Protein AF-A0A1F3QUJ4-F1 (afdb_monomer)

Sequence (1019 aa):
MKSKILISIIAIIISGNFLFATPVISNVNTNSNNIPLFDKFEITYNMNSYANPYDPTIIQSYCEFWSPSGQYFKVFGFYFSDYVKSIVTCTTSASPEYPCEVLTPNGTNNWKIRFTPNEVGTWSYKLTSIDNLGSTVFPLSGTSSFDCIQSTNKGFIVKANNKFLKRTSGEFYFPVGENVSWYGSPAFWGTETYGTNEYQYYIDNLSDNGSNFMRVFLDMYEGIALIGLDYTSQQTYFNLYNQKDAWQLDWILNYAKVKNINIMLCLFSHQNWGNDGYCLNAWDNKNPFNSNKGGPITTPYQFFSNTTAIKKTKNLIKYIVSRWGFATNLHAWELWNEVNQIRTFNSSLLPPKSYDFYIINWHQDMYNYINQIDPFKHLITTSYAGGIDNTNIPVFNIVDFSQTHDYKDPITNTNDDFQNHFYAVAEAASQLNKPYMNGEWGVIDTVNPYLWKDNDPNGFELHNSLWSSSFSTSMGAVSNWFWNNDYIKGLNLFHMYGSMASFMNNLPIPSSSFSPQKITNINGIRSYYMANTNTDTIYGWLQDINFHFQNLRLTPDGTTYLMTLNPIYKPTPNTSNNEITLPVSINQNNKSFIVEWYSAETGLIYQTASVISANNTIILNMPISLRTSAFGDAVFKVYLDCNQFIWREGILSNTYQNVASDLASAPNDGSVFYRTADNKLNSIWWNPTIENWERSELNNAANNVAGDIAPAPNGSVFYRTIDNKINSIWWNPVINNWERSELNNSANNVAGDIISAPYNGCAFYRTTDNKLNSIWWNPTINNWQWSGLNNAANNVSGDVVSAPYDGCAFYRTTDNKLNSIWWNPAINNWQWSGLNNAANNVAGGVVSASYGNVFYRTTDNKINSIWWNPAINNWEWSELNNAANNVPSGNLTPDNLGNVFFRGSDNIIHRIFYKSQCYYIPSEEFHKYGLFSNSEEQLLPNEFNIYPNPTNGAFNVELEYIDGLTTIEVFNAMGSIVLEKNITSRNLVRLDIQNQPNGIYFVKIISSNNINVKKIIKN

Structure (mmCIF, N/CA/C/O backbone):
data_AF-A0A1F3QUJ4-F1
#
_entry.id   AF-A0A1F3QUJ4-F1
#
loop_
_atom_site.group_PDB
_atom_site.id
_atom_site.type_symbol
_atom_site.label_atom_id
_atom_site.label_alt_id
_atom_site.label_comp_id
_atom_site.label_asym_id
_atom_site.label_entity_id
_atom_site.label_seq_id
_atom_site.pdbx_PDB_ins_code
_atom_site.Cartn_x
_atom_site.Cartn_y
_atom_site.Cartn_z
_atom_site.occupancy
_atom_site.B_iso_or_equiv
_atom_site.auth_seq_id
_atom_site.auth_comp_id
_atom_site.auth_asym_id
_atom_site.auth_atom_id
_atom_site.pdbx_PDB_model_num
ATOM 1 N N . MET A 1 1 ? -58.432 46.691 64.364 1.00 33.91 1 MET A N 1
ATOM 2 C CA . MET A 1 1 ? -59.356 45.572 64.682 1.00 33.91 1 MET A CA 1
ATOM 3 C C . MET A 1 1 ? -59.057 44.454 63.688 1.00 33.91 1 MET A C 1
ATOM 5 O O . MET A 1 1 ? -59.001 44.766 62.513 1.00 33.91 1 MET A O 1
ATOM 9 N N . LYS A 1 2 ? -58.479 43.322 64.133 1.00 33.44 2 LYS A N 1
ATOM 10 C CA . LYS A 1 2 ? -59.133 41.991 64.308 1.00 33.44 2 LYS A CA 1
ATOM 11 C C . LYS A 1 2 ? -59.712 41.442 62.978 1.00 33.44 2 LYS A C 1
ATOM 13 O O . LYS A 1 2 ? -60.468 42.163 62.358 1.00 33.44 2 LYS A O 1
ATOM 18 N N . SER A 1 3 ? -59.455 40.216 62.502 1.00 35.94 3 SER A N 1
ATOM 19 C CA . SER A 1 3 ? -59.032 38.968 63.165 1.00 35.94 3 SER A CA 1
ATOM 20 C C . SER A 1 3 ? -58.562 37.872 62.177 1.00 35.94 3 SER A C 1
ATOM 22 O O . SER A 1 3 ? -59.154 37.730 61.118 1.00 35.94 3 SER A O 1
ATOM 24 N N . LYS A 1 4 ? -57.563 37.082 62.618 1.00 42.62 4 LYS A N 1
ATOM 25 C CA . LYS A 1 4 ? -57.346 35.605 62.551 1.00 42.62 4 LYS A CA 1
ATOM 26 C C . LYS A 1 4 ? -57.980 34.744 61.431 1.00 42.62 4 LYS A C 1
ATOM 28 O O . LYS A 1 4 ? -59.192 34.767 61.280 1.00 42.62 4 LYS A O 1
ATOM 33 N N . ILE A 1 5 ? -57.168 33.826 60.872 1.00 35.03 5 ILE A N 1
ATOM 34 C CA . ILE A 1 5 ? -57.219 32.328 60.928 1.00 35.03 5 ILE A CA 1
ATOM 35 C C . ILE A 1 5 ? -56.066 31.816 60.017 1.00 35.03 5 ILE A C 1
ATOM 37 O O . ILE A 1 5 ? -56.022 32.179 58.851 1.00 35.03 5 ILE A O 1
ATOM 41 N N . LEU A 1 6 ? -54.932 31.322 60.538 1.00 34.25 6 LEU A N 1
ATOM 42 C CA . LEU A 1 6 ? -54.567 29.931 60.893 1.00 34.25 6 LEU A CA 1
ATOM 43 C C . LEU A 1 6 ? -54.791 28.886 59.777 1.00 34.25 6 LEU A C 1
ATOM 45 O O . LEU A 1 6 ? -55.937 28.567 59.508 1.00 34.25 6 LEU A O 1
ATOM 49 N N . ILE A 1 7 ? -53.718 28.289 59.236 1.00 32.59 7 ILE A N 1
ATOM 50 C CA . ILE A 1 7 ? -53.629 26.859 58.864 1.00 32.59 7 ILE A CA 1
ATOM 51 C C . ILE A 1 7 ? -52.154 26.432 58.920 1.00 32.59 7 ILE A C 1
ATOM 53 O O . ILE A 1 7 ? -51.256 27.141 58.468 1.00 32.59 7 ILE A O 1
ATOM 57 N N . SER A 1 8 ? -51.956 25.280 59.554 1.00 32.19 8 SER A N 1
ATOM 58 C CA . SER A 1 8 ? -50.698 24.680 59.978 1.00 32.19 8 SER A CA 1
ATOM 59 C C . SER A 1 8 ? -50.101 23.721 58.944 1.00 32.19 8 SER A C 1
ATOM 61 O O . SER A 1 8 ? -50.793 23.142 58.113 1.00 32.19 8 SER A O 1
ATOM 63 N N . ILE A 1 9 ? -48.794 23.534 59.099 1.00 38.47 9 ILE A N 1
ATOM 64 C CA . ILE A 1 9 ? -47.889 22.578 58.455 1.00 38.47 9 ILE A CA 1
ATOM 65 C C . ILE A 1 9 ? -48.308 21.122 58.722 1.00 38.47 9 ILE A C 1
ATOM 67 O O . ILE A 1 9 ? -48.488 20.749 59.880 1.00 38.47 9 ILE A O 1
ATOM 71 N N . ILE A 1 10 ? -48.327 20.285 57.677 1.00 33.53 10 ILE A N 1
ATOM 72 C CA . ILE A 1 10 ? -48.030 18.846 57.769 1.00 33.53 10 ILE A CA 1
ATOM 73 C C . ILE A 1 10 ? -47.054 18.496 56.644 1.00 33.53 10 ILE A C 1
ATOM 75 O O . ILE A 1 10 ? -47.379 18.576 55.462 1.00 33.53 10 ILE A O 1
ATOM 79 N N . ALA A 1 11 ? -45.843 18.118 57.046 1.00 35.38 11 ALA A N 1
ATOM 80 C CA . ALA A 1 11 ? -44.868 17.443 56.212 1.00 35.38 11 ALA A CA 1
ATOM 81 C C . ALA A 1 11 ? -45.305 15.985 56.009 1.00 35.38 11 ALA A C 1
ATOM 83 O O . ALA A 1 11 ? -45.507 15.261 56.981 1.00 35.38 11 ALA A O 1
ATOM 84 N N . ILE A 1 12 ? -45.401 15.548 54.754 1.00 34.38 12 ILE A N 1
ATOM 85 C CA . ILE A 1 12 ? -45.316 14.132 54.400 1.00 34.38 12 ILE A CA 1
ATOM 86 C C . ILE A 1 12 ? -44.000 13.959 53.652 1.00 34.38 12 ILE A C 1
ATOM 88 O O . ILE A 1 12 ? -43.851 14.320 52.487 1.00 34.38 12 ILE A O 1
ATOM 92 N N . ILE A 1 13 ? -43.027 13.434 54.390 1.00 38.28 13 ILE A N 1
ATOM 93 C CA . ILE A 1 13 ? -41.829 12.800 53.861 1.00 38.28 13 ILE A CA 1
ATOM 94 C C . ILE A 1 13 ? -42.311 11.517 53.178 1.00 38.28 13 ILE A C 1
ATOM 96 O O . ILE A 1 13 ? -42.590 10.524 53.842 1.00 38.28 13 ILE A O 1
ATOM 100 N N . ILE A 1 14 ? -42.423 11.537 51.852 1.00 37.84 14 ILE A N 1
ATOM 101 C CA . ILE A 1 14 ? -42.195 10.330 51.058 1.00 37.84 14 ILE A CA 1
ATOM 102 C C . ILE A 1 14 ? -40.796 10.507 50.491 1.00 37.84 14 ILE A C 1
ATOM 104 O O . ILE A 1 14 ? -40.588 11.041 49.404 1.00 37.84 14 ILE A O 1
ATOM 108 N N . SER A 1 15 ? -39.818 10.079 51.286 1.00 36.47 15 SER A N 1
ATOM 109 C CA . SER A 1 15 ? -38.532 9.621 50.788 1.00 36.47 15 SER A CA 1
ATOM 110 C C . SER A 1 15 ? -38.800 8.395 49.916 1.00 36.47 15 SER A C 1
ATOM 112 O O . SER A 1 15 ? -38.670 7.251 50.351 1.00 36.47 15 SER A O 1
ATOM 114 N N . GLY A 1 16 ? -39.243 8.636 48.684 1.00 35.91 16 GLY A N 1
ATOM 115 C CA . GLY A 1 16 ? -39.027 7.685 47.616 1.00 35.91 16 GLY A CA 1
ATOM 116 C C . GLY A 1 16 ? -37.522 7.602 47.455 1.00 35.91 16 GLY A C 1
ATOM 117 O O . GLY A 1 16 ? -36.908 8.527 46.929 1.00 35.91 16 GLY A O 1
ATOM 118 N N . ASN A 1 17 ? -36.925 6.531 47.973 1.00 32.97 17 ASN A N 1
ATOM 119 C CA . ASN A 1 17 ? -35.614 6.095 47.530 1.00 32.97 17 ASN A CA 1
ATOM 120 C C . ASN A 1 17 ? -35.721 5.906 46.013 1.00 32.97 17 ASN A C 1
ATOM 122 O O . ASN A 1 17 ? -36.092 4.831 45.545 1.00 32.97 17 ASN A O 1
ATOM 126 N N . PHE A 1 18 ? -35.414 6.945 45.235 1.00 36.94 18 PHE A N 1
ATOM 127 C CA . PHE A 1 18 ? -34.841 6.732 43.922 1.00 36.94 18 PHE A CA 1
ATOM 128 C C . PHE A 1 18 ? -33.513 6.037 44.208 1.00 36.94 18 PHE A C 1
ATOM 130 O O . PHE A 1 18 ? -32.490 6.671 44.451 1.00 36.94 18 PHE A O 1
ATOM 137 N N . LEU A 1 19 ? -33.568 4.707 44.292 1.00 39.00 19 LEU A N 1
ATOM 138 C CA . LEU A 1 19 ? -32.423 3.863 44.021 1.00 39.00 19 LEU A CA 1
ATOM 139 C C . LEU A 1 19 ? -31.990 4.262 42.616 1.00 39.00 19 LEU A C 1
ATOM 141 O O . LEU A 1 19 ? -32.580 3.834 41.627 1.00 39.00 19 LEU A O 1
ATOM 145 N N . PHE A 1 20 ? -31.042 5.188 42.543 1.00 42.25 20 PHE A N 1
ATOM 146 C CA . PHE A 1 20 ? -30.348 5.500 41.315 1.00 42.25 20 PHE A CA 1
ATOM 147 C C . PHE A 1 20 ? -29.682 4.196 40.872 1.00 42.25 20 PHE A C 1
ATOM 149 O O . PHE A 1 20 ? -28.718 3.744 41.486 1.00 42.25 20 PHE A O 1
ATOM 156 N N . ALA A 1 21 ? -30.291 3.521 39.900 1.00 57.16 21 ALA A N 1
ATOM 157 C CA . ALA A 1 21 ? -29.799 2.244 39.420 1.00 57.16 21 ALA A CA 1
ATOM 158 C C . ALA A 1 21 ? -28.515 2.484 38.619 1.00 57.16 21 ALA A C 1
ATOM 160 O O . ALA A 1 21 ? -28.467 3.392 37.788 1.00 57.16 21 ALA A O 1
ATOM 161 N N . THR A 1 22 ? -27.497 1.661 38.870 1.00 79.62 22 THR A N 1
ATOM 162 C CA . THR A 1 22 ? -26.287 1.555 38.041 1.00 79.62 22 THR A CA 1
ATOM 163 C C . THR A 1 22 ? -26.657 1.323 36.562 1.00 79.62 22 THR A C 1
ATOM 165 O O . THR A 1 22 ? -27.813 0.985 36.269 1.00 79.62 22 THR A O 1
ATOM 168 N N . PRO A 1 23 ? -25.721 1.467 35.598 1.00 86.12 23 PRO A N 1
ATOM 169 C CA . PRO A 1 23 ? -26.022 1.225 34.186 1.00 86.12 23 PRO A CA 1
ATOM 170 C C . PRO A 1 23 ? -26.719 -0.127 33.993 1.00 86.12 23 PRO A C 1
ATOM 172 O O . PRO A 1 23 ? -26.202 -1.149 34.432 1.00 86.12 23 PRO A O 1
ATOM 175 N N . VAL A 1 24 ? -27.882 -0.186 33.346 1.00 89.81 24 VAL A N 1
ATOM 176 C CA . VAL A 1 24 ? -28.552 -1.473 33.087 1.00 89.81 24 VAL A CA 1
ATOM 177 C C . VAL A 1 24 ? -28.158 -1.960 31.702 1.00 89.81 24 VAL A C 1
ATOM 179 O O . VAL A 1 24 ? -28.518 -1.331 30.716 1.00 89.81 24 VAL A O 1
ATOM 182 N N . ILE A 1 25 ? -27.442 -3.084 31.618 1.00 93.12 25 ILE A N 1
ATOM 183 C CA . ILE A 1 25 ? -27.151 -3.759 30.347 1.00 93.12 25 ILE A CA 1
ATOM 184 C C . ILE A 1 25 ? -28.269 -4.770 30.078 1.00 93.12 25 ILE A C 1
ATOM 186 O O . ILE A 1 25 ? -28.539 -5.635 30.908 1.00 93.12 25 ILE A O 1
ATOM 190 N N . SER A 1 26 ? -28.916 -4.677 28.918 1.00 93.62 26 SER A N 1
ATOM 191 C CA . SER A 1 26 ? -29.976 -5.608 28.501 1.00 93.62 26 SER A CA 1
ATOM 192 C C . SER A 1 26 ? -29.895 -5.923 27.007 1.00 93.62 26 SER A C 1
ATOM 194 O O . SER A 1 26 ? -29.189 -5.241 26.268 1.00 93.62 26 SER A O 1
ATOM 196 N N . ASN A 1 27 ? -30.607 -6.962 26.556 1.00 94.00 27 ASN A N 1
ATOM 197 C CA . ASN A 1 27 ? -30.693 -7.364 25.143 1.00 94.00 27 ASN A CA 1
ATOM 198 C C . ASN A 1 27 ? -29.327 -7.531 24.452 1.00 94.00 27 ASN A C 1
ATOM 200 O O . ASN A 1 27 ? -29.140 -7.073 23.326 1.00 94.00 27 ASN A O 1
ATOM 204 N N . VAL A 1 28 ? -28.372 -8.165 25.138 1.00 96.62 28 VAL A N 1
ATOM 205 C CA . VAL A 1 28 ? -27.035 -8.418 24.589 1.00 96.62 28 VAL A CA 1
ATOM 206 C C . VAL A 1 28 ? -27.112 -9.512 23.528 1.00 96.62 28 VAL A C 1
ATOM 208 O O . VAL A 1 28 ? -27.459 -10.647 23.839 1.00 96.62 28 VAL A O 1
ATOM 211 N N . ASN A 1 29 ? -26.768 -9.170 22.290 1.00 96.75 29 ASN A N 1
ATOM 212 C CA . ASN A 1 29 ? -26.755 -10.068 21.139 1.00 96.75 29 ASN A CA 1
ATOM 213 C C . ASN A 1 29 ? -25.439 -9.925 20.368 1.00 96.75 29 ASN A C 1
ATOM 215 O O . ASN A 1 29 ? -24.891 -8.826 20.282 1.00 96.75 29 ASN A O 1
ATOM 219 N N . THR A 1 30 ? -24.952 -11.016 19.784 1.00 97.69 30 THR A N 1
ATOM 220 C CA . THR A 1 30 ? -23.778 -11.034 18.899 1.00 97.69 30 THR A CA 1
ATOM 221 C C . THR A 1 30 ? -24.203 -11.274 17.451 1.00 97.69 30 THR A C 1
ATOM 223 O O . THR A 1 30 ? -25.261 -11.850 17.198 1.00 97.69 30 THR A O 1
ATOM 226 N N . ASN A 1 31 ? -23.401 -10.827 16.481 1.00 97.00 31 ASN A N 1
ATOM 227 C CA . ASN A 1 31 ? -23.687 -11.057 15.059 1.00 97.00 31 ASN A CA 1
ATOM 228 C C . ASN A 1 31 ? -23.472 -12.517 14.619 1.00 97.00 31 ASN A C 1
ATOM 230 O O . ASN A 1 31 ? -24.138 -12.978 13.697 1.00 97.00 31 ASN A O 1
ATOM 234 N N . SER A 1 32 ? -22.536 -13.231 15.246 1.00 96.25 32 SER A N 1
ATOM 235 C CA . SER A 1 32 ? -22.272 -14.655 15.018 1.00 96.25 32 SER A CA 1
ATOM 236 C C . SER A 1 32 ? -21.456 -15.230 16.182 1.00 96.25 32 SER A C 1
ATOM 238 O O . SER A 1 32 ? -20.764 -14.491 16.883 1.00 96.25 32 SER A O 1
ATOM 240 N N . ASN A 1 33 ? -21.515 -16.552 16.365 1.00 94.81 33 ASN A N 1
ATOM 241 C CA . ASN A 1 33 ? -20.627 -17.290 17.274 1.00 94.81 33 ASN A CA 1
ATOM 242 C C . ASN A 1 33 ? -19.365 -17.819 16.571 1.00 94.81 33 ASN A C 1
ATOM 244 O O . ASN A 1 33 ? -18.429 -18.217 17.250 1.00 94.81 33 ASN A O 1
ATOM 248 N N . ASN A 1 34 ? -19.341 -17.814 15.234 1.00 97.94 34 ASN A N 1
ATOM 249 C CA . ASN A 1 34 ? -18.184 -18.173 14.414 1.00 97.94 34 ASN A CA 1
ATOM 250 C C . ASN A 1 34 ? -17.790 -16.959 13.571 1.00 97.94 34 ASN A C 1
ATOM 252 O O . ASN A 1 34 ? -18.572 -16.514 12.725 1.00 97.94 34 ASN A O 1
ATOM 256 N N . ILE A 1 35 ? -16.603 -16.419 13.813 1.00 98.50 35 ILE A N 1
ATOM 257 C CA . ILE A 1 35 ? -16.102 -15.196 13.188 1.00 98.50 35 ILE A CA 1
ATOM 258 C C . ILE A 1 35 ? -14.877 -15.553 12.353 1.00 98.50 35 ILE A C 1
ATOM 260 O O . ILE A 1 35 ? -13.902 -16.054 12.905 1.00 98.50 35 ILE A O 1
ATOM 264 N N . PRO A 1 36 ? -14.882 -15.334 11.032 1.00 98.25 36 PRO A N 1
ATOM 265 C CA . PRO A 1 36 ? -13.673 -15.511 10.244 1.00 98.25 36 PRO A CA 1
ATOM 266 C C . PRO A 1 36 ? -12.538 -14.615 10.762 1.00 98.25 36 PRO A C 1
ATOM 268 O O . PRO A 1 36 ? -12.771 -13.486 11.195 1.00 98.25 36 PRO A O 1
ATOM 271 N N . LEU A 1 37 ? -11.302 -15.109 10.705 1.00 97.94 37 LEU A N 1
ATOM 272 C CA . LEU A 1 37 ? -10.092 -14.372 11.049 1.00 97.94 37 LEU A CA 1
ATOM 273 C C . LEU A 1 37 ? -10.105 -13.014 10.344 1.00 97.94 37 LEU A C 1
ATOM 275 O O . LEU A 1 37 ? -10.419 -12.940 9.154 1.00 97.94 37 LEU A O 1
ATOM 279 N N . PHE A 1 38 ? -9.790 -11.947 11.078 1.00 97.19 38 PHE A N 1
ATOM 280 C CA . PHE A 1 38 ? -9.822 -10.567 10.594 1.00 97.19 38 PHE A CA 1
ATOM 281 C C . PHE A 1 38 ? -11.207 -10.032 10.181 1.00 97.19 38 PHE A C 1
ATOM 283 O O . PHE A 1 38 ? -11.303 -8.956 9.583 1.00 97.19 38 PHE A O 1
ATOM 290 N N . ASP A 1 39 ? -12.292 -10.739 10.497 1.00 97.00 39 ASP A N 1
ATOM 291 C CA . ASP A 1 39 ? -13.655 -10.278 10.245 1.00 97.00 39 ASP A CA 1
ATOM 292 C C . ASP A 1 39 ? -14.333 -9.695 11.492 1.00 97.00 39 ASP A C 1
ATOM 294 O O . ASP A 1 39 ? -13.824 -9.769 12.606 1.00 97.00 39 ASP A O 1
ATOM 298 N N . LYS A 1 40 ? -15.484 -9.048 11.311 1.00 97.69 40 LYS A N 1
ATOM 299 C CA . LYS A 1 40 ? -16.137 -8.297 12.388 1.00 97.69 40 LYS A CA 1
ATOM 300 C C . LYS A 1 40 ? -16.870 -9.218 13.372 1.00 97.69 40 LYS A C 1
ATOM 302 O O . LYS A 1 40 ? -17.874 -9.832 13.011 1.00 97.69 40 LYS A O 1
ATOM 307 N N . PHE A 1 41 ? -16.474 -9.181 14.641 1.00 98.62 41 PHE A N 1
ATOM 308 C CA . PHE A 1 41 ? -17.318 -9.534 15.784 1.00 98.62 41 PHE A CA 1
ATOM 309 C C . PHE A 1 41 ? -18.027 -8.278 16.309 1.00 98.62 41 PHE A C 1
ATOM 311 O O . PHE A 1 41 ? -17.390 -7.262 16.592 1.00 98.62 41 PHE A O 1
ATOM 318 N N . GLU A 1 42 ? -19.352 -8.317 16.431 1.00 98.62 42 GLU A N 1
ATOM 319 C CA . GLU A 1 42 ? -20.164 -7.181 16.870 1.00 98.62 42 GLU A CA 1
ATOM 320 C C . GLU A 1 42 ? -21.115 -7.602 17.992 1.00 98.62 42 GLU A C 1
ATOM 322 O O . GLU A 1 42 ? -21.893 -8.542 17.832 1.00 98.62 42 GLU A O 1
ATOM 327 N N . ILE A 1 43 ? -21.078 -6.874 19.111 1.00 98.50 43 ILE A N 1
ATOM 328 C CA . ILE A 1 43 ? -22.040 -6.997 20.210 1.00 98.50 43 ILE A CA 1
ATOM 329 C C . ILE A 1 43 ? -23.006 -5.820 20.115 1.00 98.50 43 ILE A C 1
ATOM 331 O O . ILE A 1 43 ? -22.567 -4.671 20.119 1.00 98.50 43 ILE A O 1
ATOM 335 N N . THR A 1 44 ? -24.306 -6.095 20.086 1.00 97.88 44 THR A N 1
ATOM 336 C CA . THR A 1 44 ? -25.382 -5.102 20.197 1.00 97.88 44 THR A CA 1
ATOM 337 C C . THR A 1 44 ? -26.078 -5.262 21.543 1.00 97.88 44 THR A C 1
ATOM 339 O O . THR A 1 44 ? -26.390 -6.382 21.940 1.00 97.88 44 THR A O 1
ATOM 342 N N . TYR A 1 45 ? -26.306 -4.166 22.264 1.00 97.19 45 TYR A N 1
ATOM 343 C CA . TYR A 1 45 ? -26.946 -4.181 23.580 1.00 97.19 45 TYR A CA 1
ATOM 344 C C . TYR A 1 45 ? -27.655 -2.859 23.874 1.00 97.19 45 TYR A C 1
ATOM 346 O O . TYR A 1 45 ? -27.355 -1.815 23.294 1.00 97.19 45 TYR A O 1
ATOM 354 N N . ASN A 1 46 ? -28.593 -2.901 24.813 1.00 95.19 46 ASN A N 1
ATOM 355 C CA . ASN A 1 46 ? -29.320 -1.735 25.289 1.00 95.19 46 ASN A CA 1
ATOM 356 C C . ASN A 1 46 ? -28.751 -1.256 26.625 1.00 95.19 46 ASN A C 1
ATOM 358 O O . ASN A 1 46 ? -28.324 -2.060 27.459 1.00 95.19 46 ASN A O 1
ATOM 362 N N . MET A 1 47 ? -28.806 0.061 26.827 1.00 91.12 47 MET A N 1
ATOM 363 C CA . MET A 1 47 ? -28.507 0.718 28.097 1.00 91.12 47 MET A CA 1
ATOM 364 C C . MET A 1 47 ? -29.610 1.702 28.484 1.00 91.12 47 MET A C 1
ATOM 366 O O . MET A 1 47 ? -30.474 2.025 27.666 1.00 91.12 47 MET A O 1
ATOM 370 N N . ASN A 1 48 ? -29.556 2.191 29.726 1.00 89.62 48 ASN A N 1
ATOM 371 C CA . ASN A 1 48 ? -30.352 3.334 30.175 1.00 89.62 48 ASN A CA 1
ATOM 372 C C . ASN A 1 48 ? -30.213 4.523 29.202 1.00 89.62 48 ASN A C 1
ATOM 374 O O . ASN A 1 48 ? -29.197 4.680 28.520 1.00 89.62 48 ASN A O 1
ATOM 378 N N . SER A 1 49 ? -31.224 5.391 29.157 1.00 88.94 49 SER A N 1
ATOM 379 C CA . SER A 1 49 ? -31.160 6.627 28.373 1.00 88.94 49 SER A CA 1
ATOM 380 C C . SER A 1 49 ? -30.273 7.665 29.061 1.00 88.94 49 SER A C 1
ATOM 382 O O . SER A 1 49 ? -30.472 7.974 30.234 1.00 88.94 49 SER A O 1
ATOM 384 N N . TYR A 1 50 ? -29.343 8.257 28.310 1.00 89.94 50 TYR A N 1
ATOM 385 C CA . TYR A 1 50 ? -28.450 9.318 28.780 1.00 89.94 50 TYR A CA 1
ATOM 386 C C . TYR A 1 50 ? -28.668 10.594 27.961 1.00 89.94 50 TYR A C 1
ATOM 388 O O . TYR A 1 50 ? -28.823 10.527 26.744 1.00 89.94 50 TYR A O 1
ATOM 396 N N . ALA A 1 51 ? -28.643 11.761 28.617 1.00 87.38 51 ALA A N 1
ATOM 397 C CA . ALA A 1 51 ? -28.822 13.057 27.949 1.00 87.38 51 ALA A CA 1
ATOM 398 C C . ALA A 1 51 ? -27.740 13.330 26.889 1.00 87.38 51 ALA A C 1
ATOM 400 O O . ALA A 1 51 ? -28.009 13.947 25.862 1.00 87.38 51 ALA A O 1
ATOM 401 N N . ASN A 1 52 ? -26.519 12.849 27.135 1.00 91.38 52 ASN A N 1
ATOM 402 C CA . ASN A 1 52 ? -25.449 12.826 26.152 1.00 91.38 52 ASN A CA 1
ATOM 403 C C . ASN A 1 52 ? -24.725 11.469 26.224 1.00 91.38 52 ASN A C 1
ATOM 405 O O . ASN A 1 52 ? -23.902 11.276 27.121 1.00 91.38 52 ASN A O 1
ATOM 409 N N . PRO A 1 53 ? -25.015 10.533 25.302 1.00 93.19 53 PRO A N 1
ATOM 410 C CA . PRO A 1 53 ? -24.389 9.213 25.289 1.00 93.19 53 PRO A CA 1
ATOM 411 C C . PRO A 1 53 ? -22.950 9.228 24.744 1.00 93.19 53 PRO A C 1
ATOM 413 O O . PRO A 1 53 ? -22.309 8.185 24.685 1.00 93.19 53 PRO A O 1
ATOM 416 N N . TYR A 1 54 ? -22.430 10.385 24.329 1.00 93.44 54 TYR A N 1
ATOM 417 C CA . TYR A 1 54 ? -21.106 10.521 23.719 1.00 93.44 54 TYR A CA 1
ATOM 418 C C . TYR A 1 54 ? -20.054 11.097 24.678 1.00 93.44 54 TYR A C 1
ATOM 420 O O . TYR A 1 54 ? -18.864 11.087 24.358 1.00 93.44 54 TYR A O 1
ATOM 428 N N . ASP A 1 55 ? -20.462 11.609 25.846 1.00 92.81 55 ASP A N 1
ATOM 429 C CA . ASP A 1 55 ? -19.527 12.117 26.851 1.00 92.81 55 ASP A CA 1
ATOM 430 C C . ASP A 1 55 ? -19.091 10.990 27.805 1.00 92.81 55 ASP A C 1
ATOM 432 O O . ASP A 1 55 ? -19.907 10.510 28.600 1.00 92.81 55 ASP A O 1
ATOM 436 N N . PRO A 1 56 ? -17.806 10.584 27.793 1.00 91.50 56 PRO A N 1
ATOM 437 C CA . PRO A 1 56 ? -17.321 9.525 28.666 1.00 91.50 56 PRO A CA 1
ATOM 438 C C . PRO A 1 56 ? -17.373 9.875 30.158 1.00 91.50 56 PRO A C 1
ATOM 440 O O . PRO A 1 56 ? -17.232 8.971 30.974 1.00 91.50 56 PRO A O 1
ATOM 443 N N . THR A 1 57 ? -17.569 11.146 30.539 1.00 91.75 57 THR A N 1
ATOM 444 C CA . THR A 1 57 ? -17.803 11.516 31.948 1.00 91.75 57 THR A CA 1
ATOM 445 C C . THR A 1 57 ? -19.260 11.338 32.385 1.00 91.75 57 THR A C 1
ATOM 447 O O . THR A 1 57 ? -19.577 11.576 33.546 1.00 91.75 57 THR A O 1
ATOM 450 N N . ILE A 1 58 ? -20.160 11.001 31.458 1.00 93.94 58 ILE A N 1
ATOM 451 C CA . ILE A 1 58 ? -21.572 10.704 31.733 1.00 93.94 58 ILE A CA 1
ATOM 452 C C . ILE A 1 58 ? -21.800 9.198 31.655 1.00 93.94 58 ILE A C 1
ATOM 454 O O . ILE A 1 58 ? -22.376 8.625 32.574 1.00 93.94 58 ILE A O 1
ATOM 458 N N . ILE A 1 59 ? -21.347 8.570 30.569 1.00 94.38 59 ILE A N 1
ATOM 459 C CA . ILE A 1 59 ? -21.461 7.130 30.350 1.00 94.38 59 ILE A CA 1
ATOM 460 C C . ILE A 1 59 ? -20.276 6.640 29.526 1.00 94.38 59 ILE A C 1
ATOM 462 O O . ILE A 1 59 ? -19.915 7.206 28.495 1.00 94.38 59 ILE A O 1
ATOM 466 N N . GLN A 1 60 ? -19.677 5.543 29.967 1.00 94.81 60 GLN A N 1
ATOM 467 C CA . GLN A 1 60 ? -18.628 4.855 29.242 1.00 94.81 60 GLN A CA 1
ATOM 468 C C . GLN A 1 60 ? -18.912 3.362 29.213 1.00 94.81 60 GLN A C 1
ATOM 470 O O . GLN A 1 60 ? -19.078 2.740 30.255 1.00 94.81 60 GLN A O 1
ATOM 475 N N . SER A 1 61 ? -18.877 2.772 28.022 1.00 96.62 61 SER A N 1
ATOM 476 C CA . SER A 1 61 ? -18.901 1.323 27.855 1.00 96.62 61 SER A CA 1
ATOM 477 C C . SER A 1 61 ? -17.643 0.838 27.144 1.00 96.62 61 SER A C 1
ATOM 479 O O . SER A 1 61 ? -17.079 1.551 26.308 1.00 96.62 61 SER A O 1
ATOM 481 N N . TYR A 1 62 ? -17.157 -0.343 27.506 1.00 98.12 62 TYR A N 1
ATOM 482 C CA . TYR A 1 62 ? -16.039 -1.013 26.849 1.00 98.12 62 TYR A CA 1
ATOM 483 C C . TYR A 1 62 ? -16.137 -2.522 27.016 1.00 98.12 62 TYR A C 1
ATOM 485 O O . TYR A 1 62 ? -16.723 -3.020 27.974 1.00 98.12 62 TYR A O 1
ATOM 493 N N . CYS A 1 63 ? -15.499 -3.252 26.114 1.00 98.56 63 CYS A N 1
ATOM 494 C CA . CYS A 1 63 ? -15.385 -4.692 26.200 1.00 98.56 63 CYS A CA 1
ATOM 495 C C . CYS A 1 63 ? -13.913 -5.098 26.192 1.00 98.56 63 CYS A C 1
ATOM 497 O O . CYS A 1 63 ? -13.100 -4.568 25.431 1.00 98.56 63 CYS A O 1
ATOM 499 N N . GLU A 1 64 ? -13.590 -6.004 27.101 1.00 98.56 64 GLU A N 1
ATOM 500 C CA . GLU A 1 64 ? -12.297 -6.660 27.213 1.00 98.56 64 GLU A CA 1
ATOM 501 C C . GLU A 1 64 ? -12.366 -7.991 26.466 1.00 98.56 64 GLU A C 1
ATOM 503 O O . GLU A 1 64 ? -13.352 -8.714 26.621 1.00 98.56 64 GLU A O 1
ATOM 508 N N . PHE A 1 65 ? -11.338 -8.296 25.679 1.00 98.69 65 PHE A N 1
ATOM 509 C CA . PHE A 1 65 ? -11.207 -9.515 24.888 1.00 98.69 65 PHE A CA 1
ATOM 510 C C . PHE A 1 65 ? -9.889 -10.213 25.215 1.00 98.69 65 PHE A C 1
ATOM 512 O O . PHE A 1 65 ? -8.865 -9.553 25.398 1.00 98.69 65 PHE A O 1
ATOM 519 N N . TRP A 1 66 ? -9.920 -11.543 25.244 1.00 98.56 66 TRP A N 1
ATOM 520 C CA . TRP A 1 66 ? -8.753 -12.400 25.430 1.00 98.56 66 TRP A CA 1
ATOM 521 C C . TRP A 1 66 ? -8.662 -13.396 24.281 1.00 98.56 66 TRP A C 1
ATOM 523 O O . TRP A 1 66 ? -9.627 -14.124 24.024 1.00 98.56 66 TRP A O 1
ATOM 533 N N . SER A 1 67 ? -7.516 -13.407 23.603 1.00 98.06 67 SER A N 1
ATOM 534 C CA . SER A 1 67 ? -7.240 -14.341 22.513 1.00 98.06 67 SER A CA 1
ATOM 535 C C . SER A 1 67 ? -7.007 -15.766 23.031 1.00 98.06 67 SER A C 1
ATOM 537 O O . SER A 1 67 ? -6.756 -15.946 24.228 1.00 98.06 67 SER A O 1
ATOM 539 N N . PRO A 1 68 ? -7.031 -16.785 22.154 1.00 97.81 68 PRO A N 1
ATOM 540 C CA . PRO A 1 68 ? -6.681 -18.158 22.518 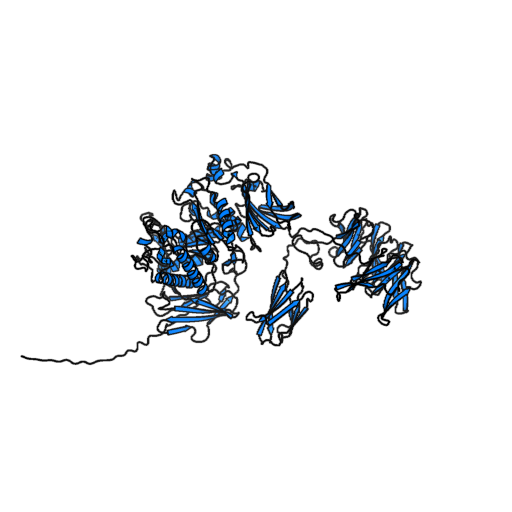1.00 97.81 68 PRO A CA 1
ATOM 541 C C . PRO A 1 68 ? -5.279 -18.287 23.141 1.00 97.81 68 PRO A C 1
ATOM 543 O O . PRO A 1 68 ? -5.088 -19.083 24.061 1.00 97.81 68 PRO A O 1
ATOM 546 N N . SER A 1 69 ? -4.311 -17.475 22.699 1.00 95.50 69 SER A N 1
ATOM 547 C CA . SER A 1 69 ? -2.967 -17.384 23.293 1.00 95.50 69 SER A CA 1
ATOM 548 C C . SER A 1 69 ? -2.876 -16.503 24.548 1.00 95.50 69 SER A C 1
ATOM 550 O O . SER A 1 69 ? -1.822 -16.450 25.184 1.00 95.50 69 SER A O 1
ATOM 552 N N . GLY A 1 70 ? -3.963 -15.833 24.943 1.00 95.44 70 GLY A N 1
ATOM 553 C CA . GLY A 1 70 ? -4.036 -14.990 26.137 1.00 95.44 70 GLY A CA 1
ATOM 554 C C . GLY A 1 70 ? -3.727 -13.506 25.910 1.00 95.44 70 GLY A C 1
ATOM 555 O O . GLY A 1 70 ? -3.587 -12.770 26.889 1.00 95.44 70 GLY A O 1
ATOM 556 N N . GLN A 1 71 ? -3.639 -13.035 24.660 1.00 96.75 71 GLN A N 1
ATOM 557 C CA . GLN A 1 71 ? -3.466 -11.605 24.375 1.00 96.75 71 GLN A CA 1
ATOM 558 C C . GLN A 1 71 ? -4.706 -10.805 24.791 1.00 96.75 71 GLN A C 1
ATOM 560 O O . GLN A 1 71 ? -5.833 -11.204 24.503 1.00 96.75 71 GLN A O 1
ATOM 565 N N . TYR A 1 72 ? -4.494 -9.662 25.447 1.00 97.31 72 TYR A N 1
ATOM 566 C CA . TYR A 1 72 ? -5.556 -8.787 25.947 1.00 97.31 72 TYR A CA 1
ATOM 567 C C . TYR A 1 72 ? -5.828 -7.618 25.000 1.00 97.31 72 TYR A C 1
ATOM 569 O O . TYR A 1 72 ? -4.909 -6.889 24.624 1.00 97.31 72 TYR A O 1
ATOM 577 N N . PHE A 1 73 ? -7.106 -7.376 24.718 1.00 98.25 73 PHE A N 1
ATOM 578 C CA . PHE A 1 73 ? -7.574 -6.221 23.960 1.00 98.25 73 PHE A CA 1
ATOM 579 C C . PHE A 1 73 ? -8.691 -5.514 24.721 1.00 98.25 73 PHE A C 1
ATOM 581 O O . PHE A 1 73 ? -9.527 -6.142 25.371 1.00 98.25 73 PHE A O 1
ATOM 588 N N . LYS A 1 74 ? -8.740 -4.188 24.596 1.00 97.94 74 LYS A N 1
ATOM 589 C CA . LYS A 1 74 ? -9.829 -3.363 25.115 1.00 97.94 74 LYS A CA 1
ATOM 590 C C . LYS A 1 74 ? -10.347 -2.469 24.002 1.00 97.94 74 LYS A C 1
ATOM 592 O O . LYS A 1 74 ? -9.592 -1.667 23.465 1.00 97.94 74 LYS A O 1
ATOM 597 N N . VAL A 1 75 ? -11.637 -2.580 23.702 1.00 98.25 75 VAL A N 1
ATOM 598 C CA . VAL A 1 75 ? -12.335 -1.724 22.731 1.00 98.25 75 VAL A CA 1
ATOM 599 C C . VAL A 1 75 ? -13.486 -0.996 23.410 1.00 98.25 75 VAL A C 1
ATOM 601 O O . VAL A 1 75 ? -14.126 -1.524 24.321 1.00 98.25 75 VAL A O 1
ATOM 604 N N . PHE A 1 76 ? -13.745 0.237 22.991 1.00 98.44 76 PHE A N 1
ATOM 605 C CA . PHE A 1 76 ? -14.811 1.061 23.554 1.00 98.44 76 PHE A CA 1
ATOM 606 C C . PHE A 1 76 ? -16.127 0.868 22.802 1.00 98.44 76 PHE A C 1
ATOM 608 O O . PHE A 1 76 ? -16.149 0.614 21.600 1.00 98.44 76 PHE A O 1
ATOM 615 N N . GLY A 1 77 ? -17.228 0.969 23.542 1.00 97.75 77 GLY A N 1
ATOM 616 C CA . GLY A 1 77 ? -18.574 0.939 22.991 1.00 97.75 77 GLY A CA 1
ATOM 617 C C . GLY A 1 77 ? -19.000 2.309 22.495 1.00 97.75 77 GLY A C 1
ATOM 618 O O . GLY A 1 77 ? -18.537 3.336 22.994 1.00 97.75 77 GLY A O 1
ATOM 619 N N . PHE A 1 78 ? -19.914 2.318 21.534 1.00 97.69 78 PHE A N 1
ATOM 620 C CA . PHE A 1 78 ? -20.445 3.538 20.942 1.00 97.69 78 PHE A CA 1
ATOM 621 C C . PHE A 1 78 ? -21.965 3.478 20.816 1.00 97.69 78 PHE A C 1
ATOM 623 O O . PHE A 1 78 ? -22.556 2.411 20.637 1.00 97.69 78 PHE A O 1
ATOM 630 N N . TYR A 1 79 ? -22.587 4.650 20.905 1.00 96.94 79 TYR A N 1
ATOM 631 C CA . TYR A 1 79 ? -24.007 4.831 20.641 1.00 96.94 79 TYR A CA 1
ATOM 632 C C . TYR A 1 79 ? -24.297 4.720 19.142 1.00 96.94 79 TYR A C 1
ATOM 634 O O . TYR A 1 79 ? -23.555 5.279 18.326 1.00 96.94 79 TYR A O 1
ATOM 642 N N . PHE A 1 80 ? -25.372 4.017 18.797 1.00 96.75 80 PHE A N 1
ATOM 643 C CA . PHE A 1 80 ? -25.731 3.666 17.431 1.00 96.75 80 PHE A CA 1
ATOM 644 C C . PHE A 1 80 ? -27.232 3.847 17.180 1.00 96.75 80 PHE A C 1
ATOM 646 O O . PHE A 1 80 ? -28.076 3.358 17.937 1.00 96.75 80 PHE A O 1
ATOM 653 N N . SER A 1 81 ? -27.548 4.497 16.062 1.00 95.12 81 SER A N 1
ATOM 654 C CA . SER A 1 81 ? -28.876 4.490 15.449 1.00 95.12 81 SER A CA 1
ATOM 655 C C . SER A 1 81 ? -28.800 3.770 14.110 1.00 95.12 81 SER A C 1
ATOM 657 O O . SER A 1 81 ? -27.901 4.048 13.312 1.00 95.12 81 SER A O 1
ATOM 659 N N . ASP A 1 82 ? -29.732 2.850 13.874 1.00 95.44 82 ASP A N 1
ATOM 660 C CA . ASP A 1 82 ? -29.850 2.174 12.587 1.00 95.44 82 ASP A CA 1
ATOM 661 C C . ASP A 1 82 ? -30.748 2.963 11.632 1.00 95.44 82 ASP A C 1
ATOM 663 O O . ASP A 1 82 ? -31.625 3.716 12.066 1.00 95.44 82 ASP A O 1
ATOM 667 N N . TYR A 1 83 ? -30.548 2.761 10.333 1.00 94.75 83 TYR A N 1
ATOM 668 C CA . TYR A 1 83 ? -31.321 3.400 9.277 1.00 94.75 83 TYR A CA 1
ATOM 669 C C . TYR A 1 83 ? -31.633 2.404 8.160 1.00 94.75 83 TYR A C 1
ATOM 671 O O . TYR A 1 83 ? -30.823 1.545 7.820 1.00 94.75 83 TYR A O 1
ATOM 679 N N . VAL A 1 84 ? -32.808 2.557 7.553 1.00 94.25 84 VAL A N 1
ATOM 680 C CA . VAL A 1 84 ? -33.132 1.932 6.269 1.00 94.25 84 VAL A CA 1
ATOM 681 C C . VAL A 1 84 ? -32.812 2.927 5.162 1.00 94.25 84 VAL A C 1
ATOM 683 O O . VAL A 1 84 ? -33.306 4.057 5.178 1.00 94.25 84 VAL A O 1
ATOM 686 N N . LYS A 1 85 ? -32.000 2.493 4.195 1.00 92.50 85 LYS A N 1
ATOM 687 C CA . LYS A 1 85 ? -31.737 3.231 2.958 1.00 92.50 85 LYS A CA 1
ATOM 688 C C . LYS A 1 85 ? -32.845 2.973 1.946 1.00 92.50 85 LYS A C 1
ATOM 690 O O . LYS A 1 85 ? -33.153 1.827 1.631 1.00 92.50 85 LYS A O 1
ATOM 695 N N . SER A 1 86 ? -33.401 4.051 1.411 1.00 90.81 86 SER A N 1
ATOM 696 C CA . SER A 1 86 ? -34.339 4.044 0.291 1.00 90.81 86 SER A CA 1
ATOM 697 C C . SER A 1 86 ? -33.869 5.024 -0.778 1.00 90.81 86 SER A C 1
ATOM 699 O O . SER A 1 86 ? -33.183 6.001 -0.473 1.00 90.81 86 SER A O 1
ATOM 701 N N . ILE A 1 87 ? -34.211 4.741 -2.033 1.00 88.56 87 ILE A N 1
ATOM 702 C CA . ILE A 1 87 ? -33.983 5.655 -3.153 1.00 88.56 87 ILE A CA 1
ATOM 703 C C . ILE A 1 87 ? -35.344 6.207 -3.549 1.00 88.56 87 ILE A C 1
ATOM 705 O O . ILE A 1 87 ? -36.263 5.435 -3.826 1.00 88.56 87 ILE A O 1
ATOM 709 N N . VAL A 1 88 ? -35.472 7.529 -3.551 1.00 86.94 88 VAL A N 1
ATOM 710 C CA . VAL A 1 88 ? -36.688 8.218 -3.998 1.00 86.94 88 VAL A CA 1
ATOM 711 C C . VAL A 1 88 ? -36.344 9.198 -5.114 1.00 86.94 88 VAL A C 1
ATOM 713 O O . VAL A 1 88 ? -35.178 9.530 -5.320 1.00 86.94 88 VAL A O 1
ATOM 716 N N . THR A 1 89 ? -37.351 9.656 -5.850 1.00 86.25 89 THR A N 1
ATOM 717 C CA . THR A 1 89 ? -37.171 10.714 -6.848 1.00 86.25 89 THR A CA 1
ATOM 718 C C . THR A 1 89 ? -37.180 12.067 -6.144 1.00 86.25 89 THR A C 1
ATOM 720 O O . THR A 1 89 ? -38.192 12.457 -5.562 1.00 86.25 89 THR A O 1
ATOM 723 N N . CYS A 1 90 ? -36.054 12.773 -6.188 1.00 78.94 90 CYS A N 1
ATOM 724 C CA . CYS A 1 90 ? -35.934 14.152 -5.731 1.00 78.94 90 CYS A CA 1
ATOM 725 C C . CYS A 1 90 ? -35.922 15.118 -6.913 1.00 78.94 90 CYS A C 1
ATOM 727 O O . CYS A 1 90 ? -35.594 14.752 -8.037 1.00 78.94 90 CYS A O 1
ATOM 729 N N . THR A 1 91 ? -36.231 16.378 -6.628 1.00 74.06 91 THR A N 1
ATOM 730 C CA . THR A 1 91 ? -36.205 17.479 -7.595 1.00 74.06 91 THR A CA 1
ATOM 731 C C . THR A 1 91 ? -35.435 18.643 -6.981 1.00 74.06 91 THR A C 1
ATOM 733 O O . THR A 1 91 ? -35.648 18.957 -5.807 1.00 74.06 91 THR A O 1
ATOM 736 N N . THR A 1 92 ? -34.566 19.309 -7.736 1.00 69.81 92 THR A N 1
ATOM 737 C CA . THR A 1 92 ? -33.919 20.564 -7.309 1.00 69.81 92 THR A CA 1
ATOM 738 C C . THR A 1 92 ? -34.253 21.677 -8.297 1.00 69.81 92 THR A C 1
ATOM 740 O O . THR A 1 92 ? -34.776 21.438 -9.381 1.00 69.81 92 THR A O 1
ATOM 743 N N . SER A 1 93 ? -33.929 22.926 -7.955 1.00 63.94 93 SER A N 1
ATOM 744 C CA . SER A 1 93 ? -34.021 24.039 -8.910 1.00 63.94 93 SER A CA 1
ATOM 745 C C . SER A 1 93 ? -33.100 23.870 -10.128 1.00 63.94 93 SER A C 1
ATOM 747 O O . SER A 1 93 ? -33.319 24.538 -11.134 1.00 63.94 93 SER A O 1
ATOM 749 N N . ALA A 1 94 ? -32.080 23.007 -10.034 1.00 63.00 94 ALA A N 1
ATOM 750 C CA . ALA A 1 94 ? -31.096 22.746 -11.083 1.00 63.00 94 ALA A CA 1
ATOM 751 C C . ALA A 1 94 ? -31.361 21.458 -11.890 1.00 63.00 94 ALA A C 1
ATOM 753 O O . ALA A 1 94 ? -30.801 21.316 -12.973 1.00 63.00 94 ALA A O 1
ATOM 754 N N . SER A 1 95 ? -32.200 20.536 -11.400 1.00 62.69 95 SER A N 1
ATOM 755 C CA . SER A 1 95 ? -32.503 19.267 -12.073 1.00 62.69 95 SER A CA 1
ATOM 756 C C . SER A 1 95 ? -33.954 18.826 -11.839 1.00 62.69 95 SER A C 1
ATOM 758 O O . SER A 1 95 ? -34.396 18.788 -10.682 1.00 62.69 95 SER A O 1
ATOM 760 N N . PRO A 1 96 ? -34.712 18.499 -12.907 1.00 68.94 96 PRO A N 1
ATOM 761 C CA . PRO A 1 96 ? -36.142 18.247 -12.808 1.00 68.94 96 PRO A CA 1
ATOM 762 C C . PRO A 1 96 ? -36.485 16.973 -12.030 1.00 68.94 96 PRO A C 1
ATOM 764 O O . PRO A 1 96 ? -37.462 17.029 -11.297 1.00 68.94 96 PRO A O 1
ATOM 767 N N . GLU A 1 97 ? -35.700 15.888 -12.113 1.00 81.19 97 GLU A N 1
ATOM 768 C CA . GLU A 1 97 ? -35.879 14.644 -11.335 1.00 81.19 97 GLU A CA 1
ATOM 769 C C . GLU A 1 97 ? -34.573 13.822 -11.274 1.00 81.19 97 GLU A C 1
ATOM 771 O O . GLU A 1 97 ? -33.948 13.594 -12.308 1.00 81.19 97 GLU A O 1
ATOM 776 N N . TYR A 1 98 ? -34.182 13.320 -10.095 1.00 76.75 98 TYR A N 1
ATOM 777 C CA . TYR A 1 98 ? -33.012 12.441 -9.915 1.00 76.75 98 TYR A CA 1
ATOM 778 C C . TYR A 1 98 ? -33.177 11.467 -8.733 1.00 76.75 98 TYR A C 1
ATOM 780 O O . TYR A 1 98 ? -33.945 11.749 -7.806 1.00 76.75 98 TYR A O 1
ATOM 788 N N . PRO A 1 99 ? -32.467 10.319 -8.720 1.00 80.94 99 PRO A N 1
ATOM 789 C CA . PRO A 1 99 ? -32.529 9.374 -7.610 1.00 80.94 99 PRO A CA 1
ATOM 790 C C . PRO A 1 99 ? -31.724 9.887 -6.409 1.00 80.94 99 PRO A C 1
ATOM 792 O O . PRO A 1 99 ? -30.495 9.931 -6.442 1.00 80.94 99 PRO A O 1
ATOM 795 N N . CYS A 1 100 ? -32.410 10.231 -5.323 1.00 80.19 100 CYS A N 1
ATOM 796 C CA . CYS A 1 100 ? -31.787 10.669 -4.079 1.00 80.19 100 CYS A CA 1
ATOM 797 C C . CYS A 1 100 ? -31.852 9.596 -2.996 1.00 80.19 100 CYS A C 1
ATOM 799 O O . CYS A 1 100 ? -32.807 8.818 -2.896 1.00 80.19 100 CYS A O 1
ATOM 801 N N . GLU A 1 101 ? -30.823 9.577 -2.154 1.00 87.38 101 GLU A N 1
ATOM 802 C CA . GLU A 1 101 ? -30.798 8.738 -0.964 1.00 87.38 101 GLU A CA 1
ATOM 803 C C . GLU A 1 101 ? -31.637 9.353 0.162 1.00 87.38 101 GLU A C 1
ATOM 805 O O . GLU A 1 101 ? -31.408 10.486 0.587 1.00 87.38 101 GLU A O 1
ATOM 810 N N . VAL A 1 102 ? -32.555 8.557 0.712 1.00 86.50 102 VAL A N 1
ATOM 811 C CA . VAL A 1 102 ? -33.300 8.883 1.929 1.00 86.50 102 VAL A CA 1
ATOM 812 C C . VAL A 1 102 ? -33.062 7.804 2.976 1.00 86.50 102 VAL A C 1
ATOM 814 O O . VAL A 1 102 ? -33.287 6.615 2.734 1.00 86.50 102 VAL A O 1
ATOM 817 N N . LEU A 1 103 ? -32.625 8.243 4.157 1.00 88.94 103 LEU A N 1
ATOM 818 C CA . LEU A 1 103 ? -32.366 7.395 5.315 1.00 88.94 103 LEU A CA 1
ATOM 819 C C . LEU A 1 103 ? -33.460 7.600 6.364 1.00 88.94 103 LEU A C 1
ATOM 821 O O . LEU A 1 103 ? -33.604 8.693 6.912 1.00 88.94 103 LEU A O 1
ATOM 825 N N . THR A 1 104 ? -34.211 6.544 6.670 1.00 91.62 104 THR A N 1
ATOM 826 C CA . THR A 1 104 ? -35.249 6.560 7.712 1.00 91.62 104 THR A CA 1
ATOM 827 C C . THR A 1 104 ? -34.794 5.757 8.930 1.00 91.62 104 THR A C 1
ATOM 829 O O . THR A 1 104 ? -34.345 4.626 8.734 1.00 91.62 104 THR A O 1
ATOM 832 N N . PRO A 1 105 ? -34.913 6.276 10.169 1.00 92.88 105 PRO A N 1
ATOM 833 C CA . PRO A 1 105 ? -34.527 5.536 11.371 1.00 92.88 105 PRO A CA 1
ATOM 834 C C . PRO A 1 105 ? -35.181 4.150 11.450 1.00 92.88 105 PRO A C 1
ATOM 836 O O . PRO A 1 105 ? -36.382 4.015 11.213 1.00 92.88 105 PRO A O 1
ATOM 839 N N . ASN A 1 106 ? -34.395 3.132 11.801 1.00 92.56 106 ASN A N 1
ATOM 840 C CA . ASN A 1 106 ? -34.829 1.740 11.898 1.00 92.56 106 ASN A CA 1
ATOM 841 C C . ASN A 1 106 ? -34.769 1.240 13.350 1.00 92.56 106 ASN A C 1
ATOM 843 O O . ASN A 1 106 ? -33.709 0.901 13.870 1.00 92.56 106 ASN A O 1
ATOM 847 N N . GLY A 1 107 ? -35.920 1.176 14.018 1.00 84.50 107 GLY A N 1
ATOM 848 C CA . GLY A 1 107 ? -35.999 0.718 15.406 1.00 84.50 107 GLY A CA 1
ATOM 849 C C . GLY A 1 107 ? -35.455 1.727 16.425 1.00 84.50 107 GLY A C 1
ATOM 850 O O . GLY A 1 107 ? -35.409 2.932 16.183 1.00 84.50 107 GLY A O 1
ATOM 851 N N . THR A 1 108 ? -35.109 1.235 17.616 1.00 82.75 108 THR A N 1
ATOM 852 C CA . THR A 1 108 ? -34.625 2.066 18.727 1.00 82.75 108 THR A CA 1
ATOM 853 C C . THR A 1 108 ? -33.104 2.113 18.781 1.00 82.75 108 THR A C 1
ATOM 855 O O . THR A 1 108 ? -32.430 1.104 18.559 1.00 82.75 108 THR A O 1
ATOM 858 N N . ASN A 1 109 ? -32.574 3.270 19.176 1.00 90.56 109 ASN A N 1
ATOM 859 C CA . ASN A 1 109 ? -31.143 3.463 19.390 1.00 90.56 109 ASN A CA 1
ATOM 860 C C . ASN A 1 109 ? -30.592 2.462 20.413 1.00 90.56 109 ASN A C 1
ATOM 862 O O . ASN A 1 109 ? -31.234 2.165 21.422 1.00 90.56 109 ASN A O 1
ATOM 866 N N . ASN A 1 110 ? -29.393 1.962 20.148 1.00 94.25 110 ASN A N 1
ATOM 867 C CA . ASN A 1 110 ? -28.717 0.953 20.953 1.00 94.25 110 ASN A CA 1
ATOM 868 C C . ASN A 1 110 ? -27.222 1.272 21.060 1.00 94.25 110 ASN A C 1
ATOM 870 O O . ASN A 1 110 ? -26.744 2.300 20.578 1.00 94.25 110 ASN A O 1
ATOM 874 N N . TRP A 1 111 ? -26.489 0.412 21.753 1.00 97.38 111 TRP A N 1
ATOM 875 C CA . TRP A 1 111 ? -25.045 0.489 21.871 1.00 97.38 111 TRP A CA 1
ATOM 876 C C . TRP A 1 111 ? -24.392 -0.691 21.177 1.00 97.38 111 TRP A C 1
ATOM 878 O O . TRP A 1 111 ? -24.920 -1.807 21.177 1.00 97.38 111 TRP A O 1
ATOM 888 N N . LYS A 1 112 ? -23.213 -0.436 20.612 1.00 98.31 112 LYS A N 1
ATOM 889 C CA . LYS A 1 112 ? -22.429 -1.443 19.911 1.00 98.31 112 LYS A CA 1
ATOM 890 C C . LYS A 1 112 ? -20.990 -1.493 20.396 1.00 98.31 112 LYS A C 1
ATOM 892 O O . LYS A 1 112 ? -20.413 -0.482 20.788 1.00 98.31 112 LYS A O 1
ATOM 897 N N . ILE A 1 113 ? -20.424 -2.693 20.359 1.00 98.56 113 ILE A N 1
ATOM 898 C CA . ILE A 1 113 ? -18.987 -2.969 20.430 1.00 98.56 113 ILE A CA 1
ATOM 899 C C . ILE A 1 113 ? -18.622 -3.662 19.126 1.00 98.56 113 ILE A C 1
ATOM 901 O O . ILE A 1 113 ? -19.303 -4.612 18.742 1.00 98.56 113 ILE A O 1
ATOM 905 N N . ARG A 1 114 ? -17.549 -3.221 18.470 1.00 98.56 114 ARG A N 1
ATOM 906 C CA . ARG A 1 114 ? -16.988 -3.896 17.298 1.00 98.56 114 ARG A CA 1
ATOM 907 C C . ARG A 1 114 ? -15.550 -4.309 17.591 1.00 98.56 114 ARG A C 1
ATOM 909 O O . ARG A 1 114 ? -14.777 -3.527 18.137 1.00 98.56 114 ARG A O 1
ATOM 916 N N . PHE A 1 115 ? -15.221 -5.547 17.255 1.00 98.69 115 PHE A N 1
ATOM 917 C CA . PHE A 1 115 ? -13.923 -6.167 17.483 1.00 98.69 115 PHE A CA 1
ATOM 918 C C . PHE A 1 115 ? -13.550 -7.039 16.282 1.00 98.69 115 PHE A C 1
ATOM 920 O O . PHE A 1 115 ? -14.431 -7.531 15.580 1.00 98.69 115 PHE A O 1
ATOM 927 N N . THR A 1 116 ? -12.254 -7.244 16.066 1.00 98.38 116 THR A N 1
ATOM 928 C CA . THR A 1 116 ? -11.730 -8.037 14.953 1.00 98.38 116 THR A CA 1
ATOM 929 C C . THR A 1 116 ? -10.696 -9.025 15.494 1.00 98.38 116 THR A C 1
ATOM 931 O O . THR A 1 116 ? -9.607 -8.597 15.881 1.00 98.38 116 THR A O 1
ATOM 934 N N . PRO A 1 117 ? -11.007 -10.333 15.569 1.00 98.19 117 PRO A N 1
ATOM 935 C CA . PRO A 1 117 ? -10.072 -11.327 16.068 1.00 98.19 117 PRO A CA 1
ATOM 936 C C . PRO A 1 117 ? -8.920 -11.517 15.074 1.00 98.19 117 PRO A C 1
ATOM 938 O O . PRO A 1 117 ? -9.126 -11.615 13.863 1.00 98.19 117 PRO A O 1
ATOM 941 N N . ASN A 1 118 ? -7.699 -11.594 15.595 1.00 96.31 118 ASN A N 1
ATOM 942 C CA . ASN A 1 118 ? -6.460 -11.754 14.826 1.00 96.31 118 ASN A CA 1
ATOM 943 C C . ASN A 1 118 ? -5.777 -13.115 15.058 1.00 96.31 118 ASN A C 1
ATOM 945 O O . ASN A 1 118 ? -4.639 -13.315 14.643 1.00 96.31 118 ASN A O 1
ATOM 949 N N . GLU A 1 119 ? -6.467 -14.046 15.715 1.00 97.31 119 GLU A N 1
ATOM 950 C CA . GLU A 1 119 ? -5.966 -15.377 16.049 1.00 97.31 119 GLU A CA 1
ATOM 951 C C . GLU A 1 119 ? -7.112 -16.389 15.948 1.00 97.31 119 GLU A C 1
ATOM 953 O O . GLU A 1 119 ? -8.206 -16.120 16.446 1.00 97.31 119 GLU A O 1
ATOM 958 N N . VAL A 1 120 ? -6.882 -17.531 15.297 1.00 98.06 120 VAL A N 1
ATOM 959 C CA . VAL A 1 120 ? -7.859 -18.631 15.192 1.00 98.06 120 VAL A CA 1
ATOM 960 C C . VAL A 1 120 ? -7.980 -19.355 16.535 1.00 98.06 120 VAL A C 1
ATOM 962 O O . VAL A 1 120 ? -6.976 -19.639 17.182 1.00 98.06 120 VAL A O 1
ATOM 965 N N . GLY A 1 121 ? -9.206 -19.691 16.932 1.00 98.31 121 GLY A N 1
ATOM 966 C CA . GLY A 1 121 ? -9.529 -20.377 18.185 1.00 98.31 121 GLY A CA 1
ATOM 967 C C . GLY A 1 121 ? -10.594 -19.648 19.004 1.00 98.31 121 GLY A C 1
ATOM 968 O O . GLY A 1 121 ? -11.171 -18.657 18.558 1.00 98.31 121 GLY A O 1
ATOM 969 N N . THR A 1 122 ? -10.858 -20.137 20.214 1.00 98.56 122 THR A N 1
ATOM 970 C CA . THR A 1 122 ? -11.898 -19.585 21.092 1.00 98.56 122 THR A CA 1
ATOM 971 C C . THR A 1 122 ? -11.430 -18.316 21.798 1.00 98.56 122 THR A C 1
ATOM 973 O O . THR A 1 122 ? -10.505 -18.338 22.610 1.00 98.56 122 THR A O 1
ATOM 976 N N . TRP A 1 123 ? -12.116 -17.211 21.525 1.00 98.62 123 TRP A N 1
ATOM 977 C CA . TRP A 1 123 ? -11.931 -15.930 22.195 1.00 98.62 123 TRP A CA 1
ATOM 978 C C . TRP A 1 123 ? -12.887 -15.802 23.373 1.00 98.62 123 TRP A C 1
ATOM 980 O O . TRP A 1 123 ? -14.037 -16.233 23.306 1.00 98.62 123 TRP A O 1
ATOM 990 N N . SER A 1 124 ? -12.430 -15.161 24.446 1.00 98.44 124 SER A N 1
ATOM 991 C CA . SER A 1 124 ? -13.274 -14.793 25.587 1.00 98.44 124 SER A CA 1
ATOM 992 C C . SER A 1 124 ? -13.485 -13.286 25.642 1.00 98.44 124 SER A C 1
ATOM 994 O O . SER A 1 124 ? -12.585 -12.528 25.290 1.00 98.44 124 SER A O 1
ATOM 996 N N . TYR A 1 125 ? -14.645 -12.835 26.119 1.00 98.50 125 TYR A N 1
ATOM 997 C CA . TYR A 1 125 ? -14.939 -11.413 26.264 1.00 98.50 125 TYR A CA 1
ATOM 998 C C . TYR A 1 125 ? -15.803 -11.077 27.484 1.00 98.50 125 TYR A C 1
ATOM 1000 O O . TYR A 1 125 ? -16.553 -11.909 28.004 1.00 98.50 125 TYR A O 1
ATOM 1008 N N . LYS A 1 126 ? -15.692 -9.824 27.939 1.00 98.38 126 LYS A N 1
ATOM 1009 C CA . LYS A 1 126 ? -16.466 -9.256 29.052 1.00 98.38 126 LYS A CA 1
ATOM 1010 C C . LYS A 1 126 ? -16.760 -7.779 28.800 1.00 98.38 126 LYS A C 1
ATOM 1012 O O . LYS A 1 126 ? -15.846 -6.982 28.589 1.00 98.38 126 LYS A O 1
ATOM 1017 N N . LEU A 1 127 ? -18.034 -7.412 28.834 1.00 98.19 127 LEU A N 1
ATOM 1018 C CA . LEU A 1 127 ? -18.531 -6.049 28.647 1.00 98.19 127 LEU A CA 1
ATOM 1019 C C . LEU A 1 127 ? -18.655 -5.349 30.005 1.00 98.19 127 LEU A C 1
ATOM 1021 O O . LEU A 1 127 ? -19.173 -5.930 30.955 1.00 98.19 127 LEU A O 1
ATOM 1025 N N . THR A 1 128 ? -18.206 -4.099 30.098 1.00 97.44 128 THR A N 1
ATOM 1026 C CA . THR A 1 128 ? -18.332 -3.242 31.285 1.00 97.44 128 THR A CA 1
ATOM 1027 C C . THR A 1 128 ? -18.879 -1.878 30.888 1.00 97.44 128 THR A C 1
ATOM 1029 O O . THR A 1 128 ? -18.357 -1.244 29.973 1.00 97.44 128 THR A O 1
ATOM 1032 N N . SER A 1 129 ? -19.897 -1.406 31.605 1.00 96.50 129 SER A N 1
ATOM 1033 C CA . SER A 1 129 ? -20.448 -0.055 31.453 1.00 96.50 129 SER A CA 1
ATOM 1034 C C . SER A 1 129 ? -20.409 0.689 32.782 1.00 96.50 129 SER A C 1
ATOM 1036 O O . SER A 1 129 ? -20.694 0.095 33.820 1.00 96.50 129 SER A O 1
ATOM 1038 N N . ILE A 1 130 ? -20.031 1.966 32.752 1.00 95.38 130 ILE A N 1
ATOM 1039 C CA . ILE A 1 130 ? -19.764 2.807 33.923 1.00 95.38 130 ILE A CA 1
ATOM 1040 C C . ILE A 1 130 ? -20.427 4.173 33.724 1.00 95.38 130 ILE A C 1
ATOM 1042 O O . ILE A 1 130 ? -20.188 4.827 32.708 1.00 95.38 130 ILE A O 1
ATOM 1046 N N . ASP A 1 131 ? -21.215 4.612 34.702 1.00 93.88 131 ASP A N 1
ATOM 1047 C CA . ASP A 1 131 ? -21.701 5.989 34.832 1.00 93.88 131 ASP A CA 1
ATOM 1048 C C . ASP A 1 131 ? -21.432 6.525 36.251 1.00 93.88 131 ASP A C 1
ATOM 1050 O O . ASP A 1 131 ? -20.766 5.883 37.066 1.00 93.88 131 ASP A O 1
ATOM 1054 N N . ASN A 1 132 ? -21.942 7.718 36.562 1.00 89.12 132 ASN A N 1
ATOM 1055 C CA . ASN A 1 132 ? -21.740 8.360 37.867 1.00 89.12 132 ASN A CA 1
ATOM 1056 C C . ASN A 1 132 ? -22.413 7.630 39.046 1.00 89.12 132 ASN A C 1
ATOM 1058 O O . ASN A 1 132 ? -22.179 8.000 40.195 1.00 89.12 132 ASN A O 1
ATOM 1062 N N . LEU A 1 133 ? -23.258 6.633 38.780 1.00 89.12 133 LEU A N 1
ATOM 1063 C CA . LEU A 1 133 ? -23.973 5.851 39.787 1.00 89.12 133 LEU A CA 1
ATOM 1064 C C . LEU A 1 133 ? -23.278 4.512 40.071 1.00 89.12 133 LEU A C 1
ATOM 1066 O O . LEU A 1 133 ? -23.519 3.915 41.118 1.00 89.12 133 LEU A O 1
ATOM 1070 N N . GLY A 1 134 ? -22.402 4.046 39.174 1.00 91.12 134 GLY A N 1
ATOM 1071 C CA . GLY A 1 134 ? -21.579 2.856 39.376 1.00 91.12 134 GLY A CA 1
ATOM 1072 C C . GLY A 1 134 ? -21.238 2.124 38.080 1.00 91.12 134 GLY A C 1
ATOM 1073 O O . GLY A 1 134 ? -21.222 2.702 36.996 1.00 91.12 134 GLY A O 1
ATOM 1074 N N . SER A 1 135 ? -20.955 0.825 38.194 1.00 93.44 135 SER A N 1
ATOM 1075 C CA . SER A 1 135 ? -20.556 -0.027 37.070 1.00 93.44 135 SER A CA 1
ATOM 1076 C C . SER A 1 135 ? -21.381 -1.305 36.989 1.00 93.44 135 SER A C 1
ATOM 1078 O O . SER A 1 135 ? -21.653 -1.926 38.016 1.00 93.44 135 SER A O 1
ATOM 1080 N N . THR A 1 136 ? -21.663 -1.753 35.771 1.00 95.31 136 THR A N 1
ATOM 1081 C CA . THR A 1 136 ? -22.320 -3.034 35.487 1.00 95.31 136 THR A CA 1
ATOM 1082 C C . THR A 1 136 ? -21.502 -3.833 34.483 1.00 95.31 136 THR A C 1
ATOM 1084 O O . THR A 1 136 ? -20.914 -3.267 33.559 1.00 95.31 136 THR A O 1
ATOM 1087 N N . VAL A 1 137 ? -21.469 -5.154 34.663 1.00 95.62 137 VAL A N 1
ATOM 1088 C CA . VAL A 1 137 ? -20.719 -6.090 33.818 1.00 95.62 137 VAL A CA 1
ATOM 1089 C C . VAL A 1 137 ? -21.638 -7.126 33.176 1.00 95.62 137 VAL A C 1
ATOM 1091 O O . VAL A 1 137 ? -22.646 -7.523 33.762 1.00 95.62 137 VAL A O 1
ATOM 1094 N N . PHE A 1 138 ? -21.275 -7.571 31.975 1.00 95.75 138 PHE A N 1
ATOM 1095 C CA . PHE A 1 138 ? -21.889 -8.705 31.294 1.00 95.75 138 PHE A CA 1
ATOM 1096 C C . PHE A 1 138 ? -20.800 -9.648 30.740 1.00 95.75 138 PHE A C 1
ATOM 1098 O O . PHE A 1 138 ? -19.902 -9.171 30.038 1.00 95.75 138 PHE A O 1
ATOM 1105 N N . PRO A 1 139 ? -20.885 -10.970 30.988 1.00 95.12 139 PRO A N 1
ATOM 1106 C CA . PRO A 1 139 ? -21.829 -11.625 31.903 1.00 95.12 139 PRO A CA 1
ATOM 1107 C C . PRO A 1 139 ? -21.584 -11.224 33.374 1.00 95.12 139 PRO A C 1
ATOM 1109 O O . PRO A 1 139 ? -20.541 -10.665 33.708 1.00 95.12 139 PRO A O 1
ATOM 1112 N N . LEU A 1 140 ? -22.554 -11.485 34.261 1.00 91.31 140 LEU A N 1
ATOM 1113 C CA . LEU A 1 140 ? -22.448 -11.148 35.695 1.00 91.31 140 LEU A CA 1
ATOM 1114 C C . LEU A 1 140 ? -21.301 -11.891 36.404 1.00 91.31 140 LEU A C 1
ATOM 1116 O O . LEU A 1 140 ? -20.777 -11.408 37.407 1.00 91.31 140 LEU A O 1
ATOM 1120 N N . SER A 1 141 ? -20.909 -13.058 35.892 1.00 90.00 141 SER A N 1
ATOM 1121 C CA . SER A 1 141 ? -19.756 -13.833 36.346 1.00 90.00 141 SER A CA 1
ATOM 1122 C C . SER A 1 141 ? -19.037 -14.471 35.152 1.00 90.00 141 SER A C 1
ATOM 1124 O O . SER A 1 141 ? -19.673 -14.868 34.177 1.00 90.00 141 SER A O 1
ATOM 1126 N N . GLY A 1 142 ? -17.706 -14.572 35.229 1.00 94.31 142 GLY A N 1
ATOM 1127 C CA . GLY A 1 142 ? -16.876 -15.179 34.183 1.00 94.31 142 GLY A CA 1
ATOM 1128 C C . GLY A 1 142 ? -16.734 -14.324 32.917 1.00 94.31 142 GLY A C 1
ATOM 1129 O O . GLY A 1 142 ? -16.633 -13.098 32.985 1.00 94.31 142 GLY A O 1
ATOM 1130 N N . THR A 1 143 ? -16.690 -14.996 31.768 1.00 97.19 143 THR A N 1
ATOM 1131 C CA . THR A 1 143 ? -16.600 -14.418 30.421 1.00 97.19 143 THR A CA 1
ATOM 1132 C C . THR A 1 143 ? -17.586 -15.124 29.491 1.00 97.19 143 THR A C 1
ATOM 1134 O O . THR A 1 143 ? -17.959 -16.274 29.725 1.00 97.19 143 THR A O 1
ATOM 1137 N N . SER A 1 144 ? -18.005 -14.435 28.431 1.00 97.81 144 SER A N 1
ATOM 1138 C CA . SER A 1 144 ? -18.649 -15.064 27.270 1.00 97.81 144 SER A CA 1
ATOM 1139 C C . SER A 1 144 ? -17.592 -15.399 26.216 1.00 97.81 144 SER A C 1
ATOM 1141 O O . SER A 1 144 ? -16.446 -14.967 26.346 1.00 97.81 144 SER A O 1
ATOM 1143 N N . SER A 1 145 ? -17.946 -16.155 25.176 1.00 98.00 145 SER A N 1
ATOM 1144 C CA . SER A 1 145 ? -16.993 -16.579 24.144 1.00 98.00 145 SER A CA 1
ATOM 1145 C C . SER A 1 145 ? -17.584 -16.618 22.737 1.00 98.00 145 SER A C 1
ATOM 1147 O O . SER A 1 145 ? -18.803 -16.626 22.559 1.00 98.00 145 SER A O 1
ATOM 1149 N N . PHE A 1 146 ? -16.694 -16.607 21.747 1.00 98.56 146 PHE A N 1
ATOM 1150 C CA . PHE A 1 146 ? -16.968 -16.890 20.338 1.00 98.56 146 PHE A CA 1
ATOM 1151 C C . PHE A 1 146 ? -15.737 -17.566 19.719 1.00 98.56 146 PHE A C 1
ATOM 1153 O O . PHE A 1 146 ? -14.626 -17.422 20.234 1.00 98.56 146 PHE A O 1
ATOM 1160 N N . ASP A 1 147 ? -15.915 -18.270 18.607 1.00 98.69 147 ASP A N 1
ATOM 1161 C CA . ASP A 1 147 ? -14.822 -18.927 17.896 1.00 98.69 147 ASP A CA 1
ATOM 1162 C C . ASP A 1 147 ? -14.366 -18.090 16.701 1.00 98.69 147 ASP A C 1
ATOM 1164 O O . ASP A 1 147 ? -15.169 -17.658 15.872 1.00 98.69 147 ASP A O 1
ATOM 1168 N N . CYS A 1 148 ? -13.057 -17.869 16.604 1.00 98.62 148 CYS A N 1
ATOM 1169 C CA . CYS A 1 148 ? -12.417 -17.332 15.416 1.00 98.62 148 CYS A CA 1
ATOM 1170 C C . CYS A 1 148 ? -11.988 -18.486 14.503 1.00 98.62 148 CYS A C 1
ATOM 1172 O O . CYS A 1 148 ? -11.253 -19.373 14.939 1.00 98.62 148 CYS A O 1
ATOM 1174 N N . ILE A 1 149 ? -12.425 -18.479 13.246 1.00 98.00 149 ILE A N 1
ATOM 1175 C CA . ILE A 1 149 ? -12.146 -19.534 12.260 1.00 98.00 149 ILE A CA 1
ATOM 1176 C C . ILE A 1 149 ? -11.224 -19.025 11.153 1.00 98.00 149 ILE A C 1
ATOM 1178 O O . ILE A 1 149 ? -11.139 -17.826 10.912 1.00 98.00 149 ILE A O 1
ATOM 1182 N N . GLN A 1 150 ? -10.536 -19.922 10.448 1.00 95.94 150 GLN A N 1
ATOM 1183 C CA . GLN A 1 150 ? -9.655 -19.532 9.343 1.00 95.94 150 GLN A CA 1
ATOM 1184 C C . GLN A 1 150 ? -10.411 -18.740 8.258 1.00 95.94 150 GLN A C 1
ATOM 1186 O O . GLN A 1 150 ? -11.564 -19.038 7.949 1.00 95.94 150 GLN A O 1
ATOM 1191 N N . SER A 1 151 ? -9.749 -17.747 7.656 1.00 94.56 151 SER A N 1
ATOM 1192 C CA . SER A 1 151 ? -10.294 -16.948 6.551 1.00 94.56 151 SER A CA 1
ATOM 1193 C C . SER A 1 151 ? -9.221 -16.612 5.505 1.00 94.56 151 SER A C 1
ATOM 1195 O O . SER A 1 151 ? -8.038 -16.893 5.709 1.00 94.56 151 SER A O 1
ATOM 1197 N N . THR A 1 152 ? -9.648 -16.013 4.388 1.00 90.00 152 THR A N 1
ATOM 1198 C CA . THR A 1 152 ? -8.786 -15.445 3.332 1.00 90.00 152 THR A CA 1
ATOM 1199 C C . THR A 1 152 ? -8.555 -13.939 3.489 1.00 90.00 152 THR A C 1
ATOM 1201 O O . THR A 1 152 ? -7.925 -13.312 2.636 1.00 90.00 152 THR A O 1
ATOM 1204 N N . ASN A 1 153 ? -9.098 -13.322 4.541 1.00 93.44 153 ASN A N 1
ATOM 1205 C CA . ASN A 1 153 ? -8.907 -11.900 4.787 1.00 93.44 153 ASN A CA 1
ATOM 1206 C C . ASN A 1 153 ? -7.435 -11.651 5.145 1.00 93.44 153 ASN A C 1
ATOM 1208 O O . ASN A 1 153 ? -6.858 -12.365 5.959 1.00 93.44 153 ASN A O 1
ATOM 1212 N N . LYS A 1 154 ? -6.836 -10.625 4.539 1.00 93.00 154 LYS A N 1
ATOM 1213 C CA . LYS A 1 154 ? -5.415 -10.291 4.706 1.00 93.00 154 LYS A CA 1
ATOM 1214 C C . LYS A 1 154 ? -5.136 -9.508 6.008 1.00 93.00 154 LYS A C 1
ATOM 1216 O O . LYS A 1 154 ? -4.003 -9.240 6.401 1.00 93.00 154 LYS A O 1
ATOM 1221 N N . GLY A 1 155 ? -6.188 -9.100 6.711 1.00 96.38 155 GLY A N 1
ATOM 1222 C CA . GLY A 1 155 ? -6.066 -8.324 7.937 1.00 96.38 155 GLY A CA 1
ATOM 1223 C C . GLY A 1 155 ? -5.614 -6.884 7.701 1.00 96.38 155 GLY A C 1
ATOM 1224 O O . GLY A 1 155 ? -5.861 -6.294 6.642 1.00 96.38 155 GLY A O 1
ATOM 1225 N N . PHE A 1 156 ? -5.021 -6.295 8.735 1.00 98.19 156 PHE A N 1
ATOM 1226 C CA . PHE A 1 156 ? -4.762 -4.859 8.825 1.00 98.19 156 PHE A CA 1
ATOM 1227 C C . PHE A 1 156 ? -3.605 -4.415 7.930 1.00 98.19 156 PHE A C 1
ATOM 1229 O O . PHE A 1 156 ? -2.696 -5.193 7.634 1.00 98.19 156 PHE A O 1
ATOM 1236 N N . ILE A 1 157 ? -3.633 -3.148 7.518 1.00 98.06 157 ILE A N 1
ATOM 1237 C CA . ILE A 1 157 ? -2.542 -2.502 6.784 1.00 98.06 157 ILE A CA 1
ATOM 1238 C C . ILE A 1 157 ? -1.534 -1.964 7.800 1.00 98.06 157 ILE A C 1
ATOM 1240 O O . ILE A 1 157 ? -1.885 -1.198 8.694 1.00 98.06 157 ILE A O 1
ATOM 1244 N N . VAL A 1 158 ? -0.276 -2.375 7.666 1.00 96.19 158 VAL A N 1
ATOM 1245 C CA . VAL A 1 158 ? 0.825 -2.018 8.568 1.00 96.19 158 VAL A CA 1
ATOM 1246 C C . VAL A 1 158 ? 2.085 -1.683 7.772 1.00 96.19 158 VAL A C 1
ATOM 1248 O O . VAL A 1 158 ? 2.218 -2.035 6.601 1.00 96.19 158 VAL A O 1
ATOM 1251 N N . LYS A 1 159 ? 3.058 -1.027 8.407 1.00 93.88 159 LYS A N 1
ATOM 1252 C CA . LYS A 1 159 ? 4.369 -0.762 7.792 1.00 93.88 159 LYS A CA 1
ATOM 1253 C C . LYS A 1 159 ? 5.125 -2.076 7.556 1.00 93.88 159 LYS A C 1
ATOM 1255 O O . LYS A 1 159 ? 5.135 -2.959 8.414 1.00 93.88 159 LYS A O 1
ATOM 1260 N N . ALA A 1 160 ? 5.820 -2.195 6.427 1.00 88.19 160 ALA A N 1
ATOM 1261 C CA . ALA A 1 160 ? 6.596 -3.386 6.070 1.00 88.19 160 ALA A CA 1
ATOM 1262 C C . ALA A 1 160 ? 8.038 -3.387 6.627 1.00 88.19 160 ALA A C 1
ATOM 1264 O O . ALA A 1 160 ? 8.878 -4.139 6.146 1.00 88.19 160 ALA A O 1
ATOM 1265 N N . ASN A 1 161 ? 8.323 -2.577 7.659 1.00 82.12 161 ASN A N 1
ATOM 1266 C CA . ASN A 1 161 ? 9.671 -2.292 8.191 1.00 82.12 161 ASN A CA 1
ATOM 1267 C C . ASN A 1 161 ? 10.634 -1.649 7.172 1.00 82.12 161 ASN A C 1
ATOM 1269 O O . ASN A 1 161 ? 11.848 -1.660 7.354 1.00 82.12 161 ASN A O 1
ATOM 1273 N N . ASN A 1 162 ? 10.082 -1.067 6.112 1.00 85.94 162 ASN A N 1
ATOM 1274 C CA . ASN A 1 162 ? 10.765 -0.289 5.086 1.00 85.94 162 ASN A CA 1
ATOM 1275 C C . ASN A 1 162 ? 9.857 0.908 4.710 1.00 85.94 162 ASN A C 1
ATOM 1277 O O . ASN A 1 162 ? 8.944 1.258 5.464 1.00 85.94 162 ASN A O 1
ATOM 1281 N N . LYS A 1 163 ? 10.081 1.540 3.552 1.00 88.31 163 LYS A N 1
ATOM 1282 C CA . LYS A 1 163 ? 9.268 2.673 3.064 1.00 88.31 163 LYS A CA 1
ATOM 1283 C C . LYS A 1 163 ? 7.889 2.280 2.505 1.00 88.31 163 LYS A C 1
ATOM 1285 O O . LYS A 1 163 ? 7.191 3.140 1.984 1.00 88.31 163 LYS A O 1
ATOM 1290 N N . PHE A 1 164 ? 7.486 1.018 2.611 1.00 92.38 164 PHE A N 1
ATOM 1291 C CA . PHE A 1 164 ? 6.244 0.492 2.053 1.00 92.38 164 PHE A CA 1
ATOM 1292 C C . PHE A 1 164 ? 5.335 -0.133 3.114 1.00 92.38 164 PHE A C 1
ATOM 1294 O O . PHE A 1 164 ? 5.665 -0.223 4.303 1.00 92.38 164 PHE A O 1
ATOM 1301 N N . LEU A 1 165 ? 4.165 -0.572 2.656 1.00 95.00 165 LEU A N 1
ATOM 1302 C CA . LEU A 1 165 ? 3.122 -1.164 3.472 1.00 95.00 165 LEU A CA 1
ATOM 1303 C C . LEU A 1 165 ? 2.946 -2.652 3.155 1.00 95.00 165 LEU A C 1
ATOM 1305 O O . LEU A 1 165 ? 3.322 -3.161 2.097 1.00 95.00 165 LEU A O 1
ATOM 1309 N N . LYS A 1 166 ? 2.368 -3.360 4.118 1.00 94.25 166 LYS A N 1
ATOM 1310 C CA . LYS A 1 166 ? 1.983 -4.760 4.006 1.00 94.25 166 LYS A CA 1
ATOM 1311 C C . LYS A 1 166 ? 0.708 -5.035 4.781 1.00 94.25 166 LYS A C 1
ATOM 1313 O O . LYS A 1 166 ? 0.276 -4.240 5.613 1.00 94.25 166 LYS A O 1
ATOM 1318 N N . ARG A 1 167 ? 0.142 -6.203 4.539 1.00 94.56 167 ARG A N 1
ATOM 1319 C CA . ARG A 1 167 ? -0.930 -6.788 5.333 1.00 94.56 167 ARG A CA 1
ATOM 1320 C C . ARG A 1 167 ? -0.367 -7.523 6.546 1.00 94.56 167 ARG A C 1
ATOM 1322 O O . ARG A 1 167 ? 0.778 -7.978 6.522 1.00 94.56 167 ARG A O 1
ATOM 1329 N N . THR A 1 168 ? -1.151 -7.671 7.612 1.00 94.44 168 THR A N 1
ATOM 1330 C CA . THR A 1 168 ? -0.733 -8.448 8.794 1.00 94.44 168 THR A CA 1
ATOM 1331 C C . THR A 1 168 ? -0.504 -9.929 8.491 1.00 94.44 168 THR A C 1
ATOM 1333 O O . THR A 1 168 ? 0.276 -10.559 9.198 1.00 94.44 168 THR A O 1
ATOM 1336 N N . SER A 1 169 ? -1.112 -10.473 7.433 1.00 86.88 169 SER A N 1
ATOM 1337 C CA . SER A 1 169 ? -0.795 -11.806 6.891 1.00 86.88 169 SER A CA 1
ATOM 1338 C C . SER A 1 169 ? 0.530 -11.875 6.122 1.00 86.88 169 SER A C 1
ATOM 1340 O O . SER A 1 169 ? 1.029 -12.969 5.882 1.00 86.88 169 SER A O 1
ATOM 1342 N N . GLY A 1 170 ? 1.146 -10.734 5.798 1.00 87.00 170 GLY A N 1
ATOM 1343 C CA . GLY A 1 170 ? 2.478 -10.658 5.200 1.00 87.00 170 GLY A CA 1
ATOM 1344 C C . GLY A 1 170 ? 2.515 -10.302 3.715 1.00 87.00 170 GLY A C 1
ATOM 1345 O O . GLY A 1 170 ? 3.612 -10.205 3.179 1.00 87.00 170 GLY A O 1
ATOM 1346 N N . GLU A 1 171 ? 1.384 -10.073 3.043 1.00 87.75 171 GLU A N 1
ATOM 1347 C CA . GLU A 1 171 ? 1.373 -9.668 1.631 1.00 87.75 171 GLU A CA 1
ATOM 1348 C C . GLU A 1 171 ? 1.709 -8.187 1.448 1.00 87.75 171 GLU A C 1
ATOM 1350 O O . GLU A 1 171 ? 1.352 -7.341 2.273 1.00 87.75 171 GLU A O 1
ATOM 1355 N N . PHE A 1 172 ? 2.353 -7.864 0.325 1.00 91.69 172 PHE A N 1
ATOM 1356 C CA . PHE A 1 172 ? 2.603 -6.487 -0.088 1.00 91.69 172 PHE A CA 1
ATOM 1357 C C . PHE A 1 172 ? 1.294 -5.723 -0.270 1.00 91.69 172 PHE A C 1
ATOM 1359 O O . PHE A 1 172 ? 0.290 -6.267 -0.736 1.00 91.69 172 PHE A O 1
ATOM 1366 N N . TYR A 1 173 ? 1.305 -4.452 0.118 1.00 95.00 173 TYR A N 1
ATOM 1367 C CA . TYR A 1 173 ? 0.182 -3.560 -0.098 1.00 95.00 173 TYR A CA 1
ATOM 1368 C C . TYR A 1 173 ? 0.689 -2.227 -0.642 1.00 95.00 173 TYR A C 1
ATOM 1370 O O . TYR A 1 173 ? 1.457 -1.533 0.021 1.00 95.00 173 TYR A O 1
ATOM 1378 N N . PHE A 1 174 ? 0.229 -1.876 -1.840 1.00 96.19 174 PHE A N 1
ATOM 1379 C CA . PHE A 1 174 ? 0.529 -0.615 -2.503 1.00 96.19 174 PHE A CA 1
ATOM 1380 C C . PHE A 1 174 ? -0.797 0.088 -2.839 1.00 96.19 174 PHE A C 1
ATOM 1382 O O . PHE A 1 174 ? -1.557 -0.455 -3.646 1.00 96.19 174 PHE A O 1
ATOM 1389 N N . PRO A 1 175 ? -1.130 1.231 -2.207 1.00 97.00 175 PRO A N 1
ATOM 1390 C CA . PRO A 1 175 ? -2.363 1.947 -2.488 1.00 97.00 175 PRO A CA 1
ATOM 1391 C C . PRO A 1 175 ? -2.341 2.547 -3.899 1.00 97.00 175 PRO A C 1
ATOM 1393 O O . PRO A 1 175 ? -1.432 3.299 -4.250 1.00 97.00 175 PRO A O 1
ATOM 1396 N N . VAL A 1 176 ? -3.363 2.219 -4.688 1.00 97.38 176 VAL A N 1
ATOM 1397 C CA . VAL A 1 176 ? -3.636 2.765 -6.024 1.00 97.38 176 VAL A CA 1
ATOM 1398 C C . VAL A 1 176 ? -5.095 3.207 -6.069 1.00 97.38 176 VAL A C 1
ATOM 1400 O O . VAL A 1 176 ? -5.994 2.394 -5.834 1.00 97.38 176 VAL A O 1
ATOM 1403 N N . GLY A 1 177 ? -5.320 4.492 -6.339 1.00 95.81 177 GLY A N 1
ATOM 1404 C CA . GLY A 1 177 ? -6.647 5.097 -6.410 1.00 95.81 177 GLY A CA 1
ATOM 1405 C C . GLY A 1 177 ? -6.595 6.622 -6.335 1.00 95.81 177 GLY A C 1
ATOM 1406 O O . GLY A 1 177 ? -5.600 7.230 -6.728 1.00 95.81 177 GLY A O 1
ATOM 1407 N N . GLU A 1 178 ? -7.663 7.239 -5.833 1.00 95.12 178 GLU A N 1
ATOM 1408 C CA . GLU A 1 178 ? -7.843 8.697 -5.853 1.00 95.12 178 GLU A CA 1
ATOM 1409 C C . GLU A 1 178 ? -8.507 9.254 -4.585 1.00 95.12 178 GLU A C 1
ATOM 1411 O O . GLU A 1 178 ? -8.944 8.512 -3.696 1.00 95.12 178 GLU A O 1
ATOM 1416 N N . ASN A 1 179 ? -8.581 10.584 -4.489 1.00 94.75 179 ASN A N 1
ATOM 1417 C CA . ASN A 1 179 ? -9.421 11.234 -3.491 1.00 94.75 179 ASN A CA 1
ATOM 1418 C C . ASN A 1 179 ? -10.890 11.070 -3.879 1.00 94.75 179 ASN A C 1
ATOM 1420 O O . ASN A 1 179 ? -11.249 11.295 -5.017 1.00 94.75 179 ASN A O 1
ATOM 1424 N N . VAL A 1 180 ? -11.749 10.711 -2.932 1.00 93.44 180 VAL A N 1
ATOM 1425 C CA . VAL A 1 180 ? -13.212 10.754 -3.060 1.00 93.44 180 VAL A CA 1
ATOM 1426 C C . VAL A 1 180 ? -13.725 11.362 -1.761 1.00 93.44 180 VAL A C 1
ATOM 1428 O O . VAL A 1 180 ? -14.359 10.709 -0.927 1.00 93.44 180 VAL A O 1
ATOM 1431 N N . SER A 1 181 ? -13.324 12.608 -1.518 1.00 90.69 181 SER A N 1
ATOM 1432 C CA . SER A 1 181 ? -13.387 13.200 -0.184 1.00 90.69 181 SER A CA 1
ATOM 1433 C C . SER A 1 181 ? -14.830 13.338 0.306 1.00 90.69 181 SER A C 1
ATOM 1435 O O . SER A 1 181 ? -15.113 13.030 1.461 1.00 90.69 181 SER A O 1
ATOM 1437 N N . TRP A 1 182 ? -15.763 13.693 -0.578 1.00 87.00 182 TRP A N 1
ATOM 1438 C CA . TRP A 1 182 ? -17.192 13.807 -0.279 1.00 87.00 182 TRP A CA 1
ATOM 1439 C C . TRP A 1 182 ? -18.070 13.593 -1.520 1.00 87.00 182 TRP A C 1
ATOM 1441 O O . TRP A 1 182 ? -17.588 13.607 -2.655 1.00 87.00 182 TRP A O 1
ATOM 1451 N N . TYR A 1 183 ? -19.373 13.410 -1.282 1.00 83.19 183 TYR A N 1
ATOM 1452 C CA . TYR A 1 183 ? -20.426 13.413 -2.302 1.00 83.19 183 TYR A CA 1
ATOM 1453 C C . TYR A 1 183 ? -21.046 14.811 -2.465 1.00 83.19 183 TYR A C 1
ATOM 1455 O O . TYR A 1 183 ? -20.971 15.643 -1.554 1.00 83.19 183 TYR A O 1
ATOM 1463 N N . GLY A 1 184 ? -21.701 15.062 -3.601 1.00 71.31 184 GLY A N 1
ATOM 1464 C CA . GLY A 1 184 ? -22.389 16.330 -3.872 1.00 71.31 184 GLY A CA 1
ATOM 1465 C C . GLY A 1 184 ? -23.530 16.626 -2.882 1.00 71.31 184 GLY A C 1
ATOM 1466 O O . GLY A 1 184 ? -24.399 15.787 -2.644 1.00 71.31 184 GLY A O 1
ATOM 1467 N N . SER A 1 185 ? -23.546 17.831 -2.297 1.00 60.38 185 SER A N 1
ATOM 1468 C CA . SER A 1 185 ? -24.547 18.274 -1.308 1.00 60.38 185 SER A CA 1
ATOM 1469 C C . SER A 1 185 ? -25.310 19.522 -1.792 1.00 60.38 185 SER A C 1
ATOM 1471 O O . SER A 1 185 ? -24.698 20.423 -2.379 1.00 60.38 185 SER A O 1
ATOM 1473 N N . PRO A 1 186 ? -26.627 19.658 -1.514 1.00 48.50 186 PRO A N 1
ATOM 1474 C CA . PRO A 1 186 ? -27.452 20.718 -2.087 1.00 48.50 186 PRO A CA 1
ATOM 1475 C C . PRO A 1 186 ? -27.135 22.091 -1.487 1.00 48.50 186 PRO A C 1
ATOM 1477 O O . PRO A 1 186 ? -27.478 23.113 -2.075 1.00 48.50 186 PRO A O 1
ATOM 1480 N N . ALA A 1 187 ? -26.478 22.130 -0.322 1.00 48.81 187 ALA A N 1
ATOM 1481 C CA . ALA A 1 187 ? -26.216 23.352 0.429 1.00 48.81 187 ALA A CA 1
ATOM 1482 C C . ALA A 1 187 ? -25.177 24.280 -0.224 1.00 48.81 187 ALA A C 1
ATOM 1484 O O . ALA A 1 187 ? -25.128 25.454 0.133 1.00 48.81 187 ALA A O 1
ATOM 1485 N N . PHE A 1 188 ? -24.362 23.779 -1.158 1.00 47.44 188 PHE A N 1
ATOM 1486 C CA . PHE A 1 188 ? -23.256 24.549 -1.744 1.00 47.44 188 PHE A CA 1
ATOM 1487 C C . PHE A 1 188 ? -23.241 24.573 -3.264 1.00 47.44 188 PHE A C 1
ATOM 1489 O O . PHE A 1 188 ? -22.789 25.556 -3.845 1.00 47.44 188 PHE A O 1
ATOM 1496 N N . TRP A 1 189 ? -23.833 23.564 -3.901 1.00 42.28 189 TRP A N 1
ATOM 1497 C CA . TRP A 1 189 ? -23.814 23.452 -5.356 1.00 42.28 189 TRP A CA 1
ATOM 1498 C C . TRP A 1 189 ? -25.201 23.502 -5.996 1.00 42.28 189 TRP A C 1
ATOM 1500 O O . TRP A 1 189 ? -25.309 23.453 -7.215 1.00 42.28 189 TRP A O 1
ATOM 1510 N N . GLY A 1 190 ? -26.280 23.636 -5.211 1.00 44.69 190 GLY A N 1
ATOM 1511 C CA . GLY A 1 190 ? -27.647 23.649 -5.751 1.00 44.69 190 GLY A CA 1
ATOM 1512 C C . GLY A 1 190 ? -28.031 22.357 -6.489 1.00 44.69 190 GLY A C 1
ATOM 1513 O O . GLY A 1 190 ? -29.030 22.335 -7.209 1.00 44.69 190 GLY A O 1
ATOM 1514 N N . THR A 1 191 ? -27.249 21.290 -6.316 1.00 52.16 191 THR A N 1
ATOM 1515 C CA . THR A 1 191 ? -27.318 20.039 -7.070 1.00 52.16 191 THR A CA 1
ATOM 1516 C C . THR A 1 191 ? -27.602 18.835 -6.172 1.00 52.16 191 THR A C 1
ATOM 1518 O O . THR A 1 191 ? -27.739 18.914 -4.953 1.00 52.16 191 THR A O 1
ATOM 1521 N N . GLU A 1 192 ? -27.825 17.733 -6.863 1.00 60.34 192 GLU A N 1
ATOM 1522 C CA . GLU A 1 192 ? -28.424 16.471 -6.470 1.00 60.34 192 GLU A CA 1
ATOM 1523 C C . GLU A 1 192 ? -27.660 15.737 -5.353 1.00 60.34 192 GLU A C 1
ATOM 1525 O O . GLU A 1 192 ? -26.438 15.642 -5.409 1.00 60.34 192 GLU A O 1
ATOM 1530 N N . THR A 1 193 ? -28.354 15.175 -4.350 1.00 66.44 193 THR A N 1
ATOM 1531 C CA . THR A 1 193 ? -27.704 14.371 -3.292 1.00 66.44 193 THR A CA 1
ATOM 1532 C C . THR A 1 193 ? -27.832 12.879 -3.541 1.00 66.44 193 THR A C 1
ATOM 1534 O O . THR A 1 193 ? -28.850 12.254 -3.222 1.00 66.44 193 THR A O 1
ATOM 1537 N N . TYR A 1 194 ? -26.761 12.284 -4.044 1.00 74.69 194 TYR A N 1
ATOM 1538 C CA . TYR A 1 194 ? -26.690 10.842 -4.264 1.00 74.69 194 TYR A CA 1
ATOM 1539 C C . TYR A 1 194 ? -26.301 10.060 -2.999 1.00 74.69 194 TYR A C 1
ATOM 1541 O O . TYR A 1 194 ? -26.540 8.852 -2.930 1.00 74.69 194 TYR A O 1
ATOM 1549 N N . GLY A 1 195 ? -25.757 10.735 -1.977 1.00 83.88 195 GLY A N 1
ATOM 1550 C CA . GLY A 1 195 ? -25.377 10.118 -0.705 1.00 83.88 195 GLY A CA 1
ATOM 1551 C C . GLY A 1 195 ? -24.414 8.953 -0.920 1.00 83.88 195 GLY A C 1
ATOM 1552 O O . GLY A 1 195 ? -23.463 9.050 -1.697 1.00 83.88 195 GLY A O 1
ATOM 1553 N N . THR A 1 196 ? -24.683 7.806 -0.294 1.00 91.19 196 THR A N 1
ATOM 1554 C CA . THR A 1 196 ? -23.821 6.627 -0.478 1.00 91.19 196 THR A CA 1
ATOM 1555 C C . THR A 1 196 ? -23.836 6.043 -1.897 1.00 91.19 196 THR A C 1
ATOM 1557 O O . THR A 1 196 ? -22.920 5.301 -2.244 1.00 91.19 196 THR A O 1
ATOM 1560 N N . ASN A 1 197 ? -24.815 6.384 -2.748 1.00 88.88 197 ASN A N 1
ATOM 1561 C CA . ASN A 1 197 ? -24.837 5.915 -4.142 1.00 88.88 197 ASN A CA 1
ATOM 1562 C C . ASN A 1 197 ? -23.691 6.508 -4.972 1.00 88.88 197 ASN A C 1
ATOM 1564 O O . ASN A 1 197 ? -23.194 5.851 -5.881 1.00 88.88 197 ASN A O 1
ATOM 1568 N N . GLU A 1 198 ? -23.244 7.726 -4.661 1.00 89.06 198 GLU A N 1
ATOM 1569 C CA . GLU A 1 198 ? -22.097 8.312 -5.358 1.00 89.06 198 GLU A CA 1
ATOM 1570 C C . GLU A 1 198 ? -20.794 7.611 -4.960 1.00 89.06 198 GLU A C 1
ATOM 1572 O O . GLU A 1 198 ? -19.999 7.251 -5.823 1.00 89.06 198 GLU A O 1
ATOM 1577 N N . TYR A 1 199 ? -20.615 7.287 -3.677 1.00 93.19 199 TYR A N 1
ATOM 1578 C CA . TYR A 1 199 ? -19.503 6.432 -3.254 1.00 93.19 199 TYR A CA 1
ATOM 1579 C C . TYR A 1 199 ? -19.555 5.046 -3.885 1.00 93.19 199 TYR A C 1
ATOM 1581 O O . TYR A 1 199 ? -18.512 4.524 -4.260 1.00 93.19 199 TYR A O 1
ATOM 1589 N N . GLN A 1 200 ? -20.747 4.457 -4.028 1.00 94.94 200 GLN A N 1
ATOM 1590 C CA . GLN A 1 200 ? -20.908 3.186 -4.727 1.00 94.94 200 GLN A CA 1
ATOM 1591 C C . GLN A 1 200 ? -20.350 3.265 -6.150 1.00 94.94 200 GLN A C 1
ATOM 1593 O O . GLN A 1 200 ? -19.572 2.400 -6.535 1.00 94.94 200 GLN A O 1
ATOM 1598 N N . TYR A 1 201 ? -20.691 4.326 -6.888 1.00 93.62 201 TYR A N 1
ATOM 1599 C CA . TYR A 1 201 ? -20.184 4.561 -8.238 1.00 93.62 201 TYR A CA 1
ATOM 1600 C C . TYR A 1 201 ? -18.650 4.604 -8.279 1.00 93.62 201 TYR A C 1
ATOM 1602 O O . TYR A 1 201 ? -18.052 3.894 -9.086 1.00 93.62 201 TYR A O 1
ATOM 1610 N N . TYR A 1 202 ? -18.004 5.391 -7.411 1.00 95.44 202 TYR A N 1
ATOM 1611 C CA . TYR A 1 202 ? -16.537 5.465 -7.395 1.00 95.44 202 TYR A CA 1
ATOM 1612 C C . TYR A 1 202 ? -15.903 4.145 -6.955 1.00 95.44 202 TYR A C 1
ATOM 1614 O O . TYR A 1 202 ? -14.947 3.697 -7.577 1.00 95.44 202 TYR A O 1
ATOM 1622 N N . ILE A 1 203 ? -16.444 3.491 -5.924 1.00 97.94 203 ILE A N 1
ATOM 1623 C CA . ILE A 1 203 ? -15.939 2.200 -5.440 1.00 97.94 203 ILE A CA 1
ATOM 1624 C C . ILE A 1 203 ? -16.032 1.137 -6.536 1.00 97.94 203 ILE A C 1
ATOM 1626 O O . ILE A 1 203 ? -15.074 0.391 -6.721 1.00 97.94 203 ILE A O 1
ATOM 1630 N N . ASP A 1 204 ? -17.151 1.070 -7.260 1.00 97.94 204 ASP A N 1
ATOM 1631 C CA . ASP A 1 204 ? -17.330 0.126 -8.363 1.00 97.94 204 ASP A CA 1
ATOM 1632 C C . ASP A 1 204 ? -16.331 0.409 -9.487 1.00 97.94 204 ASP A C 1
ATOM 1634 O O . ASP A 1 204 ? -15.574 -0.482 -9.851 1.00 97.94 204 ASP A O 1
ATOM 1638 N N . ASN A 1 205 ? -16.230 1.654 -9.962 1.00 96.81 205 ASN A N 1
ATOM 1639 C CA . ASN A 1 205 ? -15.304 1.997 -11.044 1.00 96.81 205 ASN A CA 1
ATOM 1640 C C . ASN A 1 205 ? -13.830 1.803 -10.661 1.00 96.81 205 ASN A C 1
ATOM 1642 O O . ASN A 1 205 ? -13.046 1.323 -11.476 1.00 96.81 205 ASN A O 1
ATOM 1646 N N . LEU A 1 206 ? -13.436 2.144 -9.433 1.00 96.81 206 LEU A N 1
ATOM 1647 C CA . LEU A 1 206 ? -12.080 1.899 -8.943 1.00 96.81 206 LEU A CA 1
ATOM 1648 C C . LEU A 1 206 ? -11.800 0.392 -8.857 1.00 96.81 206 LEU A C 1
ATOM 1650 O O . LEU A 1 206 ? -10.802 -0.080 -9.400 1.00 96.81 206 LEU A O 1
ATOM 1654 N N . SER A 1 207 ? -12.690 -0.366 -8.215 1.00 97.38 207 SER A N 1
ATOM 1655 C CA . SER A 1 207 ? -12.534 -1.810 -8.007 1.00 97.38 207 SER A CA 1
ATOM 1656 C C . SER A 1 207 ? -12.512 -2.589 -9.324 1.00 97.38 207 SER A C 1
ATOM 1658 O O . SER A 1 207 ? -11.634 -3.428 -9.528 1.00 97.38 207 SER A O 1
ATOM 1660 N N . ASP A 1 208 ? -13.420 -2.267 -10.249 1.00 96.56 208 ASP A N 1
ATOM 1661 C CA . ASP A 1 208 ? -13.525 -2.915 -11.559 1.00 96.56 208 ASP A CA 1
ATOM 1662 C C . ASP A 1 208 ? -12.286 -2.639 -12.436 1.00 96.56 208 ASP A C 1
ATOM 1664 O O . ASP A 1 208 ? -11.970 -3.427 -13.327 1.00 96.56 208 ASP A O 1
ATOM 1668 N N . ASN A 1 209 ? -11.538 -1.568 -12.141 1.00 94.62 209 ASN A N 1
ATOM 1669 C CA . ASN A 1 209 ? -10.247 -1.250 -12.754 1.00 94.62 209 ASN A CA 1
ATOM 1670 C C . ASN A 1 209 ? -9.048 -1.643 -11.870 1.00 94.62 209 ASN A C 1
ATOM 1672 O O . ASN A 1 209 ? -7.943 -1.165 -12.088 1.00 94.62 209 ASN A O 1
ATOM 1676 N N . GLY A 1 210 ? -9.223 -2.515 -10.874 1.00 93.38 210 GLY A N 1
ATOM 1677 C CA . GLY A 1 210 ? -8.126 -3.081 -10.079 1.00 93.38 210 GLY A CA 1
ATOM 1678 C C . GLY A 1 210 ? -7.523 -2.157 -9.013 1.00 93.38 210 GLY A C 1
ATOM 1679 O O . GLY A 1 210 ? -6.632 -2.595 -8.278 1.00 93.38 210 GLY A O 1
ATOM 1680 N N . SER A 1 211 ? -8.007 -0.918 -8.882 1.00 96.12 211 SER A N 1
ATOM 1681 C CA . SER A 1 211 ? -7.642 -0.020 -7.782 1.00 96.12 211 SER A CA 1
ATOM 1682 C C . SER A 1 211 ? -8.031 -0.619 -6.434 1.00 96.12 211 SER A C 1
ATOM 1684 O O . SER A 1 211 ? -8.923 -1.459 -6.322 1.00 96.12 211 SER A O 1
ATOM 1686 N N . ASN A 1 212 ? -7.354 -0.175 -5.379 1.00 97.06 212 ASN A N 1
ATOM 1687 C CA . ASN A 1 212 ? -7.512 -0.728 -4.034 1.00 97.06 212 ASN A CA 1
ATOM 1688 C C . ASN A 1 212 ? -7.572 0.351 -2.941 1.00 97.06 212 ASN A C 1
ATOM 1690 O O . ASN A 1 212 ? -7.565 0.017 -1.755 1.00 97.06 212 ASN A O 1
ATOM 1694 N N . PHE A 1 213 ? -7.623 1.630 -3.311 1.00 98.06 213 PHE A N 1
ATOM 1695 C CA . PHE A 1 213 ? -7.506 2.750 -2.388 1.00 98.06 213 PHE A CA 1
ATOM 1696 C C . PHE A 1 213 ? -8.481 3.879 -2.734 1.00 98.06 213 PHE A C 1
ATOM 1698 O O . PHE A 1 213 ? -8.746 4.149 -3.901 1.00 98.06 213 PHE A O 1
ATOM 1705 N N . MET A 1 214 ? -8.986 4.558 -1.707 1.00 97.50 214 MET A N 1
ATOM 1706 C CA . MET A 1 214 ? -9.636 5.859 -1.828 1.00 97.50 214 MET A CA 1
ATOM 1707 C C . MET A 1 214 ? -9.421 6.681 -0.552 1.00 97.50 214 MET A C 1
ATOM 1709 O O . MET A 1 214 ? -9.319 6.126 0.548 1.00 97.50 214 MET A O 1
ATOM 1713 N N . ARG A 1 215 ? -9.401 8.008 -0.673 1.00 97.12 215 ARG A N 1
ATOM 1714 C CA . ARG A 1 215 ? -9.326 8.926 0.475 1.00 97.12 215 ARG A CA 1
ATOM 1715 C C . ARG A 1 215 ? -10.664 9.636 0.694 1.00 97.12 215 ARG A C 1
ATOM 1717 O O . ARG A 1 215 ? -11.206 10.204 -0.242 1.00 97.12 215 ARG A O 1
ATOM 1724 N N . VAL A 1 216 ? -11.207 9.573 1.912 1.00 95.88 216 VAL A N 1
ATOM 1725 C CA . VAL A 1 216 ? -12.561 10.041 2.274 1.00 95.88 216 VAL A CA 1
ATOM 1726 C C . VAL A 1 216 ? -12.485 11.005 3.451 1.00 95.88 216 VAL A C 1
ATOM 1728 O O . VAL A 1 216 ? -11.719 10.774 4.385 1.00 95.88 216 VAL A O 1
ATOM 1731 N N . PHE A 1 217 ? -13.284 12.072 3.437 1.00 93.69 217 PHE A N 1
ATOM 1732 C CA . PHE A 1 217 ? -13.323 13.055 4.517 1.00 93.69 217 PHE A CA 1
ATOM 1733 C C . PHE A 1 217 ? -14.496 12.775 5.454 1.00 93.69 217 PHE A C 1
ATOM 1735 O O . PHE A 1 217 ? -15.612 12.487 5.028 1.00 93.69 217 PHE A O 1
ATOM 1742 N N . LEU A 1 218 ? -14.224 12.886 6.751 1.00 91.19 218 LEU A N 1
ATOM 1743 C CA . LEU A 1 218 ? -15.203 12.910 7.833 1.00 91.19 218 LEU A CA 1
ATOM 1744 C C . LEU A 1 218 ? -15.285 14.328 8.410 1.00 91.19 218 LEU A C 1
ATOM 1746 O O . LEU A 1 218 ? -15.148 14.554 9.613 1.00 91.19 218 LEU A O 1
ATOM 1750 N N . ASP A 1 219 ? -15.427 15.298 7.521 1.00 80.12 219 ASP A N 1
ATOM 1751 C CA . ASP A 1 219 ? -15.143 16.695 7.788 1.00 80.12 219 ASP A CA 1
ATOM 1752 C C . ASP A 1 219 ? -16.357 17.570 7.441 1.00 80.12 219 ASP A C 1
ATOM 1754 O O . ASP A 1 219 ? -17.138 17.274 6.544 1.00 80.12 219 ASP A O 1
ATOM 1758 N N . MET A 1 220 ? -16.550 18.657 8.189 1.00 73.81 220 MET A N 1
ATOM 1759 C CA . MET A 1 220 ? -17.788 19.460 8.188 1.00 73.81 220 MET A CA 1
ATOM 1760 C C . MET A 1 220 ? -17.927 20.427 6.996 1.00 73.81 220 MET A C 1
ATOM 1762 O O . MET A 1 220 ? -18.848 21.251 6.984 1.00 73.81 220 MET A O 1
ATOM 1766 N N . TYR A 1 221 ? -17.020 20.348 6.017 1.00 68.81 221 TYR A N 1
ATOM 1767 C CA . TYR A 1 221 ? -17.004 21.256 4.874 1.00 68.81 221 TYR A CA 1
ATOM 1768 C C . TYR A 1 221 ? -18.106 20.880 3.882 1.00 68.81 221 TYR A C 1
ATOM 1770 O O . TYR A 1 221 ? -18.991 21.706 3.613 1.00 68.81 221 TYR A O 1
ATOM 1778 N N . GLU A 1 222 ? -18.085 19.625 3.416 1.00 72.00 222 GLU A N 1
ATOM 1779 C CA . GLU A 1 222 ? -19.028 19.020 2.470 1.00 72.00 222 GLU A CA 1
ATOM 1780 C C . GLU A 1 222 ? -19.149 17.496 2.712 1.00 72.00 222 GLU A C 1
ATOM 1782 O O . GLU A 1 222 ? -18.185 16.839 3.095 1.00 72.00 222 GLU A O 1
ATOM 1787 N N . GLY A 1 223 ? -20.336 16.918 2.479 1.00 76.31 223 GLY A N 1
ATOM 1788 C CA . GLY A 1 223 ? -20.561 15.465 2.542 1.00 76.31 223 GLY A CA 1
ATOM 1789 C C . GLY A 1 223 ? -20.892 14.902 3.927 1.00 76.31 223 GLY A C 1
ATOM 1790 O O . GLY A 1 223 ? -21.961 15.185 4.462 1.00 76.31 223 GLY A O 1
ATOM 1791 N N . ILE A 1 224 ? -20.022 14.023 4.442 1.00 86.62 224 ILE A N 1
ATOM 1792 C CA . ILE A 1 224 ? -20.232 13.223 5.662 1.00 86.62 224 ILE A CA 1
ATOM 1793 C C . ILE A 1 224 ? -19.555 13.910 6.847 1.00 86.62 224 ILE A C 1
ATOM 1795 O O . ILE A 1 224 ? -18.328 13.962 6.913 1.00 86.62 224 ILE A O 1
ATOM 1799 N N . ALA A 1 225 ? -20.334 14.351 7.837 1.00 88.75 225 ALA A N 1
ATOM 1800 C CA . ALA A 1 225 ? -19.786 15.025 9.008 1.00 88.75 225 ALA A CA 1
ATOM 1801 C C . ALA A 1 225 ? -20.472 14.598 10.310 1.00 88.75 225 ALA A C 1
ATOM 1803 O O . ALA A 1 225 ? -21.690 14.649 10.466 1.00 88.75 225 ALA A O 1
ATOM 1804 N N . LEU A 1 226 ? -19.674 14.226 11.317 1.00 92.00 226 LEU A N 1
ATOM 1805 C CA . LEU A 1 226 ? -20.216 13.889 12.641 1.00 92.00 226 LEU A CA 1
ATOM 1806 C C . LEU A 1 226 ? -20.573 15.116 13.475 1.00 92.00 226 LEU A C 1
ATOM 1808 O O . LEU A 1 226 ? -21.411 15.024 14.374 1.00 92.00 226 LEU A O 1
ATOM 1812 N N . ILE A 1 227 ? -19.911 16.237 13.206 1.00 90.94 227 ILE A N 1
ATOM 1813 C CA . ILE A 1 227 ? -20.093 17.525 13.871 1.00 90.94 227 ILE A CA 1
ATOM 1814 C C . ILE A 1 227 ? -20.267 18.615 12.811 1.00 90.94 227 ILE A C 1
ATOM 1816 O O . ILE A 1 227 ? -19.800 18.460 11.690 1.00 90.94 227 ILE A O 1
ATOM 1820 N N . GLY A 1 228 ? -20.904 19.724 13.172 1.00 85.56 228 GLY A N 1
ATOM 1821 C CA . GLY A 1 228 ? -21.263 20.803 12.252 1.00 85.56 228 GLY A CA 1
ATOM 1822 C C . GLY A 1 228 ? -22.771 20.909 12.043 1.00 85.56 228 GLY A C 1
ATOM 1823 O O . GLY A 1 228 ? -23.558 20.244 12.718 1.00 85.56 228 GLY A O 1
ATOM 1824 N N . LEU A 1 229 ? -23.179 21.806 11.150 1.00 79.19 229 LEU A N 1
ATOM 1825 C CA . LEU A 1 229 ? -24.581 22.009 10.795 1.00 79.19 229 LEU A CA 1
ATOM 1826 C C . LEU A 1 229 ? -25.025 20.952 9.776 1.00 79.19 229 LEU A C 1
ATOM 1828 O O . LEU A 1 229 ? -24.505 20.927 8.664 1.00 79.19 229 LEU A O 1
ATOM 1832 N N . ASP A 1 230 ? -26.025 20.140 10.116 1.00 79.06 230 ASP A N 1
ATOM 1833 C CA . ASP A 1 230 ? -26.751 19.361 9.112 1.00 79.06 230 ASP A CA 1
ATOM 1834 C C . ASP A 1 230 ? -27.799 20.255 8.445 1.00 79.06 230 ASP A C 1
ATOM 1836 O O . ASP A 1 230 ? -28.779 20.676 9.062 1.00 79.06 230 ASP A O 1
ATOM 1840 N N . TYR A 1 231 ? -27.603 20.528 7.159 1.00 72.44 231 TYR A N 1
ATOM 1841 C CA . TYR A 1 231 ? -28.506 21.352 6.360 1.00 72.44 231 TYR A CA 1
ATOM 1842 C C . TYR A 1 231 ? -29.878 20.710 6.135 1.00 72.44 231 TYR A C 1
ATOM 1844 O O . TYR A 1 231 ? -30.847 21.426 5.882 1.00 72.44 231 TYR A O 1
ATOM 1852 N N . THR A 1 232 ? -29.987 19.385 6.254 1.00 71.50 232 THR A N 1
ATOM 1853 C CA . THR A 1 232 ? -31.260 18.676 6.080 1.00 71.50 232 THR A CA 1
ATOM 1854 C C . THR A 1 232 ? -32.163 18.894 7.289 1.00 71.50 232 THR A C 1
ATOM 1856 O O . THR A 1 232 ? -33.317 19.289 7.144 1.00 71.50 232 THR A O 1
ATOM 1859 N N . SER A 1 233 ? -31.639 18.651 8.494 1.00 74.81 233 SER A N 1
ATOM 1860 C CA . SER A 1 233 ? -32.397 18.786 9.745 1.00 74.81 233 SER A CA 1
ATOM 1861 C C . SER A 1 233 ? -32.329 20.179 10.374 1.00 74.81 233 SER A C 1
ATOM 1863 O O . SER A 1 233 ? -33.084 20.456 11.304 1.00 74.81 233 SER A O 1
ATOM 1865 N N . GLN A 1 234 ? -31.433 21.050 9.895 1.00 78.62 234 GLN A N 1
ATOM 1866 C CA . GLN A 1 234 ? -31.078 22.333 10.519 1.00 78.62 234 GLN A CA 1
ATOM 1867 C C . GLN A 1 234 ? -30.552 22.179 11.961 1.00 78.62 234 GLN A C 1
ATOM 1869 O O . GLN A 1 234 ? -30.586 23.122 12.754 1.00 78.62 234 GLN A O 1
ATOM 1874 N N . GLN A 1 235 ? -30.055 20.989 12.315 1.00 82.94 235 GLN A N 1
ATOM 1875 C CA . GLN A 1 235 ? -29.479 20.697 13.622 1.00 82.94 235 GLN A CA 1
ATOM 1876 C C . GLN A 1 235 ? -27.961 20.906 13.610 1.00 82.94 235 GLN A C 1
ATOM 1878 O O . GLN A 1 235 ? -27.253 20.396 12.744 1.00 82.94 235 GLN A O 1
ATOM 1883 N N . THR A 1 236 ? -27.442 21.597 14.627 1.00 84.31 236 THR A N 1
ATOM 1884 C CA . THR A 1 236 ? -25.994 21.712 14.854 1.00 84.31 236 THR A CA 1
ATOM 1885 C C . THR A 1 236 ? -25.499 20.604 15.783 1.00 84.31 236 THR A C 1
ATOM 1887 O O . THR A 1 236 ? -25.937 20.486 16.931 1.00 84.31 236 THR A O 1
ATOM 1890 N N . TYR A 1 237 ? -24.533 19.823 15.309 1.00 89.06 237 TYR A N 1
ATOM 1891 C CA . TYR A 1 237 ? -23.851 18.771 16.052 1.00 89.06 237 TYR A CA 1
ATOM 1892 C C . TYR A 1 237 ? -22.517 19.283 16.612 1.00 89.06 237 TYR A C 1
ATOM 1894 O O . TYR A 1 237 ? -21.644 19.745 15.883 1.00 89.06 237 TYR A O 1
ATOM 1902 N N . PHE A 1 238 ? -22.353 19.214 17.933 1.00 88.75 238 PHE A N 1
ATOM 1903 C CA . PHE A 1 238 ? -21.097 19.564 18.617 1.00 88.75 238 PHE A CA 1
ATOM 1904 C C . PHE A 1 238 ? -20.896 18.734 19.886 1.00 88.75 238 PHE A C 1
ATOM 1906 O O . PHE A 1 238 ? -19.846 18.138 20.111 1.00 88.75 238 PHE A O 1
ATOM 1913 N N . ASN A 1 239 ? -21.944 18.663 20.714 1.00 86.56 239 ASN A N 1
ATOM 1914 C CA . ASN A 1 239 ? -21.995 17.797 21.896 1.00 86.56 239 ASN A CA 1
ATOM 1915 C C . ASN A 1 239 ? -22.622 16.426 21.612 1.00 86.56 239 ASN A C 1
ATOM 1917 O O . ASN A 1 239 ? -22.523 15.536 22.450 1.00 86.56 239 ASN A O 1
ATOM 1921 N N . LEU A 1 240 ? -23.269 16.289 20.457 1.00 90.19 240 LEU A N 1
ATOM 1922 C CA . LEU A 1 240 ? -23.877 15.075 19.925 1.00 90.19 240 LEU A CA 1
ATOM 1923 C C . LEU A 1 240 ? -23.269 14.814 18.546 1.00 90.19 240 LEU A C 1
ATOM 1925 O O . LEU A 1 240 ? -22.774 15.761 17.931 1.00 90.19 240 LEU A O 1
ATOM 1929 N N . TYR A 1 241 ? -23.363 13.578 18.056 1.00 93.06 241 TYR A N 1
ATOM 1930 C CA . TYR A 1 241 ? -22.873 13.207 16.727 1.00 93.06 241 TYR A CA 1
ATOM 1931 C C . TYR A 1 241 ? -24.002 12.827 15.777 1.00 93.06 241 TYR A C 1
ATOM 1933 O O . TYR A 1 241 ? -24.943 12.134 16.178 1.00 93.06 241 TYR A O 1
ATOM 1941 N N . ASN A 1 242 ? -23.877 13.260 14.523 1.00 92.75 242 ASN A N 1
ATOM 1942 C CA . ASN A 1 242 ? -24.825 12.952 13.461 1.00 92.75 242 ASN A CA 1
ATOM 1943 C C . ASN A 1 242 ? -24.827 11.442 13.161 1.00 92.75 242 ASN A C 1
ATOM 1945 O O . ASN A 1 242 ? -23.884 10.898 12.585 1.00 92.75 242 ASN A O 1
ATOM 1949 N N . GLN A 1 243 ? -25.888 10.747 13.581 1.00 93.00 243 GLN A N 1
ATOM 1950 C CA . GLN A 1 243 ? -25.992 9.297 13.405 1.00 93.00 243 GLN A CA 1
ATOM 1951 C C . GLN A 1 243 ? -26.320 8.878 11.971 1.00 93.00 243 GLN A C 1
ATOM 1953 O O . GLN A 1 243 ? -25.973 7.758 11.599 1.00 93.00 243 GLN A O 1
ATOM 1958 N N . LYS A 1 244 ? -26.933 9.760 11.172 1.00 91.06 244 LYS A N 1
ATOM 1959 C CA . LYS A 1 244 ? -27.216 9.512 9.755 1.00 91.06 244 LYS A CA 1
ATOM 1960 C C . LYS A 1 244 ? -25.901 9.379 8.984 1.00 91.06 244 LYS A C 1
ATOM 1962 O O . LYS A 1 244 ? -25.654 8.351 8.363 1.00 91.06 244 LYS A O 1
ATOM 1967 N N . ASP A 1 245 ? -25.027 10.368 9.118 1.00 91.19 245 ASP A N 1
ATOM 1968 C CA . ASP A 1 245 ? -23.725 10.405 8.442 1.00 91.19 245 ASP A CA 1
ATOM 1969 C C . ASP A 1 245 ? -22.798 9.297 8.960 1.00 91.19 245 ASP A C 1
ATOM 1971 O O . ASP A 1 245 ? -22.107 8.625 8.194 1.00 91.19 245 ASP A O 1
ATOM 1975 N N . ALA A 1 246 ? -22.850 9.008 10.264 1.00 95.12 246 ALA A N 1
ATOM 1976 C CA . ALA A 1 246 ? -22.123 7.877 10.828 1.00 95.12 246 ALA A CA 1
ATOM 1977 C C . ALA A 1 246 ? -22.617 6.518 10.279 1.00 95.12 246 ALA A C 1
ATOM 1979 O O . ALA A 1 246 ? -21.828 5.589 10.107 1.00 95.12 246 ALA A O 1
ATOM 1980 N N . TRP A 1 247 ? -23.915 6.377 9.993 1.00 95.81 247 TRP A N 1
ATOM 1981 C CA . TRP A 1 247 ? -24.457 5.187 9.332 1.00 95.81 247 TRP A CA 1
ATOM 1982 C C . TRP A 1 247 ? -24.038 5.115 7.856 1.00 95.81 247 TRP A C 1
ATOM 1984 O O . TRP A 1 247 ? -23.676 4.039 7.385 1.00 95.81 247 TRP A O 1
ATOM 1994 N N . GLN A 1 248 ? -23.996 6.245 7.140 1.00 94.56 248 GLN A N 1
ATOM 1995 C CA . GLN A 1 248 ? -23.479 6.288 5.766 1.00 94.56 248 GLN A CA 1
ATOM 1996 C C . GLN A 1 248 ? -22.020 5.824 5.707 1.00 94.56 248 GLN A C 1
ATOM 1998 O O . GLN A 1 248 ? -21.682 5.003 4.857 1.00 94.56 248 GLN A O 1
ATOM 2003 N N . LEU A 1 249 ? -21.168 6.269 6.640 1.00 96.62 249 LEU A N 1
ATOM 2004 C CA . LEU A 1 249 ? -19.785 5.794 6.705 1.00 96.62 249 LEU A CA 1
ATOM 2005 C C . LEU A 1 249 ? -19.705 4.298 7.043 1.00 96.62 249 LEU A C 1
ATOM 2007 O O . LEU A 1 249 ? -18.910 3.596 6.429 1.00 96.62 249 LEU A O 1
ATOM 2011 N N . ASP A 1 250 ? -20.555 3.769 7.937 1.00 97.69 250 ASP A N 1
ATOM 2012 C CA . ASP A 1 250 ? -20.656 2.311 8.129 1.00 97.69 250 ASP A CA 1
ATOM 2013 C C . ASP A 1 250 ? -20.958 1.593 6.803 1.00 97.69 250 ASP A C 1
ATOM 2015 O O . ASP A 1 250 ? -20.339 0.572 6.498 1.00 97.69 250 ASP A O 1
ATOM 2019 N N . TRP A 1 251 ? -21.901 2.109 6.011 1.00 97.25 251 TRP A N 1
ATOM 2020 C CA . TRP A 1 251 ? -22.271 1.526 4.723 1.00 97.25 251 TRP A CA 1
ATOM 2021 C C . TRP A 1 251 ? -21.104 1.558 3.728 1.00 97.25 251 TRP A C 1
ATOM 2023 O O . TRP A 1 251 ? -20.751 0.517 3.176 1.00 97.25 251 TRP A O 1
ATOM 2033 N N . ILE A 1 252 ? -20.461 2.717 3.559 1.00 97.50 252 ILE A N 1
ATOM 2034 C CA . ILE A 1 252 ? -19.344 2.923 2.623 1.00 97.50 252 ILE A CA 1
ATOM 2035 C C . ILE A 1 252 ? -18.172 2.011 2.976 1.00 97.50 252 ILE A C 1
ATOM 2037 O O . ILE A 1 252 ? -17.639 1.326 2.109 1.00 97.50 252 ILE A O 1
ATOM 2041 N N . LEU A 1 253 ? -17.804 1.948 4.256 1.00 98.00 253 LEU A N 1
ATOM 2042 C CA . LEU A 1 253 ? -16.662 1.169 4.727 1.00 98.00 253 LEU A CA 1
ATOM 2043 C C . LEU A 1 253 ? -16.898 -0.340 4.530 1.00 98.00 253 LEU A C 1
ATOM 2045 O O . LEU A 1 253 ? -15.989 -1.058 4.109 1.00 98.00 253 LEU A O 1
ATOM 2049 N N . ASN A 1 254 ? -18.134 -0.815 4.741 1.00 97.44 254 ASN A N 1
ATOM 2050 C CA . ASN A 1 254 ? -18.513 -2.202 4.454 1.00 97.44 254 ASN A CA 1
ATOM 2051 C C . ASN A 1 254 ? -18.558 -2.501 2.945 1.00 97.44 254 ASN A C 1
ATOM 2053 O O . ASN A 1 254 ? -18.079 -3.555 2.529 1.00 97.44 254 ASN A O 1
ATOM 2057 N N . TYR A 1 255 ? -19.101 -1.596 2.124 1.00 98.31 255 TYR A N 1
ATOM 2058 C CA . TYR A 1 255 ? -19.163 -1.787 0.671 1.00 98.31 255 TYR A CA 1
ATOM 2059 C C . TYR A 1 255 ? -17.761 -1.796 0.046 1.00 98.31 255 TYR A C 1
ATOM 2061 O O . TYR A 1 255 ? -17.417 -2.710 -0.703 1.00 98.31 255 TYR A O 1
ATOM 2069 N N . ALA A 1 256 ? -16.908 -0.851 0.451 1.00 98.44 256 ALA A N 1
ATOM 2070 C CA . ALA A 1 256 ? -15.504 -0.790 0.059 1.00 98.44 256 ALA A CA 1
ATOM 2071 C C . ALA A 1 256 ? -14.757 -2.084 0.418 1.00 98.44 256 ALA A C 1
ATOM 2073 O O . ALA A 1 256 ? -14.028 -2.614 -0.415 1.00 98.44 256 ALA A O 1
ATOM 2074 N N . LYS A 1 257 ? -15.001 -2.662 1.606 1.00 96.88 257 LYS A N 1
ATOM 2075 C CA . LYS A 1 257 ? -14.401 -3.947 2.010 1.00 96.88 257 LYS A CA 1
ATOM 2076 C C . LYS A 1 257 ? -14.754 -5.076 1.041 1.00 96.88 257 LYS A C 1
ATOM 2078 O O . LYS A 1 257 ? -13.866 -5.824 0.641 1.00 96.88 257 LYS A O 1
ATOM 2083 N N . VAL A 1 258 ? -16.029 -5.194 0.656 1.00 96.50 258 VAL A N 1
ATOM 2084 C CA . VAL A 1 258 ? -16.497 -6.211 -0.309 1.00 96.50 258 VAL A CA 1
ATOM 2085 C C . VAL A 1 258 ? -15.827 -6.028 -1.673 1.00 96.50 258 VAL A C 1
ATOM 2087 O O . VAL A 1 258 ? -15.518 -7.008 -2.344 1.00 96.50 258 VAL A O 1
ATOM 2090 N N . LYS A 1 259 ? -15.557 -4.778 -2.052 1.00 97.81 259 LYS A N 1
ATOM 2091 C CA . LYS A 1 259 ? -14.920 -4.387 -3.314 1.00 97.81 259 LYS A CA 1
ATOM 2092 C C . LYS A 1 259 ? -13.392 -4.261 -3.231 1.00 97.81 259 LYS A C 1
ATOM 2094 O O . LYS A 1 259 ? -12.767 -3.773 -4.167 1.00 97.81 259 LYS A O 1
ATOM 2099 N N . ASN A 1 260 ? -12.775 -4.718 -2.135 1.00 95.50 260 ASN A N 1
ATOM 2100 C CA . ASN A 1 260 ? -11.328 -4.642 -1.895 1.00 95.50 260 ASN A CA 1
ATOM 2101 C C . ASN A 1 260 ? -10.740 -3.211 -1.997 1.00 95.50 260 ASN A C 1
ATOM 2103 O O . ASN A 1 260 ? -9.559 -3.028 -2.290 1.00 95.50 260 ASN A O 1
ATOM 2107 N N . ILE A 1 261 ? -11.553 -2.196 -1.701 1.00 98.31 261 ILE A N 1
ATOM 2108 C CA . ILE A 1 261 ? -11.135 -0.801 -1.581 1.00 98.31 261 ILE A CA 1
ATOM 2109 C C . ILE A 1 261 ? -10.840 -0.478 -0.113 1.00 98.31 261 ILE A C 1
ATOM 2111 O O . ILE A 1 261 ? -11.623 -0.776 0.797 1.00 98.31 261 ILE A O 1
ATOM 2115 N N . ASN A 1 262 ? -9.687 0.146 0.113 1.00 98.50 262 ASN A N 1
ATOM 2116 C CA . ASN A 1 262 ? -9.218 0.575 1.422 1.00 98.50 262 ASN A CA 1
ATOM 2117 C C . ASN A 1 262 ? -9.350 2.088 1.557 1.00 98.50 262 ASN A C 1
ATOM 2119 O O . ASN A 1 262 ? -9.048 2.824 0.621 1.00 98.50 262 ASN A O 1
ATOM 2123 N N . ILE A 1 263 ? -9.787 2.545 2.726 1.00 98.62 263 ILE A N 1
ATOM 2124 C CA . ILE A 1 263 ? -10.158 3.943 2.947 1.00 98.62 263 ILE A CA 1
ATOM 2125 C C . ILE A 1 263 ? -9.132 4.618 3.847 1.00 98.62 263 ILE A C 1
ATOM 2127 O O . ILE A 1 263 ? -8.941 4.197 4.987 1.00 98.62 263 ILE A O 1
ATOM 2131 N N . MET A 1 264 ? -8.493 5.686 3.372 1.00 98.69 264 MET A N 1
ATOM 2132 C CA . MET A 1 264 ? -7.869 6.666 4.265 1.00 98.69 264 MET A CA 1
ATOM 2133 C C . MET A 1 264 ? -8.946 7.643 4.728 1.00 98.69 264 MET A C 1
ATOM 2135 O O . MET A 1 264 ? -9.618 8.240 3.889 1.00 98.69 264 MET A O 1
ATOM 2139 N N . LEU A 1 265 ? -9.129 7.785 6.042 1.00 98.06 265 LEU A N 1
ATOM 2140 C CA . LEU A 1 265 ? -10.181 8.629 6.604 1.00 98.06 265 LEU A CA 1
ATOM 2141 C C . LEU A 1 265 ? -9.592 9.914 7.189 1.00 98.06 265 LEU A C 1
ATOM 2143 O O . LEU A 1 265 ? -8.936 9.876 8.233 1.00 98.06 265 LEU A O 1
ATOM 2147 N N . CYS A 1 266 ? -9.857 11.036 6.524 1.00 97.56 266 CYS A N 1
ATOM 2148 C CA . CYS A 1 266 ? -9.455 12.370 6.950 1.00 97.56 266 CYS A CA 1
ATOM 2149 C C . CYS A 1 266 ? -10.427 12.929 7.990 1.00 97.56 266 CYS A C 1
ATOM 2151 O O . CYS A 1 266 ? -11.624 13.024 7.731 1.00 97.56 266 CYS A O 1
ATOM 2153 N N . LEU A 1 267 ? -9.930 13.286 9.174 1.00 95.94 267 LEU A N 1
ATOM 2154 C CA . LEU A 1 267 ? -10.775 13.690 10.302 1.00 95.94 267 LEU A CA 1
ATOM 2155 C C . LEU A 1 267 ? -11.077 15.191 10.336 1.00 95.94 267 LEU A C 1
ATOM 2157 O O . LEU A 1 267 ? -12.117 15.590 10.856 1.00 95.94 267 LEU A O 1
ATOM 2161 N N . PHE A 1 268 ? -10.160 16.017 9.832 1.00 94.12 268 PHE A N 1
ATOM 2162 C CA . PHE A 1 268 ? -10.276 17.473 9.827 1.00 94.12 268 PHE A CA 1
ATOM 2163 C C . PHE A 1 268 ? -9.663 18.038 8.547 1.00 94.12 268 PHE A C 1
ATOM 2165 O O . PHE A 1 268 ? -8.615 17.573 8.120 1.00 94.12 268 PHE A O 1
ATOM 2172 N N . SER A 1 269 ? -10.250 19.084 7.970 1.00 92.12 269 SER A N 1
ATOM 2173 C CA . SER A 1 269 ? -9.673 19.802 6.826 1.00 92.12 269 SER A CA 1
ATOM 2174 C C . SER A 1 269 ? -9.527 21.285 7.093 1.00 92.12 269 SER A C 1
ATOM 2176 O O . SER A 1 269 ? -10.395 21.881 7.734 1.00 92.12 269 SER A O 1
ATOM 2178 N N . HIS A 1 270 ? -8.464 21.901 6.557 1.00 90.44 270 HIS A N 1
ATOM 2179 C CA . HIS A 1 270 ? -8.269 23.356 6.576 1.00 90.44 270 HIS A CA 1
ATOM 2180 C C . HIS A 1 270 ? -9.488 24.120 6.034 1.00 90.44 270 HIS A C 1
ATOM 2182 O O . HIS A 1 270 ? -9.770 25.229 6.491 1.00 90.44 270 HIS A O 1
ATOM 2188 N N . GLN A 1 271 ? -10.253 23.504 5.125 1.00 86.69 271 GLN A N 1
ATOM 2189 C CA . GLN A 1 271 ? -11.413 24.114 4.482 1.00 86.69 271 GLN A CA 1
ATOM 2190 C C . GLN A 1 271 ? -12.485 24.569 5.486 1.00 86.69 271 GLN A C 1
ATOM 2192 O O . GLN A 1 271 ? -13.172 25.556 5.244 1.00 86.69 271 GLN A O 1
ATOM 2197 N N . ASN A 1 272 ? -12.579 23.954 6.670 1.00 86.50 272 ASN A N 1
ATOM 2198 C CA . ASN A 1 272 ? -13.521 24.395 7.714 1.00 86.50 272 ASN A CA 1
ATOM 2199 C C . ASN A 1 272 ? -13.094 25.589 8.541 1.00 86.50 272 ASN A C 1
ATOM 2201 O O . ASN A 1 272 ? -13.822 26.025 9.440 1.00 86.50 272 ASN A O 1
ATOM 2205 N N . TRP A 1 273 ? -11.907 26.100 8.273 1.00 88.88 273 TRP A N 1
ATOM 2206 C CA . TRP A 1 273 ? -11.272 27.111 9.094 1.00 88.88 273 TRP A CA 1
ATOM 2207 C C . TRP A 1 273 ? -11.040 28.401 8.315 1.00 88.88 273 TRP A C 1
ATOM 2209 O O . TRP A 1 273 ? -10.443 29.313 8.868 1.00 88.88 273 TRP A O 1
ATOM 2219 N N . GLY A 1 274 ? -11.538 28.500 7.075 1.00 85.00 274 GLY A N 1
ATOM 2220 C CA . GLY A 1 274 ? -11.475 29.709 6.253 1.00 85.00 274 GLY A CA 1
ATOM 2221 C C . GLY A 1 274 ? -12.595 30.722 6.525 1.00 85.00 274 GLY A C 1
ATOM 2222 O O . GLY A 1 274 ? -13.712 30.355 6.905 1.00 85.00 274 GLY A O 1
ATOM 2223 N N . ASN A 1 275 ? -12.284 32.006 6.319 1.00 84.81 275 ASN A N 1
ATOM 2224 C CA . ASN A 1 275 ? -13.186 33.159 6.412 1.00 84.81 275 ASN A CA 1
ATOM 2225 C C . ASN A 1 275 ? -12.902 34.191 5.292 1.00 84.81 275 ASN A C 1
ATOM 2227 O O . ASN A 1 275 ? -12.022 33.982 4.464 1.00 84.81 275 ASN A O 1
ATOM 2231 N N . ASP A 1 276 ? -13.644 35.302 5.260 1.00 79.25 276 ASP A N 1
ATOM 2232 C CA . ASP A 1 276 ? -13.475 36.429 4.324 1.00 79.25 276 ASP A CA 1
ATOM 2233 C C . ASP A 1 276 ? -13.348 36.047 2.828 1.00 79.25 276 ASP A C 1
ATOM 2235 O O . ASP A 1 276 ? -12.526 36.579 2.086 1.00 79.25 276 ASP A O 1
ATOM 2239 N N . GLY A 1 277 ? -14.188 35.118 2.368 1.00 74.12 277 GLY A N 1
ATOM 2240 C CA . GLY A 1 277 ? -14.230 34.609 0.993 1.00 74.12 277 GLY A CA 1
ATOM 2241 C C . GLY A 1 277 ? -13.358 33.374 0.760 1.00 74.12 277 GLY A C 1
ATOM 2242 O O . GLY A 1 277 ? -13.593 32.646 -0.203 1.00 74.12 277 GLY A O 1
ATOM 2243 N N . TYR A 1 278 ? -12.420 33.077 1.661 1.00 76.94 278 TYR A N 1
ATOM 2244 C CA . TYR A 1 278 ? -11.650 31.837 1.639 1.00 76.94 278 TYR A CA 1
ATOM 2245 C C . TYR A 1 278 ? -12.476 30.670 2.200 1.00 76.94 278 TYR A C 1
ATOM 2247 O O . TYR A 1 278 ? -13.195 30.825 3.194 1.00 76.94 278 TYR A O 1
ATOM 2255 N N . CYS A 1 279 ? -12.411 29.513 1.528 1.00 77.81 279 CYS A N 1
ATOM 2256 C CA . CYS A 1 279 ? -13.183 28.297 1.834 1.00 77.81 279 CYS A CA 1
ATOM 2257 C C . CYS A 1 279 ? -14.644 28.587 2.226 1.00 77.81 279 CYS A C 1
ATOM 2259 O O . CYS A 1 279 ? -15.162 28.093 3.229 1.00 77.81 279 CYS A O 1
ATOM 2261 N N . LEU A 1 280 ? -15.300 29.459 1.451 1.00 78.31 280 LEU A N 1
ATOM 2262 C CA . LEU A 1 280 ? -16.728 29.775 1.563 1.00 78.31 280 LEU A CA 1
ATOM 2263 C C . LEU A 1 280 ? -17.178 30.221 2.966 1.00 78.31 280 LEU A C 1
ATOM 2265 O O . LEU A 1 280 ? -18.322 29.992 3.371 1.00 78.31 280 LEU A O 1
ATOM 2269 N N . ASN A 1 281 ? -16.290 30.880 3.716 1.00 83.75 281 ASN A N 1
ATOM 2270 C CA . ASN A 1 281 ? -16.562 31.355 5.073 1.00 83.75 281 ASN A CA 1
ATOM 2271 C C . ASN A 1 281 ? -16.989 30.242 6.044 1.00 83.75 281 ASN A C 1
ATOM 2273 O O . ASN A 1 281 ? -17.821 30.468 6.930 1.00 83.75 281 ASN A O 1
ATOM 2277 N N . ALA A 1 282 ? -16.464 29.025 5.876 1.00 85.00 282 ALA A N 1
ATOM 2278 C CA . ALA A 1 282 ? -16.848 27.879 6.695 1.00 85.00 282 ALA A CA 1
ATOM 2279 C C . ALA A 1 282 ? -16.624 28.110 8.200 1.00 85.00 282 ALA A C 1
ATOM 2281 O O . ALA A 1 282 ? -17.449 27.670 9.006 1.00 85.00 282 ALA A O 1
ATOM 2282 N N . TRP A 1 283 ? -15.591 28.866 8.589 1.00 88.94 283 TRP A N 1
ATOM 2283 C CA . TRP A 1 283 ? -15.346 29.233 9.986 1.00 88.94 283 TRP A CA 1
ATOM 2284 C C . TRP A 1 283 ? -16.533 29.971 10.615 1.00 88.94 283 TRP A C 1
ATOM 2286 O O . TRP A 1 283 ? -17.008 29.601 11.691 1.00 88.94 283 TRP A O 1
ATOM 2296 N N . ASP A 1 284 ? -17.032 31.007 9.941 1.00 86.31 284 ASP A N 1
ATOM 2297 C CA . ASP A 1 284 ? -18.103 31.859 10.461 1.00 86.31 284 ASP A CA 1
ATOM 2298 C C . ASP A 1 284 ? -19.483 31.234 10.283 1.00 86.31 284 ASP A C 1
ATOM 2300 O O . ASP A 1 284 ? -20.393 31.501 11.069 1.00 86.31 284 ASP A O 1
ATOM 2304 N N . ASN A 1 285 ? -19.654 30.380 9.274 1.00 81.19 285 ASN A N 1
ATOM 2305 C CA . ASN A 1 285 ? -20.960 29.842 8.914 1.00 81.19 285 ASN A CA 1
ATOM 2306 C C . ASN A 1 285 ? -21.242 28.465 9.520 1.00 81.19 285 ASN A C 1
ATOM 2308 O O . ASN A 1 285 ? -22.368 28.239 9.974 1.00 81.19 285 ASN A O 1
ATOM 2312 N N . LYS A 1 286 ? -20.241 27.576 9.554 1.00 79.94 286 LYS A N 1
ATOM 2313 C CA . LYS A 1 286 ? -20.420 26.127 9.755 1.00 79.94 286 LYS A CA 1
ATOM 2314 C C . LYS A 1 286 ? -19.687 25.561 10.966 1.00 79.94 286 LYS A C 1
ATOM 2316 O O . LYS A 1 286 ? -20.154 24.585 11.550 1.00 79.94 286 LYS A O 1
ATOM 2321 N N . ASN A 1 287 ? -18.543 26.137 11.328 1.00 89.19 287 ASN A N 1
ATOM 2322 C CA . ASN A 1 287 ? -17.630 25.497 12.266 1.00 89.19 287 ASN A CA 1
ATOM 2323 C C . ASN A 1 287 ? -18.179 25.535 13.711 1.00 89.19 287 ASN A C 1
ATOM 2325 O O . ASN A 1 287 ? -18.307 26.614 14.295 1.00 89.19 287 ASN A O 1
ATOM 2329 N N . PRO A 1 288 ? -18.480 24.381 14.338 1.00 91.00 288 PRO A N 1
ATOM 2330 C CA . PRO A 1 288 ? -19.085 24.321 15.661 1.00 91.00 288 PRO A CA 1
ATOM 2331 C C . PRO A 1 288 ? -18.082 24.623 16.783 1.00 91.00 288 PRO A C 1
ATOM 2333 O O . PRO A 1 288 ? -18.488 24.783 17.932 1.00 91.00 288 PRO A O 1
ATOM 2336 N N . PHE A 1 289 ? -16.780 24.715 16.484 1.00 93.81 289 PHE A N 1
ATOM 2337 C CA . PHE A 1 289 ? -15.789 25.178 17.452 1.00 93.81 289 PHE A CA 1
ATOM 2338 C C . PHE A 1 289 ? -15.785 26.704 17.609 1.00 93.81 289 PHE A C 1
ATOM 2340 O O . PHE A 1 289 ? -15.344 27.194 18.650 1.00 93.81 289 PHE A O 1
ATOM 2347 N N . ASN A 1 290 ? -16.311 27.447 16.632 1.00 93.19 290 ASN A N 1
ATOM 2348 C CA . ASN A 1 290 ? -16.411 28.901 16.692 1.00 93.19 290 ASN A CA 1
ATOM 2349 C C . ASN A 1 290 ? -17.330 29.335 17.848 1.00 93.19 290 ASN A C 1
ATOM 2351 O O . ASN A 1 290 ? -18.475 28.891 17.961 1.00 93.19 290 ASN A O 1
ATOM 2355 N N . SER A 1 291 ? -16.857 30.243 18.701 1.00 94.94 291 SER A N 1
ATOM 2356 C CA . SER A 1 291 ? -17.613 30.775 19.837 1.00 94.94 291 SER A CA 1
ATOM 2357 C C . SER A 1 291 ? -18.902 31.480 19.436 1.00 94.94 291 SER A C 1
ATOM 2359 O O . SER A 1 291 ? -19.888 31.409 20.167 1.00 94.94 291 SER A O 1
ATOM 2361 N N . ASN A 1 292 ? -18.946 32.077 18.243 1.00 91.50 292 ASN A N 1
ATOM 2362 C CA . ASN A 1 292 ? -20.167 32.676 17.698 1.00 91.50 292 ASN A CA 1
ATOM 2363 C C . ASN A 1 292 ? -21.227 31.619 17.326 1.00 91.50 292 ASN A C 1
ATOM 2365 O O . ASN A 1 292 ? -22.393 31.955 17.133 1.00 91.50 292 ASN A O 1
ATOM 2369 N N . LYS A 1 293 ? -20.839 30.338 17.262 1.00 87.25 293 LYS A N 1
ATOM 2370 C CA . LYS A 1 293 ? -21.710 29.168 17.064 1.00 87.25 293 LYS A CA 1
ATOM 2371 C C . LYS A 1 293 ? -21.880 28.329 18.338 1.00 87.25 293 LYS A C 1
ATOM 2373 O O . LYS A 1 293 ? -22.424 27.231 18.281 1.00 87.25 293 LYS A O 1
ATOM 2378 N N . GLY A 1 294 ? -21.442 28.845 19.491 1.00 88.69 294 GLY A N 1
ATOM 2379 C CA . GLY A 1 294 ? -21.515 28.157 20.785 1.00 88.69 294 GLY A CA 1
ATOM 2380 C C . GLY A 1 294 ? -20.317 27.255 21.104 1.00 88.69 294 GLY A C 1
ATOM 2381 O O . GLY A 1 294 ? -20.352 26.532 22.101 1.00 88.69 294 GLY A O 1
ATOM 2382 N N . GLY A 1 295 ? -19.265 27.292 20.281 1.00 94.19 295 GLY A N 1
ATOM 2383 C CA . GLY A 1 295 ? -18.010 26.582 20.515 1.00 94.19 295 GLY A CA 1
ATOM 2384 C C . GLY A 1 295 ? -17.049 27.293 21.486 1.00 94.19 295 GLY A C 1
ATOM 2385 O O . GLY A 1 295 ? -17.345 28.372 21.999 1.00 94.19 295 GLY A O 1
ATOM 2386 N N . PRO A 1 296 ? -15.890 26.689 21.804 1.00 96.50 296 PRO A N 1
ATOM 2387 C CA . PRO A 1 296 ? -15.001 27.180 22.857 1.00 96.50 296 PRO A CA 1
ATOM 2388 C C . PRO A 1 296 ? -13.925 28.176 22.398 1.00 96.50 296 PRO A C 1
ATOM 2390 O O . PRO A 1 296 ? -13.166 28.644 23.250 1.00 96.50 296 PRO A O 1
ATOM 2393 N N . ILE A 1 297 ? -13.789 28.450 21.096 1.00 95.81 297 ILE A N 1
ATOM 2394 C CA . ILE A 1 297 ? -12.654 29.210 20.549 1.00 95.81 297 ILE A CA 1
ATOM 2395 C C . ILE A 1 297 ? -13.092 30.366 19.650 1.00 95.81 297 ILE A C 1
ATOM 2397 O O . ILE A 1 297 ? -14.070 30.269 18.918 1.00 95.81 297 ILE A O 1
ATOM 2401 N N . THR A 1 298 ? -12.340 31.464 19.699 1.00 93.12 298 THR A N 1
ATOM 2402 C CA . THR A 1 298 ? -12.613 32.694 18.938 1.00 93.12 298 THR A CA 1
ATOM 2403 C C . THR A 1 298 ? -11.802 32.790 17.647 1.00 93.12 298 THR A C 1
ATOM 2405 O O . THR A 1 298 ? -12.156 33.570 16.769 1.00 93.12 298 THR A O 1
ATOM 2408 N N . THR A 1 299 ? -10.729 32.002 17.509 1.00 91.88 299 THR A N 1
ATOM 2409 C CA . THR A 1 299 ? -9.934 31.894 16.275 1.00 91.88 299 THR A CA 1
ATOM 2410 C C . THR A 1 299 ? -9.524 30.439 16.008 1.00 91.88 299 THR A C 1
ATOM 2412 O O . THR A 1 299 ? -9.286 29.697 16.969 1.00 91.88 299 THR A O 1
ATOM 2415 N N . PRO A 1 300 ? -9.353 30.020 14.738 1.00 91.75 300 PRO A N 1
ATOM 2416 C CA . PRO A 1 300 ? -8.827 28.702 14.371 1.00 91.75 300 PRO A CA 1
ATOM 2417 C C . PRO A 1 300 ? -7.504 28.339 15.041 1.00 91.75 300 PRO A C 1
ATOM 2419 O O . PRO A 1 300 ? -7.287 27.190 15.421 1.00 91.75 300 PRO A O 1
ATOM 2422 N N . TYR A 1 301 ? -6.630 29.326 15.264 1.00 91.81 301 TYR A N 1
ATOM 2423 C CA . TYR A 1 301 ? -5.324 29.111 15.890 1.00 91.81 301 TYR A CA 1
ATOM 2424 C C . TYR A 1 301 ? -5.418 28.494 17.294 1.00 91.81 301 TYR A C 1
ATOM 2426 O O . TYR A 1 301 ? -4.502 27.798 17.731 1.00 91.81 301 TYR A O 1
ATOM 2434 N N . GLN A 1 302 ? -6.528 28.729 18.001 1.00 94.75 302 GLN A N 1
ATOM 2435 C CA . GLN A 1 302 ? -6.762 28.199 19.343 1.00 94.75 302 GLN A CA 1
ATOM 2436 C C . GLN A 1 302 ? -7.169 26.721 19.349 1.00 94.75 302 GLN A C 1
ATOM 2438 O O . GLN A 1 302 ? -7.120 26.106 20.412 1.00 94.75 302 GLN A O 1
ATOM 2443 N N . PHE A 1 303 ? -7.542 26.121 18.213 1.00 95.25 303 PHE A N 1
ATOM 2444 C CA . PHE A 1 303 ? -7.934 24.707 18.160 1.00 95.25 303 PHE A CA 1
ATOM 2445 C C . PHE A 1 303 ? -6.852 23.774 18.720 1.00 95.25 303 PHE A C 1
ATOM 2447 O O . PHE A 1 303 ? -7.148 22.823 19.444 1.00 95.25 303 PHE A O 1
ATOM 2454 N N . PHE A 1 304 ? -5.589 24.100 18.444 1.00 96.31 304 PHE A N 1
ATOM 2455 C CA . PHE A 1 304 ? -4.433 23.286 18.810 1.00 96.31 304 PHE A CA 1
ATOM 2456 C C . PHE A 1 304 ? -3.974 23.463 20.266 1.00 96.31 304 PHE A C 1
ATOM 2458 O O . PHE A 1 304 ? -3.122 22.713 20.729 1.00 96.31 304 PHE A O 1
ATOM 2465 N N . SER A 1 305 ? -4.507 24.445 21.001 1.00 96.12 305 SER A N 1
ATOM 2466 C CA . SER A 1 305 ? -4.036 24.787 22.356 1.00 96.12 305 SER A CA 1
ATOM 2467 C C . SER A 1 305 ? -5.144 24.965 23.396 1.00 96.12 305 SER A C 1
ATOM 2469 O O . SER A 1 305 ? -4.886 24.853 24.595 1.00 96.12 305 SER A O 1
ATOM 2471 N N . ASN A 1 306 ? -6.388 25.213 22.981 1.00 97.88 306 ASN A N 1
ATOM 2472 C CA . ASN A 1 306 ? -7.519 25.355 23.889 1.00 97.88 306 ASN A CA 1
ATOM 2473 C C . ASN A 1 306 ? -7.897 23.995 24.497 1.00 97.88 306 ASN A C 1
ATOM 2475 O O . ASN A 1 306 ? -8.239 23.045 23.792 1.00 97.88 306 ASN A O 1
ATOM 2479 N N . THR A 1 307 ? -7.890 23.910 25.826 1.00 97.62 307 THR A N 1
ATOM 2480 C CA . THR A 1 307 ? -8.123 22.659 26.567 1.00 97.62 307 THR A CA 1
ATOM 2481 C C . THR A 1 307 ? -9.510 22.062 26.324 1.00 97.62 307 THR A C 1
ATOM 2483 O O . THR A 1 307 ? -9.649 20.839 26.247 1.00 97.62 307 THR A O 1
ATOM 2486 N N . THR A 1 308 ? -10.537 22.899 26.155 1.00 97.06 308 THR A N 1
ATOM 2487 C CA . THR A 1 308 ? -11.897 22.446 25.839 1.00 97.06 308 THR A CA 1
ATOM 2488 C C . THR A 1 308 ? -11.981 21.917 24.411 1.00 97.06 308 THR A C 1
ATOM 2490 O O . THR A 1 308 ? -12.569 20.855 24.209 1.00 97.06 308 THR A O 1
ATOM 2493 N N . ALA A 1 309 ? -11.366 22.600 23.437 1.00 97.06 309 ALA A N 1
ATOM 2494 C CA . ALA A 1 309 ? -11.299 22.121 22.055 1.00 97.06 309 ALA A CA 1
ATOM 2495 C C . ALA A 1 309 ? -10.592 20.757 21.980 1.00 97.06 309 ALA A C 1
ATOM 2497 O O . ALA A 1 309 ? -11.174 19.800 21.479 1.00 97.06 309 ALA A O 1
ATOM 2498 N N . ILE A 1 310 ? -9.416 20.624 22.606 1.00 98.00 310 ILE A N 1
ATOM 2499 C CA . ILE A 1 310 ? -8.665 19.360 22.691 1.00 98.00 310 ILE A CA 1
ATOM 2500 C C . ILE A 1 310 ? -9.507 18.248 23.331 1.00 98.00 310 ILE A C 1
ATOM 2502 O O . ILE A 1 310 ? -9.552 17.130 22.815 1.00 98.00 310 ILE A O 1
ATOM 2506 N N . LYS A 1 311 ? -10.212 18.531 24.438 1.00 96.44 311 LYS A N 1
ATOM 2507 C CA . LYS A 1 311 ? -11.095 17.550 25.090 1.00 96.44 311 LYS A CA 1
ATOM 2508 C C . LYS A 1 311 ? -12.220 17.093 24.154 1.00 96.44 311 LYS A C 1
ATOM 2510 O O . LYS A 1 311 ? -12.498 15.898 24.078 1.00 96.44 311 LYS A O 1
ATOM 2515 N N . LYS A 1 312 ? -12.866 18.022 23.442 1.00 95.12 312 LYS A N 1
ATOM 2516 C CA . LYS A 1 312 ? -13.939 17.702 22.486 1.00 95.12 312 LYS A CA 1
ATOM 2517 C C . LYS A 1 312 ? -13.423 16.878 21.313 1.00 95.12 312 LYS A C 1
ATOM 2519 O O . LYS A 1 312 ? -14.066 15.897 20.949 1.00 95.12 312 LYS A O 1
ATOM 2524 N N . THR A 1 313 ? -12.238 17.200 20.807 1.00 96.25 313 THR A N 1
ATOM 2525 C CA . THR A 1 313 ? -11.576 16.422 19.761 1.00 96.25 313 THR A CA 1
ATOM 2526 C C . THR A 1 313 ? -11.241 15.004 20.222 1.00 96.25 313 THR A C 1
ATOM 2528 O O . THR A 1 313 ? -11.547 14.055 19.507 1.00 96.25 313 THR A O 1
ATOM 2531 N N . LYS A 1 314 ? -10.721 14.816 21.444 1.00 97.50 314 LYS A N 1
ATOM 2532 C CA . LYS A 1 314 ? -10.498 13.471 22.009 1.00 97.50 314 LYS A CA 1
ATOM 2533 C C . LYS A 1 314 ? -11.802 12.676 22.134 1.00 97.50 314 LYS A C 1
ATOM 2535 O O . LYS A 1 314 ? -11.826 11.501 21.785 1.00 97.50 314 LYS A O 1
ATOM 2540 N N . ASN A 1 315 ? -12.904 13.297 22.560 1.00 96.44 315 ASN A N 1
ATOM 2541 C CA . ASN A 1 315 ? -14.205 12.617 22.604 1.00 96.44 315 ASN A CA 1
ATOM 2542 C C . ASN A 1 315 ? -14.681 12.184 21.203 1.00 96.44 315 ASN A C 1
ATOM 2544 O O . ASN A 1 315 ? -15.147 11.055 21.046 1.00 96.44 315 ASN A O 1
ATOM 2548 N N . LEU A 1 316 ? -14.507 13.043 20.192 1.00 96.56 316 LEU A N 1
ATOM 2549 C CA . LEU A 1 316 ? -14.851 12.733 18.802 1.00 96.56 316 LEU A CA 1
ATOM 2550 C C . LEU A 1 316 ? -13.998 11.580 18.259 1.00 96.56 316 LEU A C 1
ATOM 2552 O O . LEU A 1 316 ? -14.543 10.589 17.783 1.00 96.56 316 LEU A O 1
ATOM 2556 N N . ILE A 1 317 ? -12.674 11.659 18.413 1.00 97.94 317 ILE A N 1
ATOM 2557 C CA . ILE A 1 317 ? -11.739 10.597 18.016 1.00 97.94 317 ILE A CA 1
ATOM 2558 C C . ILE A 1 317 ? -12.075 9.283 18.723 1.00 97.94 317 ILE A C 1
ATOM 2560 O O . ILE A 1 317 ? -12.080 8.231 18.090 1.00 97.94 317 ILE A O 1
ATOM 2564 N N . LYS A 1 318 ? -12.427 9.320 20.015 1.00 98.06 318 LYS A N 1
ATOM 2565 C CA . LYS A 1 318 ? -12.858 8.119 20.734 1.00 98.06 318 LYS A CA 1
ATOM 2566 C C . LYS A 1 318 ? -14.071 7.480 20.083 1.00 98.06 318 LYS A C 1
ATOM 2568 O O . LYS A 1 318 ? -14.077 6.266 19.910 1.00 98.06 318 LYS A O 1
ATOM 2573 N N . TYR A 1 319 ? -15.078 8.268 19.719 1.00 98.06 319 TYR A N 1
ATOM 2574 C CA . TYR A 1 319 ? -16.259 7.756 19.030 1.00 98.06 319 TYR A CA 1
ATOM 2575 C C . TYR A 1 319 ? -15.908 7.152 17.662 1.00 98.06 319 TYR A C 1
ATOM 2577 O O . TYR A 1 319 ? -16.321 6.030 17.372 1.00 98.06 319 TYR A O 1
ATOM 2585 N N . ILE A 1 320 ? -15.083 7.852 16.876 1.00 98.25 320 ILE A N 1
ATOM 2586 C CA . ILE A 1 320 ? -14.595 7.412 15.561 1.00 98.25 320 ILE A CA 1
ATOM 2587 C C . ILE A 1 320 ? -13.872 6.061 15.670 1.00 98.25 320 ILE A C 1
ATOM 2589 O O . ILE A 1 320 ? -14.262 5.093 15.016 1.00 98.25 320 ILE A O 1
ATOM 2593 N N . VAL A 1 321 ? -12.875 5.957 16.554 1.00 98.69 321 VAL A N 1
ATOM 2594 C CA . VAL A 1 321 ? -12.107 4.719 16.759 1.00 98.69 321 VAL A CA 1
ATOM 2595 C C . VAL A 1 321 ? -13.000 3.595 17.288 1.00 98.69 321 VAL A C 1
ATOM 2597 O O . VAL A 1 321 ? -12.900 2.466 16.820 1.00 98.69 321 VAL A O 1
ATOM 2600 N N . SER A 1 322 ? -13.924 3.890 18.209 1.00 98.50 322 SER A N 1
ATOM 2601 C CA . SER A 1 322 ? -14.863 2.886 18.742 1.00 98.50 322 SER A CA 1
ATOM 2602 C C . SER A 1 322 ? -15.760 2.291 17.652 1.00 98.50 322 SER A C 1
ATOM 2604 O O . SER A 1 322 ? -16.086 1.105 17.699 1.00 98.50 322 SER A O 1
ATOM 2606 N N . ARG A 1 323 ? -16.178 3.111 16.677 1.00 98.12 323 ARG A N 1
ATOM 2607 C CA . ARG A 1 323 ? -17.120 2.709 15.626 1.00 98.12 323 ARG A CA 1
ATOM 2608 C C . ARG A 1 323 ? -16.440 2.056 14.424 1.00 98.12 323 ARG A C 1
ATOM 2610 O O . ARG A 1 323 ? -16.980 1.074 13.914 1.00 98.12 323 ARG A O 1
ATOM 2617 N N . TRP A 1 324 ? -15.279 2.549 13.991 1.00 98.62 324 TRP A N 1
ATOM 2618 C CA . TRP A 1 324 ? -14.627 2.105 12.745 1.00 98.62 324 TRP A CA 1
ATOM 2619 C C . TRP A 1 324 ? -13.240 1.494 12.919 1.00 98.62 324 TRP A C 1
ATOM 2621 O O . TRP A 1 324 ? -12.753 0.859 11.991 1.00 98.62 324 TRP A O 1
ATOM 2631 N N . GLY A 1 325 ? -12.634 1.579 14.105 1.00 98.19 325 GLY A N 1
ATOM 2632 C CA . GLY A 1 325 ? -11.308 1.014 14.359 1.00 98.19 325 GLY A CA 1
ATOM 2633 C C . GLY A 1 325 ? -11.236 -0.509 14.272 1.00 98.19 325 GLY A C 1
ATOM 2634 O O . GLY A 1 325 ? -10.153 -1.050 14.297 1.00 98.19 325 GLY A O 1
ATOM 2635 N N . PHE A 1 326 ? -12.343 -1.239 14.145 1.00 98.12 326 PHE A N 1
ATOM 2636 C CA . PHE A 1 326 ? -12.292 -2.684 13.884 1.00 98.12 326 PHE A CA 1
ATOM 2637 C C . PHE A 1 326 ? -11.903 -3.010 12.423 1.00 98.12 326 PHE A C 1
ATOM 2639 O O . PHE A 1 326 ? -11.566 -4.152 12.110 1.00 98.12 326 PHE A O 1
ATOM 2646 N N . ALA A 1 327 ? -12.027 -2.057 11.497 1.00 98.38 327 ALA A N 1
ATOM 2647 C CA . ALA A 1 327 ? -12.079 -2.362 10.076 1.00 98.38 327 ALA A CA 1
ATOM 2648 C C . ALA A 1 327 ? -10.700 -2.579 9.443 1.00 98.38 327 ALA A C 1
ATOM 2650 O O . ALA A 1 327 ? -9.878 -1.677 9.369 1.00 98.38 327 ALA A O 1
ATOM 2651 N N . THR A 1 328 ? -10.480 -3.759 8.866 1.00 98.06 328 THR A N 1
ATOM 2652 C CA . THR A 1 328 ? -9.197 -4.127 8.241 1.00 98.06 328 THR A CA 1
ATOM 2653 C C . THR A 1 328 ? -8.937 -3.462 6.890 1.00 98.06 328 THR A C 1
ATOM 2655 O O . THR A 1 328 ? -7.809 -3.487 6.398 1.00 98.06 328 THR A O 1
ATOM 2658 N N . ASN A 1 329 ? -9.968 -2.870 6.282 1.00 98.19 329 ASN A N 1
ATOM 2659 C CA . ASN A 1 329 ? -9.860 -2.036 5.087 1.00 98.19 329 ASN A CA 1
ATOM 2660 C C . ASN A 1 329 ? -9.782 -0.534 5.411 1.00 98.19 329 ASN A C 1
ATOM 2662 O O . ASN A 1 329 ? -9.880 0.292 4.507 1.00 98.19 329 ASN A O 1
ATOM 2666 N N . LEU A 1 330 ? -9.590 -0.158 6.678 1.00 98.62 330 LEU A N 1
ATOM 2667 C CA . LEU A 1 330 ? -9.164 1.191 7.021 1.00 98.62 330 LEU A CA 1
ATOM 2668 C C . LEU A 1 330 ? -7.653 1.302 6.776 1.00 98.62 330 LEU A C 1
ATOM 2670 O O . LEU A 1 330 ? -6.852 0.612 7.402 1.00 98.62 330 LEU A O 1
ATOM 2674 N N . HIS A 1 331 ? -7.269 2.164 5.839 1.00 98.56 331 HIS A N 1
ATOM 2675 C CA . HIS A 1 331 ? -5.878 2.419 5.485 1.00 98.56 331 HIS A CA 1
ATOM 2676 C C . HIS A 1 331 ? -5.151 3.186 6.588 1.00 98.56 331 HIS A C 1
ATOM 2678 O O . HIS A 1 331 ? -4.099 2.760 7.058 1.00 98.56 331 HIS A O 1
ATOM 2684 N N . ALA A 1 332 ? -5.702 4.339 6.972 1.00 98.69 332 ALA A N 1
ATOM 2685 C CA . ALA A 1 332 ? -5.120 5.209 7.980 1.00 98.69 332 ALA A CA 1
ATOM 2686 C C . ALA A 1 332 ? -6.156 6.179 8.556 1.00 98.69 332 ALA A C 1
ATOM 2688 O O . ALA A 1 332 ? -7.101 6.572 7.866 1.00 98.69 332 ALA A O 1
ATOM 2689 N N . TRP A 1 333 ? -5.907 6.615 9.788 1.00 98.75 333 TRP A N 1
ATOM 2690 C CA . TRP A 1 333 ? -6.460 7.846 10.337 1.00 98.75 333 TRP A CA 1
ATOM 2691 C C . TRP A 1 333 ? -5.603 9.016 9.858 1.00 98.75 333 TRP A C 1
ATOM 2693 O O . TRP A 1 333 ? -4.459 9.167 10.289 1.00 98.75 333 TRP A O 1
ATOM 2703 N N . GLU A 1 334 ? -6.134 9.861 8.986 1.00 98.56 334 GLU A N 1
ATOM 2704 C CA . GLU A 1 334 ? -5.489 11.128 8.669 1.00 98.56 334 GLU A CA 1
ATOM 2705 C C . GLU A 1 334 ? -6.046 12.214 9.587 1.00 98.56 334 GLU A C 1
ATOM 2707 O O . GLU A 1 334 ? -7.226 12.553 9.544 1.00 98.56 334 GLU A O 1
ATOM 2712 N N . LEU A 1 335 ? -5.187 12.765 10.441 1.00 98.31 335 LEU A N 1
ATOM 2713 C CA . LEU A 1 335 ? -5.583 13.775 11.412 1.00 98.31 335 LEU A CA 1
ATOM 2714 C C . LEU A 1 335 ? -6.011 15.073 10.734 1.00 98.31 335 LEU A C 1
ATOM 2716 O O . LEU A 1 335 ? -7.015 15.639 11.145 1.00 98.31 335 LEU A O 1
ATOM 2720 N N . TRP A 1 336 ? -5.274 15.536 9.727 1.00 96.88 336 TRP A N 1
ATOM 2721 C CA . TRP A 1 336 ? -5.596 16.762 9.008 1.00 96.88 336 TRP A CA 1
ATOM 2722 C C . TRP A 1 336 ? -5.330 16.660 7.519 1.00 96.88 336 TRP A C 1
ATOM 2724 O O . TRP A 1 336 ? -4.294 16.131 7.127 1.00 96.88 336 TRP A O 1
ATOM 2734 N N . ASN A 1 337 ? -6.220 17.283 6.748 1.00 96.06 337 ASN A N 1
ATOM 2735 C CA . ASN A 1 337 ? -5.975 17.780 5.409 1.00 96.06 337 ASN A CA 1
ATOM 2736 C C . ASN A 1 337 ? -5.290 19.159 5.459 1.00 96.06 337 ASN A C 1
ATOM 2738 O O . ASN A 1 337 ? -5.900 20.125 5.929 1.00 96.06 337 ASN A O 1
ATOM 2742 N N . GLU A 1 338 ? -4.053 19.242 4.964 1.00 94.19 338 GLU A N 1
ATOM 2743 C CA . GLU A 1 338 ? -3.245 20.466 4.816 1.00 94.19 338 GLU A CA 1
ATOM 2744 C C . GLU A 1 338 ? -3.226 21.375 6.059 1.00 94.19 338 GLU A C 1
ATOM 2746 O O . GLU A 1 338 ? -3.632 22.540 6.030 1.00 94.19 338 GLU A O 1
ATOM 2751 N N . VAL A 1 339 ? -2.740 20.865 7.192 1.00 94.50 339 VAL A N 1
ATOM 2752 C CA . VAL A 1 339 ? -2.836 21.586 8.478 1.00 94.50 339 VAL A CA 1
ATOM 2753 C C . VAL A 1 339 ? -2.165 22.969 8.477 1.00 94.50 339 VAL A C 1
ATOM 2755 O O . VAL A 1 339 ? -2.575 23.874 9.208 1.00 94.50 339 VAL A O 1
ATOM 2758 N N . ASN A 1 340 ? -1.152 23.174 7.633 1.00 91.56 340 ASN A N 1
ATOM 2759 C CA . ASN A 1 340 ? -0.482 24.461 7.465 1.00 91.56 340 ASN A CA 1
ATOM 2760 C C . ASN A 1 340 ? -1.359 25.533 6.805 1.00 91.56 340 ASN A C 1
ATOM 2762 O O . ASN A 1 340 ? -1.112 26.718 7.041 1.00 91.56 340 ASN A O 1
ATOM 2766 N N . GLN A 1 341 ? -2.389 25.158 6.040 1.00 89.50 341 GLN A N 1
ATOM 2767 C CA . GLN A 1 341 ? -3.247 26.119 5.342 1.00 89.50 341 GLN A CA 1
ATOM 2768 C C . GLN A 1 341 ? -4.157 26.910 6.281 1.00 89.50 341 GLN A C 1
ATOM 2770 O O . GLN A 1 341 ? -4.583 28.007 5.935 1.00 89.50 341 GLN A O 1
ATOM 2775 N N . ILE A 1 342 ? -4.356 26.465 7.526 1.00 87.69 342 ILE A N 1
ATOM 2776 C CA . ILE A 1 342 ? -5.090 27.236 8.547 1.00 87.69 342 ILE A CA 1
ATOM 2777 C C . ILE A 1 342 ? -4.410 28.589 8.835 1.00 87.69 342 ILE A C 1
ATOM 2779 O O . ILE A 1 342 ? -5.059 29.532 9.283 1.00 87.69 342 ILE A O 1
ATOM 2783 N N . ARG A 1 343 ? -3.109 28.732 8.538 1.00 84.00 343 ARG A N 1
ATOM 2784 C CA . ARG A 1 343 ? -2.367 30.006 8.638 1.00 84.00 343 ARG A CA 1
ATOM 2785 C C . ARG A 1 343 ? -2.918 31.115 7.750 1.00 84.00 343 ARG A C 1
ATOM 2787 O O . ARG A 1 343 ? -2.602 32.275 7.993 1.00 84.00 343 ARG A O 1
ATOM 2794 N N . THR A 1 344 ? -3.684 30.766 6.721 1.00 76.94 344 THR A N 1
ATOM 2795 C CA . THR A 1 344 ? -4.304 31.729 5.805 1.00 76.94 344 THR A CA 1
ATOM 2796 C C . THR A 1 344 ? -5.607 32.314 6.363 1.00 76.94 344 THR A C 1
ATOM 2798 O O . THR A 1 344 ? -6.206 33.181 5.729 1.00 76.94 344 THR A O 1
ATOM 2801 N N . PHE A 1 345 ? -6.025 31.903 7.570 1.00 80.06 345 PHE A N 1
ATOM 2802 C CA . PHE A 1 345 ? -7.179 32.467 8.265 1.00 80.06 345 PHE A CA 1
ATOM 2803 C C . PHE A 1 345 ? -6.998 33.958 8.559 1.00 80.06 345 PHE A C 1
ATOM 2805 O O . PHE A 1 345 ? -6.114 34.322 9.332 1.00 80.06 345 PHE A O 1
ATOM 2812 N N . ASN A 1 346 ? -7.897 34.781 8.006 1.00 76.19 346 ASN A N 1
ATOM 2813 C CA . ASN A 1 346 ? -7.929 36.240 8.092 1.00 76.19 346 ASN A CA 1
ATOM 2814 C C . ASN A 1 346 ? -6.545 36.893 7.922 1.00 76.19 346 ASN A C 1
ATOM 2816 O O . ASN A 1 346 ? -5.753 36.974 8.858 1.00 76.19 346 ASN A O 1
ATOM 2820 N N . SER A 1 347 ? -6.285 37.496 6.763 1.00 66.38 347 SER A N 1
ATOM 2821 C CA . SER A 1 347 ? -4.999 38.153 6.473 1.00 66.38 347 SER A CA 1
ATOM 2822 C C . SER A 1 347 ? -4.607 39.277 7.453 1.00 66.38 347 SER A C 1
ATOM 2824 O O . SER A 1 347 ? -3.433 39.640 7.524 1.00 66.38 347 SER A O 1
ATOM 2826 N N . SER A 1 348 ? -5.554 39.808 8.238 1.00 74.81 348 SER A N 1
ATOM 2827 C CA . SER A 1 348 ? -5.308 40.808 9.289 1.00 74.81 348 SER A CA 1
ATOM 2828 C C . SER A 1 348 ? -4.958 40.201 10.658 1.00 74.81 348 SER A C 1
ATOM 2830 O O . SER A 1 348 ? -4.440 40.910 11.523 1.00 74.81 348 SER A O 1
ATOM 2832 N N . LEU A 1 349 ? -5.223 38.908 10.884 1.00 79.12 349 LEU A N 1
ATOM 2833 C CA . LEU A 1 349 ? -4.897 38.188 12.117 1.00 79.12 349 LEU A CA 1
ATOM 2834 C C . LEU A 1 349 ? -3.706 37.257 11.896 1.00 79.12 349 LEU A C 1
ATOM 2836 O O . LEU A 1 349 ? -3.814 36.195 11.291 1.00 79.12 349 LEU A O 1
ATOM 2840 N N . LEU A 1 350 ? -2.562 37.615 12.474 1.00 81.44 350 LEU A N 1
ATOM 2841 C CA . LEU A 1 350 ? -1.379 36.764 12.402 1.00 81.44 350 LEU A CA 1
ATOM 2842 C C . LEU A 1 350 ? -1.470 35.592 13.393 1.00 81.44 350 LEU A C 1
ATOM 2844 O O . LEU A 1 350 ? -1.893 35.793 14.541 1.00 81.44 350 LEU A O 1
ATOM 2848 N N . PRO A 1 351 ? -1.021 34.384 13.002 1.00 85.56 351 PRO A N 1
ATOM 2849 C CA . PRO A 1 351 ? -0.899 33.275 13.935 1.00 85.56 351 PRO A CA 1
ATOM 2850 C C . PRO A 1 351 ? 0.067 33.644 15.076 1.00 85.56 351 PRO A C 1
ATOM 2852 O O . PRO A 1 351 ? 1.070 34.331 14.847 1.00 85.56 351 PRO A O 1
ATOM 2855 N N . PRO A 1 352 ? -0.185 33.185 16.317 1.00 87.12 352 PRO A N 1
ATOM 2856 C CA . PRO A 1 352 ? 0.754 33.368 17.418 1.00 87.12 352 PRO A CA 1
ATOM 2857 C C . PRO A 1 352 ? 2.148 32.835 17.063 1.00 87.12 352 PRO A C 1
ATOM 2859 O O . PRO A 1 352 ? 2.270 31.816 16.389 1.00 87.12 352 PRO A O 1
ATOM 2862 N N . LYS A 1 353 ? 3.219 33.442 17.596 1.00 87.38 353 LYS A N 1
ATOM 2863 C CA . LYS A 1 353 ? 4.600 32.942 17.388 1.00 87.38 353 LYS A CA 1
ATOM 2864 C C . LYS A 1 353 ? 4.773 31.467 17.781 1.00 87.38 353 LYS A C 1
ATOM 2866 O O . LYS A 1 353 ? 5.624 30.779 17.238 1.00 87.38 353 LYS A O 1
ATOM 2871 N N . SER A 1 354 ? 3.964 30.996 18.726 1.00 89.00 354 SER A N 1
ATOM 2872 C CA . SER A 1 354 ? 3.953 29.626 19.246 1.00 89.00 354 SER A CA 1
ATOM 2873 C C . SER A 1 354 ? 3.101 28.652 18.422 1.00 89.00 354 SER A C 1
ATOM 2875 O O . SER A 1 354 ? 2.938 27.509 18.833 1.00 89.00 354 SER A O 1
ATOM 2877 N N . TYR A 1 355 ? 2.511 29.088 17.306 1.00 89.81 355 TYR A N 1
ATOM 2878 C CA . TYR A 1 355 ? 1.495 28.317 16.592 1.00 89.81 355 TYR A CA 1
ATOM 2879 C C . TYR A 1 355 ? 2.009 26.969 16.067 1.00 89.81 355 TYR A C 1
ATOM 2881 O O . TYR A 1 355 ? 1.355 25.956 16.298 1.00 89.81 355 TYR A O 1
ATOM 2889 N N . ASP A 1 356 ? 3.216 26.918 15.490 1.00 90.38 356 ASP A N 1
ATOM 2890 C CA . ASP A 1 356 ? 3.836 25.647 15.076 1.00 90.38 356 ASP A CA 1
ATOM 2891 C C . ASP A 1 356 ? 4.021 24.683 16.249 1.00 90.38 356 ASP A C 1
ATOM 2893 O O . ASP A 1 356 ? 3.738 23.494 16.139 1.00 90.38 356 ASP A O 1
ATOM 2897 N N . PHE A 1 357 ? 4.430 25.198 17.411 1.00 94.00 357 PHE A N 1
ATOM 2898 C CA . PHE A 1 357 ? 4.582 24.385 18.617 1.00 94.00 357 PHE A CA 1
ATOM 2899 C C . PHE A 1 357 ? 3.239 23.818 19.098 1.00 94.00 357 PHE A C 1
ATOM 2901 O O . PHE A 1 357 ? 3.183 22.685 19.574 1.00 94.00 357 PHE A O 1
ATOM 2908 N N . TYR A 1 358 ? 2.145 24.570 18.946 1.00 95.62 358 TYR A N 1
ATOM 2909 C CA . TYR A 1 358 ? 0.806 24.064 19.250 1.00 95.62 358 TYR A CA 1
ATOM 2910 C C . TYR A 1 358 ? 0.389 22.953 18.289 1.00 95.62 358 TYR A C 1
ATOM 2912 O O . TYR A 1 358 ? -0.127 21.939 18.751 1.00 95.62 358 TYR A O 1
ATOM 2920 N N . ILE A 1 359 ? 0.666 23.092 16.988 1.00 96.12 359 ILE A N 1
ATOM 2921 C CA . ILE A 1 359 ? 0.414 22.032 16.002 1.00 96.12 359 ILE A CA 1
ATOM 2922 C C . ILE A 1 359 ? 1.194 20.766 16.382 1.00 96.12 359 ILE A C 1
ATOM 2924 O O . ILE A 1 359 ? 0.594 19.695 16.463 1.00 96.12 359 ILE A O 1
ATOM 2928 N N . ILE A 1 360 ? 2.493 20.878 16.676 1.00 97.62 360 ILE A N 1
ATOM 2929 C CA . ILE A 1 360 ? 3.348 19.738 17.048 1.00 97.62 360 ILE A CA 1
ATOM 2930 C C . ILE A 1 360 ? 2.807 19.019 18.290 1.00 97.62 360 ILE A C 1
ATOM 2932 O O . ILE A 1 360 ? 2.586 17.807 18.254 1.00 97.62 360 ILE A O 1
ATOM 2936 N N . ASN A 1 361 ? 2.534 19.752 19.373 1.00 97.75 361 ASN A N 1
ATOM 2937 C CA . ASN A 1 361 ? 2.036 19.150 20.613 1.00 97.75 361 ASN A CA 1
ATOM 2938 C C . ASN A 1 361 ? 0.658 18.520 20.442 1.00 97.75 361 ASN A C 1
ATOM 2940 O O . ASN A 1 361 ? 0.403 17.445 20.975 1.00 97.75 361 ASN A O 1
ATOM 2944 N N . TRP A 1 362 ? -0.229 19.166 19.686 1.00 98.38 362 TRP A N 1
ATOM 2945 C CA . TRP A 1 362 ? -1.546 18.614 19.409 1.00 98.38 362 TRP A CA 1
ATOM 2946 C C . TRP A 1 362 ? -1.441 17.292 18.641 1.00 98.38 362 TRP A C 1
ATOM 2948 O O . TRP A 1 362 ? -2.116 16.329 19.001 1.00 98.38 362 TRP A O 1
ATOM 2958 N N . HIS A 1 363 ? -0.558 17.203 17.638 1.00 98.69 363 HIS A N 1
ATOM 2959 C CA . HIS A 1 363 ? -0.339 15.957 16.897 1.00 98.69 363 HIS A CA 1
ATOM 2960 C C . HIS A 1 363 ? 0.242 14.870 17.799 1.00 98.69 363 HIS A C 1
ATOM 2962 O O . HIS A 1 363 ? -0.233 13.738 17.752 1.00 98.69 363 HIS A O 1
ATOM 2968 N N . GLN A 1 364 ? 1.200 15.206 18.668 1.00 98.75 364 GLN A N 1
ATOM 2969 C CA . GLN A 1 364 ? 1.742 14.268 19.654 1.00 98.75 364 GLN A CA 1
ATOM 2970 C C . GLN A 1 364 ? 0.648 13.745 20.595 1.00 98.75 364 GLN A C 1
ATOM 2972 O O . GLN A 1 364 ? 0.564 12.541 20.848 1.00 98.75 364 GLN A O 1
ATOM 2977 N N . ASP A 1 365 ? -0.215 14.636 21.083 1.00 98.62 365 ASP A N 1
ATOM 2978 C CA . ASP A 1 365 ? -1.322 14.304 21.975 1.00 98.62 365 ASP A CA 1
ATOM 2979 C C . ASP A 1 365 ? -2.370 13.416 21.299 1.00 98.62 365 ASP A C 1
ATOM 2981 O O . ASP A 1 365 ? -2.851 12.466 21.922 1.00 98.62 365 ASP A O 1
ATOM 2985 N N . MET A 1 366 ? -2.743 13.711 20.049 1.00 98.81 366 MET A N 1
ATOM 2986 C CA . MET A 1 366 ? -3.716 12.907 19.302 1.00 98.81 366 MET A CA 1
ATOM 2987 C C . MET A 1 366 ? -3.130 11.558 18.894 1.00 98.81 366 MET A C 1
ATOM 2989 O O . MET A 1 366 ? -3.797 10.542 19.066 1.00 98.81 366 MET A O 1
ATOM 2993 N N . TYR A 1 367 ? -1.875 11.523 18.438 1.00 98.81 367 TYR A N 1
ATOM 2994 C CA . TYR A 1 367 ? -1.167 10.288 18.102 1.00 98.81 367 TYR A CA 1
ATOM 2995 C C . TYR A 1 367 ? -1.079 9.348 19.311 1.00 98.81 367 TYR A C 1
ATOM 2997 O O . TYR A 1 367 ? -1.426 8.170 19.215 1.00 98.81 367 TYR A O 1
ATOM 3005 N N . ASN A 1 368 ? -0.684 9.872 20.477 1.00 98.75 368 ASN A N 1
ATOM 3006 C CA . ASN A 1 368 ? -0.627 9.097 21.718 1.00 98.75 368 ASN A CA 1
ATOM 3007 C C . ASN A 1 368 ? -2.015 8.620 22.153 1.00 98.75 368 ASN A C 1
ATOM 3009 O O . ASN A 1 368 ? -2.170 7.482 22.595 1.00 98.75 368 ASN A O 1
ATOM 3013 N N . TYR A 1 369 ? -3.028 9.477 22.021 1.00 98.75 369 TYR A N 1
ATOM 3014 C CA . TYR A 1 369 ? -4.391 9.140 22.409 1.00 98.75 369 TYR A CA 1
ATOM 3015 C C . TYR A 1 369 ? -5.002 8.058 21.514 1.00 98.75 369 TYR A C 1
ATOM 3017 O O . TYR A 1 369 ? -5.547 7.095 22.044 1.00 98.75 369 TYR A O 1
ATOM 3025 N N . ILE A 1 370 ? -4.866 8.161 20.186 1.00 98.81 370 ILE A N 1
ATOM 3026 C CA . ILE A 1 370 ? -5.324 7.125 19.247 1.00 98.81 370 ILE A CA 1
ATOM 3027 C C . ILE A 1 370 ? -4.597 5.817 19.537 1.00 98.81 370 ILE A C 1
ATOM 3029 O O . ILE A 1 370 ? -5.255 4.806 19.750 1.00 98.81 370 ILE A O 1
ATOM 3033 N N . ASN A 1 371 ? -3.267 5.837 19.671 1.00 98.12 371 ASN A N 1
ATOM 3034 C CA . ASN A 1 371 ? -2.508 4.642 20.035 1.00 98.12 371 ASN A CA 1
ATOM 3035 C C . ASN A 1 371 ? -2.958 4.027 21.366 1.00 98.12 371 ASN A C 1
ATOM 3037 O O . ASN A 1 371 ? -2.856 2.817 21.545 1.00 98.12 371 ASN A O 1
ATOM 3041 N N . GLN A 1 372 ? -3.456 4.818 22.313 1.00 97.75 372 GLN A N 1
ATOM 3042 C CA . GLN A 1 372 ? -3.985 4.294 23.568 1.00 97.75 372 GLN A CA 1
ATOM 3043 C C . GLN A 1 372 ? -5.330 3.568 23.390 1.00 97.75 372 GLN A C 1
ATOM 3045 O O . GLN A 1 372 ? -5.589 2.604 24.112 1.00 97.75 372 GLN A O 1
ATOM 3050 N N . ILE A 1 373 ? -6.197 4.039 22.490 1.00 97.88 373 ILE A N 1
ATOM 3051 C CA . ILE A 1 373 ? -7.593 3.578 22.390 1.00 97.88 373 ILE A CA 1
ATOM 3052 C C . ILE A 1 373 ? -7.886 2.685 21.180 1.00 97.88 373 ILE A C 1
ATOM 3054 O O . ILE A 1 373 ? -8.908 2.004 21.192 1.00 97.88 373 ILE A O 1
ATOM 3058 N N . ASP A 1 374 ? -7.030 2.698 20.159 1.00 98.38 374 ASP A N 1
ATOM 3059 C CA . ASP A 1 374 ? -7.063 1.796 19.010 1.00 98.38 374 ASP A CA 1
ATOM 3060 C C . ASP A 1 374 ? -6.145 0.599 19.303 1.00 98.38 374 ASP A C 1
ATOM 3062 O O . ASP A 1 374 ? -4.914 0.718 19.223 1.00 98.38 374 ASP A O 1
ATOM 3066 N N . PRO A 1 375 ? -6.699 -0.565 19.683 1.00 95.62 375 PRO A N 1
ATOM 3067 C CA . PRO A 1 375 ? -5.876 -1.715 20.013 1.00 95.62 375 PRO A CA 1
ATOM 3068 C C . PRO A 1 375 ? -5.290 -2.398 18.766 1.00 95.62 375 PRO A C 1
ATOM 3070 O O . PRO A 1 375 ? -4.371 -3.199 18.911 1.00 95.62 375 PRO A O 1
ATOM 3073 N N . PHE A 1 376 ? -5.778 -2.071 17.565 1.00 96.38 376 PHE A N 1
ATOM 3074 C CA . PHE A 1 376 ? -5.326 -2.653 16.298 1.00 96.38 376 PHE A CA 1
ATOM 3075 C C . PHE A 1 376 ? -4.183 -1.865 15.653 1.00 96.38 376 PHE A C 1
ATOM 3077 O O . PHE A 1 376 ? -3.519 -2.389 14.763 1.00 96.38 376 PHE A O 1
ATOM 3084 N N . LYS A 1 377 ? -3.914 -0.646 16.145 1.00 96.56 377 LYS A N 1
ATOM 3085 C CA . LYS A 1 377 ? -2.788 0.203 15.721 1.00 96.56 377 LYS A CA 1
ATOM 3086 C C . LYS A 1 377 ? -2.839 0.548 14.229 1.00 96.56 377 LYS A C 1
ATOM 3088 O O . LYS A 1 377 ? -1.845 0.373 13.523 1.00 96.56 377 LYS A O 1
ATOM 3093 N N . HIS A 1 378 ? -3.989 1.037 13.755 1.00 98.69 378 HIS A N 1
ATOM 3094 C CA . HIS A 1 378 ? -4.082 1.580 12.398 1.00 98.69 378 HIS A CA 1
ATOM 3095 C C . HIS A 1 378 ? -3.050 2.686 12.195 1.00 98.69 378 HIS A C 1
ATOM 3097 O O . HIS A 1 378 ? -2.724 3.419 13.131 1.00 98.69 378 HIS A O 1
ATOM 3103 N N . LEU A 1 379 ? -2.574 2.823 10.957 1.00 98.75 379 LEU A N 1
ATOM 3104 C CA . LEU A 1 379 ? -1.641 3.882 10.593 1.00 98.75 379 LEU A CA 1
ATOM 3105 C C . LEU A 1 379 ? -2.255 5.255 10.888 1.00 98.75 379 LEU A C 1
ATOM 3107 O O . LEU A 1 379 ? -3.434 5.490 10.618 1.00 98.75 379 LEU A O 1
ATOM 3111 N N . ILE A 1 380 ? -1.445 6.173 11.402 1.00 98.88 380 ILE A N 1
ATOM 3112 C CA . ILE A 1 380 ? -1.834 7.564 11.640 1.00 98.88 380 ILE A CA 1
ATOM 3113 C C . ILE A 1 380 ? -0.982 8.466 10.751 1.00 98.88 380 ILE A C 1
ATOM 3115 O O . ILE A 1 380 ? 0.241 8.341 10.733 1.00 98.88 380 ILE A O 1
ATOM 3119 N N . THR A 1 381 ? -1.610 9.403 10.045 1.00 98.62 381 THR A N 1
ATOM 3120 C CA . THR A 1 381 ? -0.927 10.420 9.234 1.00 98.62 381 THR A CA 1
ATOM 3121 C C . THR A 1 381 ? -1.551 11.802 9.405 1.00 98.62 381 THR A C 1
ATOM 3123 O O . THR A 1 381 ? -2.503 11.991 10.160 1.00 98.62 381 THR A O 1
ATOM 3126 N N . THR A 1 382 ? -0.979 12.784 8.725 1.00 98.25 382 THR A N 1
ATOM 3127 C CA . THR A 1 382 ? -1.479 14.146 8.562 1.00 98.25 382 THR A CA 1
ATOM 3128 C C . THR A 1 382 ? -0.838 14.713 7.297 1.00 98.25 382 THR A C 1
ATOM 3130 O O . THR A 1 382 ? 0.303 14.354 6.997 1.00 98.25 382 THR A O 1
ATOM 3133 N N . SER A 1 383 ? -1.533 15.559 6.544 1.00 97.38 383 SER A N 1
ATOM 3134 C CA . SER A 1 383 ? -0.980 16.187 5.340 1.00 97.38 383 SER A CA 1
ATOM 3135 C C . SER A 1 383 ? -0.595 17.647 5.540 1.00 97.38 383 SER A C 1
ATOM 3137 O O . SER A 1 383 ? -1.133 18.371 6.385 1.00 97.38 383 SER A O 1
ATOM 3139 N N . TYR A 1 384 ? 0.360 18.073 4.717 1.00 95.69 384 TYR A N 1
ATOM 3140 C CA . TYR A 1 384 ? 0.748 19.464 4.526 1.00 95.69 384 TYR A CA 1
ATOM 3141 C C . TYR A 1 384 ? 0.630 19.829 3.046 1.00 95.69 384 TYR A C 1
ATOM 3143 O O . TYR A 1 384 ? 0.983 19.029 2.181 1.00 95.69 384 TYR A O 1
ATOM 3151 N N . ALA A 1 385 ? 0.197 21.057 2.774 1.00 92.69 385 ALA A N 1
ATOM 3152 C CA . ALA A 1 385 ? 0.321 21.652 1.452 1.00 92.69 385 ALA A CA 1
ATOM 3153 C C . ALA A 1 385 ? 1.794 21.968 1.157 1.00 92.69 385 ALA A C 1
ATOM 3155 O O . ALA A 1 385 ? 2.454 22.626 1.972 1.00 92.69 385 ALA A O 1
ATOM 3156 N N . GLY A 1 386 ? 2.276 21.554 -0.012 1.00 88.50 386 GLY A N 1
ATOM 3157 C CA . GLY A 1 386 ? 3.667 21.661 -0.447 1.00 88.50 386 GLY A CA 1
ATOM 3158 C C . GLY A 1 386 ? 4.557 20.501 0.018 1.00 88.50 386 GLY A C 1
ATOM 3159 O O . GLY A 1 386 ? 4.112 19.579 0.695 1.00 88.50 386 GLY A O 1
ATOM 3160 N N . GLY A 1 387 ? 5.841 20.565 -0.351 1.00 88.94 387 GLY A N 1
ATOM 3161 C CA . GLY A 1 387 ? 6.824 19.502 -0.109 1.00 88.94 387 GLY A CA 1
ATOM 3162 C C . GLY A 1 387 ? 7.326 19.375 1.339 1.00 88.94 387 GLY A C 1
ATOM 3163 O O . GLY A 1 387 ? 6.784 19.947 2.280 1.00 88.94 387 GLY A O 1
ATOM 3164 N N . ILE A 1 388 ? 8.407 18.613 1.530 1.00 92.00 388 ILE A N 1
ATOM 3165 C CA . ILE A 1 388 ? 9.035 18.382 2.844 1.00 92.00 388 ILE A CA 1
ATOM 3166 C C . ILE A 1 388 ? 9.978 19.537 3.213 1.00 92.00 388 ILE A C 1
ATOM 3168 O O . ILE A 1 388 ? 10.888 19.858 2.448 1.00 92.00 388 ILE A O 1
ATOM 3172 N N . ASP A 1 389 ? 9.809 20.121 4.403 1.00 91.81 389 ASP A N 1
ATOM 3173 C CA . ASP A 1 389 ? 10.665 21.195 4.917 1.00 91.81 389 ASP A CA 1
ATOM 3174 C C . ASP A 1 389 ? 10.756 21.226 6.461 1.00 91.81 389 ASP A C 1
ATOM 3176 O O . ASP A 1 389 ? 10.149 20.436 7.185 1.00 91.81 389 ASP A O 1
ATOM 3180 N N . ASN A 1 390 ? 11.525 22.174 7.003 1.00 90.00 390 ASN A N 1
ATOM 3181 C CA . ASN A 1 390 ? 11.753 22.293 8.449 1.00 90.00 390 ASN A CA 1
ATOM 3182 C C . ASN A 1 390 ? 10.487 22.605 9.272 1.00 90.00 390 ASN A C 1
ATOM 3184 O O . ASN A 1 390 ? 10.509 22.442 10.492 1.00 90.00 390 ASN A O 1
ATOM 3188 N N . THR A 1 391 ? 9.407 23.071 8.642 1.00 87.38 391 THR A N 1
ATOM 3189 C CA . THR A 1 391 ? 8.144 23.399 9.317 1.00 87.38 391 THR A CA 1
ATOM 3190 C C . THR A 1 391 ? 7.269 22.166 9.531 1.00 87.38 391 THR A C 1
ATOM 3192 O O . THR A 1 391 ? 6.537 22.107 10.519 1.00 87.38 391 THR A O 1
ATOM 3195 N N . ASN A 1 392 ? 7.381 21.157 8.659 1.00 93.38 392 ASN A N 1
ATOM 3196 C CA . ASN A 1 392 ? 6.562 19.946 8.716 1.00 93.38 392 ASN A CA 1
ATOM 3197 C C . ASN A 1 392 ? 7.312 18.696 9.206 1.00 93.38 392 ASN A C 1
ATOM 3199 O O . ASN A 1 392 ? 6.685 17.830 9.819 1.00 93.38 392 ASN A O 1
ATOM 3203 N N . ILE A 1 393 ? 8.646 18.636 9.077 1.00 95.69 393 ILE A N 1
ATOM 3204 C CA . ILE A 1 393 ? 9.482 17.535 9.601 1.00 95.69 393 ILE A CA 1
ATOM 3205 C C . ILE A 1 393 ? 9.163 17.175 11.070 1.00 95.69 393 ILE A C 1
ATOM 3207 O O . ILE A 1 393 ? 9.023 15.983 11.360 1.00 95.69 393 ILE A O 1
ATOM 3211 N N . PRO A 1 394 ? 9.000 18.126 12.018 1.00 96.81 394 PRO A N 1
ATOM 3212 C CA . PRO A 1 394 ? 8.687 17.782 13.406 1.00 96.81 394 PRO A CA 1
ATOM 3213 C C . PRO A 1 394 ? 7.369 17.015 13.570 1.00 96.81 394 PRO A C 1
ATOM 3215 O O . PRO A 1 394 ? 7.304 16.080 14.363 1.00 96.81 394 PRO A O 1
ATOM 3218 N N . VAL A 1 395 ? 6.336 17.373 12.802 1.00 97.50 395 VAL A N 1
ATOM 3219 C CA . VAL A 1 395 ? 5.043 16.676 12.819 1.00 97.50 395 VAL A CA 1
ATOM 3220 C C . VAL A 1 395 ? 5.146 15.339 12.097 1.00 97.50 395 VAL A C 1
ATOM 3222 O O . VAL A 1 395 ? 4.685 14.322 12.616 1.00 97.50 395 VAL A O 1
ATOM 3225 N N . PHE A 1 396 ? 5.823 15.300 10.949 1.00 97.25 396 PHE A N 1
ATOM 3226 C CA . PHE A 1 396 ? 6.058 14.057 10.224 1.00 97.25 396 PHE A CA 1
ATOM 3227 C C . PHE A 1 396 ? 6.873 13.043 11.016 1.00 97.25 396 PHE A C 1
ATOM 3229 O O . PHE A 1 396 ? 6.673 11.852 10.817 1.00 97.25 396 PHE A O 1
ATOM 3236 N N . ASN A 1 397 ? 7.721 13.460 11.959 1.00 96.81 397 ASN A N 1
ATOM 3237 C CA . ASN A 1 397 ? 8.412 12.551 12.874 1.00 96.81 397 ASN A CA 1
ATOM 3238 C C . ASN A 1 397 ? 7.477 11.855 13.878 1.00 96.81 397 ASN A C 1
ATOM 3240 O O . ASN A 1 397 ? 7.796 10.742 14.292 1.00 96.81 397 ASN A O 1
ATOM 3244 N N . ILE A 1 398 ? 6.329 12.454 14.210 1.00 98.00 398 ILE A N 1
ATOM 3245 C CA . ILE A 1 398 ? 5.334 11.897 15.142 1.00 98.00 398 ILE A CA 1
ATOM 3246 C C . ILE A 1 398 ? 4.486 10.814 14.463 1.00 98.00 398 ILE A C 1
ATOM 3248 O O . ILE A 1 398 ? 4.252 9.764 15.054 1.00 98.00 398 ILE A O 1
ATOM 3252 N N . VAL A 1 399 ? 4.024 11.068 13.237 1.00 98.06 399 VAL A N 1
ATOM 3253 C CA . VAL A 1 399 ? 3.090 10.189 12.511 1.00 98.06 399 VAL A CA 1
ATOM 3254 C C . VAL A 1 399 ? 3.779 8.991 11.832 1.00 98.06 399 VAL A C 1
ATOM 3256 O O . VAL A 1 399 ? 5.004 8.960 11.657 1.00 98.06 399 VAL A O 1
ATOM 3259 N N . ASP A 1 400 ? 2.990 7.985 11.438 1.00 98.12 400 ASP A N 1
ATOM 3260 C CA . ASP A 1 400 ? 3.490 6.724 10.875 1.00 98.12 400 ASP A CA 1
ATOM 3261 C C . ASP A 1 400 ? 4.078 6.866 9.472 1.00 98.12 400 ASP A C 1
ATOM 3263 O O . ASP A 1 400 ? 5.039 6.165 9.144 1.00 98.12 400 ASP A O 1
ATOM 3267 N N . PHE A 1 401 ? 3.521 7.772 8.671 1.00 97.62 401 PHE A N 1
ATOM 3268 C CA . PHE A 1 401 ? 3.995 8.113 7.332 1.00 97.62 401 PHE A CA 1
ATOM 3269 C C . PHE A 1 401 ? 3.739 9.592 7.034 1.00 97.62 401 PHE A C 1
ATOM 3271 O O . PHE A 1 401 ? 2.792 10.178 7.567 1.00 97.62 401 PHE A O 1
ATOM 3278 N N . SER A 1 402 ? 4.586 10.194 6.198 1.00 96.88 402 SER A N 1
ATOM 3279 C CA . SER A 1 402 ? 4.428 11.582 5.755 1.00 96.88 402 SER A CA 1
ATOM 3280 C C . SER A 1 402 ? 3.543 11.675 4.516 1.00 96.88 402 SER A C 1
ATOM 3282 O O . SER A 1 402 ? 3.531 10.774 3.673 1.00 96.88 402 SER A O 1
ATOM 3284 N N . GLN A 1 403 ? 2.814 12.782 4.403 1.00 96.38 403 GLN A N 1
ATOM 3285 C CA . GLN A 1 403 ? 1.909 13.031 3.291 1.00 96.38 403 GLN A CA 1
ATOM 3286 C C . GLN A 1 403 ? 1.992 14.495 2.849 1.00 96.38 403 GLN A C 1
ATOM 3288 O O . GLN A 1 403 ? 1.845 15.394 3.679 1.00 96.38 403 GLN A O 1
ATOM 3293 N N . THR A 1 404 ? 2.231 14.734 1.559 1.00 95.94 404 THR A N 1
ATOM 3294 C CA . THR A 1 404 ? 2.285 16.083 0.965 1.00 95.94 404 THR A CA 1
ATOM 3295 C C . THR A 1 404 ? 1.246 16.241 -0.127 1.00 95.94 404 THR A C 1
ATOM 3297 O O . THR A 1 404 ? 0.922 15.263 -0.806 1.00 95.94 404 THR A O 1
ATOM 3300 N N . HIS A 1 405 ? 0.736 17.462 -0.277 1.00 94.81 405 HIS A N 1
ATOM 3301 C CA . HIS A 1 405 ? -0.245 17.848 -1.289 1.00 94.81 405 HIS A CA 1
ATOM 3302 C C . HIS A 1 405 ? 0.377 18.873 -2.229 1.00 94.81 405 HIS A C 1
ATOM 3304 O O . HIS A 1 405 ? 0.853 19.922 -1.794 1.00 94.81 405 HIS A O 1
ATOM 3310 N N . ASP A 1 406 ? 0.424 18.553 -3.517 1.00 89.94 406 ASP A N 1
ATOM 3311 C CA . ASP A 1 406 ? 1.243 19.272 -4.482 1.00 89.94 406 ASP A CA 1
ATOM 3312 C C . ASP A 1 406 ? 0.431 19.644 -5.725 1.00 89.94 406 ASP A C 1
ATOM 3314 O O . ASP A 1 406 ? 0.104 18.805 -6.565 1.00 89.94 406 ASP A O 1
ATOM 3318 N N . TYR A 1 407 ? 0.153 20.941 -5.860 1.00 89.00 407 TYR A N 1
ATOM 3319 C CA . TYR A 1 407 ? -0.580 21.506 -6.988 1.00 89.00 407 TYR A CA 1
ATOM 3320 C C . TYR A 1 407 ? 0.341 22.353 -7.864 1.00 89.00 407 TYR A C 1
ATOM 3322 O O . TYR A 1 407 ? 1.087 23.199 -7.364 1.00 89.00 407 TYR A O 1
ATOM 3330 N N . LYS A 1 408 ? 0.288 22.139 -9.179 1.00 86.94 408 LYS A N 1
ATOM 3331 C CA . LYS A 1 408 ? 1.115 22.835 -10.179 1.00 86.94 408 LYS A CA 1
ATOM 3332 C C . LYS A 1 408 ? 0.269 23.281 -11.362 1.00 86.94 408 LYS A C 1
ATOM 3334 O O . LYS A 1 408 ? -0.791 22.722 -11.575 1.00 86.94 408 LYS A O 1
ATOM 3339 N N . ASP A 1 409 ? 0.718 24.246 -12.157 1.00 85.31 409 ASP A N 1
ATOM 3340 C CA . ASP A 1 409 ? 0.023 24.606 -13.402 1.00 85.31 409 ASP A CA 1
ATOM 3341 C C . ASP A 1 409 ? 0.920 24.335 -14.616 1.00 85.31 409 ASP A C 1
ATOM 3343 O O . ASP A 1 409 ? 1.488 25.263 -15.200 1.00 85.31 409 ASP A O 1
ATOM 3347 N N . PRO A 1 410 ? 1.055 23.060 -15.027 1.00 82.25 410 PRO A N 1
ATOM 3348 C CA . PRO A 1 410 ? 1.858 22.702 -16.187 1.00 82.25 410 PRO A CA 1
ATOM 3349 C C . PRO A 1 410 ? 1.288 23.245 -17.503 1.00 82.25 410 PRO A C 1
ATOM 3351 O O . PRO A 1 410 ? 1.957 23.119 -18.525 1.00 82.25 410 PRO A O 1
ATOM 3354 N N . ILE A 1 411 ? 0.077 23.816 -17.527 1.00 82.44 411 ILE A N 1
ATOM 3355 C CA . ILE A 1 411 ? -0.568 24.333 -18.740 1.00 82.44 411 ILE A CA 1
ATOM 3356 C C . ILE A 1 411 ? -0.147 25.783 -18.970 1.00 82.44 411 ILE A C 1
ATOM 3358 O O . ILE A 1 411 ? 0.278 26.137 -20.072 1.00 82.44 411 ILE A O 1
ATOM 3362 N N . THR A 1 412 ? -0.191 26.636 -17.951 1.00 82.12 412 THR A N 1
ATOM 3363 C CA . THR A 1 412 ? 0.246 28.031 -18.113 1.00 82.12 412 THR A CA 1
ATOM 3364 C C . THR A 1 412 ? 1.741 28.218 -17.844 1.00 82.12 412 THR A C 1
ATOM 3366 O O . THR A 1 412 ? 2.347 29.134 -18.402 1.00 82.12 412 THR A O 1
ATOM 3369 N N . ASN A 1 413 ? 2.376 27.316 -17.086 1.00 84.50 413 ASN A N 1
ATOM 3370 C CA . ASN A 1 413 ? 3.788 27.386 -16.718 1.00 84.50 413 ASN A CA 1
ATOM 3371 C C . ASN A 1 413 ? 4.564 26.142 -17.181 1.00 84.50 413 ASN A C 1
ATOM 3373 O O . ASN A 1 413 ? 4.477 25.069 -16.594 1.00 84.50 413 ASN A O 1
ATOM 3377 N N . THR A 1 414 ? 5.402 26.293 -18.210 1.00 82.69 414 THR A N 1
ATOM 3378 C CA . THR A 1 414 ? 6.223 25.190 -18.749 1.00 82.69 414 THR A CA 1
ATOM 3379 C C . THR A 1 414 ? 7.322 24.700 -17.807 1.00 82.69 414 THR A C 1
ATOM 3381 O O . THR A 1 414 ? 7.925 23.665 -18.073 1.00 82.69 414 THR A O 1
ATOM 3384 N N . ASN A 1 415 ? 7.631 25.447 -16.743 1.00 84.56 415 ASN A N 1
ATOM 3385 C CA . ASN A 1 415 ? 8.648 25.051 -15.766 1.00 84.56 415 ASN A CA 1
ATOM 3386 C C . ASN A 1 415 ? 8.099 24.104 -14.692 1.00 84.56 415 ASN A C 1
ATOM 3388 O O . ASN A 1 415 ? 8.881 23.549 -13.920 1.00 84.56 415 ASN A O 1
ATOM 3392 N N . ASP A 1 416 ? 6.778 23.942 -14.618 1.00 83.06 416 ASP A N 1
ATOM 3393 C CA . ASP A 1 416 ? 6.148 23.011 -13.696 1.00 83.06 416 ASP A CA 1
ATOM 3394 C C . ASP A 1 416 ? 6.054 21.615 -14.329 1.00 83.06 416 ASP A C 1
ATOM 3396 O O . ASP A 1 416 ? 5.315 21.382 -15.284 1.00 83.06 416 ASP A O 1
ATOM 3400 N N . ASP A 1 417 ? 6.826 20.685 -13.768 1.00 88.19 417 ASP A N 1
ATOM 3401 C CA . ASP A 1 417 ? 6.879 19.272 -14.148 1.00 88.19 417 ASP A CA 1
ATOM 3402 C C . ASP A 1 417 ? 6.575 18.416 -12.913 1.00 88.19 417 ASP A C 1
ATOM 3404 O O . ASP A 1 417 ? 7.372 18.355 -11.967 1.00 88.19 417 ASP A O 1
ATOM 3408 N N . PHE A 1 418 ? 5.412 17.761 -12.921 1.00 91.06 418 PHE A N 1
ATOM 3409 C CA . PHE A 1 418 ? 4.971 16.904 -11.826 1.00 91.06 418 PHE A CA 1
ATOM 3410 C C . PHE A 1 418 ? 5.917 15.731 -11.589 1.00 91.06 418 PHE A C 1
ATOM 3412 O O . PHE A 1 418 ? 6.237 15.434 -10.440 1.00 91.06 418 PHE A O 1
ATOM 3419 N N . GLN A 1 419 ? 6.420 15.088 -12.644 1.00 93.44 419 GLN A N 1
ATOM 3420 C CA . GLN A 1 419 ? 7.253 13.895 -12.503 1.00 93.44 419 GLN A CA 1
ATOM 3421 C C . GLN A 1 419 ? 8.579 14.226 -11.804 1.00 93.44 419 GLN A C 1
ATOM 3423 O O . GLN A 1 419 ? 9.002 13.530 -10.877 1.00 93.44 419 GLN A O 1
ATOM 3428 N N . ASN A 1 420 ? 9.221 15.336 -12.184 1.00 93.38 420 ASN A N 1
ATOM 3429 C CA . ASN A 1 420 ? 10.417 15.820 -11.488 1.00 93.38 420 ASN A CA 1
ATOM 3430 C C . ASN A 1 420 ? 10.123 16.292 -10.059 1.00 93.38 420 ASN A C 1
ATOM 3432 O O . ASN A 1 420 ? 10.976 16.126 -9.181 1.00 93.38 420 ASN A O 1
ATOM 3436 N N . HIS A 1 421 ? 8.939 16.858 -9.823 1.00 92.81 421 HIS A N 1
ATOM 3437 C CA . HIS A 1 421 ? 8.503 17.276 -8.495 1.00 92.81 421 HIS A CA 1
ATOM 3438 C C . HIS A 1 421 ? 8.303 16.082 -7.556 1.00 92.81 421 HIS A C 1
ATOM 3440 O O . HIS A 1 421 ? 8.881 16.071 -6.472 1.00 92.81 421 HIS A O 1
ATOM 3446 N N . PHE A 1 422 ? 7.586 15.035 -7.979 1.00 94.56 422 PHE A N 1
ATOM 3447 C CA . PHE A 1 422 ? 7.385 13.829 -7.167 1.00 94.56 422 PHE A CA 1
ATOM 3448 C C . PHE A 1 422 ? 8.707 13.175 -6.769 1.00 94.56 422 PHE A C 1
ATOM 3450 O O . PHE A 1 422 ? 8.877 12.792 -5.611 1.00 94.56 422 PHE A O 1
ATOM 3457 N N . TYR A 1 423 ? 9.665 13.121 -7.698 1.00 95.12 423 TYR A N 1
ATOM 3458 C CA . TYR A 1 423 ? 11.021 12.664 -7.411 1.00 95.12 423 TYR A CA 1
ATOM 3459 C C . TYR A 1 423 ? 11.696 13.508 -6.320 1.00 95.12 423 TYR A C 1
ATOM 3461 O O . TYR A 1 423 ? 12.187 12.960 -5.335 1.00 95.12 423 TYR A O 1
ATOM 3469 N N . ALA A 1 424 ? 11.678 14.838 -6.459 1.00 94.69 424 ALA A N 1
ATOM 3470 C CA . ALA A 1 424 ? 12.318 15.746 -5.507 1.00 94.69 424 ALA A CA 1
ATOM 3471 C C . ALA A 1 424 ? 11.693 15.665 -4.103 1.00 94.69 424 ALA A C 1
ATOM 3473 O O . ALA A 1 424 ? 12.411 15.652 -3.100 1.00 94.69 424 ALA A O 1
ATOM 3474 N N . VAL A 1 425 ? 10.362 15.572 -4.014 1.00 93.56 425 VAL A N 1
ATOM 3475 C CA . VAL A 1 425 ? 9.675 15.433 -2.724 1.00 93.56 425 VAL A CA 1
ATOM 3476 C C . VAL A 1 425 ? 9.974 14.076 -2.093 1.00 93.56 425 VAL A C 1
ATOM 3478 O O . VAL A 1 425 ? 10.236 14.015 -0.893 1.00 93.56 425 VAL A O 1
ATOM 3481 N N . ALA A 1 426 ? 10.009 12.994 -2.873 1.00 93.00 426 ALA A N 1
ATOM 3482 C CA . ALA A 1 426 ? 10.333 11.677 -2.339 1.00 93.00 426 ALA A CA 1
ATOM 3483 C C . ALA A 1 426 ? 11.804 11.553 -1.896 1.00 93.00 426 ALA A C 1
ATOM 3485 O O . ALA A 1 426 ? 12.092 10.920 -0.875 1.00 93.00 426 ALA A O 1
ATOM 3486 N N . GLU A 1 427 ? 12.738 12.208 -2.594 1.00 92.69 427 GLU A N 1
ATOM 3487 C CA . GLU A 1 427 ? 14.121 12.363 -2.130 1.00 92.69 427 GLU A CA 1
ATOM 3488 C C . GLU A 1 427 ? 14.180 13.093 -0.785 1.00 92.69 427 GLU A C 1
ATOM 3490 O O . GLU A 1 427 ? 14.842 12.619 0.141 1.00 92.69 427 GLU A O 1
ATOM 3495 N N . ALA A 1 428 ? 13.455 14.203 -0.633 1.00 93.31 428 ALA A N 1
ATOM 3496 C CA . ALA A 1 428 ? 13.391 14.929 0.632 1.00 93.31 428 ALA A CA 1
ATOM 3497 C C . ALA A 1 428 ? 12.749 14.078 1.746 1.00 93.31 428 ALA A C 1
ATOM 3499 O O . ALA A 1 428 ? 13.282 13.991 2.853 1.00 93.31 428 ALA A O 1
ATOM 3500 N N . ALA A 1 429 ? 11.662 13.364 1.439 1.00 92.12 429 ALA A N 1
ATOM 3501 C CA . ALA A 1 429 ? 10.979 12.471 2.373 1.00 92.12 429 ALA A CA 1
ATOM 3502 C C . ALA A 1 429 ? 11.849 11.282 2.811 1.00 92.12 429 ALA A C 1
ATOM 3504 O O . ALA A 1 429 ? 11.683 10.774 3.921 1.00 92.12 429 ALA A O 1
ATOM 3505 N N . SER A 1 430 ? 12.819 10.862 1.990 1.00 87.62 430 SER A N 1
ATOM 3506 C CA . SER A 1 430 ? 13.725 9.757 2.322 1.00 87.62 430 SER A CA 1
ATOM 3507 C C . SER A 1 430 ? 14.520 9.982 3.616 1.00 87.62 430 SER A C 1
ATOM 3509 O O . SER A 1 430 ? 14.867 9.012 4.291 1.00 87.62 430 SER A O 1
ATOM 3511 N N . GLN A 1 431 ? 14.729 11.244 4.008 1.00 87.06 431 GLN A N 1
ATOM 3512 C CA . GLN A 1 431 ? 15.413 11.637 5.244 1.00 87.06 431 GLN A CA 1
ATOM 3513 C C . GLN A 1 431 ? 14.632 11.248 6.511 1.00 87.06 431 GLN A C 1
ATOM 3515 O O . GLN A 1 431 ? 15.223 11.114 7.580 1.00 87.06 431 GLN A O 1
ATOM 3520 N N . LEU A 1 432 ? 13.317 11.031 6.399 1.00 90.06 432 LEU A N 1
ATOM 3521 C CA . LEU A 1 432 ? 12.450 10.641 7.515 1.00 90.06 432 LEU A CA 1
ATOM 3522 C C . LEU A 1 432 ? 12.498 9.132 7.815 1.00 90.06 432 LEU A C 1
ATOM 3524 O O . LEU A 1 432 ? 11.949 8.698 8.827 1.00 90.06 432 LEU A O 1
ATOM 3528 N N . ASN A 1 433 ? 13.118 8.334 6.932 1.00 88.00 433 ASN A N 1
ATOM 3529 C CA . ASN A 1 433 ? 13.206 6.870 7.011 1.00 88.00 433 ASN A CA 1
ATOM 3530 C C . ASN A 1 433 ? 11.865 6.181 7.346 1.00 88.00 433 ASN A C 1
ATOM 3532 O O . ASN A 1 433 ? 11.793 5.260 8.161 1.00 88.00 433 ASN A O 1
ATOM 3536 N N . LYS A 1 434 ? 10.784 6.662 6.732 1.00 91.38 434 LYS A N 1
ATOM 3537 C CA . LYS A 1 434 ? 9.426 6.137 6.888 1.00 91.38 434 LYS A CA 1
ATOM 3538 C C . LYS A 1 434 ? 8.690 6.176 5.549 1.00 91.38 434 LYS A C 1
ATOM 3540 O O . LYS A 1 434 ? 9.182 6.821 4.619 1.00 91.38 434 LYS A O 1
ATOM 3545 N N . PRO A 1 435 ? 7.551 5.480 5.429 1.00 95.44 435 PRO A N 1
ATOM 3546 C CA . PRO A 1 435 ? 6.725 5.574 4.237 1.00 95.44 435 PRO A CA 1
ATOM 3547 C C . PRO A 1 435 ? 6.288 7.020 3.953 1.00 95.44 435 PRO A C 1
ATOM 3549 O O . PRO A 1 435 ? 6.136 7.828 4.875 1.00 95.44 435 PRO A O 1
ATOM 3552 N N . TYR A 1 436 ? 6.100 7.334 2.674 1.00 95.69 436 TYR A N 1
ATOM 3553 C CA . TYR A 1 436 ? 5.689 8.650 2.183 1.00 95.69 436 TYR A CA 1
ATOM 3554 C C . TYR A 1 436 ? 4.697 8.494 1.030 1.00 95.69 436 TYR A C 1
ATOM 3556 O O . TYR A 1 436 ? 4.931 7.685 0.131 1.00 95.69 436 TYR A O 1
ATOM 3564 N N . MET A 1 437 ? 3.629 9.287 1.019 1.00 95.19 437 MET A N 1
ATOM 3565 C CA . MET A 1 437 ? 2.664 9.342 -0.081 1.00 95.19 437 MET A CA 1
ATOM 3566 C C . MET A 1 437 ? 2.369 10.782 -0.481 1.00 95.19 437 MET A C 1
ATOM 3568 O O . MET A 1 437 ? 2.241 11.650 0.375 1.00 95.19 437 MET A O 1
ATOM 3572 N N . ASN A 1 438 ? 2.206 11.029 -1.776 1.00 96.06 438 ASN A N 1
ATOM 3573 C CA . ASN A 1 438 ? 1.572 12.259 -2.220 1.00 96.06 438 ASN A CA 1
ATOM 3574 C C . ASN A 1 438 ? 0.044 12.062 -2.201 1.00 96.06 438 ASN A C 1
ATOM 3576 O O . ASN A 1 438 ? -0.503 11.277 -2.980 1.00 96.06 438 ASN A O 1
ATOM 3580 N N . GLY A 1 439 ? -0.607 12.697 -1.225 1.00 95.69 439 GLY A N 1
ATOM 3581 C CA . GLY A 1 439 ? -2.022 12.486 -0.900 1.00 95.69 439 GLY A CA 1
ATOM 3582 C C . GLY A 1 439 ? -2.990 13.275 -1.775 1.00 95.69 439 GLY A C 1
ATOM 3583 O O . GLY A 1 439 ? -4.157 12.904 -1.894 1.00 95.69 439 GLY A O 1
ATOM 3584 N N . GLU A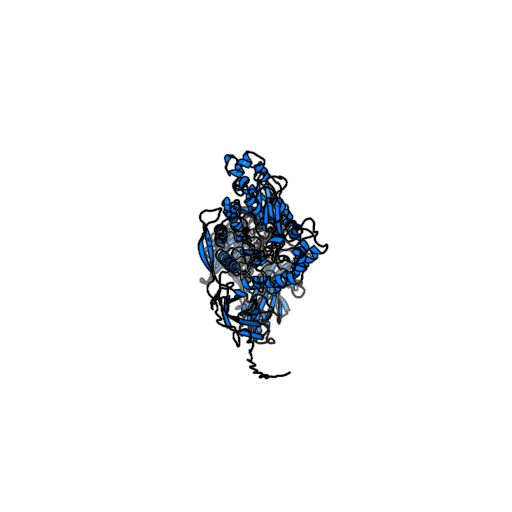 1 440 ? -2.501 14.330 -2.421 1.00 93.75 440 GLU A N 1
ATOM 3585 C CA . GLU A 1 440 ? -3.260 15.156 -3.350 1.00 93.75 440 GLU A CA 1
ATOM 3586 C C . GLU A 1 440 ? -2.331 15.735 -4.405 1.00 93.75 440 GLU A C 1
ATOM 3588 O O . GLU A 1 440 ? -1.319 16.365 -4.087 1.00 93.75 440 GLU A O 1
ATOM 3593 N N . TRP A 1 441 ? -2.729 15.594 -5.663 1.00 91.50 441 TRP A N 1
ATOM 3594 C CA . TRP A 1 441 ? -2.108 16.317 -6.759 1.00 91.50 441 TRP A CA 1
ATOM 3595 C C . TRP A 1 441 ? -3.138 16.790 -7.783 1.00 91.50 441 TRP A C 1
ATOM 3597 O O . TRP A 1 441 ? -4.209 16.195 -7.959 1.00 91.50 441 TRP A O 1
ATOM 3607 N N . GLY A 1 442 ? -2.769 17.847 -8.505 1.00 88.50 442 GLY A N 1
ATOM 3608 C CA . GLY A 1 442 ? -3.493 18.330 -9.675 1.00 88.50 442 GLY A CA 1
ATOM 3609 C C . GLY A 1 442 ? -3.203 19.802 -9.989 1.00 88.50 442 GLY A C 1
ATOM 3610 O O . GLY A 1 442 ? -2.218 20.359 -9.511 1.00 88.50 442 GLY A O 1
ATOM 3611 N N . VAL A 1 443 ? -4.035 20.443 -10.817 1.00 82.94 443 VAL A N 1
ATOM 3612 C CA . VAL A 1 443 ? -3.828 21.843 -11.220 1.00 82.94 443 VAL A CA 1
ATOM 3613 C C . VAL A 1 443 ? -4.038 22.845 -10.087 1.00 82.94 443 VAL A C 1
ATOM 3615 O O . VAL A 1 443 ? -4.878 22.631 -9.218 1.00 82.94 443 VAL A O 1
ATOM 3618 N N . ILE A 1 444 ? -3.315 23.970 -10.122 1.00 74.31 444 ILE A N 1
ATOM 3619 C CA . ILE A 1 444 ? -3.576 25.108 -9.228 1.00 74.31 444 ILE A CA 1
ATOM 3620 C C . ILE A 1 444 ? -5.007 25.627 -9.475 1.00 74.31 444 ILE A C 1
ATOM 3622 O O . ILE A 1 444 ? -5.344 26.078 -10.568 1.00 74.31 444 ILE A O 1
ATOM 3626 N N . ASP A 1 445 ? -5.827 25.585 -8.425 1.00 60.06 445 ASP A N 1
ATOM 3627 C CA . ASP A 1 445 ? -7.270 25.893 -8.401 1.00 60.06 445 ASP A CA 1
ATOM 3628 C C . ASP A 1 445 ? -7.630 27.345 -8.799 1.00 60.06 445 ASP A C 1
ATOM 3630 O O . ASP A 1 445 ? -8.772 27.675 -9.098 1.00 60.06 445 ASP A O 1
ATOM 3634 N N . THR A 1 446 ? -6.663 28.263 -8.866 1.00 52.00 446 THR A N 1
ATOM 3635 C CA . THR A 1 446 ? -6.958 29.702 -8.985 1.00 52.00 446 THR A CA 1
ATOM 3636 C C . THR A 1 446 ? -7.378 30.181 -10.380 1.00 52.00 446 THR A C 1
ATOM 3638 O O . THR A 1 446 ? -7.683 31.368 -10.520 1.00 52.00 446 THR A O 1
ATOM 3641 N N . VAL A 1 447 ? -7.407 29.320 -11.411 1.00 52.00 447 VAL A N 1
ATOM 3642 C CA . VAL A 1 447 ? -7.605 29.768 -12.807 1.00 52.00 447 VAL A CA 1
ATOM 3643 C C . VAL A 1 447 ? -8.760 29.076 -13.544 1.00 52.00 447 VAL A C 1
ATOM 3645 O O . VAL A 1 447 ? -9.579 29.785 -14.127 1.00 52.00 447 VAL A O 1
ATOM 3648 N N . ASN A 1 448 ? -8.864 27.740 -13.550 1.00 64.38 448 ASN A N 1
ATOM 3649 C CA . ASN A 1 448 ? -9.987 27.026 -14.183 1.00 64.38 448 ASN A CA 1
ATOM 3650 C C . ASN A 1 448 ? -10.018 25.527 -13.768 1.00 64.38 448 ASN A C 1
ATOM 3652 O O . ASN A 1 448 ? -9.130 24.770 -14.159 1.00 64.38 448 ASN A O 1
ATOM 3656 N N . PRO A 1 449 ? -11.048 25.046 -13.045 1.00 59.22 449 PRO A N 1
ATOM 3657 C CA . PRO A 1 449 ? -11.136 23.649 -12.593 1.00 59.22 449 PRO A CA 1
ATOM 3658 C C . PRO A 1 449 ? -11.351 22.626 -13.728 1.00 59.22 449 PRO A C 1
ATOM 3660 O O . PRO A 1 449 ? -11.257 21.421 -13.488 1.00 59.22 449 PRO A O 1
ATOM 3663 N N . TYR A 1 450 ? -11.617 23.080 -14.960 1.00 70.75 450 TYR A N 1
ATOM 3664 C CA . TYR A 1 450 ? -11.754 22.252 -16.167 1.00 70.75 450 TYR A CA 1
ATOM 3665 C C . TYR A 1 450 ? -10.461 22.144 -16.986 1.00 70.75 450 TYR A C 1
ATOM 3667 O O . TYR A 1 450 ? -10.451 21.488 -18.024 1.00 70.75 450 TYR A O 1
ATOM 3675 N N . LEU A 1 451 ? -9.357 22.741 -16.523 1.00 77.50 451 LEU A N 1
ATOM 3676 C CA . LEU A 1 451 ? -8.082 22.760 -17.248 1.00 77.50 451 LEU A CA 1
ATOM 3677 C C . LEU A 1 451 ? -7.628 21.376 -17.710 1.00 77.50 451 LEU A C 1
ATOM 3679 O O . LEU A 1 451 ? -7.191 21.229 -18.851 1.00 77.50 451 LEU A O 1
ATOM 3683 N N . TRP A 1 452 ? -7.771 20.364 -16.855 1.00 83.62 452 TRP A N 1
ATOM 3684 C CA . TRP A 1 452 ? -7.436 18.998 -17.231 1.00 83.62 452 TRP A CA 1
ATOM 3685 C C . TRP A 1 452 ? -8.342 18.443 -18.326 1.00 83.62 452 TRP A C 1
ATOM 3687 O O . TRP A 1 452 ? -7.849 17.870 -19.289 1.00 83.62 452 TRP A O 1
ATOM 3697 N N . LYS A 1 453 ? -9.653 18.670 -18.227 1.00 83.00 453 LYS A N 1
ATOM 3698 C CA . LYS A 1 453 ? -10.620 18.230 -19.238 1.00 83.00 453 LYS A CA 1
ATOM 3699 C C . LYS A 1 453 ? -10.311 18.812 -20.618 1.00 83.00 453 LYS A C 1
ATOM 3701 O O . LYS A 1 453 ? -10.412 18.111 -21.620 1.00 83.00 453 LYS A O 1
ATOM 3706 N N . ASP A 1 454 ? -9.921 20.082 -20.650 1.00 85.25 454 ASP A N 1
ATOM 3707 C CA . ASP A 1 454 ? -9.709 20.823 -21.892 1.00 85.25 454 ASP A CA 1
ATOM 3708 C C . ASP A 1 454 ? -8.342 20.548 -22.544 1.00 85.25 454 ASP A C 1
ATOM 3710 O O . ASP A 1 454 ? -8.202 20.742 -23.749 1.00 85.25 454 ASP A O 1
ATOM 3714 N N . ASN A 1 455 ? -7.335 20.122 -21.770 1.00 86.88 455 ASN A N 1
ATOM 3715 C CA . ASN A 1 455 ? -5.947 19.986 -22.245 1.00 86.88 455 ASN A CA 1
ATOM 3716 C C . ASN A 1 455 ? -5.385 18.561 -22.156 1.00 86.88 455 ASN A C 1
ATOM 3718 O O . ASN A 1 455 ? -4.357 18.276 -22.766 1.00 86.88 455 ASN A O 1
ATOM 3722 N N . ASP A 1 456 ? -6.032 17.679 -21.399 1.00 89.38 456 ASP A N 1
ATOM 3723 C CA . ASP A 1 456 ? -5.617 16.294 -21.203 1.00 89.38 456 ASP A CA 1
ATOM 3724 C C . ASP A 1 456 ? -6.812 15.315 -21.248 1.00 89.38 456 ASP A C 1
ATOM 3726 O O . ASP A 1 456 ? -7.006 14.515 -20.331 1.00 89.38 456 ASP A O 1
ATOM 3730 N N . PRO A 1 457 ? -7.651 15.339 -22.304 1.00 91.75 457 PRO A N 1
ATOM 3731 C CA . PRO A 1 457 ? -8.890 14.556 -22.352 1.00 91.75 457 PRO A CA 1
ATOM 3732 C C . PRO A 1 457 ? -8.669 13.035 -22.349 1.00 91.75 457 PRO A C 1
ATOM 3734 O O . PRO A 1 457 ? -9.615 12.277 -22.152 1.00 91.75 457 PRO A O 1
ATOM 3737 N N . ASN A 1 458 ? -7.431 12.588 -22.576 1.00 92.75 458 ASN A N 1
ATOM 3738 C CA . ASN A 1 458 ? -7.040 11.183 -22.586 1.00 92.75 458 ASN A CA 1
ATOM 3739 C C . ASN A 1 458 ? -6.173 10.795 -21.375 1.00 92.75 458 ASN A C 1
ATOM 3741 O O . ASN A 1 458 ? -5.583 9.722 -21.396 1.00 92.75 458 ASN A O 1
ATOM 3745 N N . GLY A 1 459 ? -6.065 11.639 -20.341 1.00 92.00 459 GLY A N 1
ATOM 3746 C CA . GLY A 1 459 ? -5.392 11.294 -19.081 1.00 92.00 459 GLY A CA 1
ATOM 3747 C C . GLY A 1 459 ? -3.883 11.043 -19.191 1.00 92.00 459 GLY A C 1
ATOM 3748 O O . GLY A 1 459 ? -3.342 10.224 -18.449 1.00 92.00 459 GLY A O 1
ATOM 3749 N N . PHE A 1 460 ? -3.194 11.720 -20.107 1.00 92.94 460 PHE A N 1
ATOM 3750 C CA . PHE A 1 460 ? -1.758 11.603 -20.339 1.00 92.94 460 PHE A CA 1
ATOM 3751 C C . PHE A 1 460 ? -0.934 12.014 -19.119 1.00 92.94 460 PHE A C 1
ATOM 3753 O O . PHE A 1 460 ? 0.020 11.327 -18.741 1.00 92.94 460 PHE A O 1
ATOM 3760 N N . GLU A 1 461 ? -1.304 13.115 -18.466 1.00 91.50 461 GLU A N 1
ATOM 3761 C CA . GLU A 1 461 ? -0.580 13.572 -17.284 1.00 91.50 461 GLU A CA 1
ATOM 3762 C C . GLU A 1 461 ? -0.947 12.750 -16.046 1.00 91.50 461 GLU A C 1
ATOM 3764 O O . GLU A 1 461 ? -0.084 12.509 -15.197 1.00 91.50 461 GLU A O 1
ATOM 3769 N N . LEU A 1 462 ? -2.182 12.236 -15.975 1.00 93.38 462 LEU A N 1
ATOM 3770 C CA . LEU A 1 462 ? -2.581 11.235 -14.982 1.00 93.38 462 LEU A CA 1
ATOM 3771 C C . LEU A 1 462 ? -1.711 9.978 -15.099 1.00 93.38 462 LEU A C 1
ATOM 3773 O O . LEU A 1 462 ? -1.092 9.579 -14.113 1.00 93.38 462 LEU A O 1
ATOM 3777 N N . HIS A 1 463 ? -1.585 9.411 -16.300 1.00 95.19 463 HIS A N 1
ATOM 3778 C CA . HIS A 1 463 ? -0.747 8.241 -16.573 1.00 95.19 463 HIS A CA 1
ATOM 3779 C C . HIS A 1 463 ? 0.715 8.462 -16.155 1.00 95.19 463 HIS A C 1
ATOM 3781 O O . HIS A 1 463 ? 1.269 7.684 -15.374 1.00 95.19 463 HIS A O 1
ATOM 3787 N N . ASN A 1 464 ? 1.331 9.564 -16.598 1.00 95.44 464 ASN A N 1
ATOM 3788 C CA . ASN A 1 464 ? 2.717 9.898 -16.248 1.00 95.44 464 ASN A CA 1
ATOM 3789 C C . ASN A 1 464 ? 2.913 10.065 -14.732 1.00 95.44 464 ASN A C 1
ATOM 3791 O O . ASN A 1 464 ? 3.929 9.644 -14.168 1.00 95.44 464 ASN A O 1
ATOM 3795 N N . SER A 1 465 ? 1.955 10.705 -14.061 1.00 95.00 465 SER A N 1
ATOM 3796 C CA . SER A 1 465 ? 2.018 11.000 -12.628 1.00 95.00 465 SER A CA 1
ATOM 3797 C C . SER A 1 465 ? 1.888 9.741 -11.774 1.00 95.00 465 SER A C 1
ATOM 3799 O O . SER A 1 465 ? 2.630 9.590 -10.801 1.00 95.00 465 SER A O 1
ATOM 3801 N N . LEU A 1 466 ? 1.036 8.789 -12.169 1.00 96.12 466 LEU A N 1
ATOM 3802 C CA . LEU A 1 466 ? 0.925 7.489 -11.502 1.00 96.12 466 LEU A CA 1
ATOM 3803 C C . LEU A 1 466 ? 2.268 6.746 -11.512 1.00 96.12 466 LEU A C 1
ATOM 3805 O O . LEU A 1 466 ? 2.772 6.365 -10.451 1.00 96.12 466 LEU A O 1
ATOM 3809 N N . TRP A 1 467 ? 2.886 6.585 -12.685 1.00 97.06 467 TRP A N 1
ATOM 3810 C CA . TRP A 1 467 ? 4.144 5.844 -12.828 1.00 97.06 467 TRP A CA 1
ATOM 3811 C C . TRP A 1 467 ? 5.341 6.531 -12.170 1.00 97.06 467 TRP A C 1
ATOM 3813 O O . TRP A 1 467 ? 6.055 5.913 -11.376 1.00 97.06 467 TRP A O 1
ATOM 3823 N N . SER A 1 468 ? 5.545 7.818 -12.443 1.00 95.50 468 SER A N 1
ATOM 3824 C CA . SER A 1 468 ? 6.683 8.573 -11.900 1.00 95.50 468 SER A CA 1
ATOM 3825 C C . SER A 1 468 ? 6.673 8.681 -10.371 1.00 95.50 468 SER A C 1
ATOM 3827 O O . SER A 1 468 ? 7.726 8.528 -9.747 1.00 95.50 468 SER A O 1
ATOM 3829 N N . SER A 1 469 ? 5.508 8.903 -9.750 1.00 95.06 469 SER A N 1
ATOM 3830 C CA . SER A 1 469 ? 5.383 8.989 -8.288 1.00 95.06 469 SER A CA 1
ATOM 3831 C C . SER A 1 469 ? 5.699 7.653 -7.613 1.00 95.06 469 SER A C 1
ATOM 3833 O O . SER A 1 469 ? 6.461 7.606 -6.643 1.00 95.06 469 SER A O 1
ATOM 3835 N N . SER A 1 470 ? 5.199 6.556 -8.182 1.00 94.56 470 SER A N 1
ATOM 3836 C CA . SER A 1 470 ? 5.366 5.204 -7.644 1.00 94.56 470 SER A CA 1
ATOM 3837 C C . SER A 1 470 ? 6.829 4.754 -7.685 1.00 94.56 470 SER A C 1
ATOM 3839 O O . SER A 1 470 ? 7.374 4.277 -6.689 1.00 94.56 470 SER A O 1
ATOM 3841 N N . PHE A 1 471 ? 7.519 4.992 -8.804 1.00 95.38 471 PHE A N 1
ATOM 3842 C CA . PHE A 1 471 ? 8.943 4.669 -8.941 1.00 95.38 471 PHE A CA 1
ATOM 3843 C C . PHE A 1 471 ? 9.890 5.690 -8.303 1.00 95.38 471 PHE A C 1
ATOM 3845 O O . PHE A 1 471 ? 11.096 5.457 -8.244 1.00 95.38 471 PHE A O 1
ATOM 3852 N N . SER A 1 472 ? 9.352 6.767 -7.730 1.00 93.75 472 SER A N 1
ATOM 3853 C CA . SER A 1 472 ? 10.092 7.683 -6.860 1.00 93.75 472 SER A CA 1
ATOM 3854 C C . SER A 1 472 ? 10.133 7.210 -5.400 1.00 93.75 472 SER A C 1
ATOM 3856 O O . SER A 1 472 ? 10.483 7.983 -4.522 1.00 93.75 472 SER A O 1
ATOM 3858 N N . THR A 1 473 ? 9.839 5.938 -5.100 1.00 91.81 473 THR A N 1
ATOM 3859 C CA . THR A 1 473 ? 9.805 5.353 -3.736 1.00 91.81 473 THR A CA 1
ATOM 3860 C C . THR A 1 473 ? 8.692 5.866 -2.824 1.00 91.81 473 THR A C 1
ATOM 3862 O O . THR A 1 473 ? 8.783 5.735 -1.601 1.00 91.81 473 THR A O 1
ATOM 3865 N N . SER A 1 474 ? 7.624 6.417 -3.402 1.00 93.62 474 SER A N 1
ATOM 3866 C CA . SER A 1 474 ? 6.389 6.612 -2.650 1.00 93.62 474 SER A CA 1
ATOM 3867 C C . SER A 1 474 ? 5.792 5.256 -2.258 1.00 93.62 474 SER A C 1
ATOM 3869 O O . SER A 1 474 ? 5.936 4.270 -2.977 1.00 93.62 474 SER A O 1
ATOM 3871 N N . MET A 1 475 ? 5.132 5.190 -1.102 1.00 94.19 475 MET A N 1
ATOM 3872 C CA . MET A 1 475 ? 4.505 3.967 -0.604 1.00 94.19 475 MET A CA 1
ATOM 3873 C C . MET A 1 475 ? 3.238 3.581 -1.373 1.00 94.19 475 MET A C 1
ATOM 3875 O O . MET A 1 475 ? 2.752 2.476 -1.155 1.00 94.19 475 MET A O 1
ATOM 3879 N N . GLY A 1 476 ? 2.719 4.488 -2.212 1.00 94.62 476 GLY A N 1
ATOM 3880 C CA . GLY A 1 476 ? 1.518 4.362 -3.035 1.00 94.62 476 GLY A CA 1
ATOM 3881 C C . GLY A 1 476 ? 1.563 5.278 -4.254 1.00 94.62 476 GLY A C 1
ATOM 3882 O O . GLY A 1 476 ? 2.433 6.143 -4.350 1.00 94.62 476 GLY A O 1
ATOM 3883 N N . ALA A 1 477 ? 0.622 5.093 -5.176 1.00 94.88 477 ALA A N 1
ATOM 3884 C CA . ALA A 1 477 ? 0.457 5.995 -6.307 1.00 94.88 477 ALA A CA 1
ATOM 3885 C C . ALA A 1 477 ? -0.080 7.352 -5.831 1.00 94.88 477 ALA A C 1
ATOM 3887 O O . ALA A 1 477 ? -0.828 7.432 -4.858 1.00 94.88 477 ALA A O 1
ATOM 3888 N N . VAL A 1 478 ? 0.295 8.422 -6.526 1.00 94.81 478 VAL A N 1
ATOM 3889 C CA . VAL A 1 478 ? -0.205 9.776 -6.259 1.00 94.81 478 VAL A CA 1
ATOM 3890 C C . VAL A 1 478 ? -1.736 9.853 -6.404 1.00 94.81 478 VAL A C 1
ATOM 3892 O O . VAL A 1 478 ? -2.301 9.372 -7.387 1.00 94.81 478 VAL A O 1
ATOM 3895 N N . SER A 1 479 ? -2.421 10.469 -5.437 1.00 94.69 479 SER A N 1
ATOM 3896 C CA . SER A 1 479 ? -3.893 10.535 -5.413 1.00 94.69 479 SER A CA 1
ATOM 3897 C C . SER A 1 479 ? -4.410 11.825 -6.041 1.00 94.69 479 SER A C 1
ATOM 3899 O O . SER A 1 479 ? -4.163 12.916 -5.532 1.00 94.69 479 SER A O 1
ATOM 3901 N N . ASN A 1 480 ? -5.139 11.726 -7.152 1.00 92.06 480 ASN A N 1
ATOM 3902 C CA . ASN A 1 480 ? -5.687 12.905 -7.828 1.00 92.06 480 ASN A CA 1
ATOM 3903 C C . ASN A 1 480 ? -6.754 13.596 -6.959 1.00 92.06 480 ASN A C 1
ATOM 3905 O O . ASN A 1 480 ? -7.512 12.916 -6.266 1.00 92.06 480 ASN A O 1
ATOM 3909 N N . TRP A 1 481 ? -6.790 14.931 -6.964 1.00 90.00 481 TRP A N 1
ATOM 3910 C CA . TRP A 1 481 ? -7.778 15.728 -6.216 1.00 90.00 481 TRP A CA 1
ATOM 3911 C C . TRP A 1 481 ? -9.121 15.906 -6.943 1.00 90.00 481 TRP A C 1
ATOM 3913 O O . TRP A 1 481 ? -10.130 16.237 -6.338 1.00 90.00 481 TRP A O 1
ATOM 3923 N N . PHE A 1 482 ? -9.170 15.706 -8.252 1.00 85.12 482 PHE A N 1
ATOM 3924 C CA . PHE A 1 482 ? -10.275 16.120 -9.107 1.00 85.12 482 PHE A CA 1
ATOM 3925 C C . PHE A 1 482 ? -11.230 14.952 -9.426 1.00 85.12 482 PHE A C 1
ATOM 3927 O O . PHE A 1 482 ? -11.401 14.572 -10.584 1.00 85.12 482 PHE A O 1
ATOM 3934 N N . TRP A 1 483 ? -11.867 14.379 -8.395 1.00 84.81 483 TRP A N 1
ATOM 3935 C CA . TRP A 1 483 ? -12.843 13.280 -8.561 1.00 84.81 483 TRP A CA 1
ATOM 3936 C C . TRP A 1 483 ? -14.247 13.774 -8.907 1.00 84.81 483 TRP A C 1
ATOM 3938 O O . TRP A 1 483 ? -14.954 13.165 -9.707 1.00 84.81 483 TRP A O 1
ATOM 3948 N N . ASN A 1 484 ? -14.653 14.886 -8.284 1.00 74.38 484 ASN A N 1
ATOM 3949 C CA . ASN A 1 484 ? -15.997 15.460 -8.369 1.00 74.38 484 ASN A CA 1
ATOM 3950 C C . ASN A 1 484 ? -16.176 16.428 -9.547 1.00 74.38 484 ASN A C 1
ATOM 3952 O O . ASN A 1 484 ? -17.275 16.950 -9.735 1.00 74.38 484 ASN A O 1
ATOM 3956 N N . ASN A 1 485 ? -15.121 16.676 -10.323 1.00 70.94 485 ASN A N 1
ATOM 3957 C CA . ASN A 1 485 ? -15.195 17.451 -11.551 1.00 70.94 485 ASN A CA 1
ATOM 3958 C C . ASN A 1 485 ? -15.305 16.528 -12.781 1.00 70.94 485 ASN A C 1
ATOM 3960 O O . ASN A 1 485 ? -15.388 15.301 -12.690 1.00 70.94 485 ASN A O 1
ATOM 3964 N N . ASP A 1 486 ? -15.280 17.135 -13.962 1.00 74.06 486 ASP A N 1
ATOM 3965 C CA . ASP A 1 486 ? -15.398 16.425 -15.233 1.00 74.06 486 ASP A CA 1
ATOM 3966 C C . ASP A 1 486 ? -14.096 15.733 -15.703 1.00 74.06 486 ASP A C 1
ATOM 3968 O O . ASP A 1 486 ? -14.042 15.326 -16.860 1.00 74.06 486 ASP A O 1
ATOM 3972 N N . TYR A 1 487 ? -13.043 15.605 -14.881 1.00 86.56 487 TYR A N 1
ATOM 3973 C CA . TYR A 1 487 ? -11.782 14.986 -15.312 1.00 86.56 487 TYR A CA 1
ATOM 3974 C C . TYR A 1 487 ? -11.845 13.455 -15.259 1.00 86.56 487 TYR A C 1
ATOM 3976 O O . TYR A 1 487 ? -12.179 12.841 -16.267 1.00 86.56 487 TYR A O 1
ATOM 3984 N N . ILE A 1 488 ? -11.589 12.808 -14.114 1.00 89.56 488 ILE A N 1
ATOM 3985 C CA . ILE A 1 488 ? -11.537 11.332 -14.060 1.00 89.56 488 ILE A CA 1
ATOM 3986 C C . ILE A 1 488 ? -12.911 10.729 -14.348 1.00 89.56 488 ILE A C 1
ATOM 3988 O O . ILE A 1 488 ? -13.062 9.919 -15.268 1.00 89.56 488 ILE A O 1
ATOM 3992 N N . LYS A 1 489 ? -13.931 11.162 -13.598 1.00 88.31 489 LYS A N 1
ATOM 3993 C CA . LYS A 1 489 ? -15.316 10.721 -13.788 1.00 88.31 489 LYS A CA 1
ATOM 3994 C C . LYS A 1 489 ? -15.875 11.180 -15.132 1.00 88.31 489 LYS A C 1
ATOM 3996 O O . LYS A 1 489 ? -16.460 10.368 -15.844 1.00 88.31 489 LYS A O 1
ATOM 4001 N N . GLY A 1 490 ? -15.707 12.458 -15.479 1.00 86.56 490 GLY A N 1
ATOM 4002 C CA . GLY A 1 490 ? -16.302 13.033 -16.691 1.00 86.56 490 GLY A CA 1
ATOM 4003 C C . GLY A 1 490 ? -15.704 12.513 -18.003 1.00 86.56 490 GLY A C 1
ATOM 4004 O O . GLY A 1 490 ? -16.419 12.462 -19.002 1.00 86.56 490 GLY A O 1
ATOM 4005 N N . LEU A 1 491 ? -14.441 12.073 -18.000 1.00 89.88 491 LEU A N 1
ATOM 4006 C CA . LEU A 1 491 ? -13.763 11.490 -19.166 1.00 89.88 491 LEU A CA 1
ATOM 4007 C C . LEU A 1 491 ? -13.603 9.964 -19.092 1.00 89.88 491 LEU A C 1
ATOM 4009 O O . LEU A 1 491 ? -13.012 9.372 -19.992 1.00 89.88 491 LEU A O 1
ATOM 4013 N N . ASN A 1 492 ? -14.137 9.310 -18.054 1.00 91.94 492 ASN A N 1
ATOM 4014 C CA . ASN A 1 492 ? -14.052 7.858 -17.859 1.00 91.94 492 ASN A CA 1
ATOM 4015 C C . ASN A 1 492 ? -12.600 7.316 -17.813 1.00 91.94 492 ASN A C 1
ATOM 4017 O O . ASN A 1 492 ? -12.253 6.324 -18.461 1.00 91.94 492 ASN A O 1
ATOM 4021 N N . LEU A 1 493 ? -11.734 7.965 -17.027 1.00 93.06 493 LEU A N 1
ATOM 4022 C CA . LEU A 1 493 ? -10.295 7.660 -16.952 1.00 93.06 493 LEU A CA 1
ATOM 4023 C C . LEU A 1 493 ? -9.913 6.629 -15.874 1.00 93.06 493 LEU A C 1
ATOM 4025 O O . LEU A 1 493 ? -8.729 6.392 -15.655 1.00 93.06 493 LEU A O 1
ATOM 4029 N N . PHE A 1 494 ? -10.875 5.969 -15.219 1.00 94.25 494 PHE A N 1
ATOM 4030 C CA . PHE A 1 494 ? -10.594 4.987 -14.155 1.00 94.25 494 PHE A CA 1
ATOM 4031 C C . PHE A 1 494 ? -9.671 3.836 -14.596 1.00 94.25 494 PHE A C 1
ATOM 4033 O O . PHE A 1 494 ? -8.908 3.303 -13.793 1.00 94.25 494 PHE A O 1
ATOM 4040 N N . HIS A 1 495 ? -9.691 3.485 -15.883 1.00 92.94 495 HIS A N 1
ATOM 4041 C CA . HIS A 1 495 ? -8.828 2.455 -16.463 1.00 92.94 495 HIS A CA 1
ATOM 4042 C C . HIS A 1 495 ? -7.326 2.767 -16.353 1.00 92.94 495 HIS A C 1
ATOM 4044 O O . HIS A 1 495 ? -6.520 1.838 -16.336 1.00 92.94 495 HIS A O 1
ATOM 4050 N N . MET A 1 496 ? -6.943 4.041 -16.192 1.00 92.94 496 MET A N 1
ATOM 4051 C CA . MET A 1 496 ? -5.547 4.457 -15.992 1.00 92.94 496 MET A CA 1
ATOM 4052 C C . MET A 1 496 ? -4.934 3.884 -14.712 1.00 92.94 496 MET A C 1
ATOM 4054 O O . MET A 1 496 ? -3.728 3.655 -14.643 1.00 92.94 496 MET A O 1
ATOM 4058 N N . TYR A 1 497 ? -5.752 3.611 -13.694 1.00 95.12 497 TYR A N 1
ATOM 4059 C CA . TYR A 1 497 ? -5.275 2.991 -12.462 1.00 95.12 497 TYR A CA 1
ATOM 4060 C C . TYR A 1 497 ? -4.969 1.496 -12.626 1.00 95.12 497 TYR A C 1
ATOM 4062 O O . TYR A 1 497 ? -4.129 0.958 -11.899 1.00 95.12 497 TYR A O 1
ATOM 4070 N N . GLY A 1 498 ? -5.619 0.821 -13.579 1.00 92.75 498 GLY A N 1
ATOM 4071 C CA . GLY A 1 498 ? -5.561 -0.634 -13.700 1.00 92.75 498 GLY A CA 1
ATOM 4072 C C . GLY A 1 498 ? -4.218 -1.173 -14.157 1.00 92.75 498 GLY A C 1
ATOM 4073 O O . GLY A 1 498 ? -3.775 -2.208 -13.658 1.00 92.75 498 GLY A O 1
ATOM 4074 N N . SER A 1 499 ? -3.518 -0.450 -15.030 1.00 91.56 499 SER A N 1
ATOM 4075 C CA . SER A 1 499 ? -2.171 -0.831 -15.457 1.00 91.56 499 SER A CA 1
ATOM 4076 C C . SER A 1 499 ? -1.177 -0.781 -14.294 1.00 91.56 499 SER A C 1
ATOM 4078 O O . SER A 1 499 ? -0.443 -1.741 -14.046 1.00 91.56 499 SER A O 1
ATOM 4080 N N . MET A 1 500 ? -1.217 0.294 -13.508 1.00 93.00 500 MET A N 1
ATOM 4081 C CA . MET A 1 500 ? -0.415 0.439 -12.297 1.00 93.00 500 MET A CA 1
ATOM 4082 C C . MET A 1 500 ? -0.744 -0.649 -11.273 1.00 93.00 500 MET A C 1
ATOM 4084 O O . MET A 1 500 ? 0.155 -1.315 -10.757 1.00 93.00 500 MET A O 1
ATOM 4088 N N . ALA A 1 501 ? -2.031 -0.852 -10.983 1.00 92.88 501 ALA A N 1
ATOM 4089 C CA . ALA A 1 501 ? -2.473 -1.849 -10.019 1.00 92.88 501 ALA A CA 1
ATOM 4090 C C . ALA A 1 501 ? -2.058 -3.270 -10.431 1.00 92.88 501 ALA A C 1
ATOM 4092 O O . ALA A 1 501 ? -1.596 -4.037 -9.587 1.00 92.88 501 ALA A O 1
ATOM 4093 N N . SER A 1 502 ? -2.165 -3.607 -11.720 1.00 90.50 502 SER A N 1
ATOM 4094 C CA . SER A 1 502 ? -1.725 -4.893 -12.272 1.00 90.50 502 SER A CA 1
ATOM 4095 C C . SER A 1 502 ? -0.234 -5.136 -12.024 1.00 90.50 502 SER A C 1
ATOM 4097 O O . SER A 1 502 ? 0.150 -6.212 -11.570 1.00 90.50 502 SER A O 1
ATOM 4099 N N . PHE A 1 503 ? 0.617 -4.130 -12.231 1.00 93.25 503 PHE A N 1
ATOM 4100 C CA . PHE A 1 503 ? 2.049 -4.268 -11.974 1.00 93.25 503 PHE A CA 1
ATOM 4101 C C . PHE A 1 503 ? 2.368 -4.314 -10.469 1.00 93.25 503 PHE A C 1
ATOM 4103 O O . PHE A 1 503 ? 2.978 -5.271 -9.989 1.00 93.25 503 PHE A O 1
ATOM 4110 N N . MET A 1 504 ? 1.929 -3.307 -9.704 1.00 91.44 504 MET A N 1
ATOM 4111 C CA . MET A 1 504 ? 2.339 -3.129 -8.305 1.00 91.44 504 MET A CA 1
ATOM 4112 C C . MET A 1 504 ? 1.803 -4.219 -7.377 1.00 91.44 504 MET A C 1
ATOM 4114 O O . MET A 1 504 ? 2.517 -4.640 -6.468 1.00 91.44 504 MET A O 1
ATOM 4118 N N . ASN A 1 505 ? 0.588 -4.726 -7.612 1.00 79.94 505 ASN A N 1
ATOM 4119 C CA . ASN A 1 505 ? 0.017 -5.792 -6.782 1.00 79.94 505 ASN A CA 1
ATOM 4120 C C . ASN A 1 505 ? 0.708 -7.155 -6.983 1.00 79.94 505 ASN A C 1
ATOM 4122 O O . ASN A 1 505 ? 0.523 -8.046 -6.157 1.00 79.94 505 ASN A O 1
ATOM 4126 N N . ASN A 1 506 ? 1.501 -7.318 -8.049 1.00 79.38 506 ASN A N 1
ATOM 4127 C CA . ASN A 1 506 ? 2.255 -8.541 -8.339 1.00 79.38 506 ASN A CA 1
ATOM 4128 C C . ASN A 1 506 ? 3.718 -8.481 -7.865 1.00 79.38 506 ASN A C 1
ATOM 4130 O O . ASN A 1 506 ? 4.459 -9.454 -8.026 1.00 79.38 506 ASN A O 1
ATOM 4134 N N . LEU A 1 507 ? 4.155 -7.363 -7.277 1.00 84.44 507 LEU A N 1
ATOM 4135 C CA . LEU A 1 507 ? 5.500 -7.258 -6.721 1.00 84.44 507 LEU A CA 1
ATOM 4136 C C . LEU A 1 507 ? 5.588 -7.916 -5.334 1.00 84.44 507 LEU A C 1
ATOM 4138 O O . LEU A 1 507 ? 4.681 -7.759 -4.511 1.00 84.44 507 LEU A O 1
ATOM 4142 N N . PRO A 1 508 ? 6.695 -8.617 -5.024 1.00 80.62 508 PRO A N 1
ATOM 4143 C CA . PRO A 1 508 ? 6.961 -9.052 -3.660 1.00 80.62 508 PRO A CA 1
ATOM 4144 C C . PRO A 1 508 ? 7.237 -7.838 -2.767 1.00 80.62 508 PRO A C 1
ATOM 4146 O O . PRO A 1 508 ? 7.689 -6.794 -3.244 1.00 80.62 508 PRO A O 1
ATOM 4149 N N . ILE A 1 509 ? 7.046 -7.991 -1.450 1.00 78.50 509 ILE A N 1
ATOM 4150 C CA . ILE A 1 509 ? 7.480 -6.960 -0.500 1.00 78.50 509 ILE A CA 1
ATOM 4151 C C . ILE A 1 509 ? 8.990 -6.748 -0.672 1.00 78.50 509 ILE A C 1
ATOM 4153 O O . ILE A 1 509 ? 9.756 -7.704 -0.529 1.00 78.50 509 ILE A O 1
ATOM 4157 N N . PRO A 1 510 ? 9.441 -5.507 -0.901 1.00 73.81 510 PRO A N 1
ATOM 4158 C CA . PRO A 1 510 ? 10.858 -5.179 -0.925 1.00 73.81 510 PRO A CA 1
ATOM 4159 C C . PRO A 1 510 ? 11.603 -5.630 0.345 1.00 73.81 510 PRO A C 1
ATOM 4161 O O . PRO A 1 510 ? 11.321 -5.148 1.440 1.00 73.81 510 PRO A O 1
ATOM 4164 N N . SER A 1 511 ? 12.596 -6.516 0.215 1.00 61.66 511 SER A N 1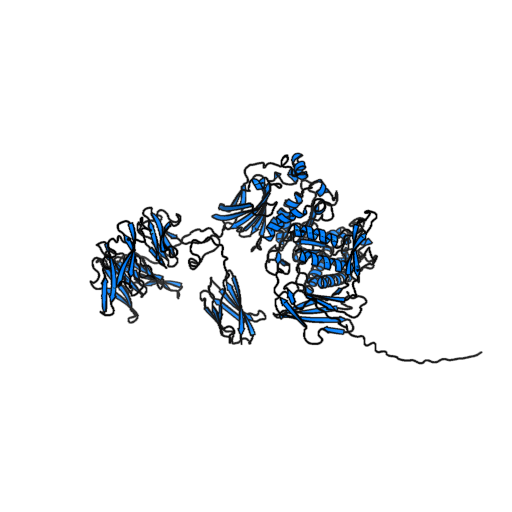
ATOM 4165 C CA . SER A 1 511 ? 13.409 -7.018 1.343 1.00 61.66 511 SER A CA 1
ATOM 4166 C C . SER A 1 511 ? 14.378 -5.977 1.930 1.00 61.66 511 SER A C 1
ATOM 4168 O O . SER A 1 511 ? 14.979 -6.203 2.977 1.00 61.66 511 SER A O 1
ATOM 4170 N N . SER A 1 512 ? 14.555 -4.838 1.252 1.00 65.56 512 SER A N 1
ATOM 4171 C CA . SER A 1 512 ? 15.588 -3.826 1.507 1.00 65.56 512 SER A CA 1
ATOM 4172 C C . SER A 1 512 ? 15.056 -2.404 1.301 1.00 65.56 512 SER A C 1
ATOM 4174 O O . SER A 1 512 ? 13.996 -2.196 0.706 1.00 65.56 512 SER A O 1
ATOM 4176 N N . SER A 1 513 ? 15.789 -1.405 1.800 1.00 76.12 513 SER A N 1
ATOM 4177 C CA . SER A 1 513 ? 15.474 0.008 1.570 1.00 76.12 513 SER A CA 1
ATOM 4178 C C . SER A 1 513 ? 15.734 0.375 0.110 1.00 76.12 513 SER A C 1
ATOM 4180 O O . SER A 1 513 ? 16.877 0.352 -0.350 1.00 76.12 513 SER A O 1
ATOM 4182 N N . PHE A 1 514 ? 14.669 0.726 -0.609 1.00 88.06 514 PHE A N 1
ATOM 4183 C CA . PHE A 1 514 ? 14.755 1.297 -1.948 1.00 88.06 514 PHE A CA 1
ATOM 4184 C C . PHE A 1 514 ? 15.030 2.805 -1.883 1.00 88.06 514 PHE A C 1
ATOM 4186 O O . PHE A 1 514 ? 14.510 3.530 -1.017 1.00 88.06 514 PHE A O 1
ATOM 4193 N N . SER A 1 515 ? 15.835 3.271 -2.832 1.00 89.25 515 SER A N 1
ATOM 4194 C CA . SER A 1 515 ? 16.146 4.684 -3.036 1.00 89.25 515 SER A CA 1
ATOM 4195 C C . SER A 1 515 ? 15.701 5.123 -4.429 1.00 89.25 515 SER A C 1
ATOM 4197 O O . SER A 1 515 ? 15.911 4.368 -5.383 1.00 89.25 515 SER A O 1
ATOM 4199 N N . PRO A 1 516 ? 15.096 6.317 -4.557 1.00 93.19 516 PRO A N 1
ATOM 4200 C CA . PRO A 1 516 ? 14.690 6.840 -5.850 1.00 93.19 516 PRO A CA 1
ATOM 4201 C C . PRO A 1 516 ? 15.920 7.290 -6.630 1.00 93.19 516 PRO A C 1
ATOM 4203 O O . PRO A 1 516 ? 16.890 7.777 -6.052 1.00 93.19 516 PRO A O 1
ATOM 4206 N N . GLN A 1 517 ? 15.876 7.123 -7.943 1.00 94.50 517 GLN A N 1
ATOM 4207 C CA . GLN A 1 517 ? 16.875 7.565 -8.907 1.00 94.50 517 GLN A CA 1
ATOM 4208 C C . GLN A 1 517 ? 16.169 8.060 -10.178 1.00 94.50 517 GLN A C 1
ATOM 4210 O O . GLN A 1 517 ? 15.022 7.692 -10.452 1.00 94.50 517 GLN A O 1
ATOM 4215 N N . LYS A 1 518 ? 16.852 8.883 -10.981 1.00 95.50 518 LYS A N 1
ATOM 4216 C CA . LYS A 1 518 ? 16.310 9.356 -12.260 1.00 95.50 518 LYS A CA 1
ATOM 4217 C C . LYS A 1 518 ? 17.344 9.474 -13.371 1.00 95.50 518 LYS A C 1
ATOM 4219 O O . LYS A 1 518 ? 18.536 9.637 -13.120 1.00 95.50 518 LYS A O 1
ATOM 4224 N N . ILE A 1 519 ? 16.853 9.453 -14.606 1.00 93.31 519 ILE A N 1
ATOM 4225 C CA . ILE A 1 519 ? 17.582 9.787 -15.834 1.00 93.31 519 ILE A CA 1
ATOM 4226 C C . ILE A 1 519 ? 16.793 10.886 -16.539 1.00 93.31 519 ILE A C 1
ATOM 4228 O O . ILE A 1 519 ? 15.617 10.703 -16.834 1.00 93.31 519 ILE A O 1
ATOM 4232 N N . THR A 1 520 ? 17.423 12.026 -16.818 1.00 85.25 520 THR A N 1
ATOM 4233 C CA . THR A 1 520 ? 16.700 13.191 -17.354 1.00 85.25 520 THR A CA 1
ATOM 4234 C C . THR A 1 520 ? 16.572 13.165 -18.878 1.00 85.25 520 THR A C 1
ATOM 4236 O O . THR A 1 520 ? 15.540 13.585 -19.389 1.00 85.25 520 THR A O 1
ATOM 4239 N N . ASN A 1 521 ? 17.591 12.692 -19.610 1.00 86.56 521 ASN A N 1
ATOM 4240 C CA . ASN A 1 521 ? 17.556 12.564 -21.073 1.00 86.56 521 ASN A CA 1
ATOM 4241 C C . ASN A 1 521 ? 18.807 11.829 -21.603 1.00 86.56 521 ASN A C 1
ATOM 4243 O O . ASN A 1 521 ? 19.816 12.466 -21.909 1.00 86.56 521 ASN A O 1
ATOM 4247 N N . ILE A 1 522 ? 18.764 10.500 -21.713 1.00 86.94 522 ILE A N 1
ATOM 4248 C CA . ILE A 1 522 ? 19.803 9.706 -22.393 1.00 86.94 522 ILE A CA 1
ATOM 4249 C C . ILE A 1 522 ? 19.172 9.102 -23.643 1.00 86.94 522 ILE A C 1
ATOM 4251 O O . ILE A 1 522 ? 18.160 8.420 -23.546 1.00 86.94 522 ILE A O 1
ATOM 4255 N N . ASN A 1 523 ? 19.733 9.386 -24.823 1.00 91.12 523 ASN A N 1
ATOM 4256 C CA . ASN A 1 523 ? 19.191 8.933 -26.113 1.00 91.12 523 ASN A CA 1
ATOM 4257 C C . ASN A 1 523 ? 17.706 9.301 -26.345 1.00 91.12 523 ASN A C 1
ATOM 4259 O O . ASN A 1 523 ? 16.967 8.579 -27.019 1.00 91.12 523 ASN A O 1
ATOM 4263 N N . GLY A 1 524 ? 17.253 10.434 -25.797 1.00 92.62 524 GLY A N 1
ATOM 4264 C CA . GLY A 1 524 ? 15.851 10.848 -25.870 1.00 92.62 524 GLY A CA 1
ATOM 4265 C C . GLY A 1 524 ? 14.939 10.140 -24.866 1.00 92.62 524 GLY A C 1
ATOM 4266 O O . GLY A 1 524 ? 13.731 10.221 -25.026 1.00 92.62 524 GLY A O 1
ATOM 4267 N N . ILE A 1 525 ? 15.478 9.441 -23.863 1.00 94.75 525 ILE A N 1
ATOM 4268 C CA . ILE A 1 525 ? 14.708 8.700 -22.854 1.00 94.75 525 ILE A CA 1
ATOM 4269 C C . ILE A 1 525 ? 14.907 9.340 -21.476 1.00 94.75 525 ILE A C 1
ATOM 4271 O O . ILE A 1 525 ? 16.040 9.603 -21.055 1.00 94.75 525 ILE A O 1
ATOM 4275 N N . ARG A 1 526 ? 13.798 9.554 -20.762 1.00 94.69 526 ARG A N 1
ATOM 4276 C CA . ARG A 1 526 ? 13.772 9.858 -19.326 1.00 94.69 526 ARG A CA 1
ATOM 4277 C C . ARG A 1 526 ? 13.355 8.627 -18.528 1.00 94.69 526 ARG A C 1
ATOM 4279 O O . ARG A 1 526 ? 12.656 7.767 -19.052 1.00 94.69 526 ARG A O 1
ATOM 4286 N N . SER A 1 527 ? 13.779 8.541 -17.272 1.00 96.38 527 SER A N 1
ATOM 4287 C CA . SER A 1 527 ? 13.429 7.432 -16.381 1.00 96.38 527 SER A CA 1
ATOM 4288 C C . SER A 1 527 ? 13.302 7.895 -14.938 1.00 96.38 527 SER A C 1
ATOM 4290 O O . SER A 1 527 ? 14.111 8.704 -14.480 1.00 96.38 527 SER A O 1
ATOM 4292 N N . TYR A 1 528 ? 12.331 7.329 -14.228 1.00 97.31 528 TYR A N 1
ATOM 4293 C CA . TYR A 1 528 ? 12.223 7.360 -12.774 1.00 97.31 528 TYR A CA 1
ATOM 4294 C C . TYR A 1 528 ? 12.223 5.917 -12.300 1.00 97.31 528 TYR A C 1
ATOM 4296 O O . TYR A 1 528 ? 11.425 5.101 -12.764 1.00 97.31 528 TYR A O 1
ATOM 4304 N N . TYR A 1 529 ? 13.147 5.582 -11.413 1.00 96.00 529 TYR A N 1
ATOM 4305 C CA . TYR A 1 529 ? 13.321 4.213 -10.966 1.00 96.00 529 TYR A CA 1
ATOM 4306 C C . TYR A 1 529 ? 13.747 4.170 -9.512 1.00 96.00 529 TYR A C 1
ATOM 4308 O O . TYR A 1 529 ? 14.323 5.109 -8.971 1.00 96.00 529 TYR A O 1
ATOM 4316 N N . MET A 1 530 ? 13.487 3.038 -8.886 1.00 93.12 530 MET A N 1
ATOM 4317 C CA . MET A 1 530 ? 13.921 2.742 -7.542 1.00 93.12 530 MET A CA 1
ATOM 4318 C C . MET A 1 530 ? 14.833 1.525 -7.566 1.00 93.12 530 MET A C 1
ATOM 4320 O O . MET A 1 530 ? 14.529 0.512 -8.195 1.00 93.12 530 MET A O 1
ATOM 4324 N N . ALA A 1 531 ? 15.951 1.620 -6.856 1.00 92.50 531 ALA A N 1
ATOM 4325 C CA . ALA A 1 531 ? 16.902 0.529 -6.697 1.00 92.50 531 ALA A CA 1
ATOM 4326 C C . ALA A 1 531 ? 17.086 0.222 -5.216 1.00 92.50 531 ALA A C 1
ATOM 4328 O O . ALA A 1 531 ? 17.101 1.132 -4.379 1.00 92.50 531 ALA A O 1
ATOM 4329 N N . ASN A 1 532 ? 17.238 -1.056 -4.886 1.00 89.25 532 ASN A N 1
ATOM 4330 C CA . ASN A 1 532 ? 17.626 -1.422 -3.538 1.00 89.25 532 ASN A CA 1
ATOM 4331 C C . ASN A 1 532 ? 19.112 -1.144 -3.273 1.00 89.25 532 ASN A C 1
ATOM 4333 O O . ASN A 1 532 ? 19.896 -0.904 -4.188 1.00 89.25 532 ASN A O 1
ATOM 4337 N N . THR A 1 533 ? 19.519 -1.205 -2.004 1.00 86.56 533 THR A N 1
ATOM 4338 C CA . THR A 1 533 ? 20.891 -0.876 -1.577 1.00 86.56 533 THR A CA 1
ATOM 4339 C C . THR A 1 533 ? 21.972 -1.694 -2.294 1.00 86.56 533 THR A C 1
ATOM 4341 O O . THR A 1 533 ? 23.026 -1.160 -2.629 1.00 86.56 533 THR A O 1
ATOM 4344 N N . ASN A 1 534 ? 21.711 -2.976 -2.564 1.00 84.81 534 ASN A N 1
ATOM 4345 C CA . ASN A 1 534 ? 22.648 -3.853 -3.269 1.00 84.81 534 ASN A CA 1
ATOM 4346 C C . ASN A 1 534 ? 22.606 -3.685 -4.788 1.00 84.81 534 ASN A C 1
ATOM 4348 O O . ASN A 1 534 ? 23.475 -4.233 -5.474 1.00 84.81 534 ASN A O 1
ATOM 4352 N N . THR A 1 535 ? 21.610 -2.960 -5.312 1.00 89.56 535 THR A N 1
ATOM 4353 C CA . THR A 1 535 ? 21.246 -2.864 -6.736 1.00 89.56 535 THR A CA 1
ATOM 4354 C C . THR A 1 535 ? 21.097 -4.234 -7.407 1.00 89.56 535 THR A C 1
ATOM 4356 O O . THR A 1 535 ? 21.373 -4.392 -8.591 1.00 89.56 535 THR A O 1
ATOM 4359 N N . ASP A 1 536 ? 20.709 -5.247 -6.631 1.00 87.50 536 ASP A N 1
ATOM 4360 C CA . ASP A 1 536 ? 20.371 -6.577 -7.144 1.00 87.50 536 ASP A CA 1
ATOM 4361 C C . ASP A 1 536 ? 18.906 -6.645 -7.596 1.00 87.50 536 ASP A C 1
ATOM 4363 O O . ASP A 1 536 ? 18.523 -7.605 -8.255 1.00 87.50 536 ASP A O 1
ATOM 4367 N N . THR A 1 537 ? 18.113 -5.616 -7.273 1.00 91.00 537 THR A N 1
ATOM 4368 C CA . THR A 1 537 ? 16.723 -5.441 -7.690 1.00 91.00 537 THR A CA 1
ATOM 4369 C C . THR A 1 537 ? 16.459 -3.967 -8.004 1.00 91.00 537 THR A C 1
ATOM 4371 O O . THR A 1 537 ? 16.715 -3.086 -7.176 1.00 91.00 537 THR A O 1
ATOM 4374 N N . ILE A 1 538 ? 15.934 -3.692 -9.197 1.00 94.31 538 ILE A N 1
ATOM 4375 C CA . ILE A 1 538 ? 15.619 -2.352 -9.697 1.00 94.31 538 ILE A CA 1
ATOM 4376 C C . ILE A 1 538 ? 14.250 -2.389 -10.379 1.00 94.31 538 ILE A C 1
ATOM 4378 O O . ILE A 1 538 ? 13.993 -3.257 -11.209 1.00 94.31 538 ILE A O 1
ATOM 4382 N N . TYR A 1 539 ? 13.388 -1.425 -10.073 1.00 95.12 539 TYR A N 1
ATOM 4383 C CA . TYR A 1 539 ? 12.097 -1.247 -10.737 1.00 95.12 539 TYR A CA 1
ATOM 4384 C C . TYR A 1 539 ? 11.991 0.177 -11.268 1.00 95.12 539 TYR A C 1
ATOM 4386 O O . TYR A 1 539 ? 12.386 1.104 -10.563 1.00 95.12 539 TYR A O 1
ATOM 4394 N N . GLY A 1 540 ? 11.447 0.386 -12.463 1.00 96.12 540 GLY A N 1
ATOM 4395 C CA . GLY A 1 540 ? 11.325 1.741 -12.989 1.00 96.12 540 GLY A CA 1
ATOM 4396 C C . GLY A 1 540 ? 10.376 1.908 -14.157 1.00 96.12 540 GLY A C 1
ATOM 4397 O O . GLY A 1 540 ? 9.971 0.946 -14.804 1.00 96.12 540 GLY A O 1
ATOM 4398 N N . TRP A 1 541 ? 10.071 3.169 -14.436 1.00 97.81 541 TRP A N 1
ATOM 4399 C CA . TRP A 1 541 ? 9.320 3.630 -15.594 1.00 97.81 541 TRP A CA 1
ATOM 4400 C C . TRP A 1 541 ? 10.190 4.552 -16.429 1.00 97.81 541 TRP A C 1
ATOM 4402 O O . TRP A 1 541 ? 10.934 5.379 -15.898 1.00 97.81 541 TRP A O 1
ATOM 4412 N N . LEU A 1 542 ? 10.092 4.410 -17.742 1.00 96.62 542 LEU A N 1
ATOM 4413 C CA . LEU A 1 542 ? 10.859 5.182 -18.703 1.00 96.62 542 LEU A CA 1
ATOM 4414 C C . LEU A 1 542 ? 9.974 5.603 -19.860 1.00 96.62 542 LEU A C 1
ATOM 4416 O O . LEU A 1 542 ? 9.059 4.888 -20.251 1.00 96.62 542 LEU A O 1
ATOM 4420 N N . GLN A 1 543 ? 10.266 6.776 -20.399 1.00 96.88 543 GLN A N 1
ATOM 4421 C CA . GLN A 1 543 ? 9.461 7.405 -21.430 1.00 96.88 543 GLN A CA 1
ATOM 4422 C C . GLN A 1 543 ? 10.364 8.134 -22.416 1.00 96.88 543 GLN A C 1
ATOM 4424 O O . GLN A 1 543 ? 11.337 8.786 -22.023 1.00 96.88 543 GLN A O 1
ATOM 4429 N N . ASP A 1 544 ? 10.033 8.045 -23.700 1.00 96.00 544 ASP A N 1
ATOM 4430 C CA . ASP A 1 544 ? 10.630 8.904 -24.709 1.00 96.00 544 ASP A CA 1
ATOM 4431 C C . ASP A 1 544 ? 10.230 10.359 -24.440 1.00 96.00 544 ASP A C 1
ATOM 4433 O O . ASP A 1 544 ? 9.056 10.700 -24.310 1.00 96.00 544 ASP A O 1
ATOM 4437 N N . ILE A 1 545 ? 11.216 11.242 -24.352 1.00 93.38 545 ILE A N 1
ATOM 4438 C CA . ILE A 1 545 ? 11.019 12.632 -23.962 1.00 93.38 545 ILE A CA 1
ATOM 4439 C C . ILE A 1 545 ? 10.070 13.370 -24.913 1.00 93.38 545 ILE A C 1
ATOM 4441 O O . ILE A 1 545 ? 9.429 14.322 -24.487 1.00 93.38 545 ILE A O 1
ATOM 4445 N N . ASN A 1 546 ? 9.911 12.945 -26.171 1.00 93.69 546 ASN A N 1
ATOM 4446 C CA . ASN A 1 546 ? 8.944 13.552 -27.091 1.00 93.69 546 ASN A CA 1
ATOM 4447 C C . ASN A 1 546 ? 7.485 13.314 -26.670 1.00 93.69 546 ASN A C 1
ATOM 4449 O O . ASN A 1 546 ? 6.608 14.074 -27.071 1.00 93.69 546 ASN A O 1
ATOM 4453 N N . PHE A 1 547 ? 7.239 12.298 -25.842 1.00 94.69 547 PHE A N 1
ATOM 4454 C CA . PHE A 1 547 ? 5.945 12.007 -25.231 1.00 94.69 547 PHE A CA 1
ATOM 4455 C C . PHE A 1 547 ? 5.765 12.699 -23.875 1.00 94.69 547 PHE A C 1
ATOM 4457 O O . PHE A 1 547 ? 4.715 12.584 -23.263 1.00 94.69 547 PHE A O 1
ATOM 4464 N N . HIS A 1 548 ? 6.744 13.466 -23.391 1.00 93.12 548 HIS A N 1
ATOM 4465 C CA . HIS A 1 548 ? 6.534 14.317 -22.223 1.00 93.12 548 HIS A CA 1
ATOM 4466 C C . HIS A 1 548 ? 5.394 15.313 -22.485 1.00 93.12 548 HIS A C 1
ATOM 4468 O O . HIS A 1 548 ? 5.387 15.984 -23.520 1.00 93.12 548 HIS A O 1
ATOM 4474 N N . PHE A 1 549 ? 4.474 15.462 -21.527 1.00 92.69 549 PHE A N 1
ATOM 4475 C CA . PHE A 1 549 ? 3.299 16.331 -21.646 1.00 92.69 549 PHE A CA 1
ATOM 4476 C C . PHE A 1 549 ? 3.647 17.758 -22.107 1.00 92.69 549 PHE A C 1
ATOM 4478 O O . PHE A 1 549 ? 3.022 18.288 -23.028 1.00 92.69 549 PHE A O 1
ATOM 4485 N N . GLN A 1 550 ? 4.707 18.357 -21.545 1.00 90.56 550 GLN A N 1
ATOM 4486 C CA . GLN A 1 550 ? 5.170 19.685 -21.969 1.00 90.56 550 GLN A CA 1
ATOM 4487 C C . GLN A 1 550 ? 5.640 19.710 -23.428 1.00 90.56 550 GLN A C 1
ATOM 4489 O O . GLN A 1 550 ? 5.391 20.676 -24.138 1.00 90.56 550 GLN A O 1
ATOM 4494 N N . ASN A 1 551 ? 6.308 18.660 -23.904 1.00 91.81 551 ASN A N 1
ATOM 4495 C CA . ASN A 1 551 ? 6.817 18.628 -25.275 1.00 91.81 551 ASN A CA 1
ATOM 4496 C C . ASN A 1 551 ? 5.682 18.466 -26.287 1.00 91.81 551 ASN A C 1
ATOM 4498 O O . ASN A 1 551 ? 5.688 19.124 -27.327 1.00 91.81 551 ASN A O 1
ATOM 4502 N N . LEU A 1 552 ? 4.682 17.649 -25.952 1.00 93.19 552 LEU A N 1
ATOM 4503 C CA . LEU A 1 552 ? 3.490 17.469 -26.769 1.00 93.19 552 LEU A CA 1
ATOM 4504 C C . LEU A 1 552 ? 2.706 18.781 -26.914 1.00 93.19 552 LEU A C 1
ATOM 4506 O O . LEU A 1 552 ? 2.492 19.247 -28.033 1.00 93.19 552 LEU A O 1
ATOM 4510 N N . ARG A 1 553 ? 2.349 19.434 -25.802 1.00 90.81 553 ARG A N 1
ATOM 4511 C CA . ARG A 1 553 ? 1.483 20.630 -25.825 1.00 90.81 553 ARG A CA 1
ATOM 4512 C C . ARG A 1 553 ? 2.103 21.863 -26.497 1.00 90.81 553 ARG A C 1
ATOM 4514 O O . ARG A 1 553 ? 1.398 22.819 -26.811 1.00 90.81 553 ARG A O 1
ATOM 4521 N N . LEU A 1 554 ? 3.428 21.890 -26.660 1.00 91.38 554 LEU A N 1
ATOM 4522 C CA . LEU A 1 554 ? 4.153 23.021 -27.251 1.00 91.38 554 LEU A CA 1
ATOM 4523 C C . LEU A 1 554 ? 4.156 23.002 -28.788 1.00 91.38 554 LEU A C 1
ATOM 4525 O O . LEU A 1 554 ? 4.659 23.942 -29.405 1.00 91.38 554 LEU A O 1
ATOM 4529 N N . THR A 1 555 ? 3.593 21.967 -29.420 1.00 93.06 555 THR A N 1
ATOM 4530 C CA . THR A 1 555 ? 3.529 21.841 -30.884 1.00 93.06 555 THR A CA 1
ATOM 4531 C C . THR A 1 555 ? 2.093 21.604 -31.364 1.00 93.06 555 THR A C 1
ATOM 4533 O O . THR A 1 555 ? 1.326 20.951 -30.660 1.00 93.06 555 THR A O 1
ATOM 4536 N N . PRO A 1 556 ? 1.695 22.083 -32.562 1.00 94.38 556 PRO A N 1
ATOM 4537 C CA . PRO A 1 556 ? 0.348 21.834 -33.086 1.00 94.38 556 PRO A CA 1
ATOM 4538 C C . PRO A 1 556 ? 0.007 20.344 -33.223 1.00 94.38 556 PRO A C 1
ATOM 4540 O O . PRO A 1 556 ? -1.081 19.922 -32.828 1.00 94.38 556 PRO A O 1
ATOM 4543 N N . ASP A 1 557 ? 0.946 19.543 -33.736 1.00 95.06 557 ASP A N 1
ATOM 4544 C CA . ASP A 1 557 ? 0.760 18.097 -33.885 1.00 95.06 557 ASP A CA 1
ATOM 4545 C C . ASP A 1 557 ? 0.689 17.412 -32.517 1.00 95.06 557 ASP A C 1
ATOM 4547 O O . ASP A 1 557 ? -0.230 16.637 -32.275 1.00 95.06 557 ASP A O 1
ATOM 4551 N N . GLY A 1 558 ? 1.581 17.752 -31.582 1.00 94.50 558 GLY A N 1
ATOM 4552 C CA . GLY A 1 558 ? 1.568 17.175 -30.238 1.00 94.50 558 GLY A CA 1
ATOM 4553 C C . GLY A 1 558 ? 0.314 17.535 -29.435 1.00 94.50 558 GLY A C 1
ATOM 4554 O O . GLY A 1 558 ? -0.258 16.659 -28.790 1.00 94.50 558 GLY A O 1
ATOM 4555 N N . THR A 1 559 ? -0.193 18.767 -29.536 1.00 93.62 559 THR A N 1
ATOM 4556 C CA . THR A 1 559 ? -1.497 19.145 -28.964 1.00 93.62 559 THR A CA 1
ATOM 4557 C C . THR A 1 559 ? -2.622 18.343 -29.606 1.00 93.62 559 THR A C 1
ATOM 4559 O O . THR A 1 559 ? -3.477 17.808 -28.908 1.00 93.62 559 THR A O 1
ATOM 4562 N N . THR A 1 560 ? -2.610 18.182 -30.932 1.00 95.50 560 THR A N 1
ATOM 4563 C CA . THR A 1 560 ? -3.611 17.352 -31.618 1.00 95.50 560 THR A CA 1
ATOM 4564 C C . THR A 1 560 ? -3.524 15.891 -31.168 1.00 95.50 560 THR A C 1
ATOM 4566 O O . THR A 1 560 ? -4.555 15.240 -30.984 1.00 95.50 560 THR A O 1
ATOM 4569 N N . TYR A 1 561 ? -2.315 15.382 -30.929 1.00 96.25 561 TYR A N 1
ATOM 4570 C CA . TYR A 1 561 ? -2.089 14.046 -30.396 1.00 96.25 561 TYR A CA 1
ATOM 4571 C C . TYR A 1 561 ? -2.618 13.895 -28.965 1.00 96.25 561 TYR A C 1
ATOM 4573 O O . TYR A 1 561 ? -3.382 12.969 -28.725 1.00 96.25 561 TYR A O 1
ATOM 4581 N N . LEU A 1 562 ? -2.324 14.822 -28.045 1.00 93.62 562 LEU A N 1
ATOM 4582 C CA . LEU A 1 562 ? -2.886 14.812 -26.682 1.00 93.62 562 LEU A CA 1
ATOM 4583 C C . LEU A 1 562 ? -4.419 14.773 -26.690 1.00 93.62 562 LEU A C 1
ATOM 4585 O O . LEU A 1 562 ? -5.031 14.037 -25.918 1.00 93.62 562 LEU A O 1
ATOM 4589 N N . MET A 1 563 ? -5.041 15.524 -27.603 1.00 92.12 563 MET A N 1
ATOM 4590 C CA . MET A 1 563 ? -6.498 15.615 -27.694 1.00 92.12 563 MET A CA 1
ATOM 4591 C C . MET A 1 563 ? -7.159 14.383 -28.325 1.00 92.12 563 MET A C 1
ATOM 4593 O O . MET A 1 563 ? -8.329 14.122 -28.055 1.00 92.12 563 MET A O 1
ATOM 4597 N N . THR A 1 564 ? -6.456 13.631 -29.179 1.00 93.62 564 THR A N 1
ATOM 4598 C CA . THR A 1 564 ? -7.086 12.600 -30.034 1.00 93.62 564 THR A CA 1
ATOM 4599 C C . THR A 1 564 ? -6.463 11.209 -29.959 1.00 93.62 564 THR A C 1
ATOM 4601 O O . THR A 1 564 ? -7.068 10.262 -30.455 1.00 93.62 564 THR A O 1
ATOM 4604 N N . LEU A 1 565 ? -5.238 11.091 -29.436 1.00 92.62 565 LEU A N 1
ATOM 4605 C CA . LEU A 1 565 ? -4.351 9.925 -29.548 1.00 92.62 565 LEU A CA 1
ATOM 4606 C C . LEU A 1 565 ? -4.223 9.372 -30.982 1.00 92.62 565 LEU A C 1
ATOM 4608 O O . LEU A 1 565 ? -3.900 8.202 -31.193 1.00 92.62 565 LEU A O 1
ATOM 4612 N N . ASN A 1 566 ? -4.472 10.203 -32.002 1.00 94.75 566 ASN A N 1
ATOM 4613 C CA . ASN A 1 566 ? -4.466 9.763 -33.390 1.00 94.75 566 ASN A CA 1
ATOM 4614 C C . ASN A 1 566 ? -3.024 9.471 -33.858 1.00 94.75 566 ASN A C 1
ATOM 4616 O O . ASN A 1 566 ? -2.196 10.388 -33.863 1.00 94.75 566 ASN A O 1
ATOM 4620 N N . PRO A 1 567 ? -2.723 8.246 -34.337 1.00 93.38 567 PRO A N 1
ATOM 4621 C CA . PRO A 1 567 ? -1.376 7.848 -34.743 1.00 93.38 567 PRO A CA 1
ATOM 4622 C C . PRO A 1 567 ? -0.711 8.732 -35.808 1.00 93.38 567 PRO A C 1
ATOM 4624 O O . PRO A 1 567 ? 0.511 8.709 -35.909 1.00 93.38 567 PRO A O 1
ATOM 4627 N N . ILE A 1 568 ? -1.480 9.498 -36.594 1.00 96.19 568 ILE A N 1
ATOM 4628 C CA . ILE A 1 568 ? -0.950 10.424 -37.613 1.00 96.19 568 ILE A CA 1
ATOM 4629 C C . ILE A 1 568 ? -0.131 11.558 -36.982 1.00 96.19 568 ILE A C 1
ATOM 4631 O O . ILE A 1 568 ? 0.874 11.964 -37.557 1.00 96.19 568 ILE A O 1
ATOM 4635 N N . TYR A 1 569 ? -0.543 12.045 -35.808 1.00 95.62 569 TYR A N 1
ATOM 4636 C CA . TYR A 1 569 ? 0.132 13.135 -35.091 1.00 95.62 569 TYR A CA 1
ATOM 4637 C C . TYR A 1 569 ? 1.102 12.625 -34.018 1.00 95.62 569 TYR A C 1
ATOM 4639 O O . TYR A 1 569 ? 1.674 13.414 -33.266 1.00 95.62 569 TYR A O 1
ATOM 4647 N N . LYS A 1 570 ? 1.272 11.301 -33.913 1.00 94.69 570 LYS A N 1
ATOM 4648 C CA . LYS A 1 570 ? 2.103 10.680 -32.883 1.00 94.69 570 LYS A CA 1
ATOM 4649 C C . LYS A 1 570 ? 3.568 11.099 -33.054 1.00 94.69 570 LYS A C 1
ATOM 4651 O O . LYS A 1 570 ? 4.107 10.936 -34.153 1.00 94.69 570 LYS A O 1
ATOM 4656 N N . PRO A 1 571 ? 4.248 11.561 -31.988 1.00 92.81 571 PRO A N 1
ATOM 4657 C CA . PRO A 1 571 ? 5.662 11.888 -32.073 1.00 92.81 571 PRO A CA 1
ATOM 4658 C C . PRO A 1 571 ? 6.507 10.678 -32.461 1.00 92.81 571 PRO A C 1
ATOM 4660 O O . PRO A 1 571 ? 6.279 9.551 -32.018 1.00 92.81 571 PRO A O 1
ATOM 4663 N N . THR A 1 572 ? 7.543 10.925 -33.255 1.00 89.06 572 THR A N 1
ATOM 4664 C CA . THR A 1 572 ? 8.572 9.928 -33.551 1.00 89.06 572 THR A CA 1
ATOM 4665 C C . THR A 1 572 ? 9.770 10.123 -32.630 1.00 89.06 572 THR A C 1
ATOM 4667 O O . THR A 1 572 ? 10.174 11.269 -32.421 1.00 89.06 572 THR A O 1
ATOM 4670 N N . PRO A 1 573 ? 10.396 9.049 -32.123 1.00 88.69 573 PRO A N 1
ATOM 4671 C CA . PRO A 1 573 ? 11.672 9.148 -31.427 1.00 88.69 573 PRO A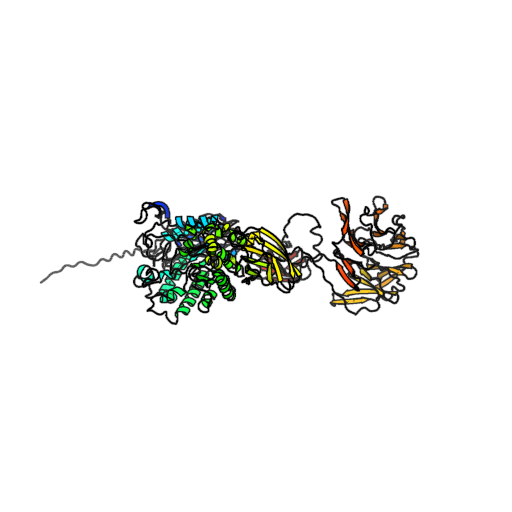 CA 1
ATOM 4672 C C . PRO A 1 573 ? 12.731 9.898 -32.243 1.00 88.69 573 PRO A C 1
ATOM 4674 O O . PRO A 1 573 ? 12.905 9.639 -33.434 1.00 88.69 573 PRO A O 1
ATOM 4677 N N . ASN A 1 574 ? 13.483 10.792 -31.595 1.00 81.69 574 ASN A N 1
ATOM 4678 C CA . ASN A 1 574 ? 14.529 11.591 -32.260 1.00 81.69 574 ASN A CA 1
ATOM 4679 C C . ASN A 1 574 ? 15.753 10.762 -32.690 1.00 81.69 574 ASN A C 1
ATOM 4681 O O . ASN A 1 574 ? 16.605 11.236 -33.438 1.00 81.69 574 ASN A O 1
ATOM 4685 N N . THR A 1 575 ? 15.881 9.540 -32.177 1.00 85.06 575 THR A N 1
ATOM 4686 C CA . THR A 1 575 ? 16.992 8.629 -32.448 1.00 85.06 575 THR A CA 1
ATOM 4687 C C . THR A 1 575 ? 16.498 7.189 -32.414 1.00 85.06 575 THR A C 1
ATOM 4689 O O . THR A 1 575 ? 15.609 6.845 -31.635 1.00 85.06 575 THR A O 1
ATOM 4692 N N . SER A 1 576 ? 17.091 6.330 -33.247 1.00 83.88 576 SER A N 1
ATOM 4693 C CA . SER A 1 576 ? 16.868 4.884 -33.183 1.00 83.88 576 SER A CA 1
ATOM 4694 C C . SER A 1 576 ? 17.574 4.236 -31.990 1.00 83.88 576 SER A C 1
ATOM 4696 O O . SER A 1 576 ? 17.243 3.107 -31.644 1.00 83.88 576 SER A O 1
ATOM 4698 N N . ASN A 1 577 ? 18.537 4.928 -31.367 1.00 90.06 577 ASN A N 1
ATOM 4699 C CA . ASN A 1 577 ? 19.203 4.449 -30.162 1.00 90.06 577 ASN A CA 1
ATOM 4700 C C . ASN A 1 577 ? 18.236 4.535 -28.976 1.00 90.06 577 ASN A C 1
ATOM 4702 O O . ASN A 1 577 ? 17.795 5.621 -28.612 1.00 90.06 577 ASN A O 1
ATOM 4706 N N . ASN A 1 578 ? 17.894 3.388 -28.408 1.00 91.50 578 ASN A N 1
ATOM 4707 C CA . ASN A 1 578 ? 16.951 3.168 -27.312 1.00 91.50 578 ASN A CA 1
ATOM 4708 C C . ASN A 1 578 ? 17.647 2.634 -26.048 1.00 91.50 578 ASN A C 1
ATOM 4710 O O . ASN A 1 578 ? 17.002 2.033 -25.185 1.00 91.50 578 ASN A O 1
ATOM 4714 N N . GLU A 1 579 ? 18.960 2.831 -25.969 1.00 94.00 579 GLU A N 1
ATOM 4715 C CA . GLU A 1 579 ? 19.796 2.378 -24.872 1.00 94.00 579 GLU A CA 1
ATOM 4716 C C . GLU A 1 579 ? 19.720 3.329 -23.670 1.00 94.00 579 GLU A C 1
ATOM 4718 O O . GLU A 1 579 ? 19.822 4.551 -23.819 1.00 94.00 579 GLU A O 1
ATOM 4723 N N . ILE A 1 580 ? 19.613 2.762 -22.469 1.00 94.31 580 ILE A N 1
ATOM 4724 C CA . ILE A 1 580 ? 19.871 3.447 -21.203 1.00 94.31 580 ILE A CA 1
ATOM 4725 C C . ILE A 1 580 ? 20.874 2.650 -20.369 1.00 94.31 580 ILE A C 1
ATOM 4727 O O . ILE A 1 580 ? 20.964 1.426 -20.463 1.00 94.31 580 ILE A O 1
ATOM 4731 N N . THR A 1 581 ? 21.604 3.346 -19.507 1.00 94.50 581 THR A N 1
ATOM 4732 C CA . THR A 1 581 ? 22.580 2.739 -18.600 1.00 94.50 581 THR A CA 1
ATOM 4733 C C . THR A 1 581 ? 22.117 2.929 -17.162 1.00 94.50 581 THR A C 1
ATOM 4735 O O . THR A 1 581 ? 21.882 4.062 -16.740 1.00 94.50 581 THR A O 1
ATOM 4738 N N . LEU A 1 582 ? 21.995 1.837 -16.405 1.00 95.00 582 LEU A N 1
ATOM 4739 C CA . LEU A 1 582 ? 21.677 1.878 -14.977 1.00 95.00 582 LEU A CA 1
ATOM 4740 C C . LEU A 1 582 ? 22.917 1.517 -14.149 1.00 95.00 582 LEU A C 1
ATOM 4742 O O . LEU A 1 582 ? 23.606 0.549 -14.482 1.00 95.00 582 LEU A O 1
ATOM 4746 N N . PRO A 1 583 ? 23.219 2.261 -13.073 1.00 94.00 583 PRO A N 1
ATOM 4747 C CA . PRO A 1 583 ? 24.312 1.923 -12.174 1.00 94.00 583 PRO A CA 1
ATOM 4748 C C . PRO A 1 583 ? 23.975 0.676 -11.345 1.00 94.00 583 PRO A C 1
ATOM 4750 O O . PRO A 1 583 ? 22.851 0.515 -10.873 1.00 94.00 583 PRO A O 1
ATOM 4753 N N . VAL A 1 584 ? 24.977 -0.174 -11.119 1.00 92.38 584 VAL A N 1
ATOM 4754 C CA . VAL A 1 584 ? 24.932 -1.271 -10.145 1.00 92.38 584 VAL A CA 1
ATOM 4755 C C . VAL A 1 584 ? 26.142 -1.196 -9.212 1.00 92.38 584 VAL A C 1
ATOM 4757 O O . VAL A 1 584 ? 27.179 -0.619 -9.535 1.00 92.38 584 VAL A O 1
ATOM 4760 N N . SER A 1 585 ? 26.023 -1.762 -8.020 1.00 87.38 585 SER A N 1
ATOM 4761 C CA . SER A 1 585 ? 27.080 -1.785 -7.020 1.00 87.38 585 SER A CA 1
ATOM 4762 C C . SER A 1 585 ? 28.266 -2.618 -7.509 1.00 87.38 585 SER A C 1
ATOM 4764 O O . SER A 1 585 ? 28.122 -3.549 -8.303 1.00 87.38 585 SER A O 1
ATOM 4766 N N . ILE A 1 586 ? 29.463 -2.304 -7.008 1.00 80.94 586 ILE A N 1
ATOM 4767 C CA . ILE A 1 586 ? 30.710 -2.962 -7.432 1.00 80.94 586 ILE A CA 1
ATOM 4768 C C . ILE A 1 586 ? 30.684 -4.486 -7.238 1.00 80.94 586 ILE A C 1
ATOM 4770 O O . ILE A 1 586 ? 31.263 -5.232 -8.026 1.00 80.94 586 ILE A O 1
ATOM 4774 N N . ASN A 1 587 ? 29.955 -4.955 -6.223 1.00 78.88 587 ASN A N 1
ATOM 4775 C CA . ASN A 1 587 ? 29.786 -6.378 -5.924 1.00 78.88 587 ASN A CA 1
ATOM 4776 C C . ASN A 1 587 ? 28.918 -7.102 -6.959 1.00 78.88 587 ASN A C 1
ATOM 4778 O O . ASN A 1 587 ? 28.981 -8.327 -7.059 1.00 78.88 587 ASN A O 1
ATOM 4782 N N . GLN A 1 588 ? 28.135 -6.347 -7.729 1.00 83.62 588 GLN A N 1
ATOM 4783 C CA . GLN A 1 588 ? 27.289 -6.863 -8.790 1.00 83.62 588 GLN A CA 1
ATOM 4784 C C . GLN A 1 588 ? 27.908 -6.722 -10.177 1.00 83.62 588 GLN A C 1
ATOM 4786 O O . GLN A 1 588 ? 27.223 -6.987 -11.156 1.00 83.62 588 GLN A O 1
ATOM 4791 N N . ASN A 1 589 ? 29.172 -6.313 -10.308 1.00 85.12 589 ASN A N 1
ATOM 4792 C CA . ASN A 1 589 ? 29.840 -6.258 -11.607 1.00 85.12 589 ASN A CA 1
ATOM 4793 C C . ASN A 1 589 ? 30.128 -7.673 -12.150 1.00 85.12 589 ASN A C 1
ATOM 4795 O O . ASN A 1 589 ? 30.486 -8.570 -11.382 1.00 85.12 589 ASN A O 1
ATOM 4799 N N . ASN A 1 590 ? 30.025 -7.867 -13.469 1.00 80.94 590 ASN A N 1
ATOM 4800 C CA . ASN A 1 590 ? 30.134 -9.171 -14.139 1.00 80.94 590 ASN A CA 1
ATOM 4801 C C . ASN A 1 590 ? 29.104 -10.206 -13.643 1.00 80.94 590 ASN A C 1
ATOM 4803 O O . ASN A 1 590 ? 29.407 -11.398 -13.535 1.00 80.94 590 ASN A O 1
ATOM 4807 N N . LYS A 1 591 ? 27.897 -9.748 -13.305 1.00 81.31 591 LYS A N 1
ATOM 4808 C CA . LYS A 1 591 ? 26.760 -10.589 -12.917 1.00 81.31 591 LYS A CA 1
ATOM 4809 C C . LYS A 1 591 ? 25.681 -10.540 -13.984 1.00 81.31 591 LYS A C 1
ATOM 4811 O O . LYS A 1 591 ? 25.534 -9.526 -14.663 1.00 81.31 591 LYS A O 1
ATOM 4816 N N . SER A 1 592 ? 24.935 -11.628 -14.133 1.00 85.75 592 SER A N 1
ATOM 4817 C CA . SER A 1 592 ? 23.780 -11.663 -15.016 1.00 85.75 592 SER A CA 1
ATOM 4818 C C . SER A 1 592 ? 22.534 -11.202 -14.277 1.00 85.75 592 SER A C 1
ATOM 4820 O O . SER A 1 592 ? 22.336 -11.507 -13.106 1.00 85.75 592 SER A O 1
ATOM 4822 N N . PHE A 1 593 ? 21.701 -10.449 -14.974 1.00 91.94 593 PHE A N 1
ATOM 4823 C CA . PHE A 1 593 ? 20.432 -9.937 -14.502 1.00 91.94 593 PHE A CA 1
ATOM 4824 C C . PHE A 1 593 ? 19.340 -10.337 -15.483 1.00 91.94 593 PHE A C 1
ATOM 4826 O O . PHE A 1 593 ? 19.551 -10.282 -16.696 1.00 91.94 593 PHE A O 1
ATOM 4833 N N . ILE A 1 594 ? 18.167 -10.671 -14.960 1.00 90.00 594 ILE A N 1
ATOM 4834 C CA . ILE A 1 594 ? 16.934 -10.738 -15.733 1.00 90.00 594 ILE A CA 1
ATOM 4835 C C . ILE A 1 594 ? 16.346 -9.333 -15.836 1.00 90.00 594 ILE A C 1
ATOM 4837 O O . ILE A 1 594 ? 16.328 -8.583 -14.862 1.00 90.00 594 ILE A O 1
ATOM 4841 N N . VAL A 1 595 ? 15.863 -8.992 -17.025 1.00 95.31 595 VAL A N 1
ATOM 4842 C CA . VAL A 1 595 ? 15.158 -7.755 -17.351 1.00 95.31 595 VAL A CA 1
ATOM 4843 C C . VAL A 1 595 ? 13.782 -8.132 -17.875 1.00 95.31 595 VAL A C 1
ATOM 4845 O O . VAL A 1 595 ? 13.653 -8.659 -18.977 1.00 95.31 595 VAL A O 1
ATOM 4848 N N . GLU A 1 596 ? 12.752 -7.849 -17.097 1.00 95.00 596 GLU A N 1
ATOM 4849 C CA . GLU A 1 596 ? 11.357 -7.967 -17.501 1.00 95.00 596 GLU A CA 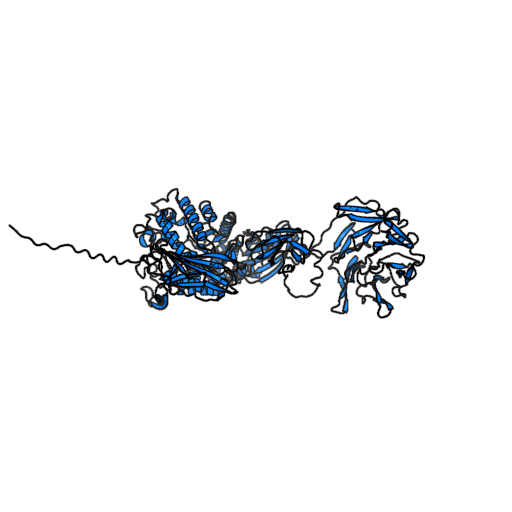1
ATOM 4850 C C . GLU A 1 596 ? 10.848 -6.582 -17.901 1.00 95.00 596 GLU A C 1
ATOM 4852 O O . GLU A 1 596 ? 10.852 -5.645 -17.104 1.00 95.00 596 GLU A O 1
ATOM 4857 N N . TRP A 1 597 ? 10.421 -6.447 -19.150 1.00 96.31 597 TRP A N 1
ATOM 4858 C CA . TRP A 1 597 ? 9.732 -5.283 -19.687 1.00 96.31 597 TRP A CA 1
ATOM 4859 C C . TRP A 1 597 ? 8.232 -5.481 -19.583 1.00 96.31 597 TRP A C 1
ATOM 4861 O O . TRP A 1 597 ? 7.725 -6.560 -19.881 1.00 96.31 597 TRP A O 1
ATOM 4871 N N . TYR A 1 598 ? 7.527 -4.412 -19.246 1.00 97.00 598 TYR A N 1
ATOM 4872 C CA . TYR A 1 598 ? 6.084 -4.361 -19.092 1.00 97.00 598 TYR A CA 1
ATOM 4873 C C . TYR A 1 598 ? 5.524 -3.206 -19.917 1.00 97.00 598 TYR A C 1
ATOM 4875 O O . TYR A 1 598 ? 6.136 -2.139 -20.032 1.00 97.00 598 TYR A O 1
ATOM 4883 N N . SER A 1 599 ? 4.334 -3.412 -20.474 1.00 96.38 599 SER A N 1
ATOM 4884 C CA . SER A 1 599 ? 3.562 -2.330 -21.083 1.00 96.38 599 SER A CA 1
ATOM 4885 C C . SER A 1 599 ? 2.990 -1.445 -19.975 1.00 96.38 599 SER A C 1
ATOM 4887 O O . SER A 1 599 ? 2.242 -1.928 -19.130 1.00 96.38 599 SER A O 1
ATOM 4889 N N . ALA A 1 600 ? 3.306 -0.149 -19.986 1.00 96.31 600 ALA A N 1
ATOM 4890 C CA . ALA A 1 600 ? 2.758 0.804 -19.018 1.00 96.31 600 ALA A CA 1
ATOM 4891 C C . ALA A 1 600 ? 1.241 1.026 -19.194 1.00 96.31 600 ALA A C 1
ATOM 4893 O O . ALA A 1 600 ? 0.563 1.442 -18.260 1.00 96.31 600 ALA A O 1
ATOM 4894 N N . GLU A 1 601 ? 0.693 0.712 -20.373 1.00 93.00 601 GLU A N 1
ATOM 4895 C CA . GLU A 1 601 ? -0.745 0.789 -20.674 1.00 93.00 601 GLU A CA 1
ATOM 4896 C C . GLU A 1 601 ? -1.549 -0.356 -20.046 1.00 93.00 601 GLU A C 1
ATOM 4898 O O . GLU A 1 601 ? -2.734 -0.205 -19.778 1.00 93.00 601 GLU A O 1
ATOM 4903 N N . THR A 1 602 ? -0.922 -1.514 -19.811 1.00 92.06 602 THR A N 1
ATOM 4904 C CA . THR A 1 602 ? -1.621 -2.724 -19.327 1.00 92.06 602 THR A CA 1
ATOM 4905 C C . THR A 1 602 ? -1.090 -3.251 -17.997 1.00 92.06 602 THR A C 1
ATOM 4907 O O . THR A 1 602 ? -1.767 -4.023 -17.323 1.00 92.06 602 THR A O 1
ATOM 4910 N N . GLY A 1 603 ? 0.129 -2.869 -17.609 1.00 92.38 603 GLY A N 1
ATOM 4911 C CA . GLY A 1 603 ? 0.834 -3.425 -16.455 1.00 92.38 603 GLY A CA 1
ATOM 4912 C C . GLY A 1 603 ? 1.286 -4.876 -16.631 1.00 92.38 603 GLY A C 1
ATOM 4913 O O . GLY A 1 603 ? 1.724 -5.494 -15.664 1.00 92.38 603 GLY A O 1
ATOM 4914 N N . LEU A 1 604 ? 1.165 -5.444 -17.836 1.00 90.69 604 LEU A N 1
ATOM 4915 C CA . LEU A 1 604 ? 1.484 -6.843 -18.124 1.00 90.69 604 LEU A CA 1
ATOM 4916 C C . LEU A 1 604 ? 2.880 -6.991 -18.731 1.00 90.69 604 LEU A C 1
ATOM 4918 O O . LEU A 1 604 ? 3.381 -6.080 -19.398 1.00 90.69 604 LEU A O 1
ATOM 4922 N N . ILE A 1 605 ? 3.489 -8.161 -18.512 1.00 89.88 605 ILE A N 1
ATOM 4923 C CA . ILE A 1 605 ? 4.795 -8.512 -19.081 1.00 89.88 605 ILE A CA 1
ATOM 4924 C C . ILE A 1 605 ? 4.703 -8.445 -20.608 1.00 89.88 605 ILE A C 1
ATOM 4926 O O . ILE A 1 605 ? 3.857 -9.084 -21.230 1.00 89.88 605 ILE A O 1
ATOM 4930 N N . TYR A 1 606 ? 5.606 -7.673 -21.200 1.00 89.81 606 TYR A N 1
ATOM 4931 C CA . TYR A 1 606 ? 5.802 -7.540 -22.636 1.00 89.81 606 TYR A CA 1
ATOM 4932 C C . TYR A 1 606 ? 6.922 -8.462 -23.137 1.00 89.81 606 TYR A C 1
ATOM 4934 O O . TYR A 1 606 ? 6.776 -9.131 -24.157 1.00 89.81 606 TYR A O 1
ATOM 4942 N N . GLN A 1 607 ? 8.056 -8.491 -22.431 1.00 88.56 607 GLN A N 1
ATOM 4943 C CA . GLN A 1 607 ? 9.239 -9.257 -22.824 1.00 88.56 607 GLN A CA 1
ATOM 4944 C C . GLN A 1 607 ? 10.124 -9.534 -21.611 1.00 88.56 607 GLN A C 1
ATOM 4946 O O . GLN A 1 607 ? 10.300 -8.657 -20.775 1.00 88.56 607 GLN A O 1
ATOM 4951 N N . THR A 1 608 ? 10.792 -10.684 -21.596 1.00 86.81 608 THR A N 1
ATOM 4952 C CA . THR A 1 608 ? 11.895 -10.966 -20.670 1.00 86.81 608 THR A CA 1
ATOM 4953 C C . THR A 1 608 ? 13.203 -11.116 -21.448 1.00 86.81 608 THR A C 1
ATOM 4955 O O . THR A 1 608 ? 13.227 -11.676 -22.545 1.00 86.81 608 THR A O 1
ATOM 4958 N N . ALA A 1 609 ? 14.292 -10.584 -20.906 1.00 83.81 609 ALA A N 1
ATOM 4959 C CA . ALA A 1 609 ? 15.640 -10.667 -21.456 1.00 83.81 609 ALA A CA 1
ATOM 4960 C C . ALA A 1 609 ? 16.662 -10.872 -20.329 1.00 83.81 609 ALA A C 1
ATOM 4962 O O . ALA A 1 609 ? 16.345 -10.677 -19.160 1.00 83.81 609 ALA A O 1
ATOM 4963 N N . SER A 1 610 ? 17.900 -11.214 -20.683 1.00 84.88 610 SER A N 1
ATOM 4964 C CA . SER A 1 610 ? 19.021 -11.257 -19.741 1.00 84.88 610 SER A CA 1
ATOM 4965 C C . SER A 1 610 ? 20.106 -10.278 -20.176 1.00 84.88 610 SER A C 1
ATOM 4967 O O . SER A 1 610 ? 20.394 -10.150 -21.367 1.00 84.88 610 SER A O 1
ATOM 4969 N N . VAL A 1 611 ? 20.728 -9.603 -19.214 1.00 90.94 611 VAL A N 1
ATOM 4970 C CA . VAL A 1 611 ? 21.866 -8.698 -19.428 1.00 90.94 611 VAL A CA 1
ATOM 4971 C C . VAL A 1 611 ? 22.998 -9.060 -18.477 1.00 90.94 611 VAL A C 1
ATOM 4973 O O . VAL A 1 611 ? 22.767 -9.671 -17.437 1.00 90.94 611 VAL A O 1
ATOM 4976 N N . ILE A 1 612 ? 24.232 -8.709 -18.829 1.00 86.94 612 ILE A N 1
ATOM 4977 C CA . ILE A 1 612 ? 25.395 -8.877 -17.953 1.00 86.94 612 ILE A CA 1
ATOM 4978 C C . ILE A 1 612 ? 25.899 -7.488 -17.588 1.00 86.94 612 ILE A C 1
ATOM 4980 O O . ILE A 1 612 ? 26.074 -6.641 -18.464 1.00 86.94 612 ILE A O 1
ATOM 4984 N N . SER A 1 613 ? 26.118 -7.249 -16.300 1.00 91.94 613 SER A N 1
ATOM 4985 C CA . SER A 1 613 ? 26.699 -5.998 -15.836 1.00 91.94 613 SER A CA 1
ATOM 4986 C C . SER A 1 613 ? 28.179 -5.902 -16.204 1.00 91.94 613 SER A C 1
ATOM 4988 O O . SER A 1 613 ? 28.942 -6.861 -16.074 1.00 91.94 613 SER A O 1
ATOM 4990 N N . ALA A 1 614 ? 28.601 -4.717 -16.624 1.00 88.19 614 ALA A N 1
ATOM 4991 C CA . ALA A 1 614 ? 29.990 -4.391 -16.909 1.00 88.19 614 ALA A CA 1
ATOM 4992 C C . ALA A 1 614 ? 30.277 -2.955 -16.464 1.00 88.19 614 ALA A C 1
ATOM 4994 O O . ALA A 1 614 ? 29.408 -2.085 -16.527 1.00 88.19 614 ALA A O 1
ATOM 4995 N N . ASN A 1 615 ? 31.504 -2.696 -16.008 1.00 91.38 615 ASN A N 1
ATOM 4996 C CA . ASN A 1 615 ? 31.924 -1.390 -15.488 1.00 91.38 615 ASN A CA 1
ATOM 4997 C C . ASN A 1 615 ? 30.973 -0.820 -14.416 1.00 91.38 615 ASN A C 1
ATOM 4999 O O . ASN A 1 615 ? 30.733 0.383 -14.381 1.00 91.38 615 ASN A O 1
ATOM 5003 N N . ASN A 1 616 ? 30.434 -1.685 -13.546 1.00 91.25 616 ASN A N 1
ATOM 5004 C CA . ASN A 1 616 ? 29.450 -1.329 -12.513 1.00 91.25 616 ASN A CA 1
ATOM 5005 C C . ASN A 1 616 ? 28.148 -0.742 -13.087 1.00 91.25 616 ASN A C 1
ATOM 5007 O O . ASN A 1 616 ? 27.493 0.087 -12.459 1.00 91.25 616 ASN A O 1
ATOM 5011 N N . THR A 1 617 ? 27.768 -1.154 -14.294 1.00 94.44 617 THR A N 1
ATOM 5012 C CA . THR A 1 617 ? 26.527 -0.728 -14.943 1.00 94.44 617 THR A CA 1
ATOM 5013 C C . THR A 1 617 ? 25.849 -1.890 -15.649 1.00 94.44 617 THR A C 1
ATOM 5015 O O . THR A 1 617 ? 26.501 -2.868 -16.011 1.00 94.44 617 THR A O 1
ATOM 5018 N N . ILE A 1 618 ? 24.544 -1.776 -15.866 1.00 94.81 618 ILE A N 1
ATOM 5019 C CA . ILE A 1 618 ? 23.788 -2.603 -16.805 1.00 94.81 618 ILE A CA 1
ATOM 5020 C C . ILE A 1 618 ? 23.257 -1.714 -17.925 1.00 94.81 618 ILE A C 1
ATOM 5022 O O . ILE A 1 618 ? 22.855 -0.572 -17.697 1.00 94.81 618 ILE A O 1
ATOM 5026 N N . ILE A 1 619 ? 23.258 -2.252 -19.137 1.00 95.00 619 ILE A N 1
ATOM 5027 C CA . ILE A 1 619 ? 22.761 -1.567 -20.324 1.00 95.00 619 ILE A CA 1
ATOM 5028 C C . ILE A 1 619 ? 21.414 -2.183 -20.694 1.00 95.00 619 ILE A C 1
ATOM 5030 O O . ILE A 1 619 ? 21.330 -3.386 -20.942 1.00 95.00 619 ILE A O 1
ATOM 5034 N N . LEU A 1 620 ? 20.364 -1.366 -20.718 1.00 95.44 620 LEU A N 1
ATOM 5035 C CA . LEU A 1 620 ? 19.018 -1.778 -21.103 1.00 95.44 620 LEU A CA 1
ATOM 5036 C C . LEU A 1 620 ? 18.642 -1.159 -22.446 1.00 95.44 620 LEU A C 1
ATOM 5038 O O . LEU A 1 620 ? 18.902 0.016 -22.683 1.00 95.44 620 LEU A O 1
ATOM 5042 N N . ASN A 1 621 ? 17.966 -1.933 -23.292 1.00 92.69 621 ASN A N 1
ATOM 5043 C CA . ASN A 1 621 ? 17.432 -1.466 -24.569 1.00 92.69 621 ASN A CA 1
ATOM 5044 C C . ASN A 1 621 ? 15.904 -1.479 -24.510 1.00 92.69 621 ASN A C 1
ATOM 5046 O O . ASN A 1 621 ? 15.302 -2.553 -24.492 1.00 92.69 621 ASN A O 1
ATOM 5050 N N . MET A 1 622 ? 15.280 -0.300 -24.464 1.00 94.19 622 MET A N 1
ATOM 5051 C CA . MET A 1 622 ? 13.822 -0.168 -24.376 1.00 94.19 622 MET A CA 1
ATOM 5052 C C . MET A 1 622 ? 13.156 -0.688 -25.660 1.00 94.19 622 MET A C 1
ATOM 5054 O O . MET A 1 622 ? 13.435 -0.138 -26.725 1.00 94.19 622 MET A O 1
ATOM 5058 N N . PRO A 1 623 ? 12.259 -1.691 -25.621 1.00 94.31 623 PRO A N 1
ATOM 5059 C CA . PRO A 1 623 ? 11.629 -2.227 -26.826 1.00 94.31 623 PRO A CA 1
ATOM 5060 C C . PRO A 1 623 ? 10.993 -1.131 -27.690 1.00 94.31 623 PRO A C 1
ATOM 5062 O O . PRO A 1 623 ? 10.232 -0.301 -27.196 1.00 94.31 623 PRO A O 1
ATOM 5065 N N . ILE A 1 624 ? 11.294 -1.121 -28.993 1.00 92.25 624 ILE A N 1
ATOM 5066 C CA . ILE A 1 624 ? 10.874 -0.033 -29.895 1.00 92.25 624 ILE A CA 1
ATOM 5067 C C . ILE A 1 624 ? 9.348 0.097 -30.007 1.00 92.25 624 ILE A C 1
ATOM 5069 O O . ILE A 1 624 ? 8.824 1.196 -30.163 1.00 92.25 624 ILE A O 1
ATOM 5073 N N . SER A 1 625 ? 8.630 -1.019 -29.889 1.00 92.69 625 SER A N 1
ATOM 5074 C CA . SER A 1 625 ? 7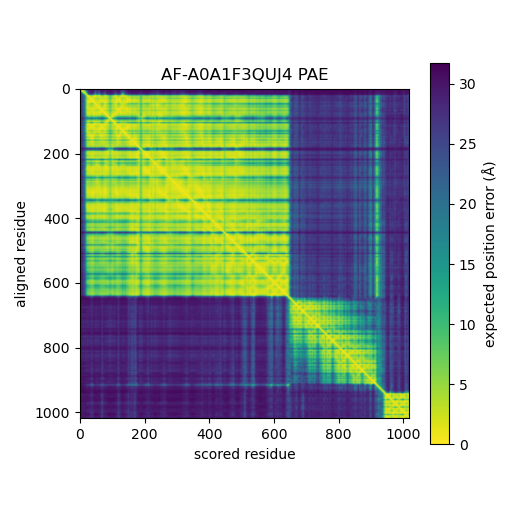.166 -1.071 -29.849 1.00 92.69 625 SER A CA 1
ATOM 5075 C C . SER A 1 625 ? 6.592 -0.375 -28.617 1.00 92.69 625 SER A C 1
ATOM 5077 O O . SER A 1 625 ? 5.585 0.311 -28.738 1.00 92.69 625 SER A O 1
ATOM 5079 N N . LEU A 1 626 ? 7.248 -0.497 -27.459 1.00 95.69 626 LEU A N 1
ATOM 5080 C CA . LEU A 1 626 ? 6.862 0.219 -26.244 1.00 95.69 626 LEU A CA 1
ATOM 5081 C C . LEU A 1 626 ? 7.277 1.692 -26.319 1.00 95.69 626 LEU A C 1
ATOM 5083 O O . LEU A 1 626 ? 6.492 2.576 -26.020 1.00 95.69 626 LEU A O 1
ATOM 5087 N N . ARG A 1 627 ? 8.470 1.991 -26.847 1.00 94.62 627 ARG A N 1
ATOM 5088 C CA . ARG A 1 627 ? 8.914 3.379 -27.081 1.00 94.62 627 ARG A CA 1
ATOM 5089 C C . ARG A 1 627 ? 7.999 4.156 -28.036 1.00 94.62 627 ARG A C 1
ATOM 5091 O O . ARG A 1 627 ? 7.975 5.380 -28.016 1.00 94.62 627 ARG A O 1
ATOM 5098 N N . THR A 1 628 ? 7.268 3.449 -28.893 1.00 92.81 628 THR A N 1
ATOM 5099 C CA . THR A 1 628 ? 6.302 4.021 -29.842 1.00 92.81 628 THR A CA 1
ATOM 5100 C C . THR A 1 628 ? 4.849 3.692 -29.479 1.00 92.81 628 THR A C 1
ATOM 5102 O O . THR A 1 628 ? 3.975 3.803 -30.347 1.00 92.81 628 THR A O 1
ATOM 5105 N N . SER A 1 629 ? 4.591 3.303 -28.222 1.00 94.94 629 SER A N 1
ATOM 5106 C CA . SER A 1 629 ? 3.252 3.095 -27.653 1.00 94.94 629 SER A CA 1
ATOM 5107 C C . SER A 1 629 ? 2.441 4.400 -27.614 1.00 94.94 629 SER A C 1
ATOM 5109 O O . SER A 1 629 ? 2.911 5.442 -28.083 1.00 94.94 629 SER A O 1
ATOM 5111 N N . ALA A 1 630 ? 1.216 4.373 -27.080 1.00 94.44 630 ALA A N 1
ATOM 5112 C CA . ALA A 1 630 ? 0.393 5.578 -26.983 1.00 94.44 630 ALA A CA 1
ATOM 5113 C C . ALA A 1 630 ? 1.053 6.655 -26.100 1.00 94.44 630 ALA A C 1
ATOM 5115 O O . ALA A 1 630 ? 0.995 7.842 -26.434 1.00 94.44 630 ALA A O 1
ATOM 5116 N N . PHE A 1 631 ? 1.747 6.236 -25.038 1.00 95.62 631 PHE A N 1
ATOM 5117 C CA . PHE A 1 631 ? 2.444 7.119 -24.093 1.00 95.62 631 PHE A CA 1
ATOM 5118 C C . PHE A 1 631 ? 3.970 7.127 -24.272 1.00 95.62 631 PHE A C 1
ATOM 5120 O O . PHE A 1 631 ? 4.673 7.827 -23.541 1.00 95.62 631 PHE A O 1
ATOM 5127 N N . GLY A 1 632 ? 4.482 6.385 -25.263 1.00 95.94 632 GLY A N 1
ATOM 5128 C CA . GLY A 1 632 ? 5.900 6.319 -25.615 1.00 95.94 632 GLY A CA 1
ATOM 5129 C C . GLY A 1 632 ? 6.782 5.796 -24.487 1.00 95.94 632 GLY A C 1
ATOM 5130 O O . GLY A 1 632 ? 7.895 6.285 -24.290 1.00 95.94 632 GLY A O 1
ATOM 5131 N N . ASP A 1 633 ? 6.271 4.850 -23.707 1.00 97.50 633 ASP A N 1
ATOM 5132 C CA . ASP A 1 633 ? 6.811 4.481 -22.410 1.00 97.50 633 ASP A CA 1
ATOM 5133 C C . ASP A 1 633 ? 6.801 2.969 -22.142 1.00 97.50 633 ASP A C 1
ATOM 5135 O O . ASP A 1 633 ? 6.209 2.158 -22.857 1.00 97.50 633 ASP A O 1
ATOM 5139 N N . ALA A 1 634 ? 7.542 2.573 -21.112 1.00 97.12 634 ALA A N 1
ATOM 5140 C CA . ALA A 1 634 ? 7.596 1.203 -20.634 1.00 97.12 634 ALA A CA 1
ATOM 5141 C C . ALA A 1 634 ? 7.920 1.170 -19.145 1.00 97.12 634 ALA A C 1
ATOM 5143 O O . ALA A 1 634 ? 8.521 2.088 -18.582 1.00 97.12 634 ALA A O 1
ATOM 5144 N N . VAL A 1 635 ? 7.560 0.055 -18.527 1.00 97.88 635 VAL A N 1
ATOM 5145 C CA . VAL A 1 635 ? 7.966 -0.280 -17.168 1.00 97.88 635 VAL A CA 1
ATOM 5146 C C . VAL A 1 635 ? 8.968 -1.420 -17.238 1.00 97.88 635 VAL A C 1
ATOM 5148 O O . VAL A 1 635 ? 8.885 -2.279 -18.116 1.00 97.88 635 VAL A O 1
ATOM 5151 N N . PHE A 1 636 ? 9.945 -1.425 -16.343 1.00 96.69 636 PHE A N 1
ATOM 5152 C CA . PHE A 1 636 ? 10.924 -2.492 -16.250 1.00 96.69 636 PHE A CA 1
ATOM 5153 C C . PHE A 1 636 ? 11.112 -2.966 -14.817 1.00 96.69 636 PHE A C 1
ATOM 5155 O O . PHE A 1 636 ? 11.032 -2.204 -13.850 1.00 96.69 636 PHE A O 1
ATOM 5162 N N . LYS A 1 637 ? 11.442 -4.246 -14.712 1.00 94.62 637 LYS A N 1
ATOM 5163 C CA . LYS A 1 637 ? 11.913 -4.909 -13.509 1.00 94.62 637 LYS A CA 1
ATOM 5164 C C . LYS A 1 637 ? 13.223 -5.600 -13.848 1.00 94.62 637 LYS A C 1
ATOM 5166 O O . LYS A 1 637 ? 13.281 -6.432 -14.745 1.00 94.62 637 LYS A O 1
ATOM 5171 N N . VAL A 1 638 ? 14.277 -5.237 -13.134 1.00 94.06 638 VAL A N 1
ATOM 5172 C CA . VAL A 1 638 ? 15.589 -5.865 -13.230 1.00 94.06 638 VAL A CA 1
ATOM 5173 C C . VAL A 1 638 ? 15.888 -6.553 -11.916 1.00 94.06 638 VAL A C 1
ATOM 5175 O O . VAL A 1 638 ? 15.758 -5.941 -10.859 1.00 94.06 638 VAL A O 1
ATOM 5178 N N . TYR A 1 639 ? 16.322 -7.802 -11.973 1.00 89.94 639 TYR A N 1
ATOM 5179 C CA . TYR A 1 639 ? 16.781 -8.517 -10.791 1.00 89.94 639 TYR A CA 1
ATOM 5180 C C . TYR A 1 639 ? 17.917 -9.469 -11.135 1.00 89.94 639 TYR A C 1
ATOM 5182 O O . TYR A 1 639 ? 18.030 -9.938 -12.266 1.00 89.94 639 TYR A O 1
ATOM 5190 N N . LEU A 1 640 ? 18.791 -9.712 -10.164 1.00 86.75 640 LEU A N 1
ATOM 5191 C CA . LEU A 1 640 ? 19.925 -10.615 -10.305 1.00 86.75 640 LEU A CA 1
ATOM 5192 C C . LEU A 1 640 ? 19.434 -12.005 -10.744 1.00 86.75 640 LEU A C 1
ATOM 5194 O O . LEU A 1 640 ? 18.525 -12.571 -10.135 1.00 86.75 640 LEU A O 1
ATOM 5198 N N . ASP A 1 641 ? 20.029 -12.550 -11.805 1.00 80.75 641 ASP A N 1
ATOM 5199 C CA . ASP A 1 641 ? 19.688 -13.878 -12.304 1.00 80.75 641 ASP A CA 1
ATOM 5200 C C . ASP A 1 641 ? 20.332 -14.935 -11.407 1.00 80.75 641 ASP A C 1
ATOM 5202 O O . ASP A 1 641 ? 21.474 -15.367 -11.596 1.00 80.75 641 ASP A O 1
ATOM 5206 N N . CYS A 1 642 ? 19.575 -15.363 -10.404 1.00 64.75 642 CYS A N 1
ATOM 5207 C CA . CYS A 1 642 ? 20.014 -16.385 -9.471 1.00 64.75 642 CYS A CA 1
ATOM 5208 C C . CYS A 1 642 ? 20.246 -17.754 -10.107 1.00 64.75 642 CYS A C 1
ATOM 5210 O O . CYS A 1 642 ? 20.831 -18.600 -9.440 1.00 64.75 642 CYS A O 1
ATOM 5212 N N . ASN A 1 643 ? 19.861 -17.967 -11.368 1.00 55.88 643 ASN A N 1
ATOM 5213 C CA . ASN A 1 643 ? 19.951 -19.257 -12.042 1.00 55.88 643 ASN A CA 1
ATOM 5214 C C . ASN A 1 643 ? 21.199 -19.403 -12.934 1.00 55.88 643 ASN A C 1
ATOM 5216 O O . ASN A 1 643 ? 21.404 -20.472 -13.505 1.00 55.88 643 ASN A O 1
ATOM 5220 N N . GLN A 1 644 ? 22.066 -18.386 -13.047 1.00 50.16 644 GLN A N 1
ATOM 5221 C CA . GLN A 1 644 ? 23.346 -18.507 -13.769 1.00 50.16 644 GLN A CA 1
ATOM 5222 C C . GLN A 1 644 ? 24.530 -18.902 -12.861 1.00 50.16 644 GLN A C 1
ATOM 5224 O O . GLN A 1 644 ? 24.539 -18.576 -11.677 1.00 50.16 644 GLN A O 1
ATOM 5229 N N . PHE A 1 645 ? 25.561 -19.574 -13.409 1.00 48.41 645 PHE A N 1
ATOM 5230 C CA . PHE A 1 645 ? 26.662 -20.226 -12.660 1.00 48.41 645 PHE A CA 1
ATOM 5231 C C . PHE A 1 645 ? 28.089 -19.684 -13.005 1.00 48.41 645 PHE A C 1
ATOM 5233 O O . PHE A 1 645 ? 28.329 -19.377 -14.170 1.00 48.41 645 PHE A O 1
ATOM 5240 N N . ILE A 1 646 ? 29.051 -19.550 -12.047 1.00 39.34 646 ILE A N 1
ATOM 5241 C CA . ILE A 1 646 ? 30.461 -19.044 -12.273 1.00 39.34 646 ILE A CA 1
ATOM 5242 C C . ILE A 1 646 ? 31.560 -19.569 -11.263 1.00 39.34 646 ILE A C 1
ATOM 5244 O O . ILE A 1 646 ? 31.236 -19.793 -10.100 1.00 39.34 646 ILE A O 1
ATOM 5248 N N . TRP A 1 647 ? 32.869 -19.678 -11.642 1.00 29.45 647 TRP A N 1
ATOM 5249 C CA . TRP A 1 647 ? 33.997 -20.424 -10.950 1.00 29.45 647 TRP A CA 1
ATOM 5250 C C . TRP A 1 647 ? 35.210 -19.564 -10.406 1.00 29.45 647 TRP A C 1
ATOM 5252 O O . TRP A 1 647 ? 35.446 -18.508 -10.991 1.00 29.45 647 TRP A O 1
ATOM 5262 N N . ARG A 1 648 ? 35.991 -19.973 -9.337 1.00 29.78 648 ARG A N 1
ATOM 5263 C CA . ARG A 1 648 ? 37.226 -19.303 -8.710 1.00 29.78 648 ARG A CA 1
ATOM 5264 C C . ARG A 1 648 ? 38.251 -20.232 -7.907 1.00 29.78 648 ARG A C 1
ATOM 5266 O O . ARG A 1 648 ? 37.862 -21.358 -7.614 1.00 29.78 648 ARG A O 1
ATOM 5273 N N . GLU A 1 649 ? 39.482 -19.768 -7.499 1.00 25.97 649 GLU A N 1
ATOM 5274 C CA . GLU A 1 649 ? 40.755 -20.511 -7.058 1.00 25.97 649 GLU A CA 1
ATOM 5275 C C . GLU A 1 649 ? 41.473 -20.119 -5.677 1.00 25.97 649 GLU A C 1
ATOM 5277 O O . GLU A 1 649 ? 41.224 -19.005 -5.214 1.00 25.97 649 GLU A O 1
ATOM 5282 N N . GLY A 1 650 ? 42.383 -20.948 -5.039 1.00 33.06 650 GLY A N 1
ATOM 5283 C CA . GLY A 1 650 ? 43.248 -20.664 -3.811 1.00 33.06 650 GLY A CA 1
ATOM 5284 C C . GLY A 1 650 ? 44.396 -21.689 -3.381 1.00 33.06 650 GLY A C 1
ATOM 5285 O O . GLY A 1 650 ? 44.375 -22.816 -3.862 1.00 33.06 650 GLY A O 1
ATOM 5286 N N . ILE A 1 651 ? 45.384 -21.348 -2.480 1.00 38.97 651 ILE A N 1
ATOM 5287 C CA . ILE A 1 651 ? 46.705 -22.064 -2.181 1.00 38.97 651 ILE A CA 1
ATOM 5288 C C . ILE A 1 651 ? 47.020 -22.389 -0.663 1.00 38.97 651 ILE A C 1
ATOM 5290 O O . ILE A 1 651 ? 46.707 -21.572 0.201 1.00 38.97 651 ILE A O 1
ATOM 5294 N N . LEU A 1 652 ? 47.727 -23.507 -0.331 1.00 42.38 652 LEU A N 1
ATOM 5295 C CA . LEU A 1 652 ? 48.290 -23.913 1.007 1.00 42.38 652 LEU A CA 1
ATOM 5296 C C . LEU A 1 652 ? 49.797 -23.532 1.204 1.00 42.38 652 LEU A C 1
ATOM 5298 O O . LEU A 1 652 ? 50.568 -23.568 0.251 1.00 42.38 652 LEU A O 1
ATOM 5302 N N . SER A 1 653 ? 50.247 -23.187 2.426 1.00 44.12 653 SER A N 1
ATOM 5303 C CA . SER A 1 653 ? 51.563 -22.552 2.728 1.00 44.12 653 SER A CA 1
ATOM 5304 C C . SER A 1 653 ? 52.841 -23.431 2.645 1.00 44.12 653 SER A C 1
ATOM 5306 O O . SER A 1 653 ? 52.790 -24.653 2.727 1.00 44.12 653 SER A O 1
ATOM 5308 N N . ASN A 1 654 ? 54.019 -22.776 2.610 1.00 48.19 654 ASN A N 1
ATOM 5309 C CA . ASN A 1 654 ? 55.392 -23.289 2.358 1.00 48.19 654 ASN A CA 1
ATOM 5310 C C . ASN A 1 654 ? 56.018 -24.285 3.380 1.00 48.19 654 ASN A C 1
ATOM 5312 O O . ASN A 1 654 ? 57.241 -24.448 3.407 1.00 48.19 654 ASN A O 1
ATOM 5316 N N . THR A 1 655 ? 55.242 -24.926 4.254 1.00 52.00 655 THR A N 1
ATOM 5317 C CA . THR A 1 655 ? 55.755 -25.688 5.414 1.00 52.00 655 THR A CA 1
ATOM 5318 C C . THR A 1 655 ? 56.173 -27.136 5.108 1.00 52.00 655 THR A C 1
ATOM 5320 O O . THR A 1 655 ? 56.816 -27.769 5.944 1.00 52.00 655 THR A O 1
ATOM 5323 N N . TYR A 1 656 ? 55.874 -27.664 3.915 1.00 59.25 656 TYR A N 1
ATOM 5324 C CA . TYR A 1 656 ? 56.155 -29.056 3.524 1.00 59.25 656 TYR A CA 1
ATOM 5325 C C . TYR A 1 656 ? 57.206 -29.114 2.410 1.00 59.25 656 TYR A C 1
ATOM 5327 O O . TYR A 1 656 ? 56.907 -28.862 1.246 1.00 59.25 656 TYR A O 1
ATOM 5335 N N . GLN A 1 657 ? 58.457 -29.421 2.765 1.00 55.31 657 GLN A N 1
ATOM 5336 C CA . GLN A 1 657 ? 59.572 -29.497 1.812 1.00 55.31 657 GLN A CA 1
ATOM 5337 C C . GLN A 1 657 ? 59.861 -30.943 1.365 1.00 55.31 657 GLN A C 1
ATOM 5339 O O . GLN A 1 657 ? 59.549 -31.897 2.077 1.00 55.31 657 GLN A O 1
ATOM 5344 N N . ASN A 1 658 ? 60.491 -31.092 0.191 1.00 60.09 658 ASN A N 1
ATOM 5345 C CA . ASN A 1 658 ? 60.956 -32.356 -0.411 1.00 60.09 658 ASN A CA 1
ATOM 5346 C C . ASN A 1 658 ? 59.877 -33.353 -0.890 1.00 60.09 658 ASN A C 1
ATOM 5348 O O . ASN A 1 658 ? 60.145 -34.553 -0.92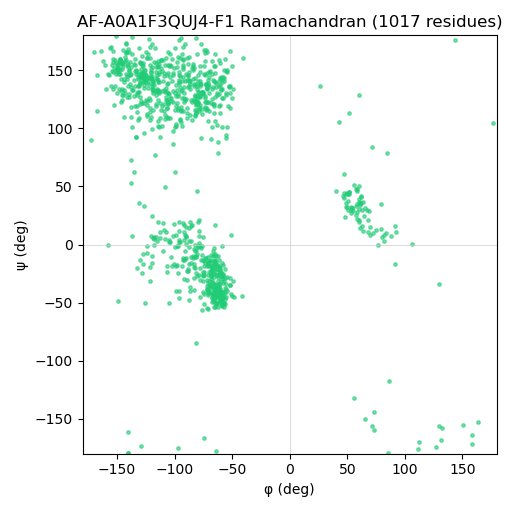9 1.00 60.09 658 ASN A O 1
ATOM 5352 N N . VAL A 1 659 ? 58.687 -32.894 -1.297 1.00 65.44 659 VAL A N 1
ATOM 5353 C CA . VAL A 1 659 ? 57.673 -33.736 -1.972 1.00 65.44 659 VAL A CA 1
ATOM 5354 C C . VAL A 1 659 ? 58.122 -34.037 -3.409 1.00 65.44 659 VAL A C 1
ATOM 5356 O O . VAL A 1 659 ? 58.373 -33.110 -4.175 1.00 65.44 659 VAL A O 1
ATOM 5359 N N . ALA A 1 660 ? 58.248 -35.314 -3.781 1.00 58.34 660 ALA A N 1
ATOM 5360 C CA . ALA A 1 660 ? 58.819 -35.720 -5.073 1.00 58.34 660 ALA A CA 1
ATOM 5361 C C . ALA A 1 660 ? 57.793 -35.897 -6.200 1.00 58.34 660 ALA A C 1
ATOM 5363 O O . ALA A 1 660 ? 58.158 -35.741 -7.364 1.00 58.34 660 ALA A O 1
ATOM 5364 N N . SER A 1 661 ? 56.558 -36.274 -5.842 1.00 62.25 661 SER A N 1
ATOM 5365 C CA . SER A 1 661 ? 55.342 -36.579 -6.638 1.00 62.25 661 SER A CA 1
ATOM 5366 C C . SER A 1 661 ? 54.595 -37.744 -5.950 1.00 62.25 661 SER A C 1
ATOM 5368 O O . SER A 1 661 ? 55.088 -38.243 -4.940 1.00 62.25 661 SER A O 1
ATOM 5370 N N . ASP A 1 662 ? 53.418 -38.150 -6.450 1.00 66.62 662 ASP A N 1
ATOM 5371 C CA . ASP A 1 662 ? 52.562 -39.231 -5.909 1.00 66.62 662 ASP A CA 1
ATOM 5372 C C . ASP A 1 662 ? 51.863 -38.868 -4.584 1.00 66.62 662 ASP A C 1
ATOM 5374 O O . ASP A 1 662 ? 52.340 -39.171 -3.493 1.00 66.62 662 ASP A O 1
ATOM 5378 N N . LEU A 1 663 ? 50.724 -38.178 -4.685 1.00 69.12 663 LEU A N 1
ATOM 5379 C CA . LEU A 1 663 ? 49.872 -37.781 -3.559 1.00 69.12 663 LEU A CA 1
ATOM 5380 C C . LEU A 1 663 ? 48.610 -38.638 -3.546 1.00 69.12 663 LEU A C 1
ATOM 5382 O O . LEU A 1 663 ? 47.995 -38.824 -4.593 1.00 69.12 663 LEU A O 1
ATOM 5386 N N . ALA A 1 664 ? 48.185 -39.089 -2.370 1.00 72.56 664 ALA A N 1
ATOM 5387 C CA . ALA A 1 664 ? 46.912 -39.781 -2.224 1.00 72.56 664 ALA A CA 1
ATOM 5388 C C . ALA A 1 664 ? 46.251 -39.461 -0.882 1.00 72.56 664 ALA A C 1
ATOM 5390 O O . ALA A 1 664 ? 46.903 -39.493 0.163 1.00 72.56 664 ALA A O 1
ATOM 5391 N N . SER A 1 665 ? 44.957 -39.150 -0.903 1.00 69.50 665 SER A N 1
ATOM 5392 C CA . SER A 1 665 ? 44.167 -38.890 0.300 1.00 69.50 665 SER A CA 1
ATOM 5393 C C . SER A 1 665 ? 43.542 -40.173 0.844 1.00 69.50 665 SER A C 1
ATOM 5395 O O . SER A 1 665 ? 43.094 -41.048 0.103 1.00 69.50 665 SER A O 1
ATOM 5397 N N . ALA A 1 666 ? 43.510 -40.288 2.166 1.00 70.44 666 ALA A N 1
ATOM 5398 C CA . ALA A 1 666 ? 42.801 -41.337 2.862 1.00 70.44 666 ALA A CA 1
ATOM 5399 C C . ALA A 1 666 ? 41.293 -41.046 2.842 1.00 70.44 666 ALA A C 1
ATOM 5401 O O . ALA A 1 666 ? 40.874 -39.949 3.220 1.00 70.44 666 ALA A O 1
ATOM 5402 N N . PRO A 1 667 ? 40.463 -42.025 2.447 1.00 60.47 667 PRO A N 1
ATOM 5403 C CA . PRO A 1 667 ? 39.028 -41.816 2.267 1.00 60.47 667 PRO A CA 1
ATOM 5404 C C . PRO A 1 667 ? 38.260 -41.565 3.576 1.00 60.47 667 PRO A C 1
ATOM 5406 O O . PRO A 1 667 ? 37.144 -41.060 3.526 1.00 60.47 667 PRO A O 1
ATOM 5409 N N . ASN A 1 668 ? 38.837 -41.894 4.738 1.00 59.06 668 ASN A N 1
ATOM 5410 C CA . ASN A 1 668 ? 38.120 -41.865 6.017 1.00 59.06 668 ASN A CA 1
ATOM 5411 C C . ASN A 1 668 ? 38.368 -40.612 6.860 1.00 59.06 668 ASN A C 1
ATOM 5413 O O . ASN A 1 668 ? 37.454 -40.140 7.527 1.00 59.06 668 ASN A O 1
ATOM 5417 N N . ASP A 1 669 ? 39.606 -40.124 6.901 1.00 60.47 669 ASP A N 1
ATOM 5418 C CA . ASP A 1 669 ? 40.028 -39.052 7.813 1.00 60.47 669 ASP A CA 1
ATOM 5419 C C . ASP A 1 669 ? 40.646 -37.852 7.081 1.00 60.47 669 ASP A C 1
ATOM 5421 O O . ASP A 1 669 ? 41.011 -36.861 7.711 1.00 60.47 669 ASP A O 1
ATOM 5425 N N . GLY A 1 670 ? 40.745 -37.920 5.749 1.00 63.81 670 GLY A N 1
ATOM 5426 C CA . GLY A 1 670 ? 41.303 -36.851 4.928 1.00 63.81 670 GLY A CA 1
ATOM 5427 C C . GLY A 1 670 ? 42.821 -36.694 5.046 1.00 63.81 670 GLY A C 1
ATOM 5428 O O . GLY A 1 670 ? 43.361 -35.716 4.526 1.00 63.81 670 GLY A O 1
ATOM 5429 N N . SER A 1 671 ? 43.524 -37.632 5.691 1.00 76.25 671 SER A N 1
ATOM 5430 C CA . SER A 1 671 ? 44.990 -37.639 5.740 1.00 76.25 671 SER A CA 1
ATOM 5431 C C . SER A 1 671 ? 45.574 -37.740 4.331 1.00 76.25 671 SER A C 1
ATOM 5433 O O . SER A 1 671 ? 45.112 -38.538 3.522 1.00 76.25 671 SER A O 1
ATOM 5435 N N . VAL A 1 672 ? 46.613 -36.971 4.018 1.00 75.94 672 VAL A N 1
ATOM 5436 C CA . VAL A 1 672 ? 47.282 -37.007 2.711 1.00 75.94 672 VAL A CA 1
ATOM 5437 C C . VAL A 1 672 ? 48.624 -37.709 2.850 1.00 75.94 672 VAL A C 1
ATOM 5439 O O . VAL A 1 672 ? 49.489 -37.264 3.605 1.00 75.94 672 VAL A O 1
ATOM 5442 N N . PHE A 1 673 ? 48.812 -38.789 2.098 1.00 83.75 673 PHE A N 1
ATOM 5443 C CA . PHE A 1 673 ? 50.073 -39.508 1.977 1.00 83.75 673 PHE A CA 1
ATOM 5444 C C . PHE A 1 673 ? 50.833 -39.035 0.746 1.00 83.75 673 PHE A C 1
ATOM 5446 O O . PHE A 1 673 ? 50.239 -38.769 -0.300 1.00 83.75 673 PHE A O 1
ATOM 5453 N N . TYR A 1 674 ? 52.150 -38.925 0.872 1.00 80.75 674 TYR A N 1
ATOM 5454 C CA . TYR A 1 674 ? 53.001 -38.438 -0.203 1.00 80.75 674 TYR A CA 1
ATOM 5455 C C . TYR A 1 674 ? 54.387 -39.064 -0.161 1.00 80.75 674 TYR A C 1
ATOM 5457 O O . TYR A 1 674 ? 54.909 -39.390 0.910 1.00 80.75 674 TYR A O 1
ATOM 5465 N N . ARG A 1 675 ? 55.008 -39.191 -1.336 1.00 84.81 675 ARG A N 1
ATOM 5466 C CA . ARG A 1 675 ? 56.400 -39.625 -1.445 1.00 84.81 675 ARG A CA 1
ATOM 5467 C C . ARG A 1 675 ? 57.368 -38.445 -1.342 1.00 84.81 675 ARG A C 1
ATOM 5469 O O . ARG A 1 675 ? 57.186 -37.395 -1.966 1.00 84.81 675 ARG A O 1
ATOM 5476 N N . THR A 1 676 ? 58.440 -38.636 -0.584 1.00 82.38 676 THR A N 1
ATOM 5477 C CA . THR A 1 676 ? 59.560 -37.693 -0.484 1.00 82.38 676 THR A CA 1
ATOM 5478 C C . THR A 1 676 ? 60.645 -37.964 -1.533 1.00 82.38 676 THR A C 1
ATOM 5480 O O . THR A 1 676 ? 60.754 -39.064 -2.075 1.00 82.38 676 THR A O 1
ATOM 5483 N N . ALA A 1 677 ? 61.492 -36.967 -1.816 1.00 79.62 677 ALA A N 1
ATOM 5484 C CA . ALA A 1 677 ? 62.573 -37.064 -2.813 1.00 79.62 677 ALA A CA 1
ATOM 5485 C C . ALA A 1 677 ? 63.635 -38.136 -2.509 1.00 79.62 677 ALA A C 1
ATOM 5487 O O . ALA A 1 677 ? 64.331 -38.577 -3.419 1.00 79.62 677 ALA A O 1
ATOM 5488 N N . ASP A 1 678 ? 63.733 -38.598 -1.261 1.00 82.12 678 ASP A N 1
ATOM 5489 C CA . ASP A 1 678 ? 64.569 -39.723 -0.829 1.00 82.12 678 ASP A CA 1
ATOM 5490 C C . ASP A 1 678 ? 63.834 -41.083 -0.856 1.00 82.12 678 ASP A C 1
ATOM 5492 O O . ASP A 1 678 ? 64.318 -42.059 -0.282 1.00 82.12 678 ASP A O 1
ATOM 5496 N N . ASN A 1 679 ? 62.698 -41.176 -1.563 1.00 85.94 679 ASN A N 1
ATOM 5497 C CA . ASN A 1 679 ? 61.889 -42.388 -1.755 1.00 85.94 679 ASN A CA 1
ATOM 5498 C C . ASN A 1 679 ? 61.314 -42.981 -0.454 1.00 85.94 679 ASN A C 1
ATOM 5500 O O . ASN A 1 679 ? 61.280 -44.208 -0.283 1.00 85.94 679 ASN A O 1
ATOM 5504 N N . LYS A 1 680 ? 60.841 -42.122 0.455 1.00 84.88 680 LYS A N 1
ATOM 5505 C CA . LYS A 1 680 ? 60.086 -42.517 1.654 1.00 84.88 680 LYS A CA 1
ATOM 5506 C C . LYS A 1 680 ? 58.625 -42.102 1.551 1.00 84.88 680 LYS A C 1
ATOM 5508 O O . LYS A 1 680 ? 58.283 -41.210 0.776 1.00 84.88 680 LYS A O 1
ATOM 5513 N N . LEU A 1 681 ? 57.771 -42.763 2.329 1.00 85.50 681 LEU A N 1
ATOM 5514 C CA . LEU A 1 681 ? 56.361 -42.400 2.455 1.00 85.50 681 LEU A CA 1
ATOM 5515 C C . LEU A 1 681 ? 56.135 -41.576 3.723 1.00 85.50 681 LEU A C 1
ATOM 5517 O O . LEU A 1 681 ? 56.476 -42.019 4.820 1.00 85.50 681 LEU A O 1
ATOM 5521 N N . ASN A 1 682 ? 55.492 -40.424 3.569 1.00 85.06 682 ASN A N 1
ATOM 5522 C CA . ASN A 1 682 ? 55.114 -39.532 4.657 1.00 85.06 682 ASN A CA 1
ATOM 5523 C C . ASN A 1 682 ? 53.609 -39.248 4.627 1.00 85.06 682 ASN A C 1
ATOM 5525 O O . ASN A 1 682 ? 52.945 -39.495 3.621 1.00 85.06 682 ASN A O 1
ATOM 5529 N N . SER A 1 683 ? 53.080 -38.702 5.724 1.00 84.44 683 SER A N 1
ATOM 5530 C CA . SER A 1 683 ? 51.690 -38.239 5.796 1.00 84.44 683 SER A CA 1
ATOM 5531 C C . SER A 1 683 ? 51.558 -36.866 6.445 1.00 84.44 683 SER A C 1
ATOM 5533 O O . SER A 1 683 ? 52.398 -36.469 7.261 1.00 84.44 683 SER A O 1
ATOM 5535 N N . ILE A 1 684 ? 50.488 -36.164 6.081 1.00 77.25 684 ILE A N 1
ATOM 5536 C CA . ILE A 1 684 ? 49.972 -34.987 6.781 1.00 77.25 684 ILE A CA 1
ATOM 5537 C C . ILE A 1 684 ? 48.483 -35.163 7.075 1.00 77.25 684 ILE A C 1
ATOM 5539 O O . ILE A 1 684 ? 47.766 -35.777 6.289 1.00 77.25 684 ILE A O 1
ATOM 5543 N N . TRP A 1 685 ? 48.009 -34.602 8.182 1.00 75.81 685 TRP A N 1
ATOM 5544 C CA . TRP A 1 685 ? 46.586 -34.575 8.532 1.00 75.81 685 TRP A CA 1
ATOM 5545 C C . TRP A 1 685 ? 46.259 -33.295 9.292 1.00 75.81 685 TRP A C 1
ATOM 5547 O O . TRP A 1 685 ? 47.133 -32.666 9.888 1.00 75.81 685 TRP A O 1
ATOM 5557 N N . TRP A 1 686 ? 44.995 -32.892 9.269 1.00 69.12 686 TRP A N 1
ATOM 5558 C CA . TRP A 1 686 ? 44.530 -31.775 10.079 1.00 69.12 686 TRP A CA 1
ATOM 5559 C C . TRP A 1 686 ? 44.304 -32.243 11.516 1.00 69.12 686 TRP A C 1
ATOM 5561 O O . TRP A 1 686 ? 43.504 -33.151 11.746 1.00 69.12 686 TRP A O 1
ATOM 5571 N N . ASN A 1 687 ? 44.979 -31.629 12.489 1.00 66.94 687 ASN A N 1
ATOM 5572 C CA . ASN A 1 687 ? 44.701 -31.868 13.899 1.00 66.94 687 ASN A CA 1
ATOM 5573 C C . ASN A 1 687 ? 43.713 -30.809 14.415 1.00 66.94 687 ASN A C 1
ATOM 5575 O O . ASN A 1 687 ? 44.105 -29.665 14.667 1.00 66.94 687 ASN A O 1
ATOM 5579 N N . PRO A 1 688 ? 42.437 -31.175 14.632 1.00 50.69 688 PRO A N 1
ATOM 5580 C CA . PRO A 1 688 ? 41.410 -30.231 15.061 1.00 50.69 688 PRO A CA 1
ATOM 5581 C C . PRO A 1 688 ? 41.596 -29.760 16.509 1.00 50.69 688 PRO A C 1
ATOM 5583 O O . PRO A 1 688 ? 40.988 -28.776 16.906 1.00 50.69 688 PRO A O 1
ATOM 5586 N N . THR A 1 689 ? 42.430 -30.437 17.305 1.00 61.31 689 THR A N 1
ATOM 5587 C CA . THR A 1 689 ? 42.687 -30.072 18.708 1.00 61.31 689 THR A CA 1
ATOM 5588 C C . THR A 1 689 ? 43.593 -28.848 18.821 1.00 61.31 689 THR A C 1
ATOM 5590 O O . THR A 1 689 ? 43.477 -28.084 19.775 1.00 61.31 689 THR A O 1
ATOM 5593 N N . ILE A 1 690 ? 44.504 -28.670 17.861 1.00 61.69 690 ILE A N 1
ATOM 5594 C CA . ILE A 1 690 ? 45.469 -27.561 17.834 1.00 61.69 690 ILE A CA 1
ATOM 5595 C C . ILE A 1 690 ? 45.261 -26.624 16.637 1.00 61.69 690 ILE A C 1
ATOM 5597 O O . ILE A 1 690 ? 46.085 -25.741 16.417 1.00 61.69 690 ILE A O 1
ATOM 5601 N N . GLU A 1 691 ? 44.189 -26.839 15.865 1.00 58.31 691 GLU A N 1
ATOM 5602 C CA . GLU A 1 691 ? 43.843 -26.095 14.647 1.00 58.31 691 GLU A CA 1
ATOM 5603 C C . GLU A 1 691 ? 45.031 -25.921 13.687 1.00 58.31 691 GLU A C 1
ATOM 5605 O O . GLU A 1 691 ? 45.290 -24.838 13.160 1.00 58.31 691 GLU A O 1
ATOM 5610 N N . ASN A 1 692 ? 45.790 -26.996 13.471 1.00 65.75 692 ASN A N 1
ATOM 5611 C CA . ASN A 1 692 ? 46.936 -26.961 12.575 1.00 65.75 692 ASN A CA 1
ATOM 5612 C C . ASN A 1 692 ? 47.124 -28.293 11.849 1.00 65.75 692 ASN A C 1
ATOM 5614 O O . ASN A 1 692 ? 46.721 -29.353 12.331 1.00 65.75 692 ASN A O 1
ATOM 5618 N N . TRP A 1 693 ? 47.761 -28.235 10.684 1.00 64.50 693 TRP A N 1
ATOM 5619 C CA . TRP A 1 693 ? 48.188 -29.430 9.972 1.00 64.50 693 TRP A CA 1
ATOM 5620 C C . TRP A 1 693 ? 49.428 -30.020 10.644 1.00 64.50 693 TRP A C 1
ATOM 5622 O O . TRP A 1 693 ? 50.408 -29.322 10.912 1.00 64.50 693 TRP A O 1
ATOM 5632 N N . GLU A 1 694 ? 49.392 -31.322 10.884 1.00 74.50 694 GLU A N 1
ATOM 5633 C CA . GLU A 1 694 ? 50.499 -32.094 11.431 1.00 74.50 694 GLU A CA 1
ATOM 5634 C C . GLU A 1 694 ? 51.135 -32.977 10.359 1.00 74.50 694 GLU A C 1
ATOM 5636 O O . GLU A 1 694 ? 50.541 -33.252 9.317 1.00 74.50 694 GLU A O 1
ATOM 5641 N N . ARG A 1 695 ? 52.371 -33.415 10.620 1.00 78.38 695 ARG A N 1
ATOM 5642 C CA . ARG A 1 695 ? 53.171 -34.259 9.725 1.00 78.38 695 ARG A CA 1
ATOM 5643 C C . ARG A 1 695 ? 53.725 -35.458 10.486 1.00 78.38 695 ARG A C 1
ATOM 5645 O O . ARG A 1 695 ? 54.253 -35.300 11.583 1.00 78.38 695 ARG A O 1
ATOM 5652 N N . SER A 1 696 ? 53.718 -36.628 9.849 1.00 80.88 696 SER A N 1
ATOM 5653 C CA . SER A 1 696 ? 54.420 -37.829 10.314 1.00 80.88 696 SER A CA 1
ATOM 5654 C C . SER A 1 696 ? 55.333 -38.390 9.227 1.00 80.88 696 SER A C 1
ATOM 5656 O O . SER A 1 696 ? 54.958 -38.491 8.057 1.00 80.88 696 SER A O 1
ATOM 5658 N N . GLU A 1 697 ? 56.538 -38.797 9.625 1.00 80.00 697 GLU A N 1
ATOM 5659 C CA . GLU A 1 697 ? 57.485 -39.538 8.775 1.00 80.00 697 GLU A CA 1
ATOM 5660 C C . GLU A 1 697 ? 57.256 -41.057 8.839 1.00 80.00 697 GLU A C 1
ATOM 5662 O O . GLU A 1 697 ? 58.132 -41.837 8.467 1.00 80.00 697 GLU A O 1
ATOM 5667 N N . LEU A 1 698 ? 56.102 -41.481 9.380 1.00 83.00 698 LEU A N 1
ATOM 5668 C CA . LEU A 1 698 ? 55.694 -42.884 9.525 1.00 83.00 698 LEU A CA 1
ATOM 5669 C C . LEU A 1 698 ? 56.800 -43.753 10.157 1.00 83.00 698 LEU A C 1
ATOM 5671 O O . LEU A 1 698 ? 56.976 -44.920 9.812 1.00 83.00 698 LEU A O 1
ATOM 5675 N N . ASN A 1 699 ? 57.600 -43.152 11.045 1.00 73.25 699 ASN A N 1
ATOM 5676 C CA . ASN A 1 699 ? 58.764 -43.742 11.711 1.00 73.25 699 ASN A CA 1
ATOM 5677 C C . ASN A 1 699 ? 59.812 -44.374 10.763 1.00 73.25 699 ASN A C 1
ATOM 5679 O O . ASN A 1 699 ? 60.542 -45.275 11.171 1.00 73.25 699 ASN A O 1
ATOM 5683 N N . ASN A 1 700 ? 59.916 -43.908 9.508 1.00 70.88 700 ASN A N 1
ATOM 5684 C CA . ASN A 1 700 ? 60.728 -44.511 8.434 1.00 70.88 700 ASN A CA 1
ATOM 5685 C C . ASN A 1 700 ? 60.370 -45.982 8.122 1.00 70.88 700 ASN A C 1
ATOM 5687 O O . ASN A 1 700 ? 61.217 -46.737 7.639 1.00 70.88 700 ASN A O 1
ATOM 5691 N N . ALA A 1 701 ? 59.136 -46.418 8.394 1.00 71.62 701 ALA A N 1
ATOM 5692 C CA . ALA A 1 701 ? 58.722 -47.807 8.177 1.00 71.62 701 ALA A CA 1
ATOM 5693 C C . ALA A 1 701 ? 58.593 -48.180 6.682 1.00 71.62 701 ALA A C 1
ATOM 5695 O O . ALA A 1 701 ? 58.788 -49.340 6.311 1.00 71.62 701 ALA A O 1
ATOM 5696 N N . ALA A 1 702 ? 58.330 -47.203 5.807 1.00 79.69 702 ALA A N 1
ATOM 5697 C CA . ALA A 1 702 ? 58.256 -47.376 4.356 1.00 79.69 702 ALA A CA 1
ATOM 5698 C C . ALA A 1 702 ? 59.405 -46.639 3.648 1.00 79.69 702 ALA A C 1
ATOM 5700 O O . ALA A 1 702 ? 59.294 -45.466 3.293 1.00 79.69 702 ALA A O 1
ATOM 5701 N N . ASN A 1 703 ? 60.501 -47.365 3.415 1.00 77.44 703 ASN A N 1
ATOM 5702 C CA . ASN A 1 703 ? 61.631 -46.931 2.588 1.00 77.44 703 ASN A CA 1
ATOM 5703 C C . ASN A 1 703 ? 61.584 -47.678 1.240 1.00 77.44 703 ASN A C 1
ATOM 5705 O O . ASN A 1 703 ? 61.079 -48.803 1.200 1.00 77.44 703 ASN A O 1
ATOM 5709 N N . ASN A 1 704 ? 62.135 -47.093 0.167 1.00 81.88 704 ASN A N 1
ATOM 5710 C CA . ASN A 1 704 ? 62.165 -47.652 -1.202 1.00 81.88 704 ASN A CA 1
ATOM 5711 C C . ASN A 1 704 ? 60.853 -47.501 -2.007 1.00 81.88 704 ASN A C 1
ATOM 5713 O O . ASN A 1 704 ? 60.493 -48.384 -2.784 1.00 81.88 704 ASN A O 1
ATOM 5717 N N . VAL A 1 705 ? 60.130 -46.395 -1.815 1.00 84.38 705 VAL A N 1
ATOM 5718 C CA . VAL A 1 705 ? 58.846 -46.093 -2.475 1.00 84.38 705 VAL A CA 1
ATOM 5719 C C . VAL A 1 705 ? 59.082 -45.538 -3.886 1.00 84.38 705 VAL A C 1
ATOM 5721 O O . VAL A 1 705 ? 59.764 -44.530 -4.050 1.00 84.38 705 VAL A O 1
ATOM 5724 N N . ALA A 1 706 ? 58.504 -46.170 -4.908 1.00 80.31 706 ALA A N 1
ATOM 5725 C CA . ALA A 1 706 ? 58.573 -45.731 -6.306 1.00 80.31 706 ALA A CA 1
ATOM 5726 C C . ALA A 1 706 ? 57.397 -44.848 -6.752 1.00 80.31 706 ALA A C 1
ATOM 5728 O O . ALA A 1 706 ? 57.539 -44.164 -7.763 1.00 80.31 706 ALA A O 1
ATOM 5729 N N . GLY A 1 707 ? 56.276 -44.867 -6.021 1.00 78.25 707 GLY A N 1
ATOM 5730 C CA . GLY A 1 707 ? 55.045 -44.136 -6.348 1.00 78.25 707 GLY A CA 1
ATOM 5731 C C . GLY A 1 707 ? 53.801 -45.023 -6.240 1.00 78.25 707 GLY A C 1
ATOM 5732 O O . GLY A 1 707 ? 53.836 -46.044 -5.546 1.00 78.25 707 GLY A O 1
ATOM 5733 N N . ASP A 1 708 ? 52.718 -44.639 -6.926 1.00 80.25 708 ASP A N 1
ATOM 5734 C CA . ASP A 1 708 ? 51.441 -45.379 -6.970 1.00 80.25 708 ASP A CA 1
ATOM 5735 C C . ASP A 1 708 ? 50.855 -45.640 -5.565 1.00 80.25 708 ASP A C 1
ATOM 5737 O O . ASP A 1 708 ? 50.579 -46.777 -5.176 1.00 80.25 708 ASP A O 1
ATOM 5741 N N . ILE A 1 709 ? 50.754 -44.578 -4.759 1.00 84.75 709 ILE A N 1
ATOM 5742 C CA . ILE A 1 709 ? 50.285 -44.646 -3.369 1.00 84.75 709 ILE A CA 1
ATOM 5743 C C . ILE A 1 709 ? 48.759 -44.771 -3.349 1.00 84.75 709 ILE A C 1
ATOM 5745 O O . ILE A 1 709 ? 48.058 -43.938 -3.915 1.00 84.75 709 ILE A O 1
ATOM 5749 N N . ALA A 1 710 ? 48.246 -45.778 -2.646 1.00 83.00 710 ALA A N 1
ATOM 5750 C CA . ALA A 1 710 ? 46.821 -46.068 -2.533 1.00 83.00 710 ALA A CA 1
ATOM 5751 C C . ALA A 1 710 ? 46.418 -46.331 -1.069 1.00 83.00 710 ALA A C 1
ATOM 5753 O O . ALA A 1 710 ? 46.501 -47.469 -0.590 1.00 83.00 710 ALA A O 1
ATOM 5754 N N . PRO A 1 711 ? 45.981 -45.294 -0.332 1.00 79.88 711 PRO A N 1
ATOM 5755 C CA . PRO A 1 711 ? 45.386 -45.433 0.991 1.00 79.88 711 PRO A CA 1
ATOM 5756 C C . PRO A 1 711 ? 44.072 -46.214 0.914 1.00 79.88 711 PRO A C 1
ATOM 5758 O O . PRO A 1 711 ? 43.270 -46.015 0.003 1.00 79.88 711 PRO A O 1
ATOM 5761 N N . ALA A 1 712 ? 43.834 -47.110 1.864 1.00 73.94 712 ALA A N 1
ATOM 5762 C CA . ALA A 1 712 ? 42.648 -47.954 1.935 1.00 73.94 712 ALA A CA 1
ATOM 5763 C C . ALA A 1 712 ? 41.752 -47.567 3.127 1.00 73.94 712 ALA A C 1
ATOM 5765 O O . ALA A 1 712 ? 42.265 -47.133 4.164 1.00 73.94 712 ALA A O 1
ATOM 5766 N N . PRO A 1 713 ? 40.423 -47.792 3.053 1.00 67.50 713 PRO A N 1
ATOM 5767 C CA . PRO A 1 713 ? 39.499 -47.491 4.155 1.00 67.50 713 PRO A CA 1
ATOM 5768 C C . PRO A 1 713 ? 39.749 -48.270 5.455 1.00 67.50 713 PRO A C 1
ATOM 5770 O O . PRO A 1 713 ? 39.146 -47.980 6.478 1.00 67.50 713 PRO A O 1
ATOM 5773 N N . ASN A 1 714 ? 40.614 -49.281 5.461 1.00 68.19 714 ASN A N 1
ATOM 5774 C CA . ASN A 1 714 ? 41.004 -49.981 6.687 1.00 68.19 714 ASN A CA 1
ATOM 5775 C C . ASN A 1 714 ? 42.233 -49.349 7.377 1.00 68.19 714 ASN A C 1
ATOM 5777 O O . ASN A 1 714 ? 42.763 -49.935 8.316 1.00 68.19 714 ASN A O 1
ATOM 5781 N N . GLY A 1 715 ? 42.714 -48.196 6.895 1.00 71.56 715 GLY A N 1
ATOM 5782 C CA . GLY A 1 715 ? 43.891 -47.500 7.425 1.00 71.56 715 GLY A CA 1
ATOM 5783 C C . GLY A 1 715 ? 45.236 -48.041 6.926 1.00 71.56 715 GLY A C 1
ATOM 5784 O O . GLY A 1 715 ? 46.284 -47.562 7.355 1.00 71.56 715 GLY A O 1
ATOM 5785 N N . SER A 1 716 ? 45.233 -49.029 6.023 1.00 81.19 716 SER A N 1
ATOM 5786 C CA . SER A 1 716 ? 46.448 -49.480 5.333 1.00 81.19 716 SER A CA 1
ATOM 5787 C C . SER A 1 716 ? 46.749 -48.591 4.129 1.00 81.19 716 SER A C 1
ATOM 5789 O O . SER A 1 716 ? 45.834 -48.066 3.503 1.00 81.19 716 SER A O 1
ATOM 5791 N N . VAL A 1 717 ? 48.016 -48.461 3.749 1.00 85.00 717 VAL A N 1
ATOM 5792 C CA . VAL A 1 717 ? 48.437 -47.752 2.535 1.00 85.00 717 VAL A CA 1
ATOM 5793 C C . VAL A 1 717 ? 49.268 -48.688 1.674 1.00 85.00 717 VAL A C 1
ATOM 5795 O O . VAL A 1 717 ? 50.303 -49.185 2.120 1.00 85.00 717 VAL A O 1
ATOM 5798 N N . PHE A 1 718 ? 48.811 -48.936 0.448 1.00 86.44 718 PHE A N 1
ATOM 5799 C CA . PHE A 1 718 ? 49.556 -49.691 -0.556 1.00 86.44 718 PHE A CA 1
ATOM 5800 C C . PHE A 1 718 ? 50.447 -48.754 -1.361 1.00 86.44 718 PHE A C 1
ATOM 5802 O O . PHE A 1 718 ? 50.087 -47.604 -1.597 1.00 86.44 718 PHE A O 1
ATOM 5809 N N . TYR A 1 719 ? 51.613 -49.228 -1.778 1.00 86.56 719 TYR A N 1
ATOM 5810 C CA . TYR A 1 719 ? 52.520 -48.453 -2.619 1.00 86.56 719 TYR A CA 1
ATOM 5811 C C . TYR A 1 719 ? 53.425 -49.370 -3.436 1.00 86.56 719 TYR A C 1
ATOM 5813 O O . TYR A 1 719 ? 53.715 -50.505 -3.034 1.00 86.56 719 TYR A O 1
ATOM 5821 N N . ARG A 1 720 ? 53.908 -48.869 -4.578 1.00 86.12 720 ARG A N 1
ATOM 5822 C CA . ARG A 1 720 ? 54.899 -49.575 -5.391 1.00 86.12 720 ARG A CA 1
ATOM 5823 C C . ARG A 1 720 ? 56.305 -49.299 -4.874 1.00 86.12 720 ARG A C 1
ATOM 5825 O O . ARG A 1 720 ? 56.628 -48.176 -4.487 1.00 86.12 720 ARG A O 1
ATOM 5832 N N . THR A 1 721 ? 57.165 -50.306 -4.904 1.00 83.94 721 THR A N 1
ATOM 5833 C CA . THR A 1 721 ? 58.596 -50.167 -4.616 1.00 83.94 721 THR A CA 1
ATOM 5834 C C . THR A 1 721 ? 59.446 -50.024 -5.875 1.00 83.94 721 THR A C 1
ATOM 5836 O O . THR A 1 721 ? 59.020 -50.381 -6.972 1.00 83.94 721 THR A O 1
ATOM 5839 N N . ILE A 1 722 ? 60.680 -49.524 -5.729 1.00 80.50 722 ILE A N 1
ATOM 5840 C CA . ILE A 1 722 ? 61.616 -49.309 -6.858 1.00 80.50 722 ILE A CA 1
ATOM 5841 C C . ILE A 1 722 ? 61.961 -50.619 -7.591 1.00 80.50 722 ILE A C 1
ATOM 5843 O O . ILE A 1 722 ? 62.257 -50.600 -8.782 1.00 80.50 722 ILE A O 1
ATOM 5847 N N . ASP A 1 723 ? 61.857 -51.769 -6.921 1.00 79.50 723 ASP A N 1
ATOM 5848 C CA . ASP A 1 723 ? 62.015 -53.104 -7.511 1.00 79.50 723 ASP A CA 1
ATOM 5849 C C . ASP A 1 723 ? 60.721 -53.673 -8.136 1.00 79.50 723 ASP A C 1
ATOM 5851 O O . ASP A 1 723 ? 60.655 -54.864 -8.434 1.00 79.50 723 ASP A O 1
ATOM 5855 N N . ASN A 1 724 ? 59.708 -52.831 -8.385 1.00 76.06 724 ASN A N 1
ATOM 5856 C CA . ASN A 1 724 ? 58.421 -53.184 -9.003 1.00 76.06 724 ASN A CA 1
ATOM 5857 C C . ASN A 1 724 ? 57.611 -54.241 -8.228 1.00 76.06 724 ASN A C 1
ATOM 5859 O O . ASN A 1 724 ? 56.926 -55.076 -8.826 1.00 76.06 724 ASN A O 1
ATOM 5863 N N . LYS A 1 725 ? 57.660 -54.189 -6.892 1.00 80.31 725 LYS A N 1
ATOM 5864 C CA . LYS A 1 725 ? 56.765 -54.948 -6.005 1.00 80.31 725 LYS A CA 1
ATOM 5865 C C . LYS A 1 725 ? 55.714 -54.029 -5.386 1.00 80.31 725 LYS A C 1
ATOM 5867 O O . LYS A 1 725 ? 55.838 -52.806 -5.434 1.00 80.31 725 LYS A O 1
ATOM 5872 N N . ILE A 1 726 ? 54.674 -54.620 -4.805 1.00 82.75 726 ILE A N 1
ATOM 5873 C CA . ILE A 1 726 ? 53.657 -53.897 -4.032 1.00 82.75 726 ILE A CA 1
ATOM 5874 C C . ILE A 1 726 ? 53.900 -54.187 -2.559 1.00 82.75 726 ILE A C 1
ATOM 5876 O O . ILE A 1 726 ? 54.012 -55.349 -2.176 1.00 82.75 726 ILE A O 1
ATOM 5880 N N . ASN A 1 727 ? 53.942 -53.139 -1.741 1.00 85.50 727 ASN A N 1
ATOM 5881 C CA . ASN A 1 727 ? 54.014 -53.243 -0.288 1.00 85.50 727 ASN A CA 1
ATOM 5882 C C . ASN A 1 727 ? 52.824 -52.542 0.364 1.00 85.50 727 ASN A C 1
ATOM 5884 O O . ASN A 1 727 ? 52.195 -51.680 -0.249 1.00 85.50 727 ASN A O 1
ATOM 5888 N N . SER A 1 728 ? 52.543 -52.898 1.618 1.00 86.38 728 SER A N 1
ATOM 5889 C CA . SER A 1 728 ? 51.550 -52.216 2.444 1.00 86.38 728 SER A CA 1
ATOM 5890 C C . SER A 1 728 ? 52.146 -51.794 3.779 1.00 86.38 728 SER A C 1
ATOM 5892 O O . SER A 1 728 ? 52.943 -52.523 4.374 1.00 86.38 728 SER A O 1
ATOM 5894 N N . ILE A 1 729 ? 51.717 -50.637 4.269 1.00 87.06 729 ILE A N 1
ATOM 5895 C CA . ILE A 1 729 ? 52.030 -50.120 5.603 1.00 87.06 729 ILE A CA 1
ATOM 5896 C C . ILE A 1 729 ? 50.724 -49.816 6.350 1.00 87.06 729 ILE A C 1
ATOM 5898 O O . ILE A 1 729 ? 49.765 -49.358 5.735 1.00 87.06 729 ILE A O 1
ATOM 5902 N N . TRP A 1 730 ? 50.655 -50.088 7.651 1.00 85.19 730 TRP A N 1
ATOM 5903 C CA . TRP A 1 730 ? 49.482 -49.800 8.487 1.00 85.19 730 TRP A CA 1
ATOM 5904 C C . TRP A 1 730 ? 49.901 -49.449 9.916 1.00 85.19 730 TRP A C 1
ATOM 5906 O O . TRP A 1 730 ? 50.996 -49.791 10.364 1.00 85.19 730 TRP A O 1
ATOM 5916 N N . TRP A 1 731 ? 49.030 -48.757 10.645 1.00 82.88 731 TRP A N 1
ATOM 5917 C CA . TRP A 1 731 ? 49.245 -48.482 12.062 1.00 82.88 731 TRP A CA 1
ATOM 5918 C C . TRP A 1 731 ? 48.853 -49.699 12.903 1.00 82.88 731 TRP A C 1
ATOM 5920 O O . TRP A 1 731 ? 47.701 -50.134 12.859 1.00 82.88 731 TRP A O 1
ATOM 5930 N N . ASN A 1 732 ? 49.787 -50.244 13.685 1.00 80.00 732 ASN A N 1
ATOM 5931 C CA . ASN A 1 732 ? 49.498 -51.302 14.645 1.00 80.00 732 ASN A CA 1
ATOM 5932 C C . ASN A 1 732 ? 49.245 -50.691 16.039 1.00 80.00 732 ASN A C 1
ATOM 5934 O O . ASN A 1 732 ? 50.195 -50.276 16.714 1.00 80.00 732 ASN A O 1
ATOM 5938 N N . PRO A 1 733 ? 47.985 -50.668 16.518 1.00 75.38 733 PRO A N 1
ATOM 5939 C CA . PRO A 1 733 ? 47.643 -50.068 17.804 1.00 75.38 733 PRO A CA 1
ATOM 5940 C C . PRO A 1 733 ? 48.160 -50.876 19.005 1.00 75.38 733 PRO A C 1
ATOM 5942 O O . PRO A 1 733 ? 48.258 -50.326 20.096 1.00 75.38 733 PRO A O 1
ATOM 5945 N N . VAL A 1 734 ? 48.517 -52.156 18.828 1.00 80.25 734 VAL A N 1
ATOM 5946 C CA . VAL A 1 734 ? 49.018 -53.024 19.911 1.00 80.25 734 VAL A CA 1
ATOM 5947 C C . VAL A 1 734 ? 50.432 -52.629 20.330 1.00 80.25 734 VAL A C 1
ATOM 5949 O O . VAL A 1 734 ? 50.750 -52.638 21.516 1.00 80.25 734 VAL A O 1
ATOM 5952 N N . ILE A 1 735 ? 51.275 -52.260 19.364 1.00 81.62 735 ILE A N 1
ATOM 5953 C CA . ILE A 1 735 ? 52.653 -51.805 19.611 1.00 81.62 735 ILE A CA 1
ATOM 5954 C C . ILE A 1 735 ? 52.810 -50.285 19.470 1.00 81.62 735 ILE A C 1
ATOM 5956 O O . ILE A 1 735 ? 53.917 -49.771 19.617 1.00 81.62 735 ILE A O 1
ATOM 5960 N N . ASN A 1 736 ? 51.709 -49.578 19.191 1.00 78.94 736 ASN A N 1
ATOM 5961 C CA . ASN A 1 736 ? 51.651 -48.133 18.976 1.00 78.94 736 ASN A CA 1
ATOM 5962 C C . ASN A 1 736 ? 52.682 -47.651 17.937 1.00 78.94 736 ASN A C 1
ATOM 5964 O O . ASN A 1 736 ? 53.425 -46.696 18.177 1.00 78.94 736 ASN A O 1
ATOM 5968 N N . ASN A 1 737 ? 52.780 -48.370 16.814 1.00 80.50 737 ASN A N 1
ATOM 5969 C CA . ASN A 1 737 ? 53.796 -48.127 15.794 1.00 80.50 737 ASN A CA 1
ATOM 5970 C C . ASN A 1 737 ? 53.298 -48.475 14.381 1.00 80.50 737 ASN A C 1
ATOM 5972 O O . ASN A 1 737 ? 52.420 -49.322 14.218 1.00 80.50 737 ASN A O 1
ATOM 5976 N N . TRP A 1 738 ? 53.878 -47.841 13.357 1.00 84.12 738 TRP A N 1
ATOM 5977 C CA . TRP A 1 738 ? 53.637 -48.193 11.957 1.00 84.12 738 TRP A CA 1
ATOM 5978 C C . TRP A 1 738 ? 54.397 -49.471 11.595 1.00 84.12 738 TRP A C 1
ATOM 5980 O O . TRP A 1 738 ? 55.599 -49.578 11.836 1.00 84.12 738 TRP A O 1
ATOM 5990 N N . GLU A 1 739 ? 53.701 -50.421 10.981 1.00 83.62 739 GLU A N 1
ATOM 5991 C CA . GLU A 1 739 ? 54.262 -51.680 10.501 1.00 83.62 739 GLU A CA 1
ATOM 5992 C C . GLU A 1 739 ? 54.155 -51.788 8.987 1.00 83.62 739 GLU A C 1
ATOM 5994 O O . GLU A 1 739 ? 53.216 -51.284 8.373 1.00 83.62 739 GLU A O 1
ATOM 5999 N N . ARG A 1 740 ? 55.124 -52.480 8.388 1.00 83.38 740 ARG A N 1
ATOM 6000 C CA . ARG A 1 740 ? 55.192 -52.754 6.954 1.00 83.38 740 ARG A CA 1
ATOM 6001 C C . ARG A 1 740 ? 55.141 -54.259 6.724 1.00 83.38 740 ARG A C 1
ATOM 6003 O O . ARG A 1 740 ? 55.869 -55.006 7.372 1.00 83.38 740 ARG A O 1
ATOM 6010 N N . SER A 1 741 ? 54.374 -54.675 5.721 1.00 77.12 741 SER A N 1
ATOM 6011 C CA . SER A 1 741 ? 54.472 -56.005 5.122 1.00 77.12 741 SER A CA 1
ATOM 6012 C C . SER A 1 741 ? 54.930 -55.861 3.686 1.00 77.12 741 SER A C 1
ATOM 6014 O O . SER A 1 741 ? 54.379 -55.075 2.911 1.00 77.12 741 SER A O 1
ATOM 6016 N N . GLU A 1 742 ? 55.899 -56.684 3.309 1.00 74.25 742 GLU A N 1
ATOM 6017 C CA . GLU A 1 742 ? 56.024 -57.062 1.910 1.00 74.25 742 GLU A CA 1
ATOM 6018 C C . GLU A 1 742 ? 54.807 -57.929 1.600 1.00 74.25 742 GLU A C 1
ATOM 6020 O O . GLU A 1 742 ? 54.553 -58.912 2.301 1.00 74.25 742 GLU A O 1
ATOM 6025 N N . LEU A 1 743 ? 53.981 -57.539 0.627 1.00 73.00 743 LEU A N 1
ATOM 6026 C CA . LEU A 1 743 ? 53.034 -58.509 0.102 1.00 73.00 743 LEU A CA 1
ATOM 6027 C C . LEU A 1 743 ? 53.930 -59.554 -0.562 1.00 73.00 743 LEU A C 1
ATOM 6029 O O . LEU A 1 743 ? 54.680 -59.210 -1.472 1.00 73.00 743 LEU A O 1
ATOM 6033 N N . ASN A 1 744 ? 53.960 -60.774 -0.015 1.00 63.25 744 ASN A N 1
ATOM 6034 C CA . ASN A 1 744 ? 54.802 -61.897 -0.457 1.00 63.25 744 ASN A CA 1
ATOM 6035 C C . ASN A 1 744 ? 54.870 -61.972 -2.004 1.00 63.25 744 ASN A C 1
ATOM 6037 O O . ASN A 1 744 ? 53.967 -61.453 -2.652 1.00 63.25 744 ASN A O 1
ATOM 6041 N N . ASN A 1 745 ? 55.867 -62.645 -2.619 1.00 61.88 745 ASN A N 1
ATOM 6042 C CA . ASN A 1 745 ? 56.086 -62.748 -4.097 1.00 61.88 745 ASN A CA 1
ATOM 6043 C C . ASN A 1 745 ? 54.861 -63.198 -4.965 1.00 61.88 745 ASN A C 1
ATOM 6045 O O . ASN A 1 745 ? 54.995 -63.488 -6.151 1.00 61.88 745 ASN A O 1
ATOM 6049 N N . SER A 1 746 ? 53.670 -63.294 -4.382 1.00 63.44 746 SER A N 1
ATOM 6050 C CA . SER A 1 746 ? 52.337 -63.305 -4.969 1.00 63.44 746 SER A CA 1
ATOM 6051 C C . SER A 1 746 ? 52.142 -62.297 -6.117 1.00 63.44 746 SER A C 1
ATOM 6053 O O . SER A 1 746 ? 51.600 -62.688 -7.142 1.00 63.44 746 SER A O 1
ATOM 6055 N N . ALA A 1 747 ? 52.588 -61.037 -6.026 1.00 68.31 747 ALA A N 1
ATOM 6056 C CA . ALA A 1 747 ? 52.471 -60.087 -7.146 1.00 68.31 747 ALA A CA 1
ATOM 6057 C C . ALA A 1 747 ? 53.752 -60.058 -8.001 1.00 68.31 747 ALA A C 1
ATOM 6059 O O . ALA A 1 747 ? 54.812 -59.677 -7.512 1.00 68.31 747 ALA A O 1
ATOM 6060 N N . ASN A 1 748 ? 53.652 -60.415 -9.286 1.00 65.25 748 ASN A N 1
ATOM 6061 C CA . ASN A 1 748 ? 54.752 -60.317 -10.256 1.00 65.25 748 ASN A CA 1
ATOM 6062 C C . ASN A 1 748 ? 54.437 -59.291 -11.352 1.00 65.25 748 ASN A C 1
ATOM 6064 O O . ASN A 1 748 ? 53.269 -59.078 -11.683 1.00 65.25 748 ASN A O 1
ATOM 6068 N N . ASN A 1 749 ? 55.488 -58.718 -11.952 1.00 71.81 749 ASN A N 1
ATOM 6069 C CA . ASN A 1 749 ? 55.411 -57.850 -13.133 1.00 71.81 749 ASN A CA 1
ATOM 6070 C C . ASN A 1 749 ? 54.559 -56.581 -12.942 1.00 71.81 749 ASN A C 1
ATOM 6072 O O . ASN A 1 749 ? 53.830 -56.209 -13.853 1.00 71.81 749 ASN A O 1
ATOM 6076 N N . VAL A 1 750 ? 54.614 -55.915 -11.783 1.00 77.44 750 VAL A N 1
ATOM 6077 C CA . VAL A 1 750 ? 53.782 -54.728 -11.500 1.00 77.44 750 VAL A CA 1
ATOM 6078 C C . VAL A 1 750 ? 54.289 -53.511 -12.281 1.00 77.44 750 VAL A C 1
ATOM 6080 O O . VAL A 1 750 ? 55.417 -53.063 -12.087 1.00 77.44 750 VAL A O 1
ATOM 6083 N N . ALA A 1 751 ? 53.449 -52.961 -13.158 1.00 74.69 751 ALA A N 1
ATOM 6084 C CA . ALA A 1 751 ? 53.747 -51.777 -13.964 1.00 74.69 751 ALA A CA 1
ATOM 6085 C C . ALA A 1 751 ? 53.382 -50.448 -13.276 1.00 74.69 751 ALA A C 1
ATOM 6087 O O . ALA A 1 751 ? 53.945 -49.420 -13.656 1.00 74.69 751 ALA A O 1
ATOM 6088 N N . GLY A 1 752 ? 52.487 -50.466 -12.277 1.00 75.69 752 GLY A N 1
ATOM 6089 C CA . GLY A 1 752 ? 51.985 -49.282 -11.558 1.00 75.69 752 GLY A CA 1
ATOM 6090 C C . GLY A 1 752 ? 50.452 -49.252 -11.476 1.00 75.69 752 GLY A C 1
ATOM 6091 O O . GLY A 1 752 ? 49.818 -50.306 -11.580 1.00 75.69 752 GLY A O 1
ATOM 6092 N N . ASP A 1 753 ? 49.876 -48.056 -11.301 1.00 74.25 753 ASP A N 1
ATOM 6093 C CA . ASP A 1 753 ? 48.425 -47.796 -11.248 1.00 74.25 753 ASP A CA 1
ATOM 6094 C C . ASP A 1 753 ? 47.717 -48.588 -10.128 1.00 74.25 753 ASP A C 1
ATOM 6096 O O . ASP A 1 753 ? 46.706 -49.261 -10.348 1.00 74.25 753 ASP A O 1
ATOM 6100 N N . ILE A 1 754 ? 48.306 -48.570 -8.925 1.00 79.75 754 ILE A N 1
ATOM 6101 C CA . ILE A 1 754 ? 47.756 -49.264 -7.755 1.00 79.75 754 ILE A CA 1
ATOM 6102 C C . ILE A 1 754 ? 46.572 -48.465 -7.216 1.00 79.75 754 ILE A C 1
ATOM 6104 O O . ILE A 1 754 ? 46.695 -47.271 -6.957 1.00 79.75 754 ILE A O 1
ATOM 6108 N N . ILE A 1 755 ? 45.451 -49.142 -6.979 1.00 76.31 755 ILE A N 1
ATOM 6109 C CA . ILE A 1 755 ? 44.278 -48.565 -6.316 1.00 76.31 755 ILE A CA 1
ATOM 6110 C C . ILE A 1 755 ? 43.768 -49.488 -5.217 1.00 76.31 755 ILE A C 1
ATOM 6112 O O . ILE A 1 755 ? 43.794 -50.711 -5.357 1.00 76.31 755 ILE A O 1
ATOM 6116 N N . SER A 1 756 ? 43.275 -48.911 -4.125 1.00 73.06 756 SER A N 1
ATOM 6117 C CA . SER A 1 756 ? 42.618 -49.663 -3.061 1.00 73.06 756 SER A CA 1
ATOM 6118 C C . SER A 1 756 ? 41.147 -49.901 -3.424 1.00 73.06 756 SER A C 1
ATOM 6120 O O . SER A 1 756 ? 40.449 -49.021 -3.936 1.00 73.06 756 SER A O 1
ATOM 6122 N N . ALA A 1 757 ? 40.667 -51.121 -3.190 1.00 66.25 757 ALA A N 1
ATOM 6123 C CA . ALA A 1 757 ? 39.247 -51.432 -3.261 1.00 66.25 757 ALA A CA 1
ATOM 6124 C C . ALA A 1 757 ? 38.593 -51.123 -1.899 1.00 66.25 757 ALA A C 1
ATOM 6126 O O . ALA A 1 757 ? 39.182 -51.421 -0.855 1.00 66.25 757 ALA A O 1
ATOM 6127 N N . PRO A 1 758 ? 37.369 -50.572 -1.879 1.00 55.03 758 PRO A N 1
ATOM 6128 C CA . PRO A 1 758 ? 36.737 -50.082 -0.654 1.00 55.03 758 PRO A CA 1
ATOM 6129 C C . PRO A 1 758 ? 36.367 -51.177 0.364 1.00 55.03 758 PRO A C 1
ATOM 6131 O O . PRO A 1 758 ? 36.240 -50.889 1.551 1.00 55.03 758 PRO A O 1
ATOM 6134 N N . TYR A 1 759 ? 36.264 -52.443 -0.059 1.00 54.09 759 TYR A N 1
ATOM 6135 C CA . TYR A 1 759 ? 35.922 -53.569 0.813 1.00 54.09 759 TYR A CA 1
ATOM 6136 C C . TYR A 1 759 ? 37.051 -54.614 0.860 1.00 54.09 759 TYR A C 1
ATOM 6138 O O . TYR A 1 759 ? 37.564 -55.046 -0.171 1.00 54.09 759 TYR A O 1
ATOM 6146 N N . ASN A 1 760 ? 37.400 -55.047 2.078 1.00 57.00 760 ASN A N 1
ATOM 6147 C CA . ASN A 1 760 ? 38.309 -56.160 2.418 1.00 57.00 760 ASN A CA 1
ATOM 6148 C C . ASN A 1 760 ? 39.829 -55.951 2.257 1.00 57.00 760 ASN A C 1
ATOM 6150 O O . ASN A 1 760 ? 40.579 -56.921 2.365 1.00 57.00 760 ASN A O 1
ATOM 6154 N N . GLY A 1 761 ? 40.317 -54.720 2.064 1.00 59.34 761 GLY A N 1
ATOM 6155 C CA . GLY A 1 761 ? 41.767 -54.470 1.991 1.00 59.34 761 GLY A CA 1
ATOM 6156 C C . GLY A 1 761 ? 42.424 -55.083 0.748 1.00 59.34 761 GLY A C 1
ATOM 6157 O O . GLY A 1 761 ? 43.588 -55.482 0.791 1.00 59.34 761 GLY A O 1
ATOM 6158 N N . CYS A 1 762 ? 41.663 -55.192 -0.343 1.00 72.00 762 CYS A N 1
ATOM 6159 C CA . CYS A 1 762 ? 42.157 -55.610 -1.649 1.00 72.00 762 CYS A CA 1
ATOM 6160 C C . CYS A 1 762 ? 42.728 -54.402 -2.409 1.00 72.00 762 CYS A C 1
ATOM 6162 O O . CYS A 1 762 ? 42.253 -53.280 -2.234 1.00 72.00 762 CYS A O 1
ATOM 6164 N N . ALA A 1 763 ? 43.686 -54.629 -3.304 1.00 76.62 763 ALA A N 1
ATOM 6165 C CA . ALA A 1 763 ? 44.177 -53.617 -4.235 1.00 76.62 763 ALA A CA 1
ATOM 6166 C C . ALA A 1 763 ? 44.162 -54.150 -5.671 1.00 76.62 763 ALA A C 1
ATOM 6168 O O . ALA A 1 763 ? 44.441 -55.330 -5.896 1.00 76.62 763 ALA A O 1
ATOM 6169 N N . PHE A 1 764 ? 43.852 -53.293 -6.641 1.00 82.50 764 PHE A N 1
ATOM 6170 C CA . PHE A 1 764 ? 44.081 -53.588 -8.055 1.00 82.50 764 PHE A CA 1
ATOM 6171 C C . PHE A 1 764 ? 45.403 -52.981 -8.493 1.00 82.50 764 PHE A C 1
ATOM 6173 O O . PHE A 1 764 ? 45.813 -51.946 -7.973 1.00 82.50 764 PHE A O 1
ATOM 6180 N N . TYR A 1 765 ? 46.072 -53.631 -9.436 1.00 83.25 765 TYR A N 1
ATOM 6181 C CA . TYR A 1 765 ? 47.318 -53.141 -10.003 1.00 83.25 765 TYR A CA 1
ATOM 6182 C C . TYR A 1 765 ? 47.458 -53.579 -11.454 1.00 83.25 765 TYR A C 1
ATOM 6184 O O . TYR A 1 765 ? 46.987 -54.653 -11.849 1.00 83.25 765 TYR A O 1
ATOM 6192 N N . ARG A 1 766 ? 48.139 -52.755 -12.249 1.00 85.81 766 ARG A N 1
ATOM 6193 C CA . ARG A 1 766 ? 48.447 -53.084 -13.636 1.00 85.81 766 ARG A CA 1
ATOM 6194 C C . ARG A 1 766 ? 49.747 -53.874 -13.730 1.00 85.81 766 ARG A C 1
ATOM 6196 O O . ARG A 1 766 ? 50.723 -53.579 -13.037 1.00 85.81 766 ARG A O 1
ATOM 6203 N N . THR A 1 767 ? 49.782 -54.857 -14.620 1.00 83.38 767 THR A N 1
ATOM 6204 C CA . THR A 1 767 ? 50.987 -55.619 -14.959 1.00 83.38 767 THR A CA 1
ATOM 6205 C C . THR A 1 767 ? 51.697 -55.068 -16.201 1.00 83.38 767 THR A C 1
ATOM 6207 O O . THR A 1 767 ? 51.102 -54.365 -17.018 1.00 83.38 767 THR A O 1
ATOM 6210 N N . THR A 1 768 ? 52.980 -55.394 -16.386 1.00 79.56 768 THR A N 1
ATOM 6211 C CA . THR A 1 768 ? 53.791 -54.940 -17.537 1.00 79.56 768 THR A CA 1
ATOM 6212 C C . THR A 1 768 ? 53.327 -55.494 -18.886 1.00 79.56 768 THR A C 1
ATOM 6214 O O . THR A 1 768 ? 53.702 -54.947 -19.919 1.00 79.56 768 THR A O 1
ATOM 6217 N N . ASP A 1 769 ? 52.475 -56.525 -18.898 1.00 82.62 769 ASP A N 1
ATOM 6218 C CA . ASP A 1 769 ? 51.774 -57.039 -20.082 1.00 82.62 769 ASP A CA 1
ATOM 6219 C C . ASP A 1 769 ? 50.379 -56.409 -20.290 1.00 82.62 769 ASP A C 1
ATOM 6221 O O . ASP A 1 769 ? 49.573 -56.947 -21.046 1.00 82.62 769 ASP A O 1
ATOM 6225 N N . ASN A 1 770 ? 50.105 -55.254 -19.664 1.00 84.12 770 ASN A N 1
ATOM 6226 C CA . ASN A 1 770 ? 48.865 -54.473 -19.788 1.00 84.12 770 ASN A CA 1
ATOM 6227 C C . ASN A 1 770 ? 47.596 -55.212 -19.321 1.00 84.12 770 ASN A C 1
ATOM 6229 O O . ASN A 1 770 ? 46.513 -55.020 -19.882 1.00 84.12 770 ASN A O 1
ATOM 6233 N N . LYS A 1 771 ? 47.702 -56.041 -18.277 1.00 84.62 771 LYS A N 1
ATOM 6234 C CA . LYS A 1 771 ? 46.544 -56.665 -17.620 1.00 84.62 771 LYS A CA 1
ATOM 6235 C C . LYS A 1 771 ? 46.258 -56.006 -16.279 1.00 84.62 771 LYS A C 1
ATOM 6237 O O . LYS A 1 771 ? 47.159 -55.450 -15.652 1.00 84.62 771 LYS A O 1
ATOM 6242 N N . LEU A 1 772 ? 45.004 -56.075 -15.837 1.00 84.69 772 LEU A N 1
ATOM 6243 C CA . LEU A 1 772 ? 44.638 -55.712 -14.470 1.00 84.69 772 LEU A CA 1
ATOM 6244 C C . LEU A 1 772 ? 44.566 -56.965 -13.601 1.00 84.69 772 LEU A C 1
ATOM 6246 O O . LEU A 1 772 ? 43.846 -57.908 -13.929 1.00 84.69 772 LEU A O 1
ATOM 6250 N N . ASN A 1 773 ? 45.269 -56.941 -12.475 1.00 84.81 773 ASN A N 1
ATOM 6251 C CA . ASN A 1 773 ? 45.226 -57.984 -11.458 1.00 84.81 773 ASN A CA 1
ATOM 6252 C C . ASN A 1 773 ? 44.700 -57.406 -10.139 1.00 84.81 773 ASN A C 1
ATOM 6254 O O . ASN A 1 773 ? 44.817 -56.208 -9.888 1.00 84.81 773 ASN A O 1
ATOM 6258 N N . SER A 1 774 ? 44.163 -58.262 -9.268 1.00 81.81 774 SER A N 1
ATOM 6259 C CA . SER A 1 774 ? 43.836 -57.905 -7.880 1.00 81.81 774 SER A CA 1
ATOM 6260 C C . SER A 1 774 ? 44.681 -58.695 -6.892 1.00 81.81 774 SER A C 1
ATOM 6262 O O . SER A 1 774 ? 44.924 -59.883 -7.112 1.00 81.81 774 SER A O 1
ATOM 6264 N N . ILE A 1 775 ? 45.029 -58.081 -5.766 1.00 80.44 775 ILE A N 1
ATOM 6265 C CA . ILE A 1 775 ? 45.674 -58.708 -4.611 1.00 80.44 775 ILE A CA 1
ATOM 6266 C C . ILE A 1 775 ? 44.829 -58.488 -3.350 1.00 80.44 775 ILE A C 1
ATOM 6268 O O . ILE A 1 775 ? 44.261 -57.414 -3.175 1.00 80.44 775 ILE A O 1
ATOM 6272 N N . TRP A 1 776 ? 44.708 -59.497 -2.487 1.00 78.25 776 TRP A N 1
ATOM 6273 C CA . TRP A 1 776 ? 43.940 -59.422 -1.238 1.00 78.25 776 TRP A CA 1
ATOM 6274 C C . TRP A 1 776 ? 44.520 -60.324 -0.150 1.00 78.25 776 TRP A C 1
ATOM 6276 O O . TRP A 1 776 ? 45.181 -61.326 -0.437 1.00 78.25 776 TRP A O 1
ATOM 6286 N N . TRP A 1 777 ? 44.273 -59.983 1.112 1.00 75.56 777 TRP A N 1
ATOM 6287 C CA . TRP A 1 777 ? 44.678 -60.817 2.239 1.00 75.56 777 TRP A CA 1
ATOM 6288 C C . TRP A 1 777 ? 43.677 -61.955 2.435 1.00 75.56 777 TRP A C 1
ATOM 6290 O O . TRP A 1 777 ? 42.480 -61.711 2.587 1.00 75.56 777 TRP A O 1
ATOM 6300 N N . ASN A 1 778 ? 44.148 -63.203 2.448 1.00 74.88 778 ASN A N 1
ATOM 6301 C CA . ASN A 1 778 ? 43.311 -64.352 2.771 1.00 74.88 778 ASN A CA 1
ATOM 6302 C C . ASN A 1 778 ? 43.534 -64.759 4.242 1.00 74.88 778 ASN A C 1
ATOM 6304 O O . ASN A 1 778 ? 44.547 -65.402 4.546 1.00 74.88 778 ASN A O 1
ATOM 6308 N N . PRO A 1 779 ? 42.597 -64.435 5.156 1.00 71.69 779 PRO A N 1
ATOM 6309 C CA . PRO A 1 779 ? 42.755 -64.720 6.580 1.00 71.69 779 PRO A CA 1
ATOM 6310 C C . PRO A 1 779 ? 42.722 -66.222 6.893 1.00 71.69 779 PRO A C 1
ATOM 6312 O O . PRO A 1 779 ? 43.274 -66.641 7.904 1.00 71.69 779 PRO A O 1
ATOM 6315 N N . THR A 1 780 ? 42.131 -67.053 6.026 1.00 78.62 780 THR A N 1
ATOM 6316 C CA . THR A 1 780 ? 42.028 -68.507 6.231 1.00 78.62 780 THR A CA 1
ATOM 6317 C C . THR A 1 780 ? 43.375 -69.216 6.094 1.00 78.62 780 THR A C 1
ATOM 6319 O O . THR A 1 780 ? 43.609 -70.219 6.761 1.00 78.62 780 THR A O 1
ATOM 6322 N N . ILE A 1 781 ? 44.270 -68.695 5.251 1.00 79.88 781 ILE A N 1
ATOM 6323 C CA . ILE A 1 781 ? 45.627 -69.238 5.049 1.00 79.88 781 ILE A CA 1
ATOM 6324 C C . ILE A 1 781 ? 46.723 -68.289 5.550 1.00 79.88 781 ILE A C 1
ATOM 6326 O O . ILE A 1 781 ? 47.904 -68.562 5.344 1.00 79.88 781 ILE A O 1
ATOM 6330 N N . ASN A 1 782 ? 46.327 -67.181 6.187 1.00 77.25 782 ASN A N 1
ATOM 6331 C CA . ASN A 1 782 ? 47.207 -66.145 6.725 1.00 77.25 782 ASN A CA 1
ATOM 6332 C C . ASN A 1 782 ? 48.254 -65.660 5.701 1.00 77.25 782 ASN A C 1
ATOM 6334 O O . ASN A 1 782 ? 49.446 -65.581 6.004 1.00 77.25 782 ASN A O 1
ATOM 6338 N N . ASN A 1 783 ? 47.820 -65.423 4.456 1.00 78.56 783 ASN A N 1
ATOM 6339 C CA . ASN A 1 783 ? 48.710 -65.087 3.344 1.00 78.56 783 ASN A CA 1
ATOM 6340 C C . ASN A 1 783 ? 48.017 -64.208 2.283 1.00 78.56 783 ASN A C 1
ATOM 6342 O O . ASN A 1 783 ? 46.814 -64.336 2.045 1.00 78.56 783 ASN A O 1
ATOM 6346 N N . TRP A 1 784 ? 48.784 -63.357 1.594 1.00 78.06 784 TRP A N 1
ATOM 6347 C CA . TRP A 1 784 ? 48.318 -62.565 0.452 1.00 78.06 784 TRP A CA 1
ATOM 6348 C C . TRP A 1 784 ? 48.103 -63.448 -0.780 1.00 78.06 784 TRP A C 1
ATOM 6350 O O . TRP A 1 784 ? 48.954 -64.268 -1.137 1.00 78.06 784 TRP A O 1
ATOM 6360 N N . GLN A 1 785 ? 46.968 -63.269 -1.446 1.00 80.00 785 GLN A N 1
ATOM 6361 C CA . GLN A 1 785 ? 46.571 -63.970 -2.665 1.00 80.00 785 GLN A CA 1
ATOM 6362 C C . GLN A 1 785 ? 46.365 -62.975 -3.799 1.00 80.00 785 GLN A C 1
ATOM 6364 O O . GLN A 1 785 ? 46.016 -61.825 -3.555 1.00 80.00 785 GLN A O 1
ATOM 6369 N N . TRP A 1 786 ? 46.561 -63.423 -5.037 1.00 81.06 786 TRP A N 1
ATOM 6370 C CA . TRP A 1 786 ? 46.317 -62.608 -6.221 1.00 81.06 786 TRP A CA 1
ATOM 6371 C C . TRP A 1 786 ? 45.452 -63.357 -7.237 1.00 81.06 786 TRP A C 1
ATOM 6373 O O . TRP A 1 786 ? 45.388 -64.586 -7.240 1.00 81.06 786 TRP A O 1
ATOM 6383 N N . SER A 1 787 ? 44.785 -62.602 -8.105 1.00 78.38 787 SER A N 1
ATOM 6384 C CA . SER A 1 787 ? 43.978 -63.111 -9.213 1.00 78.38 787 SER A CA 1
ATOM 6385 C C . SER A 1 787 ? 44.243 -62.268 -10.449 1.00 78.38 787 SER A C 1
ATOM 6387 O O . SER A 1 787 ? 44.241 -61.039 -10.375 1.00 78.38 787 SER A O 1
ATOM 6389 N N . GLY A 1 788 ? 44.420 -62.925 -11.597 1.00 76.94 788 GLY A N 1
ATOM 6390 C CA . GLY A 1 788 ? 44.485 -62.269 -12.908 1.00 76.94 788 GLY A CA 1
ATOM 6391 C C . GLY A 1 788 ? 43.115 -61.884 -13.472 1.00 76.94 788 GLY A C 1
ATOM 6392 O O . GLY A 1 788 ? 42.959 -61.812 -14.690 1.00 76.94 788 GLY A O 1
ATOM 6393 N N . LEU A 1 789 ? 42.100 -61.774 -12.603 1.00 80.44 789 LEU A N 1
ATOM 6394 C CA . LEU A 1 789 ? 40.715 -61.425 -12.935 1.00 80.44 789 LEU A CA 1
ATOM 6395 C C . LEU A 1 789 ? 40.144 -62.260 -14.099 1.00 80.44 789 LEU A C 1
ATOM 6397 O O . LEU A 1 789 ? 39.360 -61.772 -14.906 1.00 80.44 789 LEU A O 1
ATOM 6401 N N . ASN A 1 790 ? 40.586 -63.516 -14.229 1.00 76.75 790 ASN A N 1
ATOM 6402 C CA . ASN A 1 790 ? 40.245 -64.435 -15.323 1.00 76.75 790 ASN A CA 1
ATOM 6403 C C . ASN A 1 790 ? 40.487 -63.870 -16.745 1.00 76.75 790 ASN A C 1
ATOM 6405 O O . ASN A 1 790 ? 39.776 -64.230 -17.680 1.00 76.75 790 ASN A O 1
ATOM 6409 N N . ASN A 1 791 ? 41.501 -63.009 -16.925 1.00 73.94 791 ASN A N 1
ATOM 6410 C CA . ASN A 1 791 ? 41.796 -62.259 -18.160 1.00 73.94 791 ASN A CA 1
ATOM 6411 C C . ASN A 1 791 ? 40.667 -61.314 -18.629 1.00 73.94 791 ASN A C 1
ATOM 6413 O O . ASN A 1 791 ? 40.642 -60.940 -19.802 1.00 73.94 791 ASN A O 1
ATOM 6417 N N . ALA A 1 792 ? 39.753 -60.903 -17.744 1.00 75.81 792 ALA A N 1
ATOM 6418 C CA . ALA A 1 792 ? 38.652 -60.002 -18.094 1.00 75.81 792 ALA A CA 1
ATOM 6419 C C . ALA A 1 792 ? 39.119 -58.587 -18.506 1.00 75.81 792 ALA A C 1
ATOM 6421 O O . ALA A 1 792 ? 38.436 -57.936 -19.286 1.00 75.81 792 ALA A O 1
ATOM 6422 N N . ALA A 1 793 ? 40.289 -58.128 -18.046 1.00 81.44 793 ALA A N 1
ATOM 6423 C CA . ALA A 1 793 ? 40.884 -56.844 -18.427 1.00 81.44 793 ALA A CA 1
ATOM 6424 C C . ALA A 1 793 ? 42.325 -57.046 -18.930 1.00 81.44 793 ALA A C 1
ATOM 6426 O O . ALA A 1 793 ? 43.260 -57.149 -18.134 1.00 81.44 793 ALA A O 1
ATOM 6427 N N . ASN A 1 794 ? 42.503 -57.146 -20.252 1.00 83.19 794 ASN A N 1
ATOM 6428 C CA . ASN A 1 794 ? 43.763 -57.545 -20.902 1.00 83.19 794 ASN A CA 1
ATOM 6429 C C . ASN A 1 794 ? 44.362 -56.500 -21.867 1.00 83.19 794 ASN A C 1
ATOM 6431 O O . ASN A 1 794 ? 45.320 -56.796 -22.578 1.00 83.19 794 ASN A O 1
ATOM 6435 N N . ASN A 1 795 ? 43.787 -55.299 -21.910 1.00 85.19 795 ASN A N 1
ATOM 6436 C CA . ASN A 1 795 ? 44.176 -54.196 -22.789 1.00 85.19 795 ASN A CA 1
ATOM 6437 C C . ASN A 1 795 ? 44.336 -52.878 -22.012 1.00 85.19 795 ASN A C 1
ATOM 6439 O O . ASN A 1 795 ? 43.978 -51.814 -22.510 1.00 85.19 795 ASN A O 1
ATOM 6443 N N . VAL A 1 796 ? 44.831 -52.943 -20.778 1.00 84.25 796 VAL A N 1
ATOM 6444 C CA . VAL A 1 796 ? 44.864 -51.822 -19.831 1.00 84.25 796 VAL A CA 1
ATOM 6445 C C . VAL A 1 796 ? 46.050 -50.903 -20.110 1.00 84.25 796 VAL A C 1
ATOM 6447 O O . VAL A 1 796 ? 47.203 -51.278 -19.910 1.00 84.25 796 VAL A O 1
ATOM 6450 N N . SER A 1 797 ? 45.774 -49.675 -20.545 1.00 79.69 797 SER A N 1
ATOM 6451 C CA . SER A 1 797 ? 46.796 -48.671 -20.860 1.00 79.69 797 SER A CA 1
ATOM 6452 C C . SER A 1 797 ? 47.262 -47.855 -19.643 1.00 79.69 797 SER A C 1
ATOM 6454 O O . SER A 1 797 ? 48.307 -47.208 -19.741 1.00 79.69 797 SER A O 1
ATOM 6456 N N . GLY A 1 798 ? 46.521 -47.881 -18.527 1.00 74.88 798 GLY A N 1
ATOM 6457 C CA . GLY A 1 798 ? 46.779 -47.118 -17.291 1.00 74.88 798 GLY A CA 1
ATOM 6458 C C . GLY A 1 798 ? 45.528 -46.383 -16.781 1.00 74.88 798 GLY A C 1
ATOM 6459 O O . GLY A 1 798 ? 44.433 -46.638 -17.287 1.00 74.88 798 GLY A O 1
ATOM 6460 N N . ASP A 1 799 ? 45.691 -45.474 -15.810 1.00 75.19 799 ASP A N 1
ATOM 6461 C CA . ASP A 1 799 ? 44.612 -44.642 -15.233 1.00 75.19 799 ASP A CA 1
ATOM 6462 C C . ASP A 1 799 ? 43.471 -45.478 -14.618 1.00 75.19 799 ASP A C 1
ATOM 6464 O O . ASP A 1 799 ? 42.289 -45.293 -14.921 1.00 75.19 799 ASP A O 1
ATOM 6468 N N . VAL A 1 800 ? 43.837 -46.469 -13.802 1.00 76.62 800 VAL A N 1
ATOM 6469 C CA . VAL A 1 800 ? 42.871 -47.343 -13.127 1.00 76.62 800 VAL A CA 1
ATOM 6470 C C . VAL A 1 800 ? 42.303 -46.611 -11.912 1.00 76.62 800 VAL A C 1
ATOM 6472 O O . VAL A 1 800 ? 43.074 -46.092 -11.112 1.00 76.62 800 VAL A O 1
ATOM 6475 N N . VAL A 1 801 ? 40.978 -46.591 -11.742 1.00 76.19 801 VAL A N 1
ATOM 6476 C CA . VAL A 1 801 ? 40.304 -45.972 -10.584 1.00 76.19 801 VAL A CA 1
ATOM 6477 C C . VAL A 1 801 ? 39.199 -46.856 -10.018 1.00 76.19 801 VAL A C 1
ATOM 6479 O O . VAL A 1 801 ? 38.487 -47.517 -10.771 1.00 76.19 801 VAL A O 1
ATOM 6482 N N . SER A 1 802 ? 39.046 -46.896 -8.693 1.00 72.75 802 SER A N 1
ATOM 6483 C CA . SER A 1 802 ? 37.954 -47.619 -8.028 1.00 72.75 802 SER A CA 1
ATOM 6484 C C . SER A 1 802 ? 36.748 -46.707 -7.815 1.00 72.75 802 SER A C 1
ATOM 6486 O O . SER A 1 802 ? 36.902 -45.550 -7.427 1.00 72.75 802 SER A O 1
ATOM 6488 N N . ALA A 1 803 ? 35.540 -47.242 -8.012 1.00 66.12 803 ALA A N 1
ATOM 6489 C CA . ALA A 1 803 ? 34.337 -46.622 -7.464 1.00 66.12 803 ALA A CA 1
ATOM 6490 C C . ALA A 1 803 ? 34.222 -46.995 -5.975 1.00 66.12 803 ALA A C 1
ATOM 6492 O O . ALA A 1 803 ? 34.164 -48.189 -5.657 1.00 66.12 803 ALA A O 1
ATOM 6493 N N . PRO A 1 804 ? 34.163 -46.016 -5.056 1.00 54.09 804 PRO A N 1
ATOM 6494 C CA . PRO A 1 804 ? 34.284 -46.258 -3.617 1.00 54.09 804 PRO A CA 1
ATOM 6495 C C . PRO A 1 804 ? 33.129 -47.050 -2.975 1.00 54.09 804 PRO A C 1
ATOM 6497 O O . PRO A 1 804 ? 33.253 -47.424 -1.814 1.00 54.09 804 PRO A O 1
ATOM 6500 N N . TYR A 1 805 ? 32.052 -47.378 -3.702 1.00 52.03 805 TYR A N 1
ATOM 6501 C CA . TYR A 1 805 ? 30.879 -48.056 -3.123 1.00 52.03 805 TYR A CA 1
ATOM 6502 C C . TYR A 1 805 ? 30.388 -49.304 -3.878 1.00 52.03 805 TYR A C 1
ATOM 6504 O O . TYR A 1 805 ? 29.674 -50.109 -3.285 1.00 52.03 805 TYR A O 1
ATOM 6512 N N . ASP A 1 806 ? 30.843 -49.547 -5.114 1.00 57.22 806 ASP A N 1
ATOM 6513 C CA . ASP A 1 806 ? 30.278 -50.614 -5.966 1.00 57.22 806 ASP A CA 1
ATOM 6514 C C . ASP A 1 806 ? 31.223 -51.809 -6.193 1.00 57.22 806 ASP A C 1
ATOM 6516 O O . ASP A 1 806 ? 30.847 -52.805 -6.809 1.00 57.22 806 ASP A O 1
ATOM 6520 N N . GLY A 1 807 ? 32.475 -51.731 -5.723 1.00 59.72 807 GLY A N 1
ATOM 6521 C CA . GLY A 1 807 ? 33.482 -52.780 -5.958 1.00 59.72 807 GLY A CA 1
ATOM 6522 C C . GLY A 1 807 ? 33.933 -52.905 -7.424 1.00 59.72 807 GLY A C 1
ATOM 6523 O O . GLY A 1 807 ? 34.628 -53.860 -7.777 1.00 59.72 807 GLY A O 1
ATOM 6524 N N . CYS A 1 808 ? 33.551 -51.939 -8.263 1.00 72.38 808 CYS A N 1
ATOM 6525 C CA . CYS A 1 808 ? 33.944 -51.809 -9.661 1.00 72.38 808 CYS A CA 1
ATOM 6526 C C . CYS A 1 808 ? 35.253 -51.013 -9.789 1.00 72.38 808 CYS A C 1
ATOM 6528 O O . CYS A 1 808 ? 35.472 -50.043 -9.058 1.00 72.38 808 CYS A O 1
ATOM 6530 N N . ALA A 1 809 ? 36.092 -51.374 -10.760 1.00 78.56 809 ALA A N 1
ATOM 6531 C CA . ALA A 1 809 ? 37.219 -50.558 -11.205 1.00 78.56 809 ALA A CA 1
ATOM 6532 C C . ALA A 1 809 ? 36.993 -50.093 -12.648 1.00 78.56 809 ALA A C 1
ATOM 6534 O O . ALA A 1 809 ? 36.502 -50.855 -13.482 1.00 78.56 809 ALA A O 1
ATOM 6535 N N . PHE A 1 810 ? 37.368 -48.857 -12.949 1.00 84.94 810 PHE A N 1
ATOM 6536 C CA . PHE A 1 810 ? 37.398 -48.303 -14.297 1.00 84.94 810 PHE A CA 1
ATOM 6537 C C . PHE A 1 810 ? 38.838 -48.190 -14.760 1.00 84.94 810 PHE A C 1
ATOM 6539 O O . PHE A 1 810 ? 39.732 -47.936 -13.956 1.00 84.94 810 PHE A O 1
ATOM 6546 N N . TYR A 1 811 ? 39.074 -48.395 -16.049 1.00 85.00 811 TYR A N 1
ATOM 6547 C CA . TYR A 1 811 ? 40.413 -48.318 -16.607 1.00 85.00 811 TYR A CA 1
ATOM 6548 C C . TYR A 1 811 ? 40.389 -47.859 -18.057 1.00 85.00 811 TYR A C 1
ATOM 6550 O O . TYR A 1 811 ? 39.459 -48.156 -18.815 1.00 85.00 811 TYR A O 1
ATOM 6558 N N . ARG A 1 812 ? 41.450 -47.153 -18.455 1.00 88.25 812 ARG A N 1
ATOM 6559 C CA . ARG A 1 812 ? 41.650 -46.769 -19.848 1.00 88.25 812 ARG A CA 1
ATOM 6560 C C . ARG A 1 812 ? 42.234 -47.932 -20.642 1.00 88.25 812 ARG A C 1
ATOM 6562 O O . ARG A 1 812 ? 43.203 -48.571 -20.221 1.00 88.25 812 ARG A O 1
ATOM 6569 N N . THR A 1 813 ? 41.674 -48.187 -21.814 1.00 87.31 813 THR A N 1
ATOM 6570 C CA . THR A 1 813 ? 42.155 -49.209 -22.743 1.00 87.31 813 THR A CA 1
ATOM 6571 C C . THR A 1 813 ? 43.239 -48.670 -23.685 1.00 87.31 813 THR A C 1
ATOM 6573 O O . THR A 1 813 ? 43.378 -47.461 -23.877 1.00 87.31 813 THR A O 1
ATOM 6576 N N . THR A 1 814 ? 44.016 -49.559 -24.310 1.00 83.44 814 THR A N 1
ATOM 6577 C CA . THR A 1 814 ? 45.054 -49.196 -25.299 1.00 83.44 814 THR A CA 1
ATOM 6578 C C . THR A 1 814 ? 44.507 -48.555 -26.580 1.00 83.44 814 THR A C 1
ATOM 6580 O O . THR A 1 814 ? 45.267 -47.915 -27.303 1.00 83.44 814 THR A O 1
ATOM 6583 N N . ASP A 1 815 ? 43.205 -48.676 -26.853 1.00 85.94 815 ASP A N 1
ATOM 6584 C CA . ASP A 1 815 ? 42.485 -48.002 -27.942 1.00 85.94 815 ASP A CA 1
ATOM 6585 C C . ASP A 1 815 ? 41.770 -46.707 -27.499 1.00 85.94 815 ASP A C 1
ATOM 6587 O O . ASP A 1 815 ? 40.894 -46.219 -28.208 1.00 85.94 815 ASP A O 1
ATOM 6591 N N . ASN A 1 816 ? 42.172 -46.117 -26.361 1.00 86.88 816 ASN A N 1
ATOM 6592 C CA . ASN A 1 816 ? 41.645 -44.858 -25.810 1.00 86.88 816 ASN A CA 1
ATOM 6593 C C . ASN A 1 816 ? 40.144 -44.891 -25.464 1.00 86.88 816 ASN A C 1
ATOM 6595 O O . ASN A 1 816 ? 39.451 -43.876 -25.576 1.00 86.88 816 ASN A O 1
ATOM 6599 N N . LYS A 1 817 ? 39.635 -46.038 -25.010 1.00 87.44 817 LYS A N 1
ATOM 6600 C CA . LYS A 1 817 ? 38.284 -46.168 -24.450 1.00 87.44 817 LYS A CA 1
ATOM 6601 C C . LYS A 1 817 ? 38.327 -46.275 -22.933 1.00 87.44 817 LYS A C 1
ATOM 6603 O O . LYS A 1 817 ? 39.379 -46.543 -22.348 1.00 87.44 817 LYS A O 1
ATOM 6608 N N . LEU A 1 818 ? 37.178 -46.073 -22.297 1.00 87.44 818 LEU A N 1
ATOM 6609 C CA . LEU A 1 818 ? 36.993 -46.376 -20.882 1.00 87.44 818 LEU A CA 1
ATOM 6610 C C . LEU A 1 818 ? 36.186 -47.666 -20.728 1.00 87.44 818 LEU A C 1
ATOM 6612 O O . LEU A 1 818 ? 35.078 -47.769 -21.251 1.00 87.44 818 LEU A O 1
ATOM 6616 N N . ASN A 1 819 ? 36.725 -48.616 -19.969 1.00 88.12 819 ASN A N 1
ATOM 6617 C CA . ASN A 1 819 ? 36.033 -49.846 -19.597 1.00 88.12 819 ASN A CA 1
ATOM 6618 C C . ASN A 1 819 ? 35.832 -49.900 -18.079 1.00 88.12 819 ASN A C 1
ATOM 6620 O O . ASN A 1 819 ? 36.607 -49.311 -17.325 1.00 88.12 819 ASN A O 1
ATOM 6624 N N . SER A 1 820 ? 34.831 -50.659 -17.630 1.00 86.38 820 SER A N 1
ATOM 6625 C CA . SER A 1 820 ? 34.677 -51.053 -16.226 1.00 86.38 820 SER A CA 1
ATOM 6626 C C . SER A 1 820 ? 34.827 -52.558 -16.045 1.00 86.38 820 SER A C 1
ATOM 6628 O O . SER A 1 820 ? 34.545 -53.335 -16.958 1.00 86.38 820 SER A O 1
ATOM 6630 N N . ILE A 1 821 ? 35.262 -52.971 -14.856 1.00 83.44 821 ILE A N 1
ATOM 6631 C CA . ILE A 1 821 ? 35.369 -54.363 -14.420 1.00 83.44 821 ILE A CA 1
ATOM 6632 C C . ILE A 1 821 ? 34.809 -54.511 -13.005 1.00 83.44 821 ILE A C 1
ATOM 6634 O O . ILE A 1 821 ? 35.070 -53.679 -12.138 1.00 83.44 821 ILE A O 1
ATOM 6638 N N . TRP A 1 822 ? 34.034 -55.566 -12.766 1.00 80.75 822 TRP A N 1
ATOM 6639 C CA . TRP A 1 822 ? 33.417 -55.849 -11.470 1.00 80.75 822 TRP A CA 1
ATOM 6640 C C . TRP A 1 822 ? 33.285 -57.350 -11.230 1.00 80.75 822 TRP A C 1
ATOM 6642 O O . TRP A 1 822 ? 33.273 -58.161 -12.162 1.00 80.75 822 TRP A O 1
ATOM 6652 N N . TRP A 1 823 ? 33.187 -57.739 -9.962 1.00 77.50 823 TRP A N 1
ATOM 6653 C CA . TRP A 1 823 ? 32.896 -59.117 -9.592 1.00 77.50 823 TRP A CA 1
ATOM 6654 C C . TRP A 1 823 ? 31.392 -59.368 -9.683 1.00 77.50 823 TRP A C 1
ATOM 6656 O O . TRP A 1 823 ? 30.610 -58.682 -9.029 1.00 77.50 823 TRP A O 1
ATOM 6666 N N . ASN A 1 824 ? 30.973 -60.363 -10.467 1.00 78.12 824 ASN A N 1
ATOM 6667 C CA . ASN A 1 824 ? 29.577 -60.775 -10.527 1.00 78.12 824 ASN A CA 1
ATOM 6668 C C . ASN A 1 824 ? 29.359 -62.011 -9.630 1.00 78.12 824 ASN A C 1
ATOM 6670 O O . ASN A 1 824 ? 29.683 -63.132 -10.045 1.00 78.12 824 ASN A O 1
ATOM 6674 N N . PRO A 1 825 ? 28.787 -61.846 -8.419 1.00 75.62 825 PRO A N 1
ATOM 6675 C CA . PRO A 1 825 ? 28.580 -62.955 -7.493 1.00 75.62 825 PRO A CA 1
ATOM 6676 C C . PRO A 1 825 ? 27.564 -63.981 -8.011 1.00 75.62 825 PRO A C 1
ATOM 6678 O O . PRO A 1 825 ? 27.656 -65.147 -7.639 1.00 75.62 825 PRO A O 1
ATOM 6681 N N . ALA A 1 826 ? 26.644 -63.596 -8.906 1.00 79.88 826 ALA A N 1
ATOM 6682 C CA . ALA A 1 826 ? 25.630 -64.503 -9.449 1.00 79.88 826 ALA A CA 1
ATOM 6683 C C . ALA A 1 826 ? 26.222 -65.592 -10.361 1.00 79.88 826 ALA A C 1
ATOM 6685 O O . ALA A 1 826 ? 25.643 -66.668 -10.489 1.00 79.88 826 ALA A O 1
ATOM 6686 N N . ILE A 1 827 ? 27.380 -65.329 -10.974 1.00 82.44 827 ILE A N 1
ATOM 6687 C CA . ILE A 1 827 ? 28.101 -66.288 -11.830 1.00 82.44 827 ILE A CA 1
ATOM 6688 C C . ILE A 1 827 ? 29.495 -66.634 -11.291 1.00 82.44 827 ILE A C 1
ATOM 6690 O O . ILE A 1 827 ? 30.250 -67.337 -11.960 1.00 82.44 827 ILE A O 1
ATOM 6694 N N . ASN A 1 828 ? 29.836 -66.136 -10.096 1.00 79.94 828 ASN A N 1
ATOM 6695 C CA . ASN A 1 828 ? 31.123 -66.337 -9.430 1.00 79.94 828 ASN A CA 1
ATOM 6696 C C . ASN A 1 828 ? 32.327 -66.023 -10.344 1.00 79.94 828 ASN A C 1
ATOM 6698 O O . ASN A 1 828 ? 33.283 -66.799 -10.422 1.00 79.94 828 ASN A O 1
ATOM 6702 N N . ASN A 1 829 ? 32.247 -64.919 -11.096 1.00 81.12 829 ASN A N 1
ATOM 6703 C CA . ASN A 1 829 ? 33.243 -64.563 -12.106 1.00 81.12 829 ASN A CA 1
ATOM 6704 C C . ASN A 1 829 ? 33.396 -63.038 -12.259 1.00 81.12 829 ASN A C 1
ATOM 6706 O O . ASN A 1 829 ? 32.441 -62.287 -12.059 1.00 81.12 829 ASN A O 1
ATOM 6710 N N . TRP A 1 830 ? 34.585 -62.585 -12.663 1.00 81.81 830 TRP A N 1
ATOM 6711 C CA . TRP A 1 830 ? 34.826 -61.194 -13.054 1.00 81.81 830 TRP A CA 1
ATOM 6712 C C . TRP A 1 830 ? 34.179 -60.911 -14.411 1.00 81.81 830 TRP A C 1
ATOM 6714 O O . TRP A 1 830 ? 34.216 -61.742 -15.322 1.00 81.81 830 TRP A O 1
ATOM 6724 N N . GLN A 1 831 ? 33.555 -59.746 -14.536 1.00 82.75 831 GLN A N 1
ATOM 6725 C CA . GLN A 1 831 ? 32.900 -59.264 -15.749 1.00 82.75 831 GLN A CA 1
ATOM 6726 C C . GLN A 1 831 ? 33.435 -57.885 -16.097 1.00 82.75 831 GLN A C 1
ATOM 6728 O O . GLN A 1 831 ? 33.804 -57.128 -15.203 1.00 82.75 831 GLN A O 1
ATOM 6733 N N . TRP A 1 832 ? 33.455 -57.559 -17.385 1.00 84.62 832 TRP A N 1
ATOM 6734 C CA . TRP A 1 832 ? 33.815 -56.230 -17.858 1.00 84.62 832 TRP A CA 1
ATOM 6735 C C . TRP A 1 832 ? 32.751 -55.693 -18.816 1.00 84.62 832 TRP A C 1
ATOM 6737 O O . TRP A 1 832 ? 32.032 -56.460 -19.457 1.00 84.62 832 TRP A O 1
ATOM 6747 N N . SER A 1 833 ? 32.658 -54.370 -18.911 1.00 82.94 833 SER A N 1
ATOM 6748 C CA . SER A 1 833 ? 31.799 -53.659 -19.856 1.00 82.94 833 SER A CA 1
ATOM 6749 C C . SER A 1 833 ? 32.607 -52.582 -20.560 1.00 82.94 833 SER A C 1
ATOM 6751 O O . SER A 1 833 ? 33.353 -51.841 -19.922 1.00 82.94 833 SER A O 1
ATOM 6753 N N . GLY A 1 834 ? 32.423 -52.460 -21.874 1.00 81.69 834 GLY A N 1
ATOM 6754 C CA . GLY A 1 834 ? 32.950 -51.342 -22.662 1.00 81.69 834 GLY A CA 1
ATOM 6755 C C . GLY A 1 834 ? 32.106 -50.071 -22.558 1.00 81.69 834 GLY A C 1
ATOM 6756 O O . GLY A 1 834 ? 32.131 -49.258 -23.480 1.00 81.69 834 GLY A O 1
ATOM 6757 N N . LEU A 1 835 ? 31.272 -49.962 -21.514 1.00 83.75 835 LEU A N 1
ATOM 6758 C CA . LEU A 1 835 ? 30.378 -48.830 -21.243 1.00 83.75 835 LEU A CA 1
ATOM 6759 C C . LEU A 1 835 ? 29.550 -48.422 -22.477 1.00 83.75 835 LEU A C 1
ATOM 6761 O O . LEU A 1 835 ? 29.344 -47.244 -22.745 1.00 83.75 835 LEU A O 1
ATOM 6765 N N . ASN A 1 836 ? 29.144 -49.406 -23.287 1.00 78.25 836 ASN A N 1
ATOM 6766 C CA . ASN A 1 836 ? 28.417 -49.226 -24.549 1.00 78.25 836 ASN A CA 1
ATOM 6767 C C . ASN A 1 836 ? 29.079 -48.256 -25.558 1.00 78.25 836 ASN A C 1
ATOM 6769 O O . ASN A 1 836 ? 28.388 -47.656 -26.376 1.00 78.25 836 ASN A O 1
ATOM 6773 N N . ASN A 1 837 ? 30.415 -48.133 -25.545 1.00 75.62 837 ASN A N 1
ATOM 6774 C CA . ASN A 1 837 ? 31.187 -47.156 -26.328 1.00 75.62 837 ASN A CA 1
ATOM 6775 C C . ASN A 1 837 ? 30.806 -45.689 -26.030 1.00 75.62 837 ASN A C 1
ATOM 6777 O O . ASN A 1 837 ? 30.938 -44.834 -26.905 1.00 75.62 837 ASN A O 1
ATOM 6781 N N . ALA A 1 838 ? 30.330 -45.376 -24.823 1.00 76.44 838 ALA A N 1
ATOM 6782 C CA . ALA A 1 838 ? 30.026 -43.999 -24.437 1.00 76.44 838 ALA A CA 1
ATOM 6783 C C . ALA A 1 838 ? 31.299 -43.124 -24.355 1.00 76.44 838 ALA A C 1
ATOM 6785 O O . ALA A 1 838 ? 31.272 -41.966 -24.750 1.00 76.44 838 ALA A O 1
ATOM 6786 N N . ALA A 1 839 ? 32.451 -43.676 -23.956 1.00 81.44 839 ALA A N 1
ATOM 6787 C CA . ALA A 1 839 ? 33.717 -42.940 -23.859 1.00 81.44 839 ALA A CA 1
ATOM 6788 C C . ALA A 1 839 ? 34.802 -43.535 -24.780 1.00 81.44 839 ALA A C 1
ATOM 6790 O O . ALA A 1 839 ? 35.448 -44.516 -24.414 1.00 81.44 839 ALA A O 1
ATOM 6791 N N . ASN A 1 840 ? 35.023 -42.933 -25.962 1.00 84.00 840 ASN A N 1
ATOM 6792 C CA . ASN A 1 840 ? 35.935 -43.463 -27.004 1.00 84.00 840 ASN A CA 1
ATOM 6793 C C . ASN A 1 840 ? 37.141 -42.569 -27.354 1.00 84.00 840 ASN A C 1
ATOM 6795 O O . ASN A 1 840 ? 37.864 -42.855 -28.306 1.00 84.00 840 ASN A O 1
ATOM 6799 N N . ASN A 1 841 ? 37.328 -41.455 -26.652 1.00 86.25 841 ASN A N 1
ATOM 6800 C CA . ASN A 1 841 ? 38.369 -40.459 -26.923 1.00 86.25 841 ASN A CA 1
ATOM 6801 C C . ASN A 1 841 ? 39.214 -40.166 -25.675 1.00 86.25 841 ASN A C 1
ATOM 6803 O O . ASN A 1 841 ? 39.638 -39.035 -25.463 1.00 86.25 841 ASN A O 1
ATOM 6807 N N . VAL A 1 842 ? 39.432 -41.165 -24.824 1.00 85.88 842 VAL A N 1
ATOM 6808 C CA . VAL A 1 842 ? 40.027 -41.020 -23.491 1.00 85.88 842 VAL A CA 1
ATOM 6809 C C . VAL A 1 842 ? 41.548 -40.881 -23.578 1.00 85.88 842 VAL A C 1
ATOM 6811 O O . VAL A 1 842 ? 42.256 -41.814 -23.944 1.00 85.88 842 VAL A O 1
ATOM 6814 N N . ALA A 1 843 ? 42.079 -39.726 -23.184 1.00 81.75 843 ALA A N 1
ATOM 6815 C CA . ALA A 1 843 ? 43.505 -39.396 -23.221 1.00 81.75 843 ALA A CA 1
ATOM 6816 C C . ALA A 1 843 ? 44.223 -39.494 -21.861 1.00 81.75 843 ALA A C 1
ATOM 6818 O O . ALA A 1 843 ? 45.387 -39.087 -21.763 1.00 81.75 843 ALA A O 1
ATOM 6819 N N . GLY A 1 844 ? 43.547 -40.005 -20.827 1.00 76.75 844 GLY A N 1
ATOM 6820 C CA . GLY A 1 844 ? 44.078 -40.239 -19.474 1.00 76.75 844 GLY A CA 1
ATOM 6821 C C . GLY A 1 844 ? 43.459 -39.329 -18.409 1.00 76.75 844 GLY A C 1
ATOM 6822 O O . GLY A 1 844 ? 42.478 -38.641 -18.684 1.00 76.75 844 GLY A O 1
ATOM 6823 N N . GLY A 1 845 ? 44.020 -39.320 -17.195 1.00 75.06 845 GLY A N 1
ATOM 6824 C CA . GLY A 1 845 ? 43.474 -38.535 -16.079 1.00 75.06 845 GLY A CA 1
ATOM 6825 C C . GLY A 1 845 ? 42.064 -38.989 -15.701 1.00 75.06 845 GLY A C 1
ATOM 6826 O O . GLY A 1 845 ? 41.158 -38.179 -15.533 1.00 75.06 845 GLY A O 1
ATOM 6827 N N . VAL A 1 846 ? 41.862 -40.302 -15.673 1.00 79.44 846 VAL A N 1
ATOM 6828 C CA . VAL A 1 846 ? 40.583 -40.896 -15.292 1.00 79.44 846 VAL A CA 1
ATOM 6829 C C . VAL A 1 846 ? 40.449 -40.789 -13.783 1.00 79.44 846 VAL A C 1
ATOM 6831 O O . VAL A 1 846 ? 41.371 -41.159 -13.061 1.00 79.44 846 VAL A O 1
ATOM 6834 N N . VAL A 1 847 ? 39.312 -40.290 -13.312 1.00 75.50 847 VAL A N 1
ATOM 6835 C CA . VAL A 1 847 ? 39.003 -40.204 -11.889 1.00 75.50 847 VAL A CA 1
ATOM 6836 C C . VAL A 1 847 ? 37.559 -40.571 -11.595 1.00 75.50 847 VAL A C 1
ATOM 6838 O O . VAL A 1 847 ? 36.657 -40.165 -12.321 1.00 75.50 847 VAL A O 1
ATOM 6841 N N . SER A 1 848 ? 37.330 -41.332 -10.526 1.00 73.50 848 SER A N 1
ATOM 6842 C CA . SER A 1 848 ? 35.983 -41.702 -10.081 1.00 73.50 848 SER A CA 1
ATOM 6843 C C . SER A 1 848 ? 35.561 -40.828 -8.908 1.00 73.50 848 SER A C 1
ATOM 6845 O O . SER A 1 848 ? 36.304 -40.702 -7.939 1.00 73.50 848 SER A O 1
ATOM 6847 N N . ALA A 1 849 ? 34.352 -40.278 -8.974 1.00 64.88 849 ALA A N 1
ATOM 6848 C CA . ALA A 1 849 ? 33.662 -39.703 -7.824 1.00 64.88 849 ALA A CA 1
ATOM 6849 C C . ALA A 1 849 ? 32.720 -40.749 -7.190 1.00 64.88 849 ALA A C 1
ATOM 6851 O O . ALA A 1 849 ? 32.603 -41.883 -7.672 1.00 64.88 849 ALA A O 1
ATOM 6852 N N . SER A 1 850 ? 32.049 -40.379 -6.098 1.00 56.88 850 SER A N 1
ATOM 6853 C CA . SER A 1 850 ? 31.003 -41.192 -5.464 1.00 56.88 850 SER A CA 1
ATOM 6854 C C . SER A 1 850 ? 29.891 -41.577 -6.464 1.00 56.88 850 SER A C 1
ATOM 6856 O O . SER A 1 850 ? 29.601 -40.829 -7.398 1.00 56.88 850 SER A O 1
ATOM 6858 N N . TYR A 1 851 ? 29.249 -42.734 -6.248 1.00 55.56 851 TYR A N 1
ATOM 6859 C CA . TYR A 1 851 ? 28.105 -43.247 -7.033 1.00 55.56 851 TYR A CA 1
ATOM 6860 C C . TYR A 1 851 ? 28.377 -43.593 -8.513 1.00 55.56 851 TYR A C 1
ATOM 6862 O O . TYR A 1 851 ? 27.456 -43.603 -9.327 1.00 55.56 851 TYR A O 1
ATOM 6870 N N . GLY A 1 852 ? 29.629 -43.892 -8.877 1.00 60.75 852 GLY A N 1
ATOM 6871 C CA . GLY A 1 852 ? 29.961 -44.464 -10.192 1.00 60.75 852 GLY A CA 1
ATOM 6872 C C . GLY A 1 852 ? 30.105 -43.454 -11.337 1.00 60.75 852 GLY A C 1
ATOM 6873 O O . GLY A 1 852 ? 30.240 -43.867 -12.489 1.00 60.75 852 GLY A O 1
ATOM 6874 N N . ASN A 1 853 ? 30.117 -42.150 -11.034 1.00 71.31 853 ASN A N 1
ATOM 6875 C CA . ASN A 1 853 ? 30.471 -41.098 -11.989 1.00 71.31 853 ASN A CA 1
ATOM 6876 C C . ASN A 1 853 ? 31.980 -41.092 -12.243 1.00 71.31 853 ASN A C 1
ATOM 6878 O O . ASN A 1 853 ? 32.769 -40.992 -11.298 1.00 71.31 853 ASN A O 1
ATOM 6882 N N . VAL A 1 854 ? 32.381 -41.132 -13.513 1.00 80.56 854 VAL A N 1
ATOM 6883 C CA . VAL A 1 854 ? 33.793 -41.089 -13.905 1.00 80.56 854 VAL A CA 1
ATOM 6884 C C . VAL A 1 854 ? 34.052 -39.862 -14.764 1.00 80.56 854 VAL A C 1
ATOM 6886 O O . VAL A 1 854 ? 33.352 -39.602 -15.740 1.00 80.56 854 VAL A O 1
ATOM 6889 N N . PHE A 1 855 ? 35.082 -39.107 -14.413 1.00 81.50 855 PHE A N 1
ATOM 6890 C CA . PHE A 1 855 ? 35.584 -38.001 -15.214 1.00 81.50 855 PHE A CA 1
ATOM 6891 C C . PHE A 1 855 ? 36.862 -38.426 -15.908 1.00 81.50 855 PHE A C 1
ATOM 6893 O O . PHE A 1 855 ? 37.669 -39.172 -15.353 1.00 81.50 855 PHE A O 1
ATOM 6900 N N . TYR A 1 856 ? 37.056 -37.955 -17.131 1.00 82.81 856 TYR A N 1
ATOM 6901 C CA . TYR A 1 856 ? 38.250 -38.281 -17.888 1.00 82.81 856 TYR A CA 1
ATOM 6902 C C . TYR A 1 856 ? 38.627 -37.159 -18.843 1.00 82.81 856 TYR A C 1
ATOM 6904 O O . TYR A 1 856 ? 37.780 -36.410 -19.338 1.00 82.81 856 TYR A O 1
ATOM 6912 N N . ARG A 1 857 ? 39.925 -37.064 -19.128 1.00 84.06 857 ARG A N 1
ATOM 6913 C CA . ARG A 1 857 ? 40.443 -36.142 -20.132 1.00 84.06 857 ARG A CA 1
ATOM 6914 C C . ARG A 1 857 ? 40.285 -36.742 -21.519 1.00 84.06 857 ARG A C 1
ATOM 6916 O O . ARG A 1 857 ? 40.587 -37.918 -21.727 1.00 84.06 857 ARG A O 1
ATOM 6923 N N . THR A 1 858 ? 39.882 -35.930 -22.479 1.00 85.25 858 THR A N 1
ATOM 6924 C CA . THR A 1 858 ? 39.729 -36.335 -23.876 1.00 85.25 858 THR A CA 1
ATOM 6925 C C . THR A 1 858 ? 40.988 -36.041 -24.706 1.00 85.25 858 THR A C 1
ATOM 6927 O O . THR A 1 858 ? 41.860 -35.269 -24.297 1.00 85.25 858 THR A O 1
ATOM 6930 N N . THR A 1 859 ? 41.119 -36.647 -25.891 1.00 84.00 859 THR A N 1
ATOM 6931 C CA . THR A 1 859 ? 42.263 -36.446 -26.813 1.00 84.00 859 THR A CA 1
ATOM 6932 C C . THR A 1 859 ? 42.367 -35.033 -27.382 1.00 84.00 859 THR A C 1
ATOM 6934 O O . THR A 1 859 ? 43.448 -34.632 -27.803 1.00 84.00 859 THR A O 1
ATOM 6937 N N . ASP A 1 860 ? 41.280 -34.265 -27.363 1.00 83.25 860 ASP A N 1
ATOM 6938 C CA . ASP A 1 860 ? 41.229 -32.832 -27.678 1.00 83.25 860 ASP A CA 1
ATOM 6939 C C . ASP A 1 860 ? 41.452 -31.934 -26.442 1.00 83.25 860 ASP A C 1
ATOM 6941 O O . ASP A 1 860 ? 41.225 -30.729 -26.494 1.00 83.25 860 ASP A O 1
ATOM 6945 N N . ASN A 1 861 ? 41.965 -32.504 -25.342 1.00 76.38 861 ASN A N 1
ATOM 6946 C CA . ASN A 1 861 ? 42.311 -31.817 -24.093 1.00 76.38 861 ASN A CA 1
ATOM 6947 C C . ASN A 1 861 ? 41.122 -31.154 -23.368 1.00 76.38 861 ASN A C 1
ATOM 6949 O O . ASN A 1 861 ? 41.320 -30.160 -22.661 1.00 76.38 861 ASN A O 1
ATOM 6953 N N . LYS A 1 862 ? 39.910 -31.700 -23.512 1.00 78.81 862 LYS A N 1
ATOM 6954 C CA . LYS A 1 862 ? 38.739 -31.348 -22.695 1.00 78.81 862 LYS A CA 1
ATOM 6955 C C . LYS A 1 862 ? 38.564 -32.337 -21.539 1.00 78.81 862 LYS A C 1
ATOM 6957 O O . LYS A 1 862 ? 39.296 -33.324 -21.436 1.00 78.81 862 LYS A O 1
ATOM 6962 N N . ILE A 1 863 ? 37.590 -32.075 -20.670 1.00 77.88 863 ILE A N 1
ATOM 6963 C CA . ILE A 1 863 ? 37.131 -33.014 -19.639 1.00 77.88 863 ILE A CA 1
ATOM 6964 C C . ILE A 1 863 ? 35.680 -33.390 -19.934 1.00 77.88 863 ILE A C 1
ATOM 6966 O O . ILE A 1 863 ? 34.826 -32.511 -20.078 1.00 77.88 863 ILE A O 1
ATOM 6970 N N . ASN A 1 864 ? 35.414 -34.694 -19.961 1.00 83.12 864 ASN A N 1
ATOM 6971 C CA . ASN A 1 864 ? 34.073 -35.259 -20.071 1.00 83.12 864 ASN A CA 1
ATOM 6972 C C . ASN A 1 864 ? 33.709 -36.016 -18.790 1.00 83.12 864 ASN A C 1
ATOM 6974 O O . ASN A 1 864 ? 34.587 -36.455 -18.041 1.00 83.12 864 ASN A O 1
ATOM 6978 N N . SER A 1 865 ? 32.407 -36.179 -18.565 1.00 81.31 865 SER A N 1
ATOM 6979 C CA . SER A 1 865 ? 31.853 -37.038 -17.517 1.00 81.31 865 SER A CA 1
ATOM 6980 C C . SER A 1 865 ? 31.051 -38.172 -18.146 1.00 81.31 865 SER A C 1
ATOM 6982 O O . SER A 1 865 ? 30.401 -37.962 -19.171 1.00 81.31 865 SER A O 1
ATOM 6984 N N . ILE A 1 866 ? 31.110 -39.359 -17.544 1.00 82.00 866 ILE A N 1
ATOM 6985 C CA . ILE A 1 866 ? 30.336 -40.546 -17.919 1.00 82.00 866 ILE A CA 1
ATOM 6986 C C . ILE A 1 866 ? 29.683 -41.160 -16.676 1.00 82.00 866 ILE A C 1
ATOM 6988 O O . ILE A 1 866 ? 30.317 -41.279 -15.624 1.00 82.00 866 ILE A O 1
ATOM 6992 N N . TRP A 1 867 ? 28.415 -41.551 -16.808 1.00 78.56 867 TRP A N 1
ATOM 6993 C CA . TRP A 1 867 ? 27.593 -42.085 -15.723 1.00 78.56 867 TRP A CA 1
ATOM 6994 C C . TRP A 1 867 ? 26.581 -43.117 -16.222 1.00 78.56 867 TRP A C 1
ATOM 6996 O O . TRP A 1 867 ? 26.242 -43.175 -17.406 1.00 78.56 867 TRP A O 1
ATOM 7006 N N . TRP A 1 868 ? 26.087 -43.955 -15.314 1.00 76.19 868 TRP A N 1
ATOM 7007 C CA . TRP A 1 868 ? 24.994 -44.878 -15.606 1.00 76.19 868 TRP A CA 1
ATOM 7008 C C . TRP A 1 868 ? 23.653 -44.167 -15.418 1.00 76.19 868 TRP A C 1
ATOM 7010 O O . TRP A 1 868 ? 23.374 -43.680 -14.324 1.00 76.19 868 TRP A O 1
ATOM 7020 N N . ASN A 1 869 ? 22.812 -44.120 -16.453 1.00 72.38 869 ASN A N 1
ATOM 7021 C CA . ASN A 1 869 ? 21.456 -43.582 -16.375 1.00 72.38 869 ASN A CA 1
ATOM 7022 C C . ASN A 1 869 ? 20.444 -44.727 -16.139 1.00 72.38 869 ASN A C 1
ATOM 7024 O O . ASN A 1 869 ? 20.155 -45.493 -17.068 1.00 72.38 869 ASN A O 1
ATOM 7028 N N . PRO A 1 870 ? 19.855 -44.850 -14.929 1.00 65.44 870 PRO A N 1
ATOM 7029 C CA . PRO A 1 870 ? 18.905 -45.916 -14.615 1.00 65.44 870 PRO A CA 1
ATOM 7030 C C . PRO A 1 870 ? 17.578 -45.781 -15.371 1.00 65.44 870 PRO A C 1
ATOM 7032 O O . PRO A 1 870 ? 16.930 -46.791 -15.629 1.00 65.44 870 PRO A O 1
ATOM 7035 N N . ALA A 1 871 ? 17.176 -44.558 -15.743 1.00 68.50 871 ALA A N 1
ATOM 7036 C CA . ALA A 1 871 ? 15.897 -44.290 -16.404 1.00 68.50 871 ALA A CA 1
ATOM 7037 C C . ALA A 1 871 ? 15.842 -44.868 -17.825 1.00 68.50 871 ALA A C 1
ATOM 7039 O O . ALA A 1 871 ? 14.773 -45.255 -18.294 1.00 68.50 871 ALA A O 1
ATOM 7040 N N . ILE A 1 872 ? 16.996 -44.965 -18.490 1.00 73.12 872 ILE A N 1
ATOM 7041 C CA . ILE A 1 872 ? 17.124 -45.567 -19.825 1.00 73.12 872 ILE A CA 1
ATOM 7042 C C . ILE A 1 872 ? 17.973 -46.845 -19.831 1.00 73.12 872 ILE A C 1
ATOM 7044 O O . ILE A 1 872 ? 18.199 -47.424 -20.893 1.00 73.12 872 ILE A O 1
ATOM 7048 N N . ASN A 1 873 ? 18.431 -47.291 -18.656 1.00 75.81 873 ASN A N 1
ATOM 7049 C CA . ASN A 1 873 ? 19.256 -48.484 -18.464 1.00 75.81 873 ASN A CA 1
ATOM 7050 C C . ASN A 1 873 ? 20.502 -48.503 -19.378 1.00 75.81 873 ASN A C 1
ATOM 7052 O O . ASN A 1 873 ? 20.787 -49.506 -20.039 1.00 75.81 873 ASN A O 1
ATOM 7056 N N . ASN A 1 874 ? 21.208 -47.369 -19.464 1.00 78.88 874 ASN A N 1
ATOM 7057 C CA . ASN A 1 874 ? 22.336 -47.180 -20.379 1.00 78.88 874 ASN A CA 1
ATOM 7058 C C . ASN A 1 874 ? 23.419 -46.255 -19.789 1.00 78.88 874 ASN A C 1
ATOM 7060 O O . ASN A 1 874 ? 23.127 -45.427 -18.930 1.00 78.88 874 ASN A O 1
ATOM 7064 N N . TRP A 1 875 ? 24.663 -46.379 -20.265 1.00 79.94 875 TRP A N 1
ATOM 7065 C CA . TRP A 1 875 ? 25.740 -45.431 -19.955 1.00 79.94 875 TRP A CA 1
ATOM 7066 C C . TRP A 1 875 ? 25.603 -44.186 -20.830 1.00 79.94 875 TRP A C 1
ATOM 7068 O O . TRP A 1 875 ? 25.477 -44.295 -22.051 1.00 79.94 875 TRP A O 1
ATOM 7078 N N . GLU A 1 876 ? 25.666 -43.017 -20.208 1.00 79.50 876 GLU A N 1
ATOM 7079 C CA . GLU A 1 876 ? 25.622 -41.718 -20.872 1.00 79.50 876 GLU A CA 1
ATOM 7080 C C . GLU A 1 876 ? 26.873 -40.915 -20.555 1.00 79.50 876 GLU A C 1
ATOM 7082 O O . GLU A 1 876 ? 27.516 -41.112 -19.526 1.00 79.50 876 GLU A O 1
ATOM 7087 N N . TRP A 1 877 ? 27.220 -40.002 -21.455 1.00 80.56 877 TRP A N 1
ATOM 7088 C CA . TRP A 1 877 ? 28.321 -39.076 -21.261 1.00 80.56 877 TRP A CA 1
ATOM 7089 C C . TRP A 1 877 ? 27.923 -37.683 -21.733 1.00 80.56 877 TRP A C 1
ATOM 7091 O O . TRP A 1 877 ? 27.104 -37.531 -22.643 1.00 80.56 877 TRP A O 1
ATOM 7101 N N . SER A 1 878 ? 28.545 -36.663 -21.152 1.00 71.94 878 SER A N 1
ATOM 7102 C CA . SER A 1 878 ? 28.442 -35.291 -21.641 1.00 71.94 878 SER A CA 1
ATOM 7103 C C . SER A 1 878 ? 29.785 -34.575 -21.579 1.00 71.94 878 SER A C 1
ATOM 7105 O O . SER A 1 878 ? 30.613 -34.820 -20.694 1.00 71.94 878 SER A O 1
ATOM 7107 N N . GLU A 1 879 ? 29.991 -33.646 -22.512 1.00 68.50 879 GLU A N 1
ATOM 7108 C CA . GLU A 1 879 ? 31.012 -32.612 -22.341 1.00 68.50 879 GLU A CA 1
ATOM 7109 C C . GLU A 1 879 ? 30.595 -31.682 -21.192 1.00 68.50 879 GLU A C 1
ATOM 7111 O O . GLU A 1 879 ? 29.410 -31.403 -21.002 1.00 68.50 879 GLU A O 1
ATOM 7116 N N . LEU A 1 880 ? 31.557 -31.148 -20.438 1.00 64.44 880 LEU A N 1
ATOM 7117 C CA . LEU A 1 880 ? 31.292 -30.169 -19.376 1.00 64.44 880 LEU A CA 1
ATOM 7118 C C . LEU A 1 880 ? 31.114 -28.741 -19.936 1.00 64.44 880 LEU A C 1
ATOM 7120 O O . LEU A 1 880 ? 31.717 -27.795 -19.435 1.00 64.44 880 LEU A O 1
ATOM 7124 N N . ASN A 1 881 ? 30.332 -28.577 -21.011 1.00 55.50 881 ASN A N 1
ATOM 7125 C CA . ASN A 1 881 ? 29.986 -27.286 -21.634 1.00 55.50 881 ASN A CA 1
ATOM 7126 C C . ASN A 1 881 ? 31.182 -26.329 -21.879 1.00 55.50 881 ASN A C 1
ATOM 7128 O O . ASN A 1 881 ? 31.066 -25.124 -21.666 1.00 55.50 881 ASN A O 1
ATOM 7132 N N . ASN A 1 882 ? 32.341 -26.842 -22.318 1.00 55.75 882 ASN A N 1
ATOM 7133 C CA . ASN A 1 882 ? 33.596 -26.087 -22.521 1.00 55.75 882 ASN A CA 1
ATOM 7134 C C . ASN A 1 882 ? 34.212 -25.442 -21.260 1.00 55.75 882 ASN A C 1
ATOM 7136 O O . ASN A 1 882 ? 35.095 -24.592 -21.385 1.00 55.75 882 ASN A O 1
ATOM 7140 N N . ALA A 1 883 ? 33.806 -25.847 -20.053 1.00 48.91 883 ALA A N 1
ATOM 7141 C CA . ALA A 1 883 ? 34.324 -25.284 -18.802 1.00 48.91 883 ALA A CA 1
ATOM 7142 C C . ALA A 1 883 ? 35.836 -25.524 -18.584 1.00 48.91 883 ALA A C 1
ATOM 7144 O O . ALA A 1 883 ? 36.454 -24.812 -17.796 1.00 48.91 883 ALA A O 1
ATOM 7145 N N . ALA A 1 884 ? 36.447 -26.486 -19.290 1.00 60.16 884 ALA A N 1
ATOM 7146 C CA . ALA A 1 884 ? 37.885 -26.749 -19.256 1.00 60.16 884 ALA A CA 1
ATOM 7147 C C . ALA A 1 884 ? 38.415 -27.182 -20.634 1.00 60.16 884 ALA A C 1
ATOM 7149 O O . ALA A 1 884 ? 38.145 -28.291 -21.094 1.00 60.16 884 ALA A O 1
ATOM 7150 N N . ASN A 1 885 ? 39.196 -26.303 -21.271 1.00 63.00 885 ASN A N 1
ATOM 7151 C CA . ASN A 1 885 ? 39.896 -26.552 -22.534 1.00 63.00 885 ASN A CA 1
ATOM 7152 C C . ASN A 1 885 ? 41.414 -26.553 -22.292 1.00 63.00 885 ASN A C 1
ATOM 7154 O O . ASN A 1 885 ? 41.902 -25.790 -21.462 1.00 63.00 885 ASN A O 1
ATOM 7158 N N . ASN A 1 886 ? 42.167 -27.348 -23.057 1.00 69.25 886 ASN A N 1
ATOM 7159 C CA . ASN A 1 886 ? 43.634 -27.453 -22.973 1.00 69.25 886 ASN A CA 1
ATOM 7160 C C . ASN A 1 886 ? 44.170 -27.999 -21.636 1.00 69.25 886 ASN A C 1
ATOM 7162 O O . ASN A 1 886 ? 45.229 -27.582 -21.169 1.00 69.25 886 ASN A O 1
ATOM 7166 N N . VAL A 1 887 ? 43.471 -28.962 -21.032 1.00 69.19 887 VAL A N 1
ATOM 7167 C CA . VAL A 1 887 ? 43.904 -29.611 -19.786 1.00 69.19 887 VAL A CA 1
ATOM 7168 C C . VAL A 1 887 ? 45.195 -30.422 -20.025 1.00 69.19 887 VAL A C 1
ATOM 7170 O O . VAL A 1 887 ? 45.191 -31.346 -20.851 1.00 69.19 887 VAL A O 1
ATOM 7173 N N . PRO A 1 888 ? 46.315 -30.108 -19.338 1.00 66.38 888 PRO A N 1
ATOM 7174 C CA . PRO A 1 888 ? 47.555 -30.879 -19.425 1.00 66.38 888 PRO A CA 1
ATOM 7175 C C . PRO A 1 888 ? 47.385 -32.324 -18.949 1.00 66.38 888 PRO A C 1
ATOM 7177 O O . PRO A 1 888 ? 46.482 -32.654 -18.182 1.00 66.38 888 PRO A O 1
ATOM 7180 N N . SER A 1 889 ? 48.288 -33.207 -19.370 1.00 66.94 889 SER A N 1
ATOM 7181 C CA . SER A 1 889 ? 48.286 -34.604 -18.929 1.00 66.94 889 SER A CA 1
ATOM 7182 C C . SER A 1 889 ? 48.542 -34.745 -17.421 1.00 66.94 889 SER A C 1
ATOM 7184 O O . SER A 1 889 ? 49.497 -34.161 -16.907 1.00 66.94 889 SER A O 1
ATOM 7186 N N . GLY A 1 890 ? 47.763 -35.606 -16.755 1.00 59.00 890 GLY A N 1
ATOM 7187 C CA . GLY A 1 890 ? 48.169 -36.270 -15.508 1.00 59.00 890 GLY A CA 1
ATOM 7188 C C . GLY A 1 890 ? 47.813 -35.596 -14.180 1.00 59.00 890 GLY A C 1
ATOM 7189 O O . GLY A 1 890 ? 48.386 -35.980 -13.173 1.00 59.00 890 GLY A O 1
ATOM 7190 N N . ASN A 1 891 ? 46.895 -34.626 -14.135 1.00 63.12 891 ASN A N 1
ATOM 7191 C CA . ASN A 1 891 ? 46.514 -33.966 -12.879 1.00 63.12 891 ASN A CA 1
ATOM 7192 C C . ASN A 1 891 ? 44.998 -33.767 -12.807 1.00 63.12 891 ASN A C 1
ATOM 7194 O O . ASN A 1 891 ? 44.547 -32.645 -12.986 1.00 63.12 891 ASN A O 1
ATOM 7198 N N . LEU A 1 892 ? 44.219 -34.830 -12.603 1.00 68.06 892 LEU A N 1
ATOM 7199 C CA . LEU A 1 892 ? 42.791 -34.745 -12.280 1.00 68.06 892 LEU A CA 1
ATOM 7200 C C . LEU A 1 892 ? 42.587 -35.399 -10.913 1.00 68.06 892 LEU A C 1
ATOM 7202 O O . LEU A 1 892 ? 43.169 -36.448 -10.656 1.00 68.06 892 LEU A O 1
ATOM 7206 N N . THR A 1 893 ? 41.800 -34.788 -10.034 1.00 64.31 893 THR A N 1
ATOM 7207 C CA . THR A 1 893 ? 41.357 -35.427 -8.789 1.00 64.31 893 THR A CA 1
ATOM 7208 C C . THR A 1 893 ? 39.952 -34.952 -8.433 1.00 64.31 893 THR A C 1
ATOM 7210 O O . THR A 1 893 ? 39.703 -33.747 -8.512 1.00 64.31 893 THR A O 1
ATOM 7213 N N . PRO A 1 894 ? 39.009 -35.843 -8.093 1.00 64.50 894 PRO A N 1
ATOM 7214 C CA . PRO A 1 894 ? 37.698 -35.453 -7.642 1.00 64.50 894 PRO A CA 1
ATOM 7215 C C . PRO A 1 894 ? 37.680 -35.370 -6.113 1.00 64.50 894 PRO A C 1
ATOM 7217 O O . PRO A 1 894 ? 38.443 -36.054 -5.432 1.00 64.50 894 PRO A O 1
ATOM 7220 N N . ASP A 1 895 ? 36.784 -34.570 -5.553 1.00 53.44 895 ASP A N 1
ATOM 7221 C CA . ASP A 1 895 ? 36.365 -34.796 -4.172 1.00 53.44 895 ASP A CA 1
ATOM 7222 C C . ASP A 1 895 ? 35.134 -35.713 -4.119 1.00 53.44 895 ASP A C 1
ATOM 7224 O O . ASP A 1 895 ? 34.513 -36.054 -5.132 1.00 53.44 895 ASP A O 1
ATOM 7228 N N . ASN A 1 896 ? 34.751 -36.109 -2.906 1.00 46.31 896 ASN A N 1
ATOM 7229 C CA . ASN A 1 896 ? 33.576 -36.953 -2.675 1.00 46.31 896 ASN A CA 1
ATOM 7230 C C . ASN A 1 896 ? 32.246 -36.256 -3.035 1.00 46.31 896 ASN A C 1
ATOM 7232 O O . ASN A 1 896 ? 31.196 -36.891 -2.936 1.00 46.31 896 ASN A O 1
ATOM 7236 N N . LEU A 1 897 ? 32.306 -34.981 -3.440 1.00 45.66 897 LEU A N 1
ATOM 7237 C CA . LEU A 1 897 ? 31.198 -34.067 -3.707 1.00 45.66 897 LEU A CA 1
ATOM 7238 C C . LEU A 1 897 ? 31.033 -33.791 -5.216 1.00 45.66 897 LEU A C 1
ATOM 7240 O O . LEU A 1 897 ? 30.204 -32.974 -5.608 1.00 45.66 897 LEU A O 1
ATOM 7244 N N . GLY A 1 898 ? 31.816 -34.466 -6.070 1.00 51.88 898 GLY A N 1
ATOM 7245 C CA . GLY A 1 898 ? 31.730 -34.353 -7.528 1.00 51.88 898 GLY A CA 1
ATOM 7246 C C . GLY A 1 898 ? 32.466 -33.150 -8.124 1.00 51.88 898 GLY A C 1
ATOM 7247 O O . GLY A 1 898 ? 32.349 -32.914 -9.328 1.00 51.88 898 GLY A O 1
ATOM 7248 N N . ASN A 1 899 ? 33.248 -32.409 -7.331 1.00 56.59 899 ASN A N 1
ATOM 7249 C CA . ASN A 1 899 ? 34.125 -31.371 -7.862 1.00 56.59 899 ASN A CA 1
ATOM 7250 C C . ASN A 1 899 ? 35.361 -32.014 -8.484 1.00 56.59 899 ASN A C 1
ATOM 7252 O O . ASN A 1 899 ? 35.939 -32.905 -7.877 1.00 56.59 899 ASN A O 1
ATOM 7256 N N . VAL A 1 900 ? 35.815 -31.535 -9.642 1.00 63.38 900 VAL A N 1
ATOM 7257 C CA . VAL A 1 900 ? 37.022 -32.038 -10.316 1.00 63.38 900 VAL A CA 1
ATOM 7258 C C . VAL A 1 900 ? 38.110 -30.975 -10.292 1.00 63.38 900 VAL A C 1
ATOM 7260 O O . VAL A 1 900 ? 37.981 -29.913 -10.889 1.00 63.38 900 VAL A O 1
ATOM 7263 N N . PHE A 1 901 ? 39.211 -31.248 -9.616 1.00 61.91 901 PHE A N 1
ATOM 7264 C CA . PHE A 1 901 ? 40.367 -30.366 -9.556 1.00 61.91 901 PHE A CA 1
ATOM 7265 C C . PHE A 1 901 ? 41.390 -30.791 -10.601 1.00 61.91 901 PHE A C 1
ATOM 7267 O O . PHE A 1 901 ? 41.633 -31.985 -10.780 1.00 61.91 901 PHE A O 1
ATOM 7274 N N . PHE A 1 902 ? 42.013 -29.828 -11.276 1.00 65.12 902 PHE A N 1
ATOM 7275 C CA . PHE A 1 902 ? 43.078 -30.107 -12.226 1.00 65.12 902 PHE A CA 1
ATOM 7276 C C . PHE A 1 902 ? 44.165 -29.050 -12.242 1.00 65.12 902 PHE A C 1
ATOM 7278 O O . PHE A 1 902 ? 43.915 -27.890 -11.954 1.00 65.12 902 PHE A O 1
ATOM 7285 N N . ARG A 1 903 ? 45.385 -29.426 -12.624 1.00 62.22 903 ARG A N 1
ATOM 7286 C CA . ARG A 1 903 ? 46.458 -28.448 -12.842 1.00 62.22 903 ARG A CA 1
ATOM 7287 C C . ARG A 1 903 ? 46.442 -27.963 -14.289 1.00 62.22 903 ARG A C 1
ATOM 7289 O O . ARG A 1 903 ? 46.644 -28.769 -15.193 1.00 62.22 903 ARG A O 1
ATOM 7296 N N . GLY A 1 904 ? 46.217 -26.672 -14.507 1.00 58.19 904 GLY A N 1
ATOM 7297 C CA . GLY A 1 904 ? 46.216 -26.038 -15.825 1.00 58.19 904 GLY A CA 1
ATOM 7298 C C . GLY A 1 904 ? 47.621 -25.908 -16.421 1.00 58.19 904 GLY A C 1
ATOM 7299 O O . GLY A 1 904 ? 48.636 -26.098 -15.743 1.00 58.19 904 GLY A O 1
ATOM 7300 N N . SER A 1 905 ? 47.704 -25.592 -17.720 1.00 62.03 905 SER A N 1
ATOM 7301 C CA . SER A 1 905 ? 48.982 -25.380 -18.435 1.00 62.03 905 SER A CA 1
ATOM 7302 C C . SER A 1 905 ? 49.765 -24.163 -17.929 1.00 62.03 905 SER A C 1
ATOM 7304 O O . SER A 1 905 ? 50.952 -24.019 -18.203 1.00 62.03 905 SER A O 1
ATOM 7306 N N . ASP A 1 906 ? 49.087 -23.299 -17.182 1.00 60.03 906 ASP A N 1
ATOM 7307 C CA . ASP A 1 906 ? 49.595 -22.151 -16.435 1.00 60.03 906 ASP A CA 1
ATOM 7308 C C . ASP A 1 906 ? 50.248 -22.529 -15.092 1.00 60.03 906 ASP A C 1
ATOM 7310 O O . ASP A 1 906 ? 50.746 -21.653 -14.389 1.00 60.03 906 ASP A O 1
ATOM 7314 N N . ASN A 1 907 ? 50.315 -23.826 -14.763 1.00 54.94 907 ASN A N 1
ATOM 7315 C CA . ASN A 1 907 ? 50.850 -24.379 -13.516 1.00 54.94 907 ASN A CA 1
ATOM 7316 C C . ASN A 1 907 ? 49.998 -24.107 -12.260 1.00 54.94 907 ASN A C 1
ATOM 7318 O O . ASN A 1 907 ? 50.484 -24.340 -11.152 1.00 54.94 907 ASN A O 1
ATOM 7322 N N . ILE A 1 908 ? 48.741 -23.692 -12.433 1.00 48.84 908 ILE A N 1
ATOM 7323 C CA . ILE A 1 908 ? 47.769 -23.374 -11.376 1.00 48.84 908 ILE A CA 1
ATOM 7324 C C . ILE A 1 908 ? 46.785 -24.542 -11.161 1.00 48.84 908 ILE A C 1
ATOM 7326 O O . ILE A 1 908 ? 46.531 -25.296 -12.097 1.00 48.84 908 ILE A O 1
ATOM 7330 N N . ILE A 1 909 ? 46.227 -24.722 -9.953 1.00 46.66 909 ILE A N 1
ATOM 7331 C CA . ILE A 1 909 ? 45.170 -25.718 -9.685 1.00 46.66 909 ILE A CA 1
ATOM 7332 C C . ILE A 1 909 ? 43.795 -25.086 -9.922 1.00 46.66 909 ILE A C 1
ATOM 7334 O O . ILE A 1 909 ? 43.310 -24.290 -9.128 1.00 46.66 909 ILE A O 1
ATOM 7338 N N . HIS A 1 910 ? 43.133 -25.498 -10.989 1.00 51.91 910 HIS A N 1
ATOM 7339 C CA . HIS A 1 910 ? 41.768 -25.135 -11.335 1.00 51.91 910 HIS A CA 1
ATOM 7340 C C . HIS A 1 910 ? 40.787 -26.089 -10.650 1.00 51.91 910 HIS A C 1
ATOM 7342 O O . HIS A 1 910 ? 41.007 -27.298 -10.612 1.00 51.91 910 HIS A O 1
ATOM 7348 N N . ARG A 1 911 ? 39.683 -25.561 -10.115 1.00 57.81 911 ARG A N 1
ATOM 7349 C CA . ARG A 1 911 ? 38.584 -26.360 -9.558 1.00 57.81 911 ARG A CA 1
ATOM 7350 C C . ARG A 1 911 ? 37.384 -26.291 -10.475 1.00 57.81 911 ARG A C 1
ATOM 7352 O O . ARG A 1 911 ? 36.909 -25.197 -10.773 1.00 57.81 911 ARG A O 1
ATOM 7359 N N . ILE A 1 912 ? 36.831 -27.454 -10.781 1.00 55.09 912 ILE A N 1
ATOM 7360 C CA . ILE A 1 912 ? 35.547 -27.614 -11.426 1.00 55.09 912 ILE A CA 1
ATOM 7361 C C . ILE A 1 912 ? 34.464 -27.988 -10.349 1.00 55.09 912 ILE A C 1
ATOM 7363 O O . ILE A 1 912 ? 34.336 -29.154 -10.034 1.00 55.09 912 ILE A O 1
ATOM 7367 N N . PHE A 1 913 ? 33.670 -27.016 -9.832 1.00 47.03 913 PHE A N 1
ATOM 7368 C CA . PHE A 1 913 ? 32.396 -27.088 -9.067 1.00 47.03 913 PHE A CA 1
ATOM 7369 C C . PHE A 1 913 ? 31.142 -26.294 -9.610 1.00 47.03 913 PHE A C 1
ATOM 7371 O O . PHE A 1 913 ? 31.247 -25.155 -10.060 1.00 47.03 913 PHE A O 1
ATOM 7378 N N . TYR A 1 914 ? 29.910 -26.798 -9.435 1.00 40.06 914 TYR A N 1
ATOM 7379 C CA . TYR A 1 914 ? 28.638 -26.131 -9.830 1.00 40.06 914 TYR A CA 1
ATOM 7380 C C . TYR A 1 914 ? 28.135 -25.108 -8.764 1.00 40.06 914 TYR A C 1
ATOM 7382 O O . TYR A 1 914 ? 27.976 -25.485 -7.607 1.00 40.06 914 TYR A O 1
ATOM 7390 N N . LYS A 1 915 ? 27.879 -23.819 -9.089 1.00 41.19 915 LYS A N 1
ATOM 7391 C CA . LYS A 1 915 ? 27.342 -22.800 -8.130 1.00 41.19 915 LYS A CA 1
ATOM 7392 C C . LYS A 1 915 ? 26.508 -21.655 -8.746 1.00 41.19 915 LYS A C 1
ATOM 7394 O O . LYS A 1 915 ? 26.971 -21.060 -9.711 1.00 41.19 915 LYS A O 1
ATOM 7399 N N . SER A 1 916 ? 25.371 -21.286 -8.135 1.00 41.53 916 SER A N 1
ATOM 7400 C CA . SER A 1 916 ? 24.488 -20.176 -8.557 1.00 41.53 916 SER A CA 1
ATOM 7401 C C . SER A 1 916 ? 25.040 -18.763 -8.262 1.00 41.53 916 SER A C 1
ATOM 7403 O O . SER A 1 916 ? 25.902 -18.569 -7.400 1.00 41.53 916 SER A O 1
ATOM 7405 N N . GLN A 1 917 ? 24.563 -17.740 -8.979 1.00 49.81 917 GLN A N 1
ATOM 7406 C CA . GLN A 1 917 ? 25.059 -16.358 -8.879 1.00 49.81 917 GLN A CA 1
ATOM 7407 C C . GLN A 1 917 ? 24.628 -15.608 -7.611 1.00 49.81 917 GLN A C 1
ATOM 7409 O O . GLN A 1 917 ? 25.343 -14.676 -7.213 1.00 49.81 917 GLN A O 1
ATOM 7414 N N . CYS A 1 918 ? 23.517 -16.023 -6.995 1.00 45.59 918 CYS A N 1
ATOM 7415 C CA . CYS A 1 918 ? 22.912 -15.373 -5.829 1.00 45.59 918 CYS A CA 1
ATOM 7416 C C . CYS A 1 918 ? 23.293 -16.006 -4.488 1.00 45.59 918 CYS A C 1
ATOM 7418 O O . CYS A 1 918 ? 23.265 -15.312 -3.476 1.00 45.59 918 CYS A O 1
ATOM 7420 N N . TYR A 1 919 ? 23.677 -17.289 -4.457 1.00 44.25 919 TYR A N 1
ATOM 7421 C CA . TYR A 1 919 ? 23.908 -18.013 -3.203 1.00 44.25 919 TYR A CA 1
ATOM 7422 C C . TYR A 1 919 ? 25.131 -18.934 -3.280 1.00 44.25 919 TYR A C 1
ATOM 7424 O O . TYR A 1 919 ? 25.529 -19.400 -4.346 1.00 44.25 919 TYR A O 1
ATOM 7432 N N . TYR A 1 920 ? 25.769 -19.195 -2.137 1.00 36.81 920 TYR A N 1
ATOM 7433 C CA . TYR A 1 920 ? 26.698 -20.318 -1.996 1.00 36.81 920 TYR A CA 1
ATOM 7434 C C . TYR A 1 920 ? 25.863 -21.593 -1.881 1.00 36.81 920 TYR A C 1
ATOM 7436 O O . TYR A 1 920 ? 25.102 -21.700 -0.933 1.00 36.81 920 TYR A O 1
ATOM 7444 N N . ILE A 1 921 ? 25.986 -22.516 -2.840 1.00 35.12 921 ILE A N 1
ATOM 7445 C CA . ILE A 1 921 ? 25.451 -23.876 -2.704 1.00 35.12 921 ILE A CA 1
ATOM 7446 C C . ILE A 1 921 ? 26.501 -24.654 -1.897 1.00 35.12 921 ILE A C 1
ATOM 7448 O O . ILE A 1 921 ? 27.615 -24.837 -2.402 1.00 35.12 921 ILE A O 1
ATOM 7452 N N . PRO A 1 922 ? 26.229 -25.053 -0.642 1.00 35.03 922 PRO A N 1
ATOM 7453 C CA . PRO A 1 922 ? 27.066 -26.014 0.055 1.00 35.03 922 PRO A CA 1
ATOM 7454 C C . PRO A 1 922 ? 27.038 -27.323 -0.726 1.00 35.03 922 PRO A C 1
ATOM 7456 O O . PRO A 1 922 ? 26.008 -27.741 -1.246 1.00 35.03 922 PRO A O 1
ATOM 7459 N N . SER A 1 923 ? 28.187 -27.973 -0.811 1.00 36.25 923 SER A N 1
ATOM 7460 C CA . SER A 1 923 ? 28.462 -29.131 -1.661 1.00 36.25 923 SER A CA 1
ATOM 7461 C C . SER A 1 923 ? 27.588 -30.376 -1.432 1.00 36.25 923 SER A C 1
ATOM 7463 O O . SER A 1 923 ? 27.756 -31.365 -2.134 1.00 36.25 923 SER A O 1
ATOM 7465 N N . GLU A 1 924 ? 26.660 -30.351 -0.477 1.00 34.81 924 GLU A N 1
ATOM 7466 C CA . GLU A 1 924 ? 25.779 -31.471 -0.134 1.00 34.81 924 GLU A CA 1
ATOM 7467 C C . GLU A 1 924 ? 24.422 -31.443 -0.872 1.00 34.81 924 GLU A C 1
ATOM 7469 O O . GLU A 1 924 ? 23.731 -32.458 -0.907 1.00 34.81 924 GLU A O 1
ATOM 7474 N N . GLU A 1 925 ? 24.048 -30.344 -1.546 1.00 36.16 925 GLU A N 1
ATOM 7475 C CA . GLU A 1 925 ? 22.759 -30.246 -2.266 1.00 36.16 925 GLU A CA 1
ATOM 7476 C C . GLU A 1 925 ? 22.776 -30.753 -3.723 1.00 36.16 925 GLU A C 1
ATOM 7478 O O . GLU A 1 925 ? 21.746 -30.732 -4.398 1.00 36.16 925 GLU A O 1
ATOM 7483 N N . PHE A 1 926 ? 23.897 -31.286 -4.224 1.00 36.56 926 PHE A N 1
ATOM 7484 C CA . PHE A 1 926 ? 23.976 -31.800 -5.603 1.00 36.56 926 PHE A CA 1
ATOM 7485 C C . PHE A 1 926 ? 23.041 -33.000 -5.871 1.00 36.56 926 PHE A C 1
ATOM 7487 O O . PHE A 1 926 ? 22.687 -33.272 -7.014 1.00 36.56 926 PHE A O 1
ATOM 7494 N N . HIS A 1 927 ? 22.598 -33.715 -4.834 1.00 41.00 927 HIS A N 1
ATOM 7495 C CA . HIS A 1 927 ? 21.879 -34.983 -4.996 1.00 41.00 927 HIS A CA 1
ATOM 7496 C C . HIS A 1 927 ? 20.351 -34.908 -4.886 1.00 41.00 927 HIS A C 1
ATOM 7498 O O . HIS A 1 927 ? 19.703 -35.937 -5.074 1.00 41.00 927 HIS A O 1
ATOM 7504 N N . LYS A 1 928 ? 19.745 -33.741 -4.615 1.00 35.66 928 LYS A N 1
ATOM 7505 C CA . LYS A 1 928 ? 18.272 -33.661 -4.508 1.00 35.66 928 LYS A CA 1
ATOM 7506 C C . LYS A 1 928 ? 17.572 -33.378 -5.841 1.00 35.66 928 LYS A C 1
ATOM 7508 O O . LYS A 1 928 ? 16.421 -33.766 -6.003 1.00 35.66 928 LYS A O 1
ATOM 7513 N N . TYR A 1 929 ? 18.277 -32.796 -6.814 1.00 34.53 929 TYR A N 1
ATOM 7514 C CA . TYR A 1 929 ? 17.717 -32.450 -8.121 1.00 34.53 929 TYR A CA 1
ATOM 7515 C C . TYR A 1 929 ? 18.662 -32.904 -9.229 1.00 34.53 929 TYR A C 1
ATOM 7517 O O . TYR A 1 929 ? 19.591 -32.197 -9.615 1.00 34.53 929 TYR A O 1
ATOM 7525 N N . GLY A 1 930 ? 18.431 -34.123 -9.720 1.00 30.83 930 GLY A N 1
ATOM 7526 C CA . GLY A 1 930 ? 19.083 -34.614 -10.927 1.00 30.83 930 GLY A CA 1
ATOM 7527 C C . GLY A 1 930 ? 18.914 -33.608 -12.065 1.00 30.83 930 GLY A C 1
ATOM 7528 O O . GLY A 1 930 ? 17.833 -33.053 -12.268 1.00 30.83 930 GLY A O 1
ATOM 7529 N N . LEU A 1 931 ? 19.993 -33.358 -12.804 1.00 32.06 931 LEU A N 1
ATOM 7530 C CA . LEU A 1 931 ? 19.901 -32.628 -14.060 1.00 32.06 931 LEU A CA 1
ATOM 7531 C C . LEU A 1 931 ? 18.892 -33.348 -14.971 1.00 32.06 931 LEU A C 1
ATOM 7533 O O . LEU A 1 931 ? 18.981 -34.558 -15.171 1.00 32.06 931 LEU A O 1
ATOM 7537 N N . PHE A 1 932 ? 17.964 -32.549 -15.506 1.00 30.94 932 PHE A N 1
ATOM 7538 C CA . PHE A 1 932 ? 16.858 -32.873 -16.416 1.00 30.94 932 PHE A CA 1
ATOM 7539 C C . PHE A 1 932 ? 15.550 -33.375 -15.780 1.00 30.94 932 PHE A C 1
ATOM 7541 O O . PHE A 1 932 ? 15.156 -34.527 -15.922 1.00 30.94 932 PHE A O 1
ATOM 7548 N N . SER A 1 933 ? 14.762 -32.434 -15.256 1.00 26.70 933 SER A N 1
ATOM 7549 C CA . SER A 1 933 ? 13.340 -32.379 -15.618 1.00 26.70 933 SER A CA 1
ATOM 7550 C C . SER A 1 933 ? 12.875 -30.923 -15.678 1.00 26.70 933 SER A C 1
ATOM 7552 O O . SER A 1 933 ? 13.125 -30.135 -14.770 1.00 26.70 933 SER A O 1
ATOM 7554 N N . ASN A 1 934 ? 12.246 -30.544 -16.793 1.00 30.73 934 ASN A N 1
ATOM 7555 C CA . ASN A 1 934 ? 11.430 -29.338 -16.859 1.00 30.73 934 ASN A CA 1
ATOM 7556 C C . ASN A 1 934 ? 10.192 -29.585 -15.995 1.00 30.73 934 ASN A C 1
ATOM 7558 O O . ASN A 1 934 ? 9.190 -30.103 -16.485 1.00 30.73 934 ASN A O 1
ATOM 7562 N N . SER A 1 935 ? 10.266 -29.237 -14.720 1.00 26.70 935 SER A N 1
ATOM 7563 C CA . SER A 1 935 ? 9.088 -29.033 -13.888 1.00 26.70 935 SER A CA 1
ATOM 7564 C C . SER A 1 935 ? 9.439 -28.039 -12.795 1.00 26.70 935 SER A C 1
ATOM 7566 O O . SER A 1 935 ? 10.359 -28.261 -12.012 1.00 26.70 935 SER A O 1
ATOM 7568 N N . GLU A 1 936 ? 8.717 -26.922 -12.789 1.00 35.19 936 GLU A N 1
ATOM 7569 C CA . GLU A 1 936 ? 8.642 -26.005 -11.658 1.00 35.19 936 GLU A CA 1
ATOM 7570 C C . GLU A 1 936 ? 8.273 -26.799 -10.400 1.00 35.19 936 GLU A C 1
ATOM 7572 O O . GLU A 1 936 ? 7.184 -27.365 -10.331 1.00 35.19 936 GLU A O 1
ATOM 7577 N N . GLU A 1 937 ? 9.146 -26.832 -9.395 1.00 28.94 937 GLU A N 1
ATOM 7578 C CA . GLU A 1 937 ? 8.738 -27.215 -8.046 1.00 28.94 937 GLU A CA 1
ATOM 7579 C C . GLU A 1 937 ? 9.484 -26.379 -7.000 1.00 28.94 937 GLU A C 1
ATOM 7581 O O . GLU A 1 937 ? 10.690 -26.144 -7.076 1.00 28.94 937 GLU A O 1
ATOM 7586 N N . GLN A 1 938 ? 8.697 -25.837 -6.074 1.00 30.11 938 GLN A N 1
ATOM 7587 C CA . GLN A 1 938 ? 9.053 -24.826 -5.085 1.00 30.11 938 GLN A CA 1
ATOM 7588 C C . GLN A 1 938 ? 10.094 -25.329 -4.072 1.00 30.11 938 GLN A C 1
ATOM 7590 O O . GLN A 1 938 ? 9.979 -26.428 -3.535 1.00 30.11 938 GLN A O 1
ATOM 7595 N N . LEU A 1 939 ? 11.055 -24.469 -3.720 1.00 30.69 939 LEU A N 1
ATOM 7596 C CA . LEU A 1 939 ? 11.916 -24.642 -2.545 1.00 30.69 939 LEU A CA 1
ATOM 7597 C C . LEU A 1 939 ? 11.048 -24.661 -1.268 1.00 30.69 939 LEU A C 1
ATOM 7599 O O . LEU A 1 939 ? 10.450 -23.646 -0.910 1.00 30.69 939 LEU A O 1
ATOM 7603 N N . LEU A 1 940 ? 10.971 -25.805 -0.582 1.00 30.64 940 LEU A N 1
ATOM 7604 C CA . LEU A 1 940 ? 10.321 -25.931 0.731 1.00 30.64 940 LEU A CA 1
ATOM 7605 C C . LEU A 1 940 ? 11.247 -25.428 1.867 1.00 30.64 940 LEU A C 1
ATOM 7607 O O . LEU A 1 940 ? 12.462 -25.604 1.780 1.00 30.64 940 LEU A O 1
ATOM 7611 N N . PRO A 1 941 ? 10.704 -24.818 2.941 1.00 37.22 941 PRO A N 1
ATOM 7612 C CA . PRO A 1 941 ? 11.477 -24.281 4.068 1.00 37.22 941 PRO A CA 1
ATOM 7613 C C . PRO A 1 941 ? 12.020 -25.376 5.011 1.00 37.22 941 PRO A C 1
ATOM 7615 O O . PRO A 1 941 ? 11.350 -26.377 5.248 1.00 37.22 941 PRO A O 1
ATOM 7618 N N . ASN A 1 942 ? 13.209 -25.155 5.597 1.00 46.69 942 ASN A N 1
ATOM 7619 C CA . ASN A 1 942 ? 13.861 -26.043 6.580 1.00 46.69 942 ASN A CA 1
ATOM 7620 C C . ASN A 1 942 ? 12.950 -26.353 7.788 1.00 46.69 942 ASN A C 1
ATOM 7622 O O . ASN A 1 942 ? 12.856 -25.552 8.722 1.00 46.69 942 ASN A O 1
ATOM 7626 N N . GLU A 1 943 ? 12.321 -27.528 7.812 1.00 60.09 943 GLU A N 1
ATOM 7627 C CA . GLU A 1 943 ? 11.657 -28.068 8.999 1.00 60.09 943 GLU A CA 1
ATOM 7628 C C . GLU A 1 943 ? 12.673 -28.671 9.996 1.00 60.09 943 GLU A C 1
ATOM 7630 O O . GLU A 1 943 ? 13.757 -29.110 9.627 1.00 60.09 943 GLU A O 1
ATOM 7635 N N . PHE A 1 944 ? 12.334 -28.702 11.292 1.00 82.00 944 PHE A N 1
ATOM 7636 C CA . PHE A 1 944 ? 13.136 -29.371 12.330 1.00 82.00 944 PHE A CA 1
ATOM 7637 C C . PHE A 1 944 ? 12.261 -30.227 13.245 1.00 82.00 944 PHE A C 1
ATOM 7639 O O . PHE A 1 944 ? 11.098 -29.901 13.458 1.00 82.00 944 PHE A O 1
ATOM 7646 N N . ASN A 1 945 ? 12.776 -31.317 13.803 1.00 87.00 945 ASN A N 1
ATOM 7647 C CA . ASN A 1 945 ? 12.016 -32.238 14.649 1.00 87.00 945 ASN A CA 1
ATOM 7648 C C . ASN A 1 945 ? 12.302 -32.014 16.137 1.00 87.00 945 ASN A C 1
ATOM 7650 O O . ASN A 1 945 ? 13.411 -31.668 16.536 1.00 87.00 945 ASN A O 1
ATOM 7654 N N . ILE A 1 946 ? 11.284 -32.221 16.977 1.00 90.06 946 ILE A N 1
ATOM 7655 C CA . ILE A 1 946 ? 11.413 -32.168 18.438 1.00 90.06 946 ILE A CA 1
ATOM 7656 C C . ILE A 1 946 ? 10.798 -33.427 19.037 1.00 90.06 946 ILE A C 1
ATOM 7658 O O . ILE A 1 946 ? 9.614 -33.689 18.821 1.00 90.06 946 ILE A O 1
ATOM 7662 N N . TYR A 1 947 ? 11.568 -34.182 19.822 1.00 90.19 947 TYR A N 1
ATOM 7663 C CA . TYR A 1 947 ? 11.061 -35.394 20.470 1.00 90.19 947 TYR A CA 1
ATOM 7664 C C . TYR A 1 947 ? 11.805 -35.760 21.772 1.00 90.19 947 TYR A C 1
ATOM 7666 O O . TYR A 1 947 ? 13.012 -35.536 21.885 1.00 90.19 947 TYR A O 1
ATOM 7674 N N . PRO A 1 948 ? 11.121 -36.371 22.760 1.00 87.00 948 PRO A N 1
ATOM 7675 C CA . PRO A 1 948 ? 9.677 -36.609 22.791 1.00 87.00 948 PRO A CA 1
ATOM 7676 C C . PRO A 1 948 ? 8.888 -35.308 23.021 1.00 87.00 948 PRO A C 1
ATOM 7678 O O . PRO A 1 948 ? 9.354 -34.400 23.706 1.00 87.00 948 PRO A O 1
ATOM 7681 N N . ASN A 1 949 ? 7.694 -35.226 22.434 1.00 87.38 949 ASN A N 1
ATOM 7682 C CA . ASN A 1 949 ? 6.728 -34.153 22.661 1.00 87.38 949 ASN A CA 1
ATOM 7683 C C . ASN A 1 949 ? 5.318 -34.773 22.767 1.00 87.38 949 ASN A C 1
ATOM 7685 O O . ASN A 1 949 ? 4.818 -35.250 21.748 1.00 87.38 949 ASN A O 1
ATOM 7689 N N . PRO A 1 950 ? 4.674 -34.810 23.950 1.00 91.62 950 PRO A N 1
ATOM 7690 C CA . PRO A 1 950 ? 5.082 -34.171 25.208 1.00 91.62 950 PRO A CA 1
ATOM 7691 C C . PRO A 1 950 ? 6.395 -34.705 25.821 1.00 91.62 950 PRO A C 1
ATOM 7693 O O . PRO A 1 950 ? 6.769 -35.855 25.601 1.00 91.62 950 PRO A O 1
ATOM 7696 N N . THR A 1 951 ? 7.090 -33.868 26.597 1.00 93.38 951 THR A N 1
ATOM 7697 C CA . THR A 1 951 ? 8.339 -34.174 27.322 1.00 93.38 951 THR A CA 1
ATOM 7698 C C . THR A 1 951 ? 8.130 -34.136 28.842 1.00 93.38 951 THR A C 1
ATOM 7700 O O . THR A 1 951 ? 7.275 -33.410 29.339 1.00 93.38 951 THR A O 1
ATOM 7703 N N . ASN A 1 952 ? 8.971 -34.847 29.599 1.00 91.19 952 ASN A N 1
ATOM 7704 C CA . ASN A 1 952 ? 9.082 -34.696 31.060 1.00 91.19 952 ASN A CA 1
ATOM 7705 C C . ASN A 1 952 ? 10.138 -33.642 31.464 1.00 91.19 952 ASN A C 1
ATOM 7707 O O . ASN A 1 952 ? 10.480 -33.504 32.635 1.00 91.19 952 ASN A O 1
ATOM 7711 N N . GLY A 1 953 ? 10.695 -32.917 30.488 1.00 86.06 953 GLY A N 1
ATOM 7712 C CA . GLY A 1 953 ? 11.669 -31.843 30.671 1.00 86.06 953 GLY A CA 1
ATOM 7713 C C . GLY A 1 953 ? 12.909 -31.987 29.787 1.00 86.06 953 GLY A C 1
ATOM 7714 O O . GLY A 1 953 ? 13.399 -30.981 29.294 1.00 86.06 953 GLY A O 1
ATOM 7715 N N . ALA A 1 954 ? 13.376 -33.206 29.500 1.00 93.62 954 ALA A N 1
ATOM 7716 C CA . ALA A 1 954 ? 14.466 -33.442 28.549 1.00 93.62 954 ALA A CA 1
ATOM 7717 C C . ALA A 1 954 ? 13.931 -33.822 27.160 1.00 93.62 954 ALA A C 1
ATOM 7719 O O . ALA A 1 954 ? 13.114 -34.737 27.029 1.00 93.62 954 ALA A O 1
ATOM 7720 N N . PHE A 1 955 ? 14.412 -33.153 26.117 1.00 94.81 955 PHE A N 1
ATOM 7721 C CA . PHE A 1 955 ? 14.002 -33.403 24.736 1.00 94.81 955 PHE A CA 1
ATOM 7722 C C . PHE A 1 955 ? 15.147 -33.154 23.757 1.00 94.81 955 PHE A C 1
ATOM 7724 O O . PHE A 1 955 ? 16.117 -32.462 24.067 1.00 94.81 955 PHE A O 1
ATOM 7731 N N . ASN A 1 956 ? 15.042 -33.742 22.573 1.00 93.44 956 ASN A N 1
ATOM 7732 C CA . ASN A 1 956 ? 15.974 -33.525 21.483 1.00 93.44 956 ASN A CA 1
ATOM 7733 C C . ASN A 1 956 ? 15.358 -32.581 20.461 1.00 93.44 956 ASN A C 1
ATOM 7735 O O . ASN A 1 956 ? 14.171 -32.678 20.155 1.00 93.44 956 ASN A O 1
ATOM 7739 N N . VAL A 1 957 ? 16.193 -31.694 19.942 1.00 90.75 957 VAL A N 1
ATOM 7740 C CA . VAL A 1 957 ? 15.937 -30.879 18.764 1.00 90.75 957 VAL A CA 1
ATOM 7741 C C . VAL A 1 957 ? 16.830 -31.436 17.672 1.00 90.75 957 VAL A C 1
ATOM 7743 O O . VAL A 1 957 ? 18.053 -31.366 17.780 1.00 90.75 957 VAL A O 1
ATOM 7746 N N . GLU A 1 958 ? 16.218 -32.044 16.671 1.00 85.88 958 GLU A N 1
ATOM 7747 C CA . GLU A 1 958 ? 16.896 -32.580 15.501 1.00 85.88 958 GLU A CA 1
ATOM 7748 C C . GLU A 1 958 ? 16.655 -31.629 14.334 1.00 85.88 958 GLU A C 1
ATOM 7750 O O . GLU A 1 958 ? 15.541 -31.474 13.837 1.00 85.88 958 GLU A O 1
ATOM 7755 N N . LEU A 1 959 ? 17.706 -30.931 13.950 1.00 76.19 959 LEU A N 1
ATOM 7756 C CA . LEU A 1 959 ? 17.766 -30.079 12.783 1.00 76.19 959 LEU A CA 1
ATOM 7757 C C . LEU A 1 959 ? 18.169 -30.953 11.604 1.00 76.19 959 LEU A C 1
ATOM 7759 O O . LEU A 1 959 ? 19.112 -31.728 11.715 1.00 76.19 959 LEU A O 1
ATOM 7763 N N . GLU A 1 960 ? 17.487 -30.824 10.472 1.00 58.84 960 GLU A N 1
ATOM 7764 C CA . GLU A 1 960 ? 17.919 -31.513 9.251 1.00 58.84 960 GLU A CA 1
ATOM 7765 C C . GLU A 1 960 ? 19.273 -30.951 8.767 1.00 58.84 960 GLU A C 1
ATOM 7767 O O . GLU A 1 960 ? 20.086 -31.681 8.207 1.00 58.84 960 GLU A O 1
ATOM 7772 N N . TYR A 1 961 ? 19.559 -29.675 9.077 1.00 51.34 961 TYR A N 1
ATOM 7773 C CA . TYR A 1 961 ? 20.754 -28.950 8.642 1.00 51.34 961 TYR A CA 1
ATOM 7774 C C . TYR A 1 961 ? 21.146 -27.793 9.591 1.00 51.34 961 TYR A C 1
ATOM 7776 O O . TYR A 1 961 ? 20.279 -27.172 10.209 1.00 51.34 961 TYR A O 1
ATOM 7784 N N . ILE A 1 962 ? 22.449 -27.484 9.701 1.00 56.94 962 ILE A N 1
ATOM 7785 C CA . ILE A 1 962 ? 23.005 -26.332 10.445 1.00 56.94 962 ILE A CA 1
ATOM 7786 C C . ILE A 1 962 ? 24.029 -25.614 9.563 1.00 56.94 962 ILE A C 1
ATOM 7788 O O . ILE A 1 962 ? 25.056 -26.195 9.222 1.00 56.94 962 ILE A O 1
ATOM 7792 N N . ASP A 1 963 ? 23.770 -24.341 9.258 1.00 47.47 963 ASP A N 1
ATOM 7793 C CA . ASP A 1 963 ? 24.681 -23.445 8.534 1.00 47.47 963 ASP A CA 1
ATOM 7794 C C . ASP A 1 963 ? 25.258 -22.399 9.494 1.00 47.47 963 ASP A C 1
ATOM 7796 O O . ASP A 1 963 ? 24.551 -21.505 9.965 1.00 47.47 963 ASP A O 1
ATOM 7800 N N . GLY A 1 964 ? 26.541 -22.526 9.833 1.00 62.66 964 GLY A N 1
ATOM 7801 C CA . GLY A 1 964 ? 27.228 -21.583 10.716 1.00 62.66 964 GLY A CA 1
ATOM 7802 C C . GLY A 1 964 ? 26.699 -21.559 12.158 1.00 62.66 964 GLY A C 1
ATOM 7803 O O . GLY A 1 964 ? 26.267 -22.572 12.709 1.00 62.66 964 GLY A O 1
ATOM 7804 N N . LEU A 1 965 ? 26.797 -20.396 12.812 1.00 70.12 965 LEU A N 1
ATOM 7805 C CA . LEU A 1 965 ? 26.325 -20.208 14.186 1.00 70.12 965 LEU A CA 1
ATOM 7806 C C . LEU A 1 965 ? 24.791 -20.220 14.212 1.00 70.12 965 LEU A C 1
ATOM 7808 O O . LEU A 1 965 ? 24.154 -19.252 13.810 1.00 70.12 965 LEU A O 1
ATOM 7812 N N . THR A 1 966 ? 24.211 -21.309 14.709 1.00 79.88 966 THR A N 1
ATOM 7813 C CA . THR A 1 966 ? 22.768 -21.448 14.918 1.00 79.88 966 THR A CA 1
ATOM 7814 C C . THR A 1 966 ? 22.446 -21.323 16.401 1.00 79.88 966 THR A C 1
ATOM 7816 O O . THR A 1 966 ? 23.046 -22.002 17.238 1.00 79.88 966 THR A O 1
ATOM 7819 N N . THR A 1 967 ? 21.481 -20.474 16.737 1.00 88.06 967 THR A N 1
ATOM 7820 C CA . THR A 1 967 ? 21.016 -20.271 18.112 1.00 88.06 967 THR A CA 1
ATOM 7821 C C . THR A 1 967 ? 19.693 -20.995 18.312 1.00 88.06 967 THR A C 1
ATOM 7823 O O . THR A 1 967 ? 18.724 -20.749 17.596 1.00 88.06 967 THR A O 1
ATOM 7826 N N . ILE A 1 968 ? 19.642 -21.891 19.296 1.00 91.62 968 ILE A N 1
ATOM 7827 C CA . ILE A 1 968 ? 18.407 -22.514 19.763 1.00 91.62 968 ILE A CA 1
ATOM 7828 C C . ILE A 1 968 ? 17.944 -21.804 21.032 1.00 91.62 968 ILE A C 1
ATOM 7830 O O . ILE A 1 968 ? 18.607 -21.885 22.064 1.00 91.62 968 ILE A O 1
ATOM 7834 N N . GLU A 1 969 ? 16.786 -21.161 20.971 1.00 94.94 969 GLU A N 1
ATOM 7835 C CA . GLU A 1 969 ? 16.109 -20.534 22.105 1.00 94.94 969 GLU A CA 1
ATOM 7836 C C . GLU A 1 969 ? 14.906 -21.388 22.516 1.00 94.94 969 GLU A C 1
ATOM 7838 O O . GLU A 1 969 ? 14.071 -21.742 21.689 1.00 94.94 969 GLU A O 1
ATOM 7843 N N . VAL A 1 970 ? 14.770 -21.692 23.802 1.00 94.81 970 VAL A N 1
ATOM 7844 C CA . VAL A 1 970 ? 13.536 -22.225 24.384 1.00 94.81 970 VAL A CA 1
ATOM 7845 C C . VAL A 1 970 ? 12.905 -21.118 25.203 1.00 94.81 970 VAL A C 1
ATOM 7847 O O . VAL A 1 970 ? 13.544 -20.597 26.116 1.00 94.81 970 VAL A O 1
ATOM 7850 N N . PHE A 1 971 ? 11.656 -20.769 24.920 1.00 93.94 971 PHE A N 1
ATOM 7851 C CA . PHE A 1 971 ? 10.920 -19.758 25.673 1.00 93.94 971 PHE A CA 1
ATOM 7852 C C . PHE A 1 971 ? 9.592 -20.294 26.198 1.00 93.94 971 PHE A C 1
ATOM 7854 O O . PHE A 1 971 ? 8.989 -21.208 25.630 1.00 93.94 971 PHE A O 1
ATOM 7861 N N . ASN A 1 972 ? 9.162 -19.751 27.334 1.00 89.56 972 ASN A N 1
ATOM 7862 C CA . ASN A 1 972 ? 7.869 -20.069 27.935 1.00 89.56 972 ASN A CA 1
ATOM 7863 C C . ASN A 1 972 ? 6.718 -19.356 27.194 1.00 89.56 972 ASN A C 1
ATOM 7865 O O . ASN A 1 972 ? 6.946 -18.490 26.351 1.00 89.56 972 ASN A O 1
ATOM 7869 N N . ALA A 1 973 ? 5.467 -19.673 27.538 1.00 77.94 973 ALA A N 1
ATOM 7870 C CA . ALA A 1 973 ? 4.283 -19.052 26.931 1.00 77.94 973 ALA A CA 1
ATOM 7871 C C . ALA A 1 973 ? 4.200 -17.512 27.079 1.00 77.94 973 ALA A C 1
ATOM 7873 O O . ALA A 1 973 ? 3.452 -16.876 26.346 1.00 77.94 973 ALA A O 1
ATOM 7874 N N . MET A 1 974 ? 4.973 -16.902 27.987 1.00 76.25 974 MET A N 1
ATOM 7875 C CA . MET A 1 974 ? 5.053 -15.445 28.176 1.00 76.25 974 MET A CA 1
ATOM 7876 C C . MET A 1 974 ? 6.176 -14.792 27.343 1.00 76.25 974 MET A C 1
ATOM 7878 O O . MET A 1 974 ? 6.426 -13.598 27.488 1.00 76.25 974 MET A O 1
ATOM 7882 N N . GLY A 1 975 ? 6.884 -15.559 26.503 1.00 68.12 975 GLY A N 1
ATOM 7883 C CA . GLY A 1 975 ? 7.976 -15.068 25.656 1.00 68.12 975 GLY A CA 1
ATOM 7884 C C . GLY A 1 975 ? 9.324 -14.909 26.367 1.00 68.12 975 GLY A C 1
ATOM 7885 O O . GLY A 1 975 ? 10.267 -14.399 25.768 1.00 68.12 975 GLY A O 1
ATOM 7886 N N . SER A 1 976 ? 9.452 -15.337 27.630 1.00 78.38 976 SER A N 1
ATOM 7887 C CA . SER A 1 976 ? 10.740 -15.305 28.337 1.00 78.38 976 SER A CA 1
ATOM 7888 C C . SER A 1 976 ? 11.601 -16.501 27.934 1.00 78.38 976 SER A C 1
ATOM 7890 O O . SER A 1 976 ? 11.146 -17.643 28.035 1.00 78.38 976 SER A O 1
ATOM 7892 N N . ILE A 1 977 ? 12.845 -16.247 27.522 1.00 91.38 977 ILE A N 1
ATOM 7893 C CA . ILE A 1 977 ? 13.834 -17.288 27.212 1.00 91.38 977 ILE A CA 1
ATOM 7894 C C . ILE A 1 977 ? 14.203 -18.018 28.509 1.00 91.38 977 ILE A C 1
ATOM 7896 O O . ILE A 1 977 ? 14.666 -17.408 29.470 1.00 91.38 977 ILE A O 1
ATOM 7900 N N . VAL A 1 978 ? 13.970 -19.329 28.541 1.00 92.75 978 VAL A N 1
ATOM 7901 C CA . VAL A 1 978 ? 14.289 -20.214 29.672 1.00 92.75 978 VAL A CA 1
AT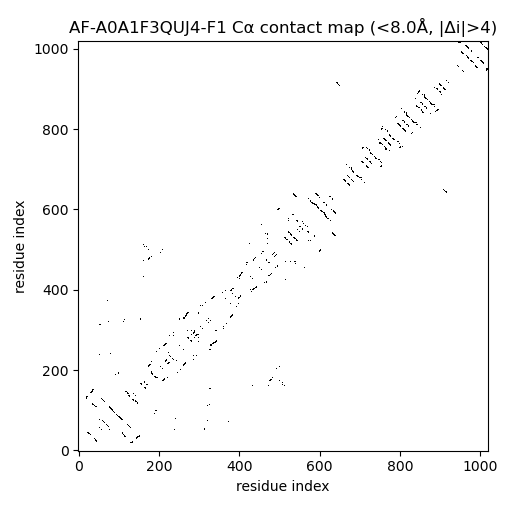OM 7902 C C . VAL A 1 978 ? 15.550 -21.042 29.432 1.00 92.75 978 VAL A C 1
ATOM 7904 O O . VAL A 1 978 ? 16.127 -21.559 30.387 1.00 92.75 978 VAL A O 1
ATOM 7907 N N . LEU A 1 979 ? 15.973 -21.180 28.172 1.00 90.44 979 LEU A N 1
ATOM 7908 C CA . LEU A 1 979 ? 17.212 -21.844 27.777 1.00 90.44 979 LEU A CA 1
ATOM 7909 C C . LEU A 1 979 ? 17.673 -21.298 26.422 1.00 90.44 979 LEU A C 1
ATOM 7911 O O . LEU A 1 979 ? 16.865 -21.174 25.510 1.00 90.44 979 LEU A O 1
ATOM 7915 N N . GLU A 1 980 ? 18.965 -21.026 26.272 1.00 93.81 980 GLU A N 1
ATOM 7916 C CA . GLU A 1 980 ? 19.582 -20.638 24.999 1.00 93.81 980 GLU A CA 1
ATOM 7917 C C . GLU A 1 980 ? 20.825 -21.497 24.754 1.00 93.81 980 GLU A C 1
ATOM 7919 O O . GLU A 1 980 ? 21.582 -21.790 25.686 1.00 93.81 980 GLU A O 1
ATOM 7924 N N . LYS A 1 981 ? 21.033 -21.937 23.511 1.00 88.00 981 LYS A N 1
ATOM 7925 C CA . LYS A 1 981 ? 22.191 -22.747 23.134 1.00 88.00 981 LYS A CA 1
ATOM 7926 C C . LYS A 1 981 ? 22.647 -22.454 21.714 1.00 88.00 981 LYS A C 1
ATOM 7928 O O . LYS A 1 981 ? 21.906 -22.673 20.763 1.00 88.00 981 LYS A O 1
ATOM 7933 N N . ASN A 1 982 ? 23.907 -22.061 21.584 1.00 88.38 982 ASN A N 1
ATOM 7934 C CA . ASN A 1 982 ? 24.564 -21.896 20.295 1.00 88.38 982 ASN A CA 1
ATOM 7935 C C . ASN A 1 982 ? 25.212 -23.207 19.844 1.00 88.38 982 ASN A C 1
ATOM 7937 O O . ASN A 1 982 ? 25.869 -23.892 20.633 1.00 88.38 982 ASN A O 1
ATOM 7941 N N . ILE A 1 983 ? 25.031 -23.549 18.574 1.00 80.88 983 ILE A N 1
ATOM 7942 C CA . ILE A 1 983 ? 25.607 -24.731 17.935 1.00 80.88 983 ILE A CA 1
ATOM 7943 C C . ILE A 1 983 ? 26.212 -24.346 16.589 1.00 80.88 983 ILE A C 1
ATOM 7945 O O . ILE A 1 983 ? 25.714 -23.457 15.906 1.00 80.88 983 ILE A O 1
ATOM 7949 N N . THR A 1 984 ? 27.290 -25.029 16.220 1.00 68.12 984 THR A N 1
ATOM 7950 C CA . THR A 1 984 ? 28.023 -24.773 14.972 1.00 68.12 984 THR A CA 1
ATOM 7951 C C . THR A 1 984 ? 28.230 -26.029 14.125 1.00 68.12 984 THR A C 1
ATOM 7953 O O . THR A 1 984 ? 28.710 -25.921 13.004 1.00 68.12 984 THR A O 1
ATOM 7956 N N . SER A 1 985 ? 27.898 -27.225 14.641 1.00 55.06 985 SER A N 1
ATOM 7957 C CA . SER A 1 985 ? 28.177 -28.496 13.942 1.00 55.06 985 SER A CA 1
ATOM 7958 C C . SER A 1 985 ? 27.323 -29.711 14.341 1.00 55.06 985 SER A C 1
ATOM 7960 O O . SER A 1 985 ? 27.532 -30.795 13.805 1.00 55.06 985 SER A O 1
ATOM 7962 N N . ARG A 1 986 ? 26.381 -29.595 15.294 1.00 62.00 986 ARG A N 1
ATOM 7963 C CA . ARG A 1 986 ? 25.588 -30.744 15.788 1.00 62.00 986 ARG A CA 1
ATOM 7964 C C . ARG A 1 986 ? 24.115 -30.615 15.448 1.00 62.00 986 ARG A C 1
ATOM 7966 O O . ARG A 1 986 ? 23.418 -29.859 16.113 1.00 62.00 986 ARG A O 1
ATOM 7973 N N . ASN A 1 987 ? 23.660 -31.402 14.482 1.00 73.88 987 ASN A N 1
ATOM 7974 C CA . ASN A 1 987 ? 22.281 -31.430 14.001 1.00 73.88 987 ASN A CA 1
ATOM 7975 C C . ASN A 1 987 ? 21.289 -32.030 15.017 1.00 73.88 987 ASN A C 1
ATOM 7977 O O . ASN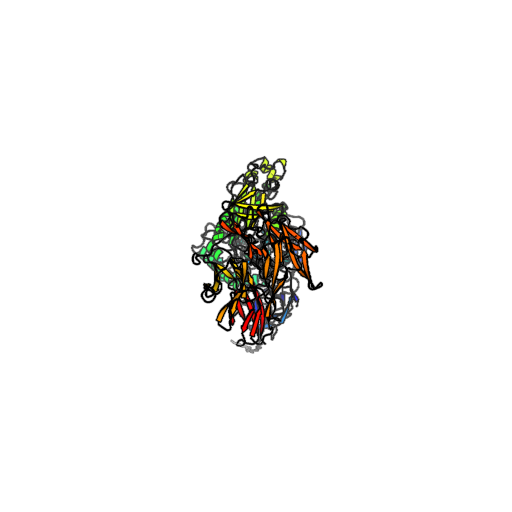 A 1 987 ? 20.127 -31.653 15.028 1.00 73.88 987 ASN A O 1
ATOM 7981 N N . LEU A 1 988 ? 21.748 -32.864 15.954 1.00 84.75 988 LEU A N 1
ATOM 7982 C CA . LEU A 1 988 ? 20.956 -33.329 17.093 1.00 84.75 988 LEU A CA 1
ATOM 7983 C C . LEU A 1 988 ? 21.408 -32.662 18.398 1.00 84.75 988 LEU A C 1
ATOM 7985 O O . LEU A 1 988 ? 22.530 -32.862 18.878 1.00 84.75 988 LEU A O 1
ATOM 7989 N N . VAL A 1 989 ? 20.507 -31.908 19.022 1.00 89.50 989 VAL A N 1
ATOM 7990 C CA . VAL A 1 989 ? 20.768 -31.170 20.258 1.00 89.50 989 VAL A CA 1
ATOM 7991 C C . VAL A 1 989 ? 19.814 -31.612 21.352 1.00 89.50 989 VAL A C 1
ATOM 7993 O O . VAL A 1 989 ? 18.620 -31.334 21.314 1.00 89.50 989 VAL A O 1
ATOM 7996 N N . ARG A 1 990 ? 20.358 -32.241 22.394 1.00 91.69 990 ARG A N 1
ATOM 7997 C CA . ARG A 1 990 ? 19.605 -32.494 23.624 1.00 91.69 990 ARG A CA 1
ATOM 7998 C C . ARG A 1 990 ? 19.523 -31.224 24.470 1.00 91.69 990 ARG A C 1
ATOM 8000 O O . ARG A 1 990 ? 20.560 -30.622 24.778 1.00 91.69 990 ARG A O 1
ATOM 8007 N N . LEU A 1 991 ? 18.303 -30.858 24.849 1.00 93.94 991 LEU A N 1
ATOM 8008 C CA . LEU A 1 991 ? 17.949 -29.737 25.715 1.00 93.94 991 LEU A CA 1
ATOM 8009 C C . LEU A 1 991 ? 17.194 -30.244 26.947 1.00 93.94 991 LEU A C 1
ATOM 8011 O O . LEU A 1 991 ? 16.536 -31.285 26.900 1.00 93.94 991 LEU A O 1
ATOM 8015 N N . ASP A 1 992 ? 17.313 -29.517 28.057 1.00 94.12 992 ASP A N 1
ATOM 8016 C CA . ASP A 1 992 ? 16.702 -29.896 29.330 1.00 94.12 992 ASP A CA 1
ATOM 8017 C C . ASP A 1 992 ? 16.082 -28.682 30.033 1.00 94.12 992 ASP A C 1
ATOM 8019 O O . ASP A 1 992 ? 16.770 -27.725 30.383 1.00 94.12 992 ASP A O 1
ATOM 8023 N N . ILE A 1 993 ? 14.767 -28.741 30.229 1.00 94.25 993 ILE A N 1
ATOM 8024 C CA . ILE A 1 993 ? 13.943 -27.764 30.944 1.00 94.25 993 ILE A CA 1
ATOM 8025 C C . ILE A 1 993 ? 13.235 -28.395 32.157 1.00 94.25 993 ILE A C 1
ATOM 8027 O O . ILE A 1 993 ? 12.192 -27.903 32.581 1.00 94.25 993 ILE A O 1
ATOM 8031 N N . GLN A 1 994 ? 13.760 -29.483 32.739 1.00 91.12 994 GLN A N 1
ATOM 8032 C CA . GLN A 1 994 ? 13.150 -30.172 33.893 1.00 91.12 994 GLN A CA 1
ATOM 8033 C C . GLN A 1 994 ? 12.825 -29.235 35.068 1.00 91.12 994 GLN A C 1
ATOM 8035 O O . GLN A 1 994 ? 11.789 -29.402 35.710 1.00 91.12 994 GLN A O 1
ATOM 8040 N N . ASN A 1 995 ? 13.656 -28.212 35.292 1.00 89.31 995 ASN A N 1
ATOM 8041 C CA . ASN A 1 995 ? 13.492 -27.225 36.367 1.00 89.31 995 ASN A CA 1
ATOM 8042 C C . ASN A 1 995 ? 12.437 -26.140 36.077 1.00 89.31 995 ASN A C 1
ATOM 8044 O O . ASN A 1 995 ? 12.219 -25.263 36.909 1.00 89.31 995 ASN A O 1
ATOM 8048 N N . GLN A 1 996 ? 11.805 -26.164 34.903 1.00 92.88 996 GLN A N 1
ATOM 8049 C CA . GLN A 1 996 ? 10.745 -25.231 34.534 1.00 92.88 996 GLN A CA 1
ATOM 8050 C C . GLN A 1 996 ? 9.358 -25.813 34.888 1.00 92.88 996 GLN A C 1
ATOM 8052 O O . GLN A 1 996 ? 9.208 -27.038 34.897 1.00 92.88 996 GLN A O 1
ATOM 8057 N N . PRO A 1 997 ? 8.334 -24.992 35.197 1.00 90.38 997 PRO A N 1
ATOM 8058 C CA . PRO A 1 997 ? 6.976 -25.478 35.479 1.00 90.38 997 PRO A CA 1
ATOM 8059 C C . PRO A 1 997 ? 6.373 -26.332 34.348 1.00 90.38 997 PRO A C 1
ATOM 8061 O O . PRO A 1 997 ? 6.809 -26.270 33.203 1.00 90.38 997 PRO A O 1
ATOM 8064 N N . ASN A 1 998 ? 5.357 -27.142 34.645 1.00 91.62 998 ASN A N 1
ATOM 8065 C CA . ASN A 1 998 ? 4.639 -27.880 33.597 1.00 91.62 998 ASN A CA 1
ATOM 8066 C C . ASN A 1 998 ? 3.807 -26.889 32.772 1.00 91.62 998 ASN A C 1
ATOM 8068 O O . ASN A 1 998 ? 3.211 -25.963 33.327 1.00 91.62 998 ASN A O 1
ATOM 8072 N N . GLY A 1 999 ? 3.798 -27.040 31.449 1.00 85.81 999 GLY A N 1
ATOM 8073 C CA . GLY A 1 999 ? 3.216 -26.037 30.560 1.00 85.81 999 GLY A CA 1
ATOM 8074 C C . GLY A 1 999 ? 3.726 -26.094 29.123 1.00 85.81 999 GLY A C 1
ATOM 8075 O O . GLY A 1 999 ? 4.414 -27.031 28.712 1.00 85.81 999 GLY A O 1
ATOM 8076 N N . ILE A 1 1000 ? 3.350 -25.083 28.338 1.00 89.75 1000 ILE A N 1
ATOM 8077 C CA . ILE A 1 1000 ? 3.727 -24.954 26.927 1.00 89.75 1000 ILE A CA 1
ATOM 8078 C C . ILE A 1 1000 ? 5.010 -24.129 26.808 1.00 89.75 1000 ILE A C 1
ATOM 8080 O O . ILE A 1 1000 ? 5.102 -23.020 27.340 1.00 89.75 1000 ILE A O 1
ATOM 8084 N N . TYR A 1 1001 ? 5.960 -24.666 26.050 1.00 93.56 1001 TYR A N 1
ATOM 8085 C CA . TYR A 1 1001 ? 7.199 -24.010 25.658 1.00 93.56 1001 TYR A CA 1
ATOM 8086 C C . TYR A 1 1001 ? 7.311 -23.999 24.136 1.00 93.56 1001 TYR A C 1
ATOM 8088 O O . TYR A 1 1001 ? 6.675 -24.789 23.433 1.00 93.56 1001 TYR A O 1
ATOM 8096 N N . PHE A 1 1002 ? 8.149 -23.116 23.621 1.00 93.38 1002 PHE A N 1
ATOM 8097 C CA . PHE A 1 1002 ? 8.456 -23.029 22.204 1.00 93.38 1002 PHE A CA 1
ATOM 8098 C C . PHE A 1 1002 ? 9.960 -23.093 22.022 1.00 93.38 1002 PHE A C 1
ATOM 8100 O O . PHE A 1 1002 ? 10.704 -22.440 22.748 1.00 93.38 1002 PHE A O 1
ATOM 8107 N N . VAL A 1 1003 ? 10.390 -23.891 21.055 1.00 93.25 1003 VAL A N 1
ATOM 8108 C CA . VAL A 1 1003 ? 11.779 -23.963 20.620 1.00 93.25 1003 VAL A CA 1
ATOM 8109 C C . VAL A 1 1003 ? 11.876 -23.164 19.335 1.00 93.25 1003 VAL A C 1
ATOM 8111 O O . VAL A 1 1003 ? 11.151 -23.451 18.385 1.00 93.25 1003 VAL A O 1
ATOM 8114 N N . LYS A 1 1004 ? 12.747 -22.163 19.314 1.00 90.38 1004 LYS A N 1
ATOM 8115 C CA . LYS A 1 1004 ? 13.040 -21.313 18.168 1.00 90.38 1004 LYS A CA 1
ATOM 8116 C C . LYS A 1 1004 ? 14.477 -21.520 17.738 1.00 90.38 1004 LYS A C 1
ATOM 8118 O O . LYS A 1 1004 ? 15.386 -21.503 18.558 1.00 90.38 1004 LYS A O 1
ATOM 8123 N N . ILE A 1 1005 ? 14.653 -21.717 16.444 1.00 85.38 1005 ILE A N 1
ATOM 8124 C CA . ILE A 1 1005 ? 15.941 -21.921 15.800 1.00 85.38 1005 ILE A CA 1
ATOM 8125 C C . ILE A 1 1005 ? 16.213 -20.687 14.963 1.00 85.38 1005 ILE A C 1
ATOM 8127 O O . ILE A 1 1005 ? 15.429 -20.373 14.069 1.00 85.38 1005 ILE A O 1
ATOM 8131 N N . ILE A 1 1006 ? 17.296 -19.987 15.276 1.00 79.56 1006 ILE A N 1
ATOM 8132 C CA . ILE A 1 1006 ? 17.765 -18.805 14.560 1.00 79.56 1006 ILE A CA 1
ATOM 8133 C C . ILE A 1 1006 ? 19.030 -19.209 13.814 1.00 79.56 1006 ILE A C 1
ATOM 8135 O O . ILE A 1 1006 ? 20.039 -19.544 14.430 1.00 79.56 1006 ILE A O 1
ATOM 8139 N N . SER A 1 1007 ? 18.957 -19.179 12.489 1.00 70.75 1007 SER A N 1
ATOM 8140 C CA . SER A 1 1007 ? 20.091 -19.365 11.580 1.00 70.75 1007 SER A CA 1
ATOM 8141 C C . SER A 1 1007 ? 20.306 -18.088 10.764 1.00 70.75 1007 SER A C 1
ATOM 8143 O O . SER A 1 1007 ? 19.447 -17.204 10.764 1.00 70.75 1007 SER A O 1
ATOM 8145 N N . SER A 1 1008 ? 21.427 -17.993 10.049 1.00 55.22 1008 SER A N 1
ATOM 8146 C CA . SER A 1 1008 ? 21.804 -16.848 9.202 1.00 55.22 1008 SER A CA 1
ATOM 8147 C C . SER A 1 1008 ? 20.702 -16.393 8.234 1.00 55.22 1008 SER A C 1
ATOM 8149 O O . SER A 1 1008 ? 20.601 -15.196 7.973 1.00 55.22 1008 SER A O 1
ATOM 8151 N N . ASN A 1 1009 ? 19.851 -17.313 7.758 1.00 46.78 1009 ASN A N 1
ATOM 8152 C CA . ASN A 1 1009 ? 18.839 -17.025 6.736 1.00 46.78 1009 ASN A CA 1
ATOM 8153 C C . ASN A 1 1009 ? 17.389 -17.366 7.136 1.00 46.78 1009 ASN A C 1
ATOM 8155 O O . ASN A 1 1009 ? 16.485 -17.022 6.384 1.00 46.78 1009 ASN A O 1
ATOM 8159 N N . ASN A 1 1010 ? 17.138 -18.027 8.277 1.00 61.22 1010 ASN A N 1
ATOM 8160 C CA . ASN A 1 1010 ? 15.797 -18.509 8.650 1.00 61.22 1010 ASN A CA 1
ATOM 8161 C C . ASN A 1 1010 ? 15.548 -18.517 10.168 1.00 61.22 1010 ASN A C 1
ATOM 8163 O O . ASN A 1 1010 ? 16.450 -18.821 10.956 1.00 61.22 1010 ASN A O 1
ATOM 8167 N N . ILE A 1 1011 ? 14.290 -18.267 10.559 1.00 73.19 1011 ILE A N 1
ATOM 8168 C CA . ILE A 1 1011 ? 13.780 -18.433 11.928 1.00 73.19 1011 ILE A CA 1
ATOM 8169 C C . ILE A 1 1011 ? 12.613 -19.422 11.900 1.00 73.19 1011 ILE A C 1
ATOM 8171 O O . ILE A 1 1011 ? 11.579 -19.129 11.307 1.00 73.19 1011 ILE A O 1
ATOM 8175 N N . ASN A 1 1012 ? 12.753 -20.560 12.582 1.00 78.31 1012 ASN A N 1
ATOM 8176 C CA . ASN A 1 1012 ? 11.696 -21.570 12.696 1.00 78.31 1012 ASN A CA 1
ATOM 8177 C C . ASN A 1 1012 ? 11.321 -21.804 14.157 1.00 78.31 1012 ASN A C 1
ATOM 8179 O O . ASN A 1 1012 ? 12.192 -21.802 15.025 1.00 78.31 1012 ASN A O 1
ATOM 8183 N N . VAL A 1 1013 ? 10.035 -22.040 14.436 1.00 87.12 1013 VAL A N 1
ATOM 8184 C CA . VAL A 1 1013 ? 9.522 -22.243 15.800 1.00 87.12 1013 VAL A CA 1
ATOM 8185 C C . VAL A 1 1013 ? 8.626 -23.477 15.855 1.00 87.12 1013 VAL A C 1
ATOM 8187 O O . VAL A 1 1013 ? 7.705 -23.603 15.053 1.00 87.12 1013 VAL A O 1
ATOM 8190 N N . LYS A 1 1014 ? 8.844 -24.369 16.827 1.00 90.00 1014 LYS A N 1
ATOM 8191 C CA . LYS A 1 1014 ? 7.942 -25.497 17.113 1.00 90.00 1014 LYS A CA 1
ATOM 8192 C C . LYS A 1 1014 ? 7.588 -25.555 18.599 1.00 90.00 1014 LYS A C 1
ATOM 8194 O O . LYS A 1 1014 ? 8.394 -25.250 19.478 1.00 90.00 1014 LYS A O 1
ATOM 8199 N N . LYS A 1 1015 ? 6.338 -25.929 18.871 1.00 91.88 1015 LYS A N 1
ATOM 8200 C CA . LYS A 1 1015 ? 5.762 -26.053 20.216 1.00 91.88 1015 LYS A CA 1
ATOM 8201 C C . LYS A 1 1015 ? 6.213 -27.355 20.878 1.00 91.88 1015 LYS A C 1
ATOM 8203 O O . LYS A 1 1015 ? 6.137 -28.409 20.252 1.00 91.88 1015 LYS A O 1
ATOM 8208 N N . ILE A 1 1016 ? 6.551 -27.304 22.165 1.00 93.75 1016 ILE A N 1
ATOM 8209 C CA . ILE A 1 1016 ? 6.758 -28.476 23.022 1.00 93.75 1016 ILE A CA 1
ATOM 8210 C C . ILE A 1 1016 ? 5.921 -28.377 24.308 1.00 93.75 1016 ILE A C 1
ATOM 8212 O O . ILE A 1 1016 ? 5.766 -27.302 24.886 1.00 93.75 1016 ILE A O 1
ATOM 8216 N N . ILE A 1 1017 ? 5.337 -29.494 24.743 1.00 92.25 1017 ILE A N 1
ATOM 8217 C CA . ILE A 1 1017 ? 4.517 -29.590 25.960 1.00 92.25 1017 ILE A CA 1
ATOM 8218 C C . ILE A 1 1017 ? 5.328 -30.303 27.044 1.00 92.25 1017 ILE A C 1
ATOM 8220 O O . ILE A 1 1017 ? 5.747 -31.437 26.825 1.00 92.25 1017 ILE A O 1
ATOM 8224 N N . LYS A 1 1018 ? 5.538 -29.664 28.203 1.00 92.62 1018 LYS A N 1
ATOM 8225 C CA . LYS A 1 1018 ? 6.130 -30.297 29.392 1.00 92.62 1018 LYS A CA 1
ATOM 8226 C C . LYS A 1 1018 ? 5.025 -30.753 30.345 1.00 92.62 1018 LYS A C 1
ATOM 8228 O O . LYS A 1 1018 ? 4.279 -29.904 30.838 1.00 92.62 1018 LYS A O 1
ATOM 8233 N N . ASN A 1 1019 ? 4.946 -32.063 30.587 1.00 85.75 1019 ASN A N 1
ATOM 8234 C CA . ASN A 1 1019 ? 3.942 -32.688 31.457 1.00 85.75 1019 ASN A CA 1
ATOM 8235 C C . ASN A 1 1019 ? 4.294 -32.649 32.937 1.00 85.75 1019 ASN A C 1
ATOM 8237 O O . ASN A 1 1019 ? 5.498 -32.698 33.281 1.00 85.75 1019 ASN A O 1
#

Mean predicted aligned error: 17.5 Å

Radius of gyration: 41.13 Å; Cα contacts (8 Å, |Δi|>4): 2308; chains: 1; bounding box: 124×115×102 Å

Secondary structure (DSSP, 8-state):
--------------------PPP--EEEEES-SEEETTSPEEEEEE----S-TT-TTTEEEEEEEE-TT--EEEEE-EEE--EEEEEEEE--SS-S-EEEEEEEE-S--EEEEEE---SSEEEEEEEEEEETTEEEEESSSS-EEEEEE--S----EEE-SSSSEEETTS-EE---EEE------HHHHS----THHHHHHHHHHHHHTT--EEEEE--SSSS--SSEEETTTTEEESSS--HHHHHHHHHHHHHHHHTT-EEEEE--BGGGG--TTGGGGHHHHT-TTBGGGT-SBSSGGGGGT-HHHHHHHHHHHHHHHHHHTT-TTEEEEE--BSGGGGGGS-TTSPPPTTHHHHHHHHHHHHHHHHHHH-TT--EEE-EEESS--TTTHHHHHHSSSEEEEEEE-TTT-TT--HHHHHHHHHHHHGGG-S-EEEEEEEE-TTS-TTHHHHH-TT-HHHHHHHHHHHHTT-SS---BS-SSSTTHHHHT-TTHHHHHHHHHTTSPPPSS-EEEEEEEEETTEEEEEEEETTSSEEEEEEEEGGGSHHHHHTSHHHHHHHHH--GGGPPPPS-S--EEEEE--GGGTT-EEEEEEE-TTT-SEEEEEEEE-BTTEEEEE--HHHHTSSSSEEEEEEEE-TT-B--------TT---EEEEEEE-TTT--EEEEETTSBEEEEEEETTTTEEEEE-GGG--BSEEEEEEE-TTS-EEEEETTS-EEEEEEETTTTEEEEEE--TT--SEEEEEEE-SSTT-EEEEETTS-EEEEEEETTTTEEEEE-GGGS---EEEEEEE-TTTS-EEEEETTS-EEEEEEETTTTEEEEE-GGGS---EEEEEEE-GGG-EEEEETTS-EEEEEEETTTTEEEEEE-TTS--SPPTT-EEE-TTS-EEEE-TTS-EEEE---BSSS---TTGGGSS-S------------EEEESSSBSSEEEEEES---SSEEEEEEETTS-EEEEEEESS-SEEEEE-TTSPSEEEEEEEE-SS-EEEEEEEE-

pLDDT: mean 82.66, std 16.63, range [25.97, 98.88]

Solvent-accessible surface area (backbone atoms only — not comparable to full-atom values): 55071 Å² total; per-residue (Å²): 135,89,80,93,85,89,87,82,92,80,88,78,85,75,81,70,78,74,73,74,70,43,52,49,81,42,78,76,45,63,78,65,58,68,31,44,30,42,32,81,45,39,41,39,28,38,63,69,91,59,100,45,65,63,40,66,89,53,35,37,41,34,35,40,37,31,43,66,90,63,54,79,42,59,40,38,41,32,75,43,54,49,62,46,82,43,78,44,84,40,67,48,98,73,44,84,68,46,74,22,60,44,77,45,79,45,82,76,72,34,33,37,36,50,39,48,49,88,57,68,39,59,30,37,32,35,38,40,33,38,36,91,68,35,68,34,57,42,49,88,68,84,60,45,74,38,35,25,36,86,56,89,61,49,37,42,43,40,75,57,90,43,38,38,34,17,27,71,75,67,47,55,42,63,44,28,46,34,32,54,45,55,46,59,45,50,92,83,68,52,42,70,41,34,50,67,58,48,53,49,51,53,45,48,48,36,30,79,21,54,20,34,30,35,31,33,37,47,20,64,72,57,56,36,31,43,41,19,63,40,82,87,80,71,45,75,22,71,81,52,66,39,46,68,40,51,43,46,51,55,51,50,56,54,52,25,46,79,47,56,30,22,38,31,40,27,52,34,49,34,52,36,43,16,35,96,73,37,54,79,23,20,31,83,75,40,30,39,51,28,41,96,63,75,23,85,31,90,50,72,79,41,53,45,68,36,68,66,45,46,51,51,49,50,44,51,50,50,48,51,42,20,70,52,54,47,48,37,42,43,45,26,46,24,59,26,41,25,59,67,57,47,69,67,31,47,94,89,50,78,75,60,96,59,45,66,59,27,50,40,52,38,50,49,52,50,54,52,49,48,60,70,58,35,77,76,59,64,35,37,31,46,30,31,68,40,74,75,46,88,85,49,48,70,46,42,70,71,36,63,30,37,32,28,28,50,63,44,46,52,84,89,34,85,85,47,51,67,48,64,45,38,34,54,37,34,57,51,42,55,78,70,75,39,25,32,33,41,63,28,34,50,66,50,74,90,78,53,89,55,53,53,44,77,67,34,55,68,42,59,65,57,47,50,38,38,48,28,25,34,19,16,50,29,30,22,36,44,13,42,60,54,45,92,46,59,40,41,63,60,53,65,44,49,60,62,44,22,8,53,29,51,38,59,73,70,46,74,66,73,95,54,61,61,42,55,48,76,41,86,66,46,64,52,30,24,35,27,22,23,30,29,82,65,43,50,40,37,41,31,35,37,30,31,48,63,54,34,69,69,55,18,62,74,36,76,47,29,37,51,18,47,66,63,70,42,74,90,37,51,75,72,77,93,48,93,55,47,53,46,78,45,81,35,38,76,90,46,39,76,34,49,28,35,37,38,33,23,38,58,83,58,26,42,83,69,47,77,50,75,45,62,21,50,95,30,25,36,73,46,70,58,56,67,71,36,50,62,38,99,64,12,26,32,29,42,41,35,34,57,32,49,86,44,71,75,84,80,81,91,92,86,80,94,83,76,79,59,73,63,59,50,74,31,59,28,84,80,80,64,31,38,36,35,28,31,69,87,23,30,49,31,40,35,37,78,38,83,90,76,76,42,78,45,77,44,56,52,88,66,52,48,67,54,45,62,37,42,49,18,43,26,73,86,61,35,34,35,31,29,29,74,86,38,40,55,33,39,36,33,74,38,79,91,77,70,41,60,44,64,44,75,56,56,88,62,66,68,57,47,63,44,50,37,29,37,37,63,67,81,71,24,33,38,34,29,29,72,80,24,28,45,30,40,38,32,65,37,78,91,76,73,44,64,42,61,42,59,45,89,64,54,46,61,50,43,65,46,48,46,30,44,25,70,82,77,69,31,36,35,34,28,31,74,80,22,25,43,31,40,37,34,74,39,77,92,75,74,41,61,44,59,43,54,46,89,65,53,48,64,50,43,62,44,39,43,32,48,21,60,94,58,34,36,38,33,26,29,73,83,20,33,49,35,42,37,35,76,39,77,92,76,72,42,57,46,61,48,73,56,82,78,78,51,70,60,52,47,88,77,43,54,47,54,42,82,66,66,29,42,33,31,45,40,79,86,76,44,68,46,58,47,66,87,36,43,66,73,51,86,64,64,70,79,63,71,78,82,61,70,90,86,68,99,64,96,75,80,89,76,80,90,66,68,48,67,45,57,68,67,19,78,24,60,32,31,40,38,38,84,69,76,65,54,72,28,38,38,38,30,22,42,81,86,71,50,76,77,45,77,47,78,42,64,85,66,40,69,39,81,47,76,48,60,93,51,81,69,44,57,34,36,43,34,41,41,40,88,87,51,77,47,76,48,81,39,40,32,102

Nearest PDB structures (foldseek):
  6d8g-assembly1_B  TM=3.682E-01  e=5.042E-12  Bacteroides uniformis str. 3978 T3 ii
  2p9s-assembly1_C  TM=6.177E-01  e=4.792E-04  Bos taurus
  6uhc-assembly1_C  TM=6.461E-01  e=1.319E-03  Homo sapiens
  8uxw-assembly1_C  TM=6.012E-01  e=6.492E-04  Schizosaccharomyces pombe
  7c7u-assembly2_B  TM=1.696E-01  e=1.656E-04  Staphylococcus aureus

Foldseek 3Di:
DDDDDDDDDDDDDPPPPPPVDWKDKADWDWPDLEAEALGKIKIWIATDDDPFQLDVQAKWKKKWKADPLGDIDIFTKAKAWDWDWDWDWDCFPVGGTDTAIDTDTDDDITMMFIAGHNDFFKMWMKMWMGGPSGIDIPPNDDTDIGGHHYDPDQFAWDFPLFQAIGGPVAAGDFAFEFEPAAADDCPPPSDGHRQLVVLVVRLCLLLVLLGQEYEYECEFLHHAHQAKADPVVRDGRQSGGDNVSLNSVVVSLVSSVVSNHAYAYEYYELLLQADDPGSNRNVVHIDCLDVNNVHDDPHPLCCLPPPRNLSSVLSVLSNVCRSDLSRRSHQEHAHYDAPVSSQVHDPVDGRPPCSLVSVLVSLLVVLVSCVVNRVSPHFYEYEHEDADDPSCLSSCLRGQEYEYAYAAACPVDVVDDLLVRLLVRLQNRVVSRHAYAHREYYHDPPPDLCVCCVQQLPCLSVLSQQFSNVQSSHNYGHHYPNPPDLHCVVSVVSSSSNLVSLQSSPDGPDPAHWHWDWDCADQQKIKIKIAGPQSQKIKIKMARNCLRSSNLCVDPLSSVCSVPVDLVSQDDRPDPAQKDKDAGDPLQAQFKKKKFKAQSSRNDTDDIDIFTHHPRITMDGDPVCSCRPSSSMIIMMIHTPQFDWDFDADDDDDPDPFFPDAWDAAPPQRKIWTAGNQGAIKIWHQDPVVRDIDIDSQVSQGHQFPYQWEHENVQKIWGAGPVGFIKIWHQDVVVRGIHIDRQPVQDPQFPHQWYFAHPQRKIWTAGPQQFIKIWHQDVVVRHIHIDSQVRQGRFFPHQWEYANPQQKIWGAGPQGAIKIWHQDPVVRGIHMDSQVRQGRFFPHPWEDEYPGKIWGAGVQGFIKIWDQDPVVRGIHIDGPPPPTGQFDPDAWYADNLGKIWGQHPVRGITIRDTRTPPDGDDSPPPPPDPPDDPDDDDDDDFDWDKPDAQDQFKIKIAGPDADAWKKKFKAASVRHTPDIDIDGDDRIDIGGGNVPDFAKIKIWIDHPPDIDIDIGGHD